Protein AF-A0A3C0QQY0-F1 (afdb_monomer_lite)

Secondary structure (DSSP, 8-state):
----HHHHHHHHHSPSSHHHHHHHHHHHHHHHHTT-HHHHHHHHHHHHHHHHHSS-HHHHHHHHHHHHHHHHH-GGGHHHHHHHHHHHHHHHHHHHTT-TTS-HHHHHHHHHHHHHHHHHTT--SHHHHHHHHHHHTTT-HHHHHHHHHHHHHSPP-TTSPPHHHHHHHHHHHHHHTT-HHHHHHHHHHHHTTSS--SSTTHHHHHHHHHHHHHTT-HHHHHHHHHHHHHHHTT-GGGHHHHHHHHHHHHHH-HHHHHHHHHHHHHHHHH---HHHHHHHHHHHHHHHHHHHHHHHHTTT-S-PPPGGGGGSSS--BTTB--HHHHHHHHHHHHHHHHHHHHHHHT--HHHHHHHSPPP---HHHHHHHHH-TT----------SB-PPPPEEEEEEE-TT----HHHHHHHHHH---TTEEEEEEEEETTEEEEEEEETTEEEEEEEEE---SS------EEPTT--HHHHHHHHHSPEEEEEEE---SSHHHHHHHHHHHHHHH-TTEEEEEETTT-EEEEHHHHHHHHH-GGG--GGGS-EEEEEEETTTTEEEEEEESGGGGTB-EEEEEEE-TTTHHHHHHHHHHHHHHHHHHT--PPTTS--EEEEETTEEEEEEEESS-S-GGG-SS--TTTEEEEEEE-TT--EE---GGGGS-GGGEEPPP-HHHHHHHHHHHHHTHHHHHHHHHHS-EEEEEEEEEEEPPHHHHHHHT-SEEEEEEEEEEEETTEEEEEESS--SS-TT--TT-EEEE-TTTEEEEEEEETTSSS-EEGGGGGGT---

Structure (mmCIF, N/CA/C/O backbone):
data_AF-A0A3C0QQY0-F1
#
_entry.id   AF-A0A3C0QQY0-F1
#
loop_
_atom_site.group_PDB
_atom_site.id
_atom_site.type_symbol
_atom_site.label_atom_id
_atom_site.label_alt_id
_atom_site.label_comp_id
_atom_site.label_asym_id
_atom_site.label_entity_id
_atom_site.label_seq_id
_atom_site.pdbx_PDB_ins_code
_atom_site.Cartn_x
_atom_site.Cartn_y
_atom_site.Cartn_z
_atom_site.occupancy
_atom_site.B_iso_or_equiv
_atom_site.auth_seq_id
_atom_site.auth_comp_id
_atom_site.auth_asym_id
_atom_site.auth_atom_id
_atom_site.pdbx_PDB_model_num
ATOM 1 N N . MET A 1 1 ? 8.116 -35.686 -32.983 1.00 67.06 1 MET A N 1
ATOM 2 C CA . MET A 1 1 ? 7.253 -34.490 -32.966 1.00 67.06 1 MET A CA 1
ATOM 3 C C . MET A 1 1 ? 7.465 -33.873 -31.601 1.00 67.06 1 MET A C 1
ATOM 5 O O . MET A 1 1 ? 7.428 -34.624 -30.636 1.00 67.06 1 MET A O 1
ATOM 9 N N . PHE A 1 2 ? 7.850 -32.602 -31.538 1.00 87.50 2 PHE A N 1
ATOM 10 C CA . PHE A 1 2 ? 8.032 -31.914 -30.262 1.00 87.50 2 PHE A CA 1
ATOM 11 C C . PHE A 1 2 ? 6.662 -31.788 -29.588 1.00 87.50 2 PHE A C 1
ATOM 13 O O . PHE A 1 2 ? 5.740 -31.264 -30.210 1.00 87.50 2 PHE A O 1
ATOM 20 N N . ASP A 1 3 ? 6.520 -32.333 -28.382 1.00 89.25 3 ASP A N 1
ATOM 21 C CA . ASP A 1 3 ? 5.299 -32.205 -27.589 1.00 89.25 3 ASP A CA 1
ATOM 22 C C . ASP A 1 3 ? 5.473 -31.027 -26.632 1.00 89.25 3 ASP A C 1
ATOM 24 O O . ASP A 1 3 ? 6.232 -31.114 -25.666 1.00 89.25 3 ASP A O 1
ATOM 28 N N . ALA A 1 4 ? 4.834 -29.907 -26.960 1.00 88.81 4 ALA A N 1
ATOM 29 C CA . ALA A 1 4 ? 4.921 -28.678 -26.184 1.00 88.81 4 ALA A CA 1
ATOM 30 C C . ALA A 1 4 ? 4.038 -28.707 -24.930 1.00 88.81 4 ALA A C 1
ATOM 32 O O . ALA A 1 4 ? 4.366 -28.042 -23.947 1.00 88.81 4 ALA A O 1
ATOM 33 N N . ASN A 1 5 ? 2.951 -29.490 -24.937 1.00 88.25 5 ASN A N 1
ATOM 34 C CA . ASN A 1 5 ? 1.952 -29.477 -23.865 1.00 88.25 5 ASN A CA 1
ATOM 35 C C . ASN A 1 5 ? 2.554 -29.922 -22.530 1.00 88.25 5 ASN A C 1
ATOM 37 O O . ASN A 1 5 ? 2.304 -29.280 -21.515 1.00 88.25 5 ASN A O 1
ATOM 41 N N . GLN A 1 6 ? 3.453 -30.913 -22.551 1.00 88.19 6 GLN A N 1
ATOM 42 C CA . GLN A 1 6 ? 4.161 -31.369 -21.347 1.00 88.19 6 GLN A CA 1
ATOM 43 C C . GLN A 1 6 ? 4.986 -30.260 -20.658 1.00 88.19 6 GLN A C 1
ATOM 45 O O . GLN A 1 6 ? 5.216 -30.322 -19.453 1.00 88.19 6 GLN A O 1
ATOM 50 N N . TYR A 1 7 ? 5.460 -29.257 -21.411 1.00 91.94 7 TYR A N 1
ATOM 51 C CA . TYR A 1 7 ? 6.194 -28.119 -20.849 1.00 91.94 7 TYR A CA 1
ATOM 52 C C . TYR A 1 7 ? 5.236 -27.017 -20.406 1.00 91.94 7 TYR A C 1
ATOM 54 O O . TYR A 1 7 ? 5.437 -26.435 -19.346 1.00 91.94 7 TYR A O 1
ATOM 62 N N . LEU A 1 8 ? 4.195 -26.743 -21.196 1.00 87.56 8 LEU A N 1
ATOM 63 C CA . LEU A 1 8 ? 3.217 -25.695 -20.906 1.00 87.56 8 LEU A CA 1
ATOM 64 C C . LEU A 1 8 ? 2.439 -25.964 -19.617 1.00 87.56 8 LEU A C 1
ATOM 66 O O . LEU A 1 8 ? 2.307 -25.052 -18.807 1.00 87.56 8 LEU A O 1
ATOM 70 N N . GLU A 1 9 ? 1.954 -27.191 -19.417 1.00 86.50 9 GLU A N 1
ATOM 71 C CA . GLU A 1 9 ? 1.248 -27.581 -18.188 1.00 86.50 9 GLU A CA 1
ATOM 72 C C . GLU A 1 9 ? 2.160 -27.403 -16.974 1.00 86.50 9 GLU A C 1
ATOM 74 O O . GLU A 1 9 ? 1.823 -26.676 -16.043 1.00 86.50 9 GLU A O 1
ATOM 79 N N . LYS A 1 10 ? 3.385 -27.939 -17.057 1.00 87.56 10 LYS A N 1
ATOM 80 C CA . LYS A 1 10 ? 4.380 -27.812 -15.991 1.00 87.56 10 LYS A CA 1
ATOM 81 C C . LYS A 1 10 ? 4.705 -26.353 -15.660 1.00 87.56 10 LYS A C 1
ATOM 83 O O . LYS A 1 10 ? 4.792 -26.009 -14.492 1.00 87.56 10 LYS A O 1
ATOM 88 N N . ILE A 1 11 ? 4.916 -25.498 -16.662 1.00 90.56 11 ILE A N 1
ATOM 89 C CA . ILE A 1 11 ? 5.275 -24.086 -16.449 1.00 90.56 11 ILE A CA 1
ATOM 90 C C . ILE A 1 11 ? 4.112 -23.309 -15.815 1.00 90.56 11 ILE A C 1
ATOM 92 O O . ILE A 1 11 ? 4.354 -22.482 -14.938 1.00 90.56 11 ILE A O 1
ATOM 96 N N . ARG A 1 12 ? 2.866 -23.582 -16.229 1.00 86.38 12 ARG A N 1
ATOM 97 C CA . ARG A 1 12 ? 1.665 -22.907 -15.703 1.00 86.38 12 ARG A CA 1
ATOM 98 C C . ARG A 1 12 ? 1.412 -23.201 -14.225 1.00 86.38 12 ARG A C 1
ATOM 100 O O . ARG A 1 12 ? 0.902 -22.330 -13.533 1.00 86.38 12 ARG A O 1
ATOM 107 N N . GLU A 1 13 ? 1.773 -24.391 -13.755 1.00 88.88 13 GLU A N 1
ATOM 108 C CA . GLU A 1 13 ? 1.597 -24.802 -12.354 1.00 88.88 13 GLU A CA 1
ATOM 109 C C . GLU A 1 13 ? 2.680 -24.259 -11.404 1.00 88.88 13 GLU A C 1
ATOM 111 O O . GLU A 1 13 ? 2.516 -24.314 -10.189 1.00 88.88 13 GLU A O 1
ATOM 116 N N . MET A 1 14 ? 3.803 -23.753 -11.926 1.00 89.19 14 MET A N 1
ATOM 117 C CA . MET A 1 14 ? 4.906 -23.242 -11.102 1.00 89.19 14 MET A CA 1
ATOM 118 C C . MET A 1 14 ? 4.647 -21.809 -10.651 1.00 89.19 14 MET A C 1
ATOM 120 O O . MET A 1 14 ? 4.072 -21.038 -11.403 1.00 89.19 14 MET A O 1
ATOM 124 N N . GLU A 1 15 ? 5.147 -21.404 -9.487 1.00 89.31 15 GLU A N 1
ATOM 125 C CA . GLU A 1 15 ? 5.186 -19.987 -9.104 1.00 89.31 15 GLU A CA 1
ATOM 126 C C . GLU A 1 15 ? 6.118 -19.178 -10.024 1.00 89.31 15 GLU A C 1
ATOM 128 O O . GLU A 1 15 ? 7.044 -19.724 -10.635 1.00 89.31 15 GLU A O 1
ATOM 133 N N . HIS A 1 16 ? 5.860 -17.874 -10.134 1.00 88.12 16 HIS A N 1
ATOM 134 C CA . HIS A 1 16 ? 6.707 -16.946 -10.882 1.00 88.12 16 HIS A CA 1
ATOM 135 C C . HIS A 1 16 ? 8.124 -16.842 -10.281 1.00 88.12 16 HIS A C 1
ATOM 137 O O . HIS A 1 16 ? 8.317 -17.000 -9.076 1.00 88.12 16 HIS A O 1
ATOM 143 N N . GLY A 1 17 ? 9.119 -16.564 -11.126 1.00 86.81 17 GLY A N 1
ATOM 144 C CA . GLY A 1 17 ? 10.513 -16.321 -10.742 1.00 86.81 17 GLY A CA 1
ATOM 145 C C . GLY A 1 17 ? 11.513 -17.382 -11.215 1.00 86.81 17 GLY A C 1
ATOM 146 O O . GLY A 1 17 ? 11.327 -18.052 -12.238 1.00 86.81 17 GLY A O 1
ATOM 147 N N . THR A 1 18 ? 12.623 -17.533 -10.478 1.00 88.25 18 THR A N 1
ATOM 148 C CA . THR A 1 18 ? 13.804 -18.297 -10.933 1.00 88.25 18 THR A CA 1
ATOM 149 C C . THR A 1 18 ? 13.486 -19.743 -11.318 1.00 88.25 18 THR A C 1
ATOM 151 O O . THR A 1 18 ? 13.968 -20.222 -12.344 1.00 88.25 18 THR A O 1
ATOM 154 N N . GLY A 1 19 ? 12.652 -20.440 -10.539 1.00 92.19 19 GLY A N 1
ATOM 155 C CA . GLY A 1 19 ? 12.297 -21.833 -10.827 1.00 92.19 19 GLY A CA 1
ATOM 156 C C . GLY A 1 19 ? 11.571 -21.989 -12.166 1.00 92.19 19 GLY A C 1
ATOM 157 O O . GLY A 1 19 ? 11.862 -22.910 -12.934 1.00 92.19 19 GLY A O 1
ATOM 158 N N . ARG A 1 20 ? 10.665 -21.059 -12.486 1.00 94.00 20 ARG A N 1
ATOM 159 C CA . ARG A 1 20 ? 9.953 -21.047 -13.767 1.00 94.00 20 ARG A CA 1
ATOM 160 C C . ARG A 1 20 ? 10.884 -20.692 -14.928 1.00 94.00 20 ARG A C 1
ATOM 162 O O . ARG A 1 20 ? 10.773 -21.301 -15.993 1.00 94.00 20 ARG A O 1
ATOM 169 N N . LEU A 1 21 ? 11.853 -19.794 -14.726 1.00 94.44 21 LEU A N 1
ATOM 170 C CA . LEU A 1 21 ? 12.894 -19.518 -15.726 1.00 94.44 21 LEU A CA 1
ATOM 171 C C . LEU A 1 21 ? 13.745 -20.744 -16.060 1.00 94.44 21 LEU A C 1
ATOM 173 O O . LEU A 1 21 ? 14.056 -20.958 -17.232 1.00 94.44 21 LEU A O 1
ATOM 177 N N . ASP A 1 22 ? 14.102 -21.560 -15.068 1.00 94.88 22 ASP A N 1
ATOM 178 C CA . ASP A 1 22 ? 14.854 -22.796 -15.302 1.00 94.88 22 ASP A CA 1
ATOM 179 C C . ASP A 1 22 ? 14.028 -23.796 -16.131 1.00 94.88 22 ASP A C 1
ATOM 181 O O . ASP A 1 22 ? 14.536 -24.390 -17.088 1.00 94.88 22 ASP A O 1
ATOM 185 N N . ALA A 1 23 ? 12.727 -23.916 -15.845 1.00 95.44 23 ALA A N 1
ATOM 186 C CA . ALA A 1 23 ? 11.812 -24.737 -16.641 1.00 95.44 23 ALA A CA 1
ATOM 187 C C . ALA A 1 23 ? 11.656 -24.219 -18.084 1.00 95.44 23 ALA A C 1
ATOM 189 O O . ALA A 1 23 ? 11.652 -25.012 -19.031 1.00 95.44 23 ALA A O 1
ATOM 190 N N . LEU A 1 24 ? 11.583 -22.897 -18.271 1.00 96.75 24 LEU A N 1
ATOM 191 C CA . LEU A 1 24 ? 11.571 -22.261 -19.592 1.00 96.75 24 LEU A CA 1
ATOM 192 C C . LEU A 1 24 ? 12.889 -22.496 -20.343 1.00 96.75 24 LEU A C 1
ATOM 194 O O . LEU A 1 24 ? 12.866 -22.785 -21.538 1.00 96.75 24 LEU A O 1
ATOM 198 N N . ALA A 1 25 ? 14.036 -22.443 -19.662 1.00 96.44 25 ALA A N 1
ATOM 199 C CA . ALA A 1 25 ? 15.337 -22.742 -20.260 1.00 96.44 25 ALA A CA 1
ATOM 200 C C . ALA A 1 25 ? 15.440 -24.203 -20.734 1.00 96.44 25 ALA A C 1
ATOM 202 O O . ALA A 1 25 ? 15.973 -24.466 -21.818 1.00 96.44 25 ALA A O 1
ATOM 203 N N . ASP A 1 26 ? 14.891 -25.150 -19.968 1.00 95.38 26 ASP A N 1
ATOM 204 C CA . ASP A 1 26 ? 14.778 -26.548 -20.390 1.00 95.38 26 ASP A CA 1
ATOM 205 C C . ASP A 1 26 ? 13.863 -26.698 -21.616 1.00 95.38 26 ASP A C 1
ATOM 207 O O . ASP A 1 26 ? 14.245 -27.360 -22.583 1.00 95.38 26 ASP A O 1
ATOM 211 N N . ALA A 1 27 ? 12.696 -26.045 -21.626 1.00 96.69 27 ALA A N 1
ATOM 212 C CA . ALA A 1 27 ? 11.780 -26.066 -22.770 1.00 96.69 27 ALA A CA 1
ATOM 213 C C . ALA A 1 27 ? 12.430 -25.487 -24.042 1.00 96.69 27 ALA A C 1
ATOM 215 O O . ALA A 1 27 ? 12.312 -26.069 -25.122 1.00 96.69 27 ALA A O 1
ATOM 216 N N . ILE A 1 28 ? 13.187 -24.392 -23.905 1.00 97.31 28 ILE A N 1
ATOM 217 C CA . ILE A 1 28 ? 13.983 -23.794 -24.987 1.00 97.31 28 ILE A CA 1
ATOM 218 C C . ILE A 1 28 ? 14.989 -24.806 -25.545 1.00 97.31 28 ILE A C 1
ATOM 220 O O . ILE A 1 28 ? 15.051 -24.991 -26.762 1.00 97.31 28 ILE A O 1
ATOM 224 N N . ARG A 1 29 ? 15.752 -25.488 -24.679 1.00 96.75 29 ARG A N 1
ATOM 225 C CA . ARG A 1 29 ? 16.755 -26.481 -25.101 1.00 96.75 29 ARG A CA 1
ATOM 226 C C . ARG A 1 29 ? 16.121 -27.609 -25.909 1.00 96.75 29 ARG A C 1
ATOM 228 O O . ARG A 1 29 ? 16.656 -28.005 -26.944 1.00 96.75 29 ARG A O 1
ATOM 235 N N . GLU A 1 30 ? 14.986 -28.127 -25.455 1.00 96.94 30 GLU A N 1
ATOM 236 C CA . GLU A 1 30 ? 14.318 -29.236 -26.138 1.00 96.94 30 GLU A CA 1
ATOM 237 C C . GLU A 1 30 ? 13.648 -28.793 -27.449 1.00 96.94 30 GLU A C 1
ATOM 239 O O . GLU A 1 30 ? 13.706 -29.519 -28.446 1.00 96.94 30 GLU A O 1
ATOM 244 N N . ALA A 1 31 ? 13.109 -27.570 -27.504 1.00 96.81 31 ALA A N 1
ATOM 245 C CA . ALA A 1 31 ? 12.617 -26.976 -28.747 1.00 96.81 31 ALA A CA 1
ATOM 246 C C . ALA A 1 31 ? 13.752 -26.751 -29.766 1.00 96.81 31 ALA A C 1
ATOM 248 O O . ALA A 1 31 ? 13.570 -27.013 -30.960 1.00 96.81 31 ALA A O 1
ATOM 249 N N . ASP A 1 32 ? 14.934 -26.320 -29.310 1.00 96.56 32 ASP A N 1
ATOM 250 C CA . ASP A 1 32 ? 16.132 -26.166 -30.143 1.00 96.56 32 ASP A CA 1
ATOM 251 C C . ASP A 1 32 ? 16.610 -27.523 -30.690 1.00 96.56 32 ASP A C 1
ATOM 253 O O . ASP A 1 32 ? 16.803 -27.662 -31.901 1.00 96.56 32 ASP A O 1
ATOM 257 N N . ASN A 1 33 ? 16.715 -28.547 -29.833 1.00 96.50 33 ASN A N 1
ATOM 258 C CA . ASN A 1 33 ? 17.093 -29.913 -30.224 1.00 96.50 33 ASN A CA 1
ATOM 259 C C . ASN A 1 33 ? 16.147 -30.494 -31.284 1.00 96.50 33 ASN A C 1
ATOM 261 O O . ASN A 1 33 ? 16.580 -31.178 -32.214 1.00 96.50 33 ASN A O 1
ATOM 265 N N . ALA A 1 34 ? 14.851 -30.216 -31.149 1.00 95.81 34 ALA A N 1
ATOM 266 C CA . ALA A 1 34 ? 13.830 -30.669 -32.082 1.00 95.81 34 ALA A CA 1
ATOM 267 C C . ALA A 1 34 ? 13.709 -29.791 -33.340 1.00 95.81 34 ALA A C 1
ATOM 269 O O . ALA A 1 34 ? 12.937 -30.141 -34.234 1.00 95.81 34 ALA A O 1
ATOM 270 N N . SER A 1 35 ? 14.433 -28.663 -33.414 1.00 94.56 35 SER A N 1
ATOM 271 C CA . SER A 1 35 ? 14.259 -27.629 -34.450 1.00 94.56 35 SER A CA 1
ATOM 272 C C . SER A 1 35 ? 12.792 -27.193 -34.599 1.00 94.56 35 SER A C 1
ATOM 274 O O . SER A 1 35 ? 12.287 -26.969 -35.697 1.00 94.56 35 SER A O 1
ATOM 276 N N . ALA A 1 36 ? 12.078 -27.099 -33.478 1.00 95.56 36 ALA A N 1
ATOM 277 C CA . ALA A 1 36 ? 10.667 -26.736 -33.434 1.00 95.56 36 ALA A CA 1
ATOM 278 C C . ALA A 1 36 ? 10.517 -25.204 -33.440 1.00 95.56 36 ALA A C 1
ATOM 280 O O . ALA A 1 36 ? 10.270 -24.596 -32.406 1.00 95.56 36 ALA A O 1
ATOM 281 N N . HIS A 1 37 ? 10.729 -24.570 -34.597 1.00 94.56 37 HIS A N 1
ATOM 282 C CA . HIS A 1 37 ? 10.958 -23.120 -34.728 1.00 94.56 37 HIS A CA 1
ATOM 283 C C . HIS A 1 37 ? 9.902 -22.208 -34.079 1.00 94.56 37 HIS A C 1
ATOM 285 O O . HIS A 1 37 ? 10.287 -21.294 -33.356 1.00 94.56 37 HIS A O 1
ATOM 291 N N . SER A 1 38 ? 8.606 -22.495 -34.235 1.00 95.44 38 SER A N 1
ATOM 292 C CA . SER A 1 38 ? 7.534 -21.745 -33.549 1.00 95.44 38 SER A CA 1
ATOM 293 C C . SER A 1 38 ? 7.681 -21.823 -32.017 1.00 95.44 38 SER A C 1
ATOM 295 O O . SER A 1 38 ? 7.727 -20.803 -31.335 1.00 95.44 38 SER A O 1
ATOM 297 N N . TRP A 1 39 ? 7.941 -23.014 -31.469 1.00 96.50 39 TRP A N 1
ATOM 298 C CA . TRP A 1 39 ? 8.181 -23.202 -30.033 1.00 96.50 39 TRP A CA 1
ATOM 299 C C . TRP A 1 39 ? 9.499 -22.591 -29.540 1.00 96.50 39 TRP A C 1
ATOM 301 O O . TRP A 1 39 ? 9.574 -22.123 -28.404 1.00 96.50 39 TRP A O 1
ATOM 311 N N . ARG A 1 40 ? 10.536 -22.541 -30.389 1.00 96.31 40 ARG A N 1
ATOM 312 C CA . ARG A 1 40 ? 11.808 -21.863 -30.077 1.00 96.31 40 ARG A CA 1
ATOM 313 C C . ARG A 1 40 ? 11.620 -20.357 -29.873 1.00 96.31 40 ARG A C 1
ATOM 315 O O . ARG A 1 40 ? 12.338 -19.791 -29.048 1.00 96.31 40 ARG A O 1
ATOM 322 N N . ILE A 1 41 ? 10.697 -19.740 -30.618 1.00 97.19 41 ILE A N 1
ATOM 323 C CA . ILE A 1 41 ? 10.300 -18.331 -30.473 1.00 97.19 41 ILE A CA 1
ATOM 324 C C . ILE A 1 41 ? 9.434 -18.176 -29.222 1.00 97.19 41 ILE A C 1
ATOM 326 O O . ILE A 1 41 ? 9.812 -17.440 -28.311 1.00 97.19 41 ILE A O 1
ATOM 330 N N . TYR A 1 42 ? 8.347 -18.948 -29.130 1.00 96.50 42 TYR A N 1
ATOM 331 C CA . TYR A 1 42 ? 7.387 -18.878 -28.028 1.00 96.50 42 TYR A CA 1
ATOM 332 C C . TYR A 1 42 ? 8.054 -18.987 -26.648 1.00 96.50 42 TYR A C 1
ATOM 334 O O . TYR A 1 42 ? 7.894 -18.103 -25.808 1.00 96.50 42 TYR A O 1
ATOM 342 N N . PHE A 1 43 ? 8.864 -20.024 -26.399 1.00 97.19 43 PHE A N 1
ATOM 343 C CA . PHE A 1 43 ? 9.477 -20.193 -25.076 1.00 97.19 43 PHE A CA 1
ATOM 344 C C . PHE A 1 43 ? 10.522 -19.124 -24.754 1.00 97.19 43 PHE A C 1
ATOM 346 O O . PHE A 1 43 ? 10.699 -18.784 -23.586 1.00 97.19 43 PHE A O 1
ATOM 353 N N . ARG A 1 44 ? 11.204 -18.561 -25.760 1.00 97.75 44 ARG A N 1
ATOM 354 C CA . ARG A 1 44 ? 12.136 -17.445 -25.541 1.00 97.75 44 ARG A CA 1
ATOM 355 C C . ARG A 1 44 ? 11.408 -16.146 -25.223 1.00 97.75 44 ARG A C 1
ATOM 357 O O . ARG A 1 44 ? 11.880 -15.416 -24.359 1.00 97.75 44 ARG A O 1
ATOM 364 N N . TYR A 1 45 ? 10.274 -15.878 -25.868 1.00 97.44 45 TYR A N 1
ATOM 365 C CA . TYR A 1 45 ? 9.408 -14.759 -25.498 1.00 97.44 45 TYR A CA 1
ATOM 366 C C . TYR A 1 45 ? 8.920 -14.897 -24.048 1.00 97.44 45 TYR A C 1
ATOM 368 O O . TYR A 1 45 ? 9.121 -13.986 -23.249 1.00 97.44 45 TYR A O 1
ATOM 376 N N . GLN A 1 46 ? 8.402 -16.073 -23.676 1.00 96.56 46 GLN A N 1
ATOM 377 C CA . GLN A 1 46 ? 7.958 -16.365 -22.307 1.00 96.56 46 GLN A CA 1
ATOM 378 C C . GLN A 1 46 ? 9.100 -16.230 -21.284 1.00 96.56 46 GLN A C 1
ATOM 380 O O . GLN A 1 46 ? 8.916 -15.642 -20.226 1.00 96.56 46 GLN A O 1
ATOM 385 N N . PHE A 1 47 ? 10.310 -16.699 -21.615 1.00 97.56 47 PHE A N 1
ATOM 386 C CA . PHE A 1 47 ? 11.502 -16.502 -20.779 1.00 97.56 47 PHE A CA 1
ATOM 387 C C . PHE A 1 47 ? 11.827 -15.021 -20.576 1.00 97.56 47 PHE A C 1
ATOM 389 O O . PHE A 1 47 ? 12.167 -14.610 -19.471 1.00 97.56 47 PHE A O 1
ATOM 396 N N . ILE A 1 48 ? 11.747 -14.220 -21.638 1.00 97.56 48 ILE A N 1
ATOM 397 C CA . ILE A 1 48 ? 12.009 -12.781 -21.572 1.00 97.56 48 ILE A CA 1
ATOM 398 C C . ILE A 1 48 ? 10.965 -12.084 -20.706 1.00 97.56 48 ILE A C 1
ATOM 400 O O . ILE A 1 48 ? 11.349 -11.298 -19.848 1.00 97.56 48 ILE A O 1
ATOM 404 N N . GLN A 1 49 ? 9.683 -12.401 -20.885 1.00 95.12 49 GLN A N 1
ATOM 405 C CA . GLN A 1 49 ? 8.602 -11.859 -20.065 1.00 95.12 49 GLN A CA 1
ATOM 406 C C . GLN A 1 49 ? 8.810 -12.196 -18.584 1.00 95.12 49 GLN A C 1
ATOM 408 O O . GLN A 1 49 ? 8.878 -11.299 -17.749 1.00 95.12 49 GLN A O 1
ATOM 413 N N . GLU A 1 50 ? 8.994 -13.478 -18.271 1.00 94.69 50 GLU A N 1
ATOM 414 C CA . GLU A 1 50 ? 9.203 -13.949 -16.901 1.00 94.69 50 GLU A CA 1
ATOM 415 C C . GLU A 1 50 ? 10.434 -13.289 -16.261 1.00 94.69 50 GLU A C 1
ATOM 417 O O . GLU A 1 50 ? 10.401 -12.862 -15.112 1.00 94.69 50 GLU A O 1
ATOM 422 N N . SER A 1 51 ? 11.512 -13.132 -17.031 1.00 94.31 51 SER A N 1
ATOM 423 C CA . SER A 1 51 ? 12.745 -12.496 -16.571 1.00 94.31 51 SER A CA 1
ATOM 424 C C . SER A 1 51 ? 12.612 -10.990 -16.357 1.00 94.31 51 SER A C 1
ATOM 426 O O . SER A 1 51 ? 13.333 -10.460 -15.520 1.00 94.31 51 SER A O 1
ATOM 428 N N . VAL A 1 52 ? 11.756 -10.297 -17.112 1.00 90.75 52 VAL A N 1
ATOM 429 C CA . VAL A 1 52 ? 11.537 -8.849 -16.968 1.00 90.75 52 VAL A CA 1
ATOM 430 C C . VAL A 1 52 ? 10.687 -8.539 -15.739 1.00 90.75 52 VAL A C 1
ATOM 432 O O . VAL A 1 52 ? 11.004 -7.593 -15.028 1.00 90.75 52 VAL A O 1
ATOM 435 N N . PHE A 1 53 ? 9.633 -9.319 -15.489 1.00 86.19 53 PHE A N 1
ATOM 436 C CA . PHE A 1 53 ? 8.643 -8.990 -14.457 1.00 86.19 53 PHE A CA 1
ATOM 437 C C . PHE A 1 53 ? 8.849 -9.715 -13.126 1.00 86.19 53 PHE A C 1
ATOM 439 O O . PHE A 1 53 ? 8.331 -9.259 -12.111 1.00 86.19 53 PHE A O 1
ATOM 446 N N . HIS A 1 54 ? 9.577 -10.836 -13.111 1.00 86.50 54 HIS A N 1
ATOM 447 C CA . HIS A 1 54 ? 9.623 -11.719 -11.940 1.00 86.50 54 HIS A CA 1
ATOM 448 C C . HIS A 1 54 ? 11.033 -12.215 -11.579 1.00 86.50 54 HIS A C 1
ATOM 450 O O . HIS A 1 54 ? 11.184 -13.035 -10.674 1.00 86.50 54 HIS A O 1
ATOM 456 N N . ASP A 1 55 ? 12.082 -11.751 -12.266 1.00 88.62 55 ASP A N 1
ATOM 457 C CA . ASP A 1 55 ? 13.471 -12.136 -11.984 1.00 88.62 55 ASP A CA 1
ATOM 458 C C . ASP A 1 55 ? 14.463 -11.041 -12.451 1.00 88.62 55 ASP A C 1
ATOM 460 O O . ASP A 1 55 ? 14.134 -9.866 -12.574 1.00 88.62 55 ASP A O 1
ATOM 464 N N . ASP A 1 56 ? 15.717 -11.418 -12.693 1.00 89.19 56 ASP A N 1
ATOM 465 C CA . ASP A 1 56 ? 16.788 -10.570 -13.194 1.00 89.19 56 ASP A CA 1
ATOM 466 C C . ASP A 1 56 ? 16.605 -10.255 -14.683 1.00 89.19 56 ASP A C 1
ATOM 468 O O . ASP A 1 56 ? 16.926 -11.080 -15.549 1.00 89.19 56 ASP A O 1
ATOM 472 N N . CYS A 1 57 ? 16.162 -9.034 -14.989 1.00 90.88 57 CYS A N 1
ATOM 473 C CA . CYS A 1 57 ? 15.937 -8.570 -16.358 1.00 90.88 57 CYS A CA 1
ATOM 474 C C . CYS A 1 57 ? 17.206 -8.568 -17.236 1.00 90.88 57 CYS A C 1
ATOM 476 O O . CYS A 1 57 ? 17.106 -8.556 -18.467 1.00 90.88 57 CYS A O 1
ATOM 478 N N . PHE A 1 58 ? 18.413 -8.687 -16.663 1.00 93.19 58 PHE A N 1
ATOM 479 C CA . PHE A 1 58 ? 19.632 -8.876 -17.454 1.00 93.19 58 PHE A CA 1
ATOM 480 C C . PHE A 1 58 ? 19.623 -10.204 -18.225 1.00 93.19 58 PHE A C 1
ATOM 482 O O . PHE A 1 58 ? 20.144 -10.282 -19.343 1.00 93.19 58 PHE A O 1
ATOM 489 N N . LYS A 1 59 ? 18.989 -11.253 -17.677 1.00 94.25 59 LYS A N 1
ATOM 490 C CA . LYS A 1 59 ? 18.831 -12.543 -18.372 1.00 94.25 59 LYS A CA 1
ATOM 491 C C . LYS A 1 59 ? 17.982 -12.385 -19.636 1.00 94.25 59 LYS A C 1
ATOM 493 O O . LYS A 1 59 ? 18.319 -12.988 -20.657 1.00 94.25 59 LYS A O 1
ATOM 498 N N . ALA A 1 60 ? 16.941 -11.551 -19.598 1.00 95.06 60 ALA A N 1
ATOM 499 C CA . ALA A 1 60 ? 16.145 -11.205 -20.771 1.00 95.06 60 ALA A CA 1
ATOM 500 C C . ALA A 1 60 ? 17.002 -10.525 -21.848 1.00 95.06 60 ALA A C 1
ATOM 502 O O . ALA A 1 60 ? 16.959 -10.934 -23.007 1.00 95.06 60 ALA A O 1
ATOM 503 N N . ILE A 1 61 ? 17.847 -9.561 -21.466 1.00 94.56 61 ILE A N 1
ATOM 504 C CA . ILE A 1 61 ? 18.748 -8.861 -22.399 1.00 94.56 61 ILE A CA 1
ATOM 505 C C . ILE A 1 61 ? 19.741 -9.826 -23.052 1.00 94.56 61 ILE A C 1
ATOM 507 O O . ILE A 1 61 ? 19.977 -9.737 -24.256 1.00 94.56 61 ILE A O 1
ATOM 511 N N . ILE A 1 62 ? 20.296 -10.774 -22.292 1.00 94.19 62 ILE A N 1
ATOM 512 C CA . ILE A 1 62 ? 21.191 -11.808 -22.836 1.00 94.19 62 ILE A CA 1
ATOM 513 C C . ILE A 1 62 ? 20.442 -12.739 -23.796 1.00 94.19 62 ILE A C 1
ATOM 515 O O . ILE A 1 62 ? 20.999 -13.143 -24.817 1.00 94.19 62 ILE A O 1
ATOM 519 N N . ARG A 1 63 ? 19.193 -13.104 -23.476 1.00 95.19 63 ARG A N 1
ATOM 520 C CA . ARG A 1 63 ? 18.404 -14.056 -24.272 1.00 95.19 63 ARG A CA 1
ATOM 521 C C . ARG A 1 63 ? 17.821 -13.431 -25.539 1.00 95.19 63 ARG A C 1
ATOM 523 O O . ARG A 1 63 ? 17.630 -14.130 -26.534 1.00 95.19 63 ARG A O 1
ATOM 530 N N . PHE A 1 64 ? 17.551 -12.131 -25.518 1.00 96.94 64 PHE A N 1
ATOM 531 C CA . PHE A 1 64 ? 16.849 -11.431 -26.586 1.00 96.94 64 PHE A CA 1
ATOM 532 C C . PHE A 1 64 ? 17.501 -11.532 -27.978 1.00 96.94 64 PHE A C 1
ATOM 534 O O . PHE A 1 64 ? 16.774 -11.810 -28.933 1.00 96.94 64 PHE A O 1
ATOM 541 N N . PRO A 1 65 ? 18.833 -11.404 -28.145 1.00 96.00 65 PRO A N 1
ATOM 542 C CA . PRO A 1 65 ? 19.475 -11.591 -29.446 1.00 96.00 65 PRO A CA 1
ATOM 543 C C . PRO A 1 65 ? 19.203 -12.955 -30.093 1.00 96.00 65 PRO A C 1
ATOM 545 O O . PRO A 1 65 ? 19.101 -13.032 -31.314 1.00 96.00 65 PRO A O 1
ATOM 548 N N . GLU A 1 66 ? 19.050 -14.025 -29.302 1.00 95.88 66 GLU A N 1
ATOM 549 C CA . GLU A 1 66 ? 18.724 -15.355 -29.834 1.00 95.88 66 GLU A CA 1
ATOM 550 C C . GLU A 1 66 ? 17.297 -15.411 -30.378 1.00 95.88 66 GLU A C 1
ATOM 552 O O . GLU A 1 66 ? 17.067 -15.949 -31.459 1.00 95.88 66 GLU A O 1
ATOM 557 N N . LEU A 1 67 ? 16.342 -14.845 -29.632 1.00 96.62 67 LEU A N 1
ATOM 558 C CA . LEU A 1 67 ? 14.958 -14.714 -30.080 1.00 96.62 67 LEU A CA 1
ATOM 559 C C . LEU A 1 67 ? 14.906 -13.918 -31.390 1.00 96.62 67 LEU A C 1
ATOM 561 O O . LEU A 1 67 ? 14.287 -14.355 -32.359 1.00 96.62 67 LEU A O 1
ATOM 565 N N . LEU A 1 68 ? 15.624 -12.793 -31.428 1.00 95.75 68 LEU A N 1
ATOM 566 C CA . LEU A 1 68 ? 15.702 -11.916 -32.588 1.00 95.75 68 LEU A CA 1
ATOM 567 C C . LEU A 1 68 ? 16.255 -12.628 -33.823 1.00 95.75 68 LEU A C 1
ATOM 569 O O . LEU A 1 68 ? 15.686 -12.520 -34.906 1.00 95.75 68 LEU A O 1
ATOM 573 N N . GLN A 1 69 ? 17.341 -13.381 -33.647 1.00 96.25 69 GLN A N 1
ATOM 574 C CA . GLN A 1 69 ? 17.964 -14.138 -34.723 1.00 96.25 69 GLN A CA 1
ATOM 575 C C . GLN A 1 69 ? 17.014 -15.202 -35.284 1.00 96.25 69 GLN A C 1
ATOM 577 O O . GLN A 1 69 ? 16.859 -15.290 -36.498 1.00 96.25 69 GLN A O 1
ATOM 582 N N . ILE A 1 70 ? 16.366 -15.990 -34.421 1.00 96.06 70 ILE A N 1
ATOM 583 C CA . ILE A 1 70 ? 15.445 -17.050 -34.861 1.00 96.06 70 ILE A CA 1
ATOM 584 C C . ILE A 1 70 ? 14.249 -16.437 -35.591 1.00 96.06 70 ILE A C 1
ATOM 586 O O . ILE A 1 70 ? 13.863 -16.922 -36.650 1.00 96.06 70 ILE A O 1
ATOM 590 N N . TYR A 1 71 ? 13.693 -15.347 -35.069 1.00 96.12 71 TYR A N 1
ATOM 591 C CA . TYR A 1 71 ? 12.614 -14.629 -35.736 1.00 96.12 71 TYR A CA 1
ATOM 592 C C . TYR A 1 71 ? 13.023 -14.122 -37.132 1.00 96.12 71 TYR A C 1
ATOM 594 O O . TYR A 1 71 ? 12.270 -14.265 -38.096 1.00 96.12 71 TYR A O 1
ATOM 602 N N . ASP A 1 72 ? 14.233 -13.573 -37.278 1.00 95.88 72 ASP A N 1
ATOM 603 C CA . ASP A 1 72 ? 14.735 -13.067 -38.562 1.00 95.88 72 ASP A CA 1
ATOM 604 C C . ASP A 1 72 ? 15.068 -14.190 -39.567 1.00 95.88 72 ASP A C 1
ATOM 606 O O . ASP A 1 72 ? 14.876 -14.010 -40.772 1.00 95.88 72 ASP A O 1
ATOM 610 N N . GLU A 1 73 ? 15.543 -15.346 -39.089 1.00 97.06 73 GLU A N 1
ATOM 611 C CA . GLU A 1 73 ? 15.872 -16.531 -39.901 1.00 97.06 73 GLU A CA 1
ATOM 612 C C . GLU A 1 73 ? 14.633 -17.274 -40.431 1.00 97.06 73 GLU A C 1
ATOM 614 O O . GLU A 1 73 ? 14.752 -18.013 -41.412 1.00 97.06 73 GLU A O 1
ATOM 619 N N . HIS A 1 74 ? 13.458 -17.045 -39.833 1.00 96.06 74 HIS A N 1
ATOM 620 C CA . HIS A 1 74 ? 12.197 -17.723 -40.157 1.00 96.06 74 HIS A CA 1
ATOM 621 C C . HIS A 1 74 ? 11.088 -16.747 -40.595 1.00 96.06 74 HIS A C 1
ATOM 623 O O . HIS A 1 74 ? 10.132 -16.526 -39.847 1.00 96.06 74 HIS A O 1
ATOM 629 N N . PRO A 1 75 ? 11.168 -16.158 -41.810 1.00 94.88 75 PRO A N 1
ATOM 630 C CA . PRO A 1 75 ? 10.158 -15.232 -42.329 1.00 94.88 75 PRO A CA 1
ATOM 631 C C . PRO A 1 75 ? 8.727 -15.776 -42.309 1.00 94.88 75 PRO A C 1
ATOM 633 O O . PRO A 1 75 ? 7.786 -15.004 -42.174 1.00 94.88 75 PRO A O 1
ATOM 636 N N . GLU A 1 76 ? 8.557 -17.093 -42.431 1.00 95.75 76 GLU A N 1
ATOM 637 C CA . GLU A 1 76 ? 7.261 -17.771 -42.398 1.00 95.75 76 GLU A CA 1
ATOM 638 C C . GLU A 1 76 ? 6.543 -17.701 -41.042 1.00 95.75 76 GLU A C 1
ATOM 640 O O . GLU A 1 76 ? 5.338 -17.928 -41.001 1.00 95.75 76 GLU A O 1
ATOM 645 N N . LEU A 1 77 ? 7.263 -17.389 -39.959 1.00 95.25 77 LEU A N 1
ATOM 646 C CA . LEU A 1 77 ? 6.723 -17.245 -38.601 1.00 95.25 77 LEU A CA 1
ATOM 647 C C . LEU A 1 77 ? 6.566 -15.777 -38.179 1.00 95.25 77 LEU A C 1
ATOM 649 O O . LEU A 1 77 ? 6.083 -15.502 -37.084 1.00 95.25 77 LEU A O 1
ATOM 653 N N . GLN A 1 78 ? 6.996 -14.823 -39.011 1.00 93.56 78 GLN A N 1
ATOM 654 C CA . GLN A 1 78 ? 7.051 -13.419 -38.599 1.00 93.56 78 GLN A CA 1
ATOM 655 C C . GLN A 1 78 ? 5.665 -12.823 -38.379 1.00 93.56 78 GLN A C 1
ATOM 657 O O . GLN A 1 78 ? 5.458 -12.165 -37.370 1.00 93.56 78 GLN A O 1
ATOM 662 N N . ASP A 1 79 ? 4.711 -13.121 -39.260 1.00 92.44 79 ASP A N 1
ATOM 663 C CA . ASP A 1 79 ? 3.336 -12.631 -39.121 1.00 92.44 79 ASP A CA 1
ATOM 664 C C . ASP A 1 79 ? 2.651 -13.182 -37.853 1.00 92.44 79 ASP A C 1
ATOM 666 O O . ASP A 1 79 ? 1.823 -12.501 -37.256 1.00 92.44 79 ASP A O 1
ATOM 670 N N . GLU A 1 80 ? 3.000 -14.403 -37.427 1.00 95.00 80 GLU A N 1
ATOM 671 C CA . GLU A 1 80 ? 2.439 -15.049 -36.229 1.00 95.00 80 GLU A CA 1
ATOM 672 C C . GLU A 1 80 ? 2.981 -14.432 -34.931 1.00 95.00 80 GLU A C 1
ATOM 674 O O . GLU A 1 80 ? 2.227 -14.241 -33.983 1.00 95.00 80 GLU A O 1
ATOM 679 N N . TYR A 1 81 ? 4.274 -14.096 -34.898 1.00 95.00 81 TYR A N 1
ATOM 680 C CA . TYR A 1 81 ? 4.972 -13.630 -33.693 1.00 95.00 81 TYR A CA 1
ATOM 681 C C . TYR A 1 81 ? 5.358 -12.144 -33.731 1.00 95.00 81 TYR A C 1
ATOM 683 O O . TYR A 1 81 ? 6.172 -11.699 -32.919 1.00 95.00 81 TYR A O 1
ATOM 691 N N . GLU A 1 82 ? 4.814 -11.360 -34.668 1.00 94.25 82 GLU A N 1
ATOM 692 C CA . GLU A 1 82 ? 5.140 -9.935 -34.812 1.00 94.25 82 GLU A CA 1
ATOM 693 C C . GLU A 1 82 ? 4.888 -9.176 -33.504 1.00 94.25 82 GLU A C 1
ATOM 695 O O . GLU A 1 82 ? 5.730 -8.395 -33.056 1.00 94.25 82 GLU A O 1
ATOM 700 N N . GLU A 1 83 ? 3.745 -9.437 -32.871 1.00 92.38 83 GLU A N 1
ATOM 701 C CA . GLU A 1 83 ? 3.340 -8.770 -31.639 1.00 92.38 83 GLU A CA 1
ATOM 702 C C . GLU A 1 83 ? 4.258 -9.121 -30.465 1.00 92.38 83 GLU A C 1
ATOM 704 O O . GLU A 1 83 ? 4.832 -8.216 -29.851 1.00 92.38 83 GLU A O 1
ATOM 709 N N . ASP A 1 84 ? 4.484 -10.414 -30.225 1.00 93.38 84 ASP A N 1
ATOM 710 C CA . ASP A 1 84 ? 5.397 -10.921 -29.196 1.00 93.38 84 ASP A CA 1
ATOM 711 C C . ASP A 1 84 ? 6.797 -10.309 -29.339 1.00 93.38 84 ASP A C 1
ATOM 713 O O . ASP A 1 84 ? 7.392 -9.817 -28.374 1.00 93.38 84 ASP A O 1
ATOM 717 N N . MET A 1 85 ? 7.317 -10.264 -30.568 1.00 94.69 85 MET A N 1
ATOM 718 C CA . MET A 1 85 ? 8.620 -9.670 -30.850 1.00 94.69 85 MET A CA 1
ATOM 719 C C . MET A 1 85 ? 8.667 -8.178 -30.559 1.00 94.69 85 MET A C 1
ATOM 721 O O . MET A 1 85 ? 9.630 -7.706 -29.949 1.00 94.69 85 MET A O 1
ATOM 725 N N . MET A 1 86 ? 7.664 -7.423 -31.009 1.00 94.38 86 MET A N 1
ATOM 726 C CA . MET A 1 86 ? 7.621 -5.975 -30.818 1.00 94.38 86 MET A CA 1
ATOM 727 C C . MET A 1 86 ? 7.452 -5.611 -29.340 1.00 94.38 86 MET A C 1
ATOM 729 O O . MET A 1 86 ? 8.113 -4.684 -28.867 1.00 94.38 86 MET A O 1
ATOM 733 N N . ILE A 1 87 ? 6.643 -6.367 -28.593 1.00 93.00 87 ILE A N 1
ATOM 734 C CA . ILE A 1 87 ? 6.475 -6.208 -27.144 1.00 93.00 87 ILE A CA 1
ATOM 735 C C . ILE A 1 87 ? 7.782 -6.526 -26.407 1.00 93.00 87 ILE A C 1
ATOM 737 O O . ILE A 1 87 ? 8.255 -5.693 -25.630 1.00 93.00 87 ILE A O 1
ATOM 741 N N . ALA A 1 88 ? 8.423 -7.662 -26.700 1.00 95.31 88 ALA A N 1
ATOM 742 C CA . ALA A 1 88 ? 9.706 -8.013 -26.090 1.00 95.31 88 ALA A CA 1
ATOM 743 C C . ALA A 1 88 ? 10.781 -6.952 -26.373 1.00 95.31 88 ALA A C 1
ATOM 745 O O . ALA A 1 88 ? 11.498 -6.539 -25.462 1.00 95.31 88 ALA A O 1
ATOM 746 N N . PHE A 1 89 ? 10.862 -6.441 -27.608 1.00 95.75 89 PHE A N 1
ATOM 747 C CA . PHE A 1 89 ? 11.826 -5.396 -27.974 1.00 95.75 89 PHE A CA 1
ATOM 748 C C . PHE A 1 89 ? 11.636 -4.124 -27.127 1.00 95.75 89 PHE A C 1
ATOM 750 O O . PHE A 1 89 ? 12.622 -3.519 -26.700 1.00 95.75 89 PHE A O 1
ATOM 757 N N . LYS A 1 90 ? 10.386 -3.728 -26.836 1.00 94.12 90 LYS A N 1
ATOM 758 C CA . LYS A 1 90 ? 10.088 -2.570 -25.972 1.00 94.12 90 LYS A CA 1
ATOM 759 C C . LYS A 1 90 ? 10.648 -2.751 -24.563 1.00 94.12 90 LYS A C 1
ATOM 761 O O . LYS A 1 90 ? 11.291 -1.830 -24.060 1.00 94.12 90 LYS A O 1
ATOM 766 N N . TRP A 1 91 ? 10.444 -3.924 -23.960 1.00 93.81 91 TRP A N 1
ATOM 767 C CA . TRP A 1 91 ? 10.988 -4.231 -22.635 1.00 93.81 91 TRP A CA 1
ATOM 768 C C . TRP A 1 91 ? 12.515 -4.192 -22.641 1.00 93.81 91 TRP A C 1
ATOM 770 O O . TRP A 1 91 ? 13.117 -3.600 -21.748 1.00 93.81 91 TRP A O 1
ATOM 780 N N . ILE A 1 92 ? 13.155 -4.748 -23.672 1.00 95.62 92 ILE A N 1
ATOM 781 C CA . ILE A 1 92 ? 14.618 -4.748 -23.777 1.00 95.62 92 ILE A CA 1
ATOM 782 C C . ILE A 1 92 ? 15.183 -3.341 -23.946 1.00 95.62 92 ILE A C 1
ATOM 784 O O . ILE A 1 92 ? 16.184 -3.025 -23.310 1.00 95.62 92 ILE A O 1
ATOM 788 N N . LEU A 1 93 ? 14.550 -2.477 -24.745 1.00 93.94 93 LEU A N 1
ATOM 789 C CA . LEU A 1 93 ? 14.980 -1.081 -24.862 1.00 93.94 93 LEU A CA 1
ATOM 790 C C . LEU A 1 93 ? 14.988 -0.382 -23.507 1.00 93.94 93 LEU A C 1
ATOM 792 O O . LEU A 1 93 ? 15.985 0.244 -23.155 1.00 93.94 93 LEU A O 1
ATOM 796 N N . GLU A 1 94 ? 13.895 -0.512 -22.762 1.00 88.25 94 GLU A N 1
ATOM 797 C CA . GLU A 1 94 ? 13.723 0.131 -21.464 1.00 88.25 94 GLU A CA 1
ATOM 798 C C . GLU A 1 94 ? 14.708 -0.393 -20.420 1.00 88.25 94 GLU A C 1
ATOM 800 O O . GLU A 1 94 ? 15.409 0.390 -19.790 1.00 88.25 94 GLU A O 1
ATOM 805 N N . ASN A 1 95 ? 14.855 -1.712 -20.320 1.00 91.44 95 ASN A N 1
ATOM 806 C CA . ASN A 1 95 ? 15.783 -2.320 -19.371 1.00 91.44 95 ASN A CA 1
ATOM 807 C C . ASN A 1 95 ? 17.252 -2.100 -19.767 1.00 91.44 95 ASN A C 1
ATOM 809 O O . ASN A 1 95 ? 18.124 -2.066 -18.905 1.00 91.44 95 ASN A O 1
ATOM 813 N N . SER A 1 96 ? 17.571 -1.925 -21.057 1.00 94.12 96 SER A N 1
ATOM 814 C CA . SER A 1 96 ? 18.967 -1.832 -21.515 1.00 94.12 96 SER A CA 1
ATOM 815 C C . SER A 1 96 ? 19.742 -0.665 -20.908 1.00 94.12 96 SER A C 1
ATOM 817 O O . SER A 1 96 ? 20.957 -0.766 -20.719 1.00 94.12 96 SER A O 1
ATOM 819 N N . PHE A 1 97 ? 19.074 0.448 -20.595 1.00 93.50 97 PHE A N 1
ATOM 820 C CA . PHE A 1 97 ? 19.767 1.622 -20.081 1.00 93.50 97 PHE A CA 1
ATOM 821 C C . PHE A 1 97 ? 19.912 1.668 -18.558 1.00 93.50 97 PHE A C 1
ATOM 823 O O . PHE A 1 97 ? 20.636 2.554 -18.089 1.00 93.50 97 PHE A O 1
ATOM 830 N N . ASP A 1 98 ? 19.341 0.700 -17.836 1.00 93.06 98 ASP A N 1
ATOM 831 C CA . ASP A 1 98 ? 19.519 0.511 -16.390 1.00 93.06 98 ASP A CA 1
ATOM 832 C C . ASP A 1 98 ? 20.858 -0.159 -16.038 1.00 93.06 98 ASP A C 1
ATOM 834 O O . ASP A 1 98 ? 21.336 -0.066 -14.908 1.00 93.06 98 ASP A O 1
ATOM 838 N N . PHE A 1 99 ? 21.503 -0.807 -17.014 1.00 94.56 99 PHE A N 1
ATOM 839 C CA . PHE A 1 99 ? 22.760 -1.527 -16.825 1.00 94.56 99 PHE A CA 1
ATOM 840 C C . PHE A 1 99 ? 23.950 -0.730 -17.357 1.00 94.56 99 PHE A C 1
ATOM 842 O O . PHE A 1 99 ? 24.059 -0.455 -18.555 1.00 94.56 99 PHE A O 1
ATOM 849 N N . TYR A 1 100 ? 24.917 -0.429 -16.484 1.00 94.25 100 TYR A N 1
ATOM 850 C CA . TYR A 1 100 ? 26.193 0.161 -16.905 1.00 94.25 100 TYR A CA 1
ATOM 851 C C . TYR A 1 100 ? 27.054 -0.813 -17.732 1.00 94.25 100 TYR A C 1
ATOM 853 O O . TYR A 1 100 ? 27.973 -0.387 -18.431 1.00 94.25 100 TYR A O 1
ATOM 861 N N . GLN A 1 101 ? 26.769 -2.119 -17.655 1.00 94.12 101 GLN A N 1
ATOM 862 C CA . GLN A 1 101 ? 27.448 -3.181 -18.401 1.00 94.12 101 GLN A CA 1
ATOM 863 C C . GLN A 1 101 ? 27.161 -3.112 -19.905 1.00 94.12 101 GLN A C 1
ATOM 865 O O . GLN A 1 101 ? 27.968 -3.593 -20.697 1.00 94.12 101 GLN A O 1
ATOM 870 N N . ILE A 1 102 ? 26.029 -2.522 -20.296 1.00 95.38 102 ILE A N 1
ATOM 871 C CA . ILE A 1 102 ? 25.636 -2.365 -21.695 1.00 95.38 102 ILE A CA 1
ATOM 872 C C . ILE A 1 102 ? 26.174 -1.025 -22.170 1.00 95.38 102 ILE A C 1
ATOM 874 O O . ILE A 1 102 ? 25.829 0.027 -21.629 1.00 95.38 102 ILE A O 1
ATOM 878 N N . SER A 1 103 ? 27.045 -1.042 -23.174 1.00 95.69 103 SER A N 1
ATOM 879 C CA . SER A 1 103 ? 27.668 0.190 -23.647 1.00 95.69 103 SER A CA 1
ATOM 880 C C . SER A 1 103 ? 26.647 1.121 -24.309 1.00 95.69 103 SER A C 1
ATOM 882 O O . SER A 1 103 ? 25.683 0.680 -24.936 1.00 95.69 103 SER A O 1
ATOM 884 N N . LYS A 1 104 ? 26.906 2.434 -24.264 1.00 95.31 104 LYS A N 1
ATOM 885 C CA . LYS A 1 104 ? 26.126 3.443 -25.005 1.00 95.31 104 LYS A CA 1
ATOM 886 C C . LYS A 1 104 ? 25.967 3.073 -26.485 1.00 95.31 104 LYS A C 1
ATOM 888 O O . LYS A 1 104 ? 24.880 3.174 -27.036 1.00 95.31 104 LYS A O 1
ATOM 893 N N . ALA A 1 105 ? 27.025 2.558 -27.114 1.00 96.25 105 ALA A N 1
ATOM 894 C CA . ALA A 1 105 ? 26.987 2.123 -28.509 1.00 96.25 105 ALA A CA 1
ATOM 895 C C . ALA A 1 105 ? 26.056 0.920 -28.758 1.00 96.25 105 ALA A C 1
ATOM 897 O O . ALA A 1 105 ? 25.495 0.808 -29.845 1.00 96.25 105 ALA A O 1
ATOM 898 N N . GLU A 1 106 ? 25.902 0.006 -27.799 1.00 96.00 106 GLU A N 1
ATOM 899 C CA . GLU A 1 106 ? 24.954 -1.114 -27.901 1.00 96.00 106 GLU A CA 1
ATOM 900 C C . GLU A 1 106 ? 23.507 -0.653 -27.726 1.00 96.00 106 GLU A C 1
ATOM 902 O O . GLU A 1 106 ? 22.641 -1.090 -28.479 1.00 96.00 106 GLU A O 1
ATOM 907 N N . ILE A 1 107 ? 23.256 0.291 -26.819 1.00 96.06 107 ILE A N 1
ATOM 908 C CA . ILE A 1 107 ? 21.928 0.894 -26.628 1.00 96.06 107 ILE A CA 1
ATOM 909 C C . ILE A 1 107 ? 21.481 1.624 -27.894 1.00 96.06 107 ILE A C 1
ATOM 911 O O . ILE A 1 107 ? 20.379 1.400 -28.391 1.00 96.06 107 ILE A O 1
ATOM 915 N N . GLU A 1 108 ? 22.366 2.428 -28.487 1.00 95.75 108 GLU A N 1
ATOM 916 C CA . GLU A 1 108 ? 22.092 3.100 -29.761 1.00 95.75 108 GLU A CA 1
ATOM 917 C C . GLU A 1 108 ? 21.817 2.101 -30.897 1.00 95.75 108 GLU A C 1
ATOM 919 O O . GLU A 1 108 ? 20.933 2.325 -31.725 1.00 95.75 108 GLU A O 1
ATOM 924 N N . LYS A 1 109 ? 22.513 0.953 -30.921 1.00 96.00 109 LYS A N 1
ATOM 925 C CA . LYS A 1 109 ? 22.211 -0.121 -31.881 1.00 96.00 109 LYS A CA 1
ATOM 926 C C . LYS A 1 109 ? 20.815 -0.698 -31.668 1.00 96.00 109 LYS A C 1
ATOM 928 O O . LYS A 1 109 ? 20.122 -0.900 -32.661 1.00 96.00 109 LYS A O 1
ATOM 933 N N . TYR A 1 110 ? 20.394 -0.944 -30.425 1.00 96.56 110 TYR A N 1
ATOM 934 C CA . TYR A 1 110 ? 19.034 -1.412 -30.151 1.00 96.56 110 TYR A CA 1
ATOM 935 C C . TYR A 1 110 ? 17.983 -0.397 -30.608 1.00 96.56 110 TYR A C 1
ATOM 937 O O . TYR A 1 110 ? 17.005 -0.795 -31.236 1.00 96.56 110 TYR A O 1
ATOM 945 N N . PHE A 1 111 ? 18.198 0.904 -30.387 1.00 97.62 111 PHE A N 1
ATOM 946 C CA . PHE A 1 111 ? 17.288 1.940 -30.883 1.00 97.62 111 PHE A CA 1
ATOM 947 C C . PHE A 1 111 ? 17.185 1.944 -32.411 1.00 97.62 111 PHE A C 1
ATOM 949 O O . PHE A 1 111 ? 16.078 1.912 -32.954 1.00 97.62 111 PHE A O 1
ATOM 956 N N . GLU A 1 112 ? 18.312 1.947 -33.123 1.00 97.56 112 GLU A N 1
ATOM 957 C CA . GLU A 1 112 ? 18.297 1.916 -34.591 1.00 97.56 112 GLU A CA 1
ATOM 958 C C . GLU A 1 112 ? 17.656 0.641 -35.139 1.00 97.56 112 GLU A C 1
ATOM 960 O O . GLU A 1 112 ? 16.980 0.661 -36.169 1.00 97.56 112 GLU A O 1
ATOM 965 N N . GLU A 1 113 ? 17.833 -0.471 -34.441 1.00 96.88 113 GLU A N 1
ATOM 966 C CA . GLU A 1 113 ? 17.257 -1.745 -34.828 1.00 96.88 113 GLU A CA 1
ATOM 967 C C . GLU A 1 113 ? 15.743 -1.813 -34.560 1.00 96.88 113 GLU A C 1
ATOM 969 O O . GLU A 1 113 ? 14.988 -2.292 -35.410 1.00 96.88 113 GLU A O 1
ATOM 974 N N . PHE A 1 114 ? 15.271 -1.237 -33.453 1.00 97.25 114 PHE A N 1
ATOM 975 C CA . PHE A 1 114 ? 13.843 -1.071 -33.183 1.00 97.25 114 PHE A CA 1
ATOM 976 C C . PHE A 1 114 ? 13.171 -0.173 -34.223 1.00 97.25 114 PHE A C 1
ATOM 978 O O . PHE A 1 114 ? 12.124 -0.517 -34.764 1.00 97.25 114 PHE A O 1
ATOM 985 N N . LYS A 1 115 ? 13.815 0.942 -34.588 1.00 97.31 115 LYS A N 1
ATOM 986 C CA . LYS A 1 115 ? 13.320 1.866 -35.617 1.00 97.31 115 LYS A CA 1
ATOM 987 C C . LYS A 1 115 ? 13.094 1.174 -36.961 1.00 97.31 115 LYS A C 1
ATOM 989 O O . LYS A 1 115 ? 12.058 1.389 -37.589 1.00 97.31 115 LYS A O 1
ATOM 994 N N . LYS A 1 116 ? 14.034 0.326 -37.395 1.00 96.19 116 LYS A N 1
ATOM 995 C CA . LYS A 1 116 ? 13.874 -0.477 -38.620 1.00 96.19 116 LYS A CA 1
ATOM 996 C C . LYS A 1 116 ? 12.697 -1.442 -38.514 1.00 96.19 116 LYS A C 1
ATOM 998 O O . LYS A 1 116 ? 11.976 -1.618 -39.493 1.00 96.19 116 LYS A O 1
ATOM 1003 N N . ARG A 1 117 ? 12.485 -2.057 -37.346 1.00 94.50 117 ARG A N 1
ATOM 1004 C CA . ARG A 1 117 ? 11.352 -2.968 -37.127 1.00 94.50 117 ARG A CA 1
ATOM 1005 C C . ARG A 1 117 ? 10.016 -2.248 -37.140 1.00 94.50 117 ARG A C 1
ATOM 1007 O O . ARG A 1 117 ? 9.122 -2.721 -37.829 1.00 94.50 117 ARG A O 1
ATOM 1014 N N . CYS A 1 118 ? 9.904 -1.080 -36.508 1.00 94.56 118 CYS A N 1
ATOM 1015 C CA . CYS A 1 118 ? 8.698 -0.258 -36.613 1.00 94.56 118 CYS A CA 1
ATOM 1016 C C . CYS A 1 118 ? 8.343 0.027 -38.081 1.00 94.56 118 CYS A C 1
ATOM 1018 O O . CYS A 1 118 ? 7.206 -0.164 -38.496 1.00 94.56 118 CYS A O 1
ATOM 1020 N N . GLN A 1 119 ? 9.340 0.396 -38.893 1.00 94.06 119 GLN A N 1
ATOM 1021 C CA . GLN A 1 119 ? 9.152 0.633 -40.328 1.00 94.06 119 GLN A CA 1
ATOM 1022 C C . GLN A 1 119 ? 8.751 -0.633 -41.097 1.00 94.06 119 GLN A C 1
ATOM 1024 O O . GLN A 1 119 ? 7.969 -0.550 -42.038 1.00 94.06 119 GLN A O 1
ATOM 1029 N N . LYS A 1 120 ? 9.289 -1.798 -40.717 1.00 91.81 120 LYS A N 1
ATOM 1030 C CA . LYS A 1 120 ? 8.972 -3.086 -41.348 1.00 91.81 120 LYS A CA 1
ATOM 1031 C C . LYS A 1 120 ? 7.549 -3.560 -41.026 1.00 91.81 120 LYS A C 1
ATOM 1033 O O . LYS A 1 120 ? 6.895 -4.078 -41.921 1.00 91.81 120 LYS A O 1
ATOM 1038 N N . CYS A 1 121 ? 7.086 -3.355 -39.792 1.00 90.75 121 CYS A N 1
ATOM 1039 C CA . CYS A 1 121 ? 5.753 -3.761 -39.320 1.00 90.75 121 CYS A CA 1
ATOM 1040 C C . CYS A 1 121 ? 4.654 -2.724 -39.649 1.00 90.75 121 CYS A C 1
ATOM 1042 O O . CYS A 1 121 ? 3.516 -2.862 -39.201 1.00 90.75 121 CYS A O 1
ATOM 1044 N N . ASP A 1 122 ? 5.007 -1.664 -40.391 1.00 91.25 122 ASP A N 1
ATOM 1045 C CA . ASP A 1 122 ? 4.143 -0.525 -40.731 1.00 91.25 122 ASP A CA 1
ATOM 1046 C C . ASP A 1 122 ? 3.472 0.117 -39.501 1.00 91.25 122 ASP A C 1
ATOM 1048 O O . ASP A 1 122 ? 2.275 0.408 -39.477 1.00 91.25 122 ASP A O 1
ATOM 1052 N N . VAL A 1 123 ? 4.261 0.316 -38.441 1.00 93.12 123 VAL A N 1
ATOM 1053 C CA . VAL A 1 123 ? 3.828 0.980 -37.204 1.00 93.12 123 VAL A CA 1
ATOM 1054 C C . VAL A 1 123 ? 4.594 2.275 -36.974 1.00 93.12 123 VAL A C 1
ATOM 1056 O O . VAL A 1 123 ? 5.668 2.517 -37.536 1.00 93.12 123 VAL A O 1
ATOM 1059 N N . SER A 1 124 ? 4.016 3.161 -36.171 1.00 94.81 124 SER A N 1
ATOM 1060 C CA . SER A 1 124 ? 4.558 4.494 -35.973 1.00 94.81 124 SER A CA 1
ATOM 1061 C C . SER A 1 124 ? 5.857 4.463 -35.159 1.00 94.81 124 SER A C 1
ATOM 1063 O O . SER A 1 124 ? 6.154 3.526 -34.420 1.00 94.81 124 SER A O 1
ATOM 1065 N N . LEU A 1 125 ? 6.639 5.543 -35.245 1.00 96.69 125 LEU A N 1
ATOM 1066 C CA . LEU A 1 125 ? 7.831 5.727 -34.409 1.00 96.69 125 LEU A CA 1
ATOM 1067 C C . LEU A 1 125 ? 7.512 6.333 -33.034 1.00 96.69 125 LEU A C 1
ATOM 1069 O O . LEU A 1 125 ? 8.433 6.741 -32.328 1.00 96.69 125 LEU A O 1
ATOM 1073 N N . ARG A 1 126 ? 6.237 6.402 -32.624 1.00 96.12 126 ARG A N 1
ATOM 1074 C CA . ARG A 1 126 ? 5.844 7.022 -31.350 1.00 96.12 126 ARG A CA 1
ATOM 1075 C C . ARG A 1 126 ? 6.562 6.365 -30.169 1.00 96.12 126 ARG A C 1
ATOM 1077 O O . ARG A 1 126 ? 7.255 7.048 -29.421 1.00 96.12 126 ARG A O 1
ATOM 1084 N N . VAL A 1 127 ? 6.493 5.037 -30.064 1.00 94.88 127 VAL A N 1
ATOM 1085 C CA . VAL A 1 127 ? 7.152 4.277 -28.985 1.00 94.88 127 VAL A CA 1
ATOM 1086 C C . VAL A 1 127 ? 8.674 4.441 -29.018 1.00 94.88 127 VAL A C 1
ATOM 1088 O O . VAL A 1 127 ? 9.294 4.594 -27.968 1.00 94.88 127 VAL A O 1
ATOM 1091 N N . TYR A 1 128 ? 9.279 4.477 -30.211 1.00 96.56 128 TYR A N 1
ATOM 1092 C CA . TYR A 1 128 ? 10.714 4.742 -30.368 1.00 96.56 128 TYR A CA 1
ATOM 1093 C C . TYR A 1 128 ? 11.095 6.087 -29.739 1.00 96.56 128 TYR A C 1
ATOM 1095 O O . TYR A 1 128 ? 11.994 6.136 -28.901 1.00 96.56 128 TYR A O 1
ATOM 1103 N N . HIS A 1 129 ? 10.383 7.159 -30.099 1.00 97.88 129 HIS A N 1
ATOM 1104 C CA . HIS A 1 129 ? 10.662 8.503 -29.595 1.00 97.88 129 HIS A CA 1
ATOM 1105 C C . HIS A 1 129 ? 10.426 8.611 -28.083 1.00 97.88 129 HIS A C 1
ATOM 1107 O O . HIS A 1 129 ? 11.239 9.208 -27.385 1.00 97.88 129 HIS A O 1
ATOM 1113 N N . MET A 1 130 ? 9.386 7.961 -27.555 1.00 96.81 130 MET A N 1
ATOM 1114 C CA . MET A 1 130 ? 9.126 7.893 -26.113 1.00 96.81 130 MET A CA 1
ATOM 1115 C C . MET A 1 130 ? 10.284 7.244 -25.342 1.00 96.81 130 MET A C 1
ATOM 1117 O O . MET A 1 130 ? 10.832 7.836 -24.409 1.00 96.81 130 MET A O 1
ATOM 1121 N N . LYS A 1 131 ? 10.708 6.038 -25.749 1.00 96.12 131 LYS A N 1
ATOM 1122 C CA . LYS A 1 131 ? 11.804 5.318 -25.079 1.00 96.12 131 LYS A CA 1
ATOM 1123 C C . LYS A 1 131 ? 13.147 6.040 -25.275 1.00 96.12 131 LYS A C 1
ATOM 1125 O O . LYS A 1 131 ? 13.952 6.076 -24.344 1.00 96.12 131 LYS A O 1
ATOM 1130 N N . ARG A 1 132 ? 13.366 6.696 -26.427 1.00 97.12 132 ARG A N 1
ATOM 1131 C CA . ARG A 1 132 ? 14.520 7.588 -26.649 1.00 97.12 132 ARG A CA 1
ATOM 1132 C C . ARG A 1 132 ? 14.534 8.759 -25.681 1.00 97.12 132 ARG A C 1
ATOM 1134 O O . ARG A 1 132 ? 15.579 9.020 -25.093 1.00 97.12 132 ARG A O 1
ATOM 1141 N N . THR A 1 133 ? 13.409 9.444 -25.488 1.00 97.88 133 THR A N 1
ATOM 1142 C CA . THR A 1 133 ? 13.305 10.519 -24.495 1.00 97.88 133 THR A CA 1
ATOM 1143 C C . THR A 1 133 ? 13.629 10.001 -23.098 1.00 97.88 133 THR A C 1
ATOM 1145 O O . THR A 1 133 ? 14.475 10.599 -22.441 1.00 97.88 133 THR A O 1
ATOM 1148 N N . LYS A 1 134 ? 13.051 8.868 -22.666 1.00 95.44 134 LYS A N 1
ATOM 1149 C CA . LYS A 1 134 ? 13.323 8.284 -21.336 1.00 95.44 134 LYS A CA 1
ATOM 1150 C C . LYS A 1 134 ? 14.817 8.024 -21.107 1.00 95.44 134 LYS A C 1
ATOM 1152 O O . LYS A 1 134 ? 15.340 8.396 -20.060 1.00 95.44 134 LYS A O 1
ATOM 1157 N N . TYR A 1 135 ? 15.511 7.461 -22.099 1.00 95.94 135 TYR A N 1
ATOM 1158 C CA . TYR A 1 135 ? 16.967 7.296 -22.056 1.00 95.94 135 TYR A CA 1
ATOM 1159 C C . TYR A 1 135 ? 17.691 8.649 -21.969 1.00 95.94 135 TYR A C 1
ATOM 1161 O O . TYR A 1 135 ? 18.522 8.866 -21.087 1.00 95.94 135 TYR A O 1
ATOM 1169 N N . LEU A 1 136 ? 17.352 9.581 -22.863 1.00 96.88 136 LEU A N 1
ATOM 1170 C CA . LEU A 1 136 ? 18.053 10.854 -23.012 1.00 96.88 136 LEU A CA 1
ATOM 1171 C C . LEU A 1 136 ? 17.851 11.815 -21.836 1.00 96.88 136 LEU A C 1
ATOM 1173 O O . LEU A 1 136 ? 18.728 12.641 -21.603 1.00 96.88 136 LEU A O 1
ATOM 1177 N N . LEU A 1 137 ? 16.776 11.700 -21.050 1.00 95.38 137 LEU A N 1
ATOM 1178 C CA . LEU A 1 137 ? 16.580 12.516 -19.840 1.00 95.38 137 LEU A CA 1
ATOM 1179 C C . LEU A 1 137 ? 17.750 12.403 -18.847 1.00 95.38 137 LEU A C 1
ATOM 1181 O O . LEU A 1 137 ? 18.037 13.362 -18.136 1.00 95.38 137 LEU A O 1
ATOM 1185 N N . LYS A 1 138 ? 18.449 11.260 -18.837 1.00 91.25 138 LYS A N 1
ATOM 1186 C CA . LYS A 1 138 ? 19.610 10.987 -17.971 1.00 91.25 138 LYS A CA 1
ATOM 1187 C C . LYS A 1 138 ? 20.959 11.148 -18.698 1.00 91.25 138 LYS A C 1
ATOM 1189 O O . LYS A 1 138 ? 21.999 10.806 -18.143 1.00 91.25 138 LYS A O 1
ATOM 1194 N N . VAL A 1 139 ? 20.950 11.595 -19.960 1.00 94.44 139 VAL A N 1
ATOM 1195 C CA . VAL A 1 139 ? 22.137 11.631 -20.842 1.00 94.44 139 VAL A CA 1
ATOM 1196 C C . VAL A 1 139 ? 22.321 12.993 -21.500 1.00 94.44 139 VAL A C 1
ATOM 1198 O O . VAL A 1 139 ? 23.389 13.587 -21.404 1.00 94.44 139 VAL A O 1
ATOM 1201 N N . ASN A 1 140 ? 21.289 13.486 -22.181 1.00 95.12 140 ASN A N 1
ATOM 1202 C CA . ASN A 1 140 ? 21.293 14.746 -22.907 1.00 95.12 140 ASN A CA 1
ATOM 1203 C C . ASN A 1 140 ? 19.876 15.343 -22.950 1.00 95.12 140 ASN A C 1
ATOM 1205 O O . ASN A 1 140 ? 19.051 14.988 -23.795 1.00 95.12 140 ASN A O 1
ATOM 1209 N N . MET A 1 141 ? 19.617 16.294 -22.049 1.00 94.62 141 MET A N 1
ATOM 1210 C CA . MET A 1 141 ? 18.313 16.949 -21.900 1.00 94.62 141 MET A CA 1
ATOM 1211 C C . MET A 1 141 ? 17.849 17.677 -23.176 1.00 94.62 141 MET A C 1
ATOM 1213 O O . MET A 1 141 ? 16.660 17.680 -23.496 1.00 94.62 141 MET A O 1
ATOM 1217 N N . GLU A 1 142 ? 18.765 18.274 -23.947 1.00 95.88 142 GLU A N 1
ATOM 1218 C CA . GLU A 1 142 ? 18.402 18.993 -25.176 1.00 95.88 142 GLU A CA 1
ATOM 1219 C C . GLU A 1 142 ? 17.872 18.031 -26.250 1.00 95.88 142 GLU A C 1
ATOM 1221 O O . GLU A 1 142 ? 16.889 18.321 -26.938 1.00 95.88 142 GLU A O 1
ATOM 1226 N N . GLU A 1 143 ? 18.510 16.871 -26.398 1.00 96.88 143 GLU A N 1
ATOM 1227 C CA . GLU A 1 143 ? 18.045 15.820 -27.306 1.00 96.88 143 GLU A CA 1
ATOM 1228 C C . GLU A 1 143 ? 16.759 15.166 -26.796 1.00 96.88 143 GLU A C 1
ATOM 1230 O O . GLU A 1 143 ? 15.840 14.956 -27.590 1.00 96.88 143 GLU A O 1
ATOM 1235 N N . ALA A 1 144 ? 16.634 14.944 -25.482 1.00 97.56 144 ALA A N 1
ATOM 1236 C CA . ALA A 1 144 ? 15.416 14.412 -24.871 1.00 97.56 144 ALA A CA 1
ATOM 1237 C C . ALA A 1 144 ? 14.178 15.245 -25.244 1.00 97.56 144 ALA A C 1
ATOM 1239 O O . ALA A 1 144 ? 13.163 14.688 -25.668 1.00 97.56 144 ALA A O 1
ATOM 1240 N N . GLN A 1 145 ? 14.284 16.579 -25.185 1.00 97.44 145 GLN A N 1
ATOM 1241 C CA . GLN A 1 145 ? 13.206 17.497 -25.574 1.00 97.44 145 GLN A CA 1
ATOM 1242 C C . GLN A 1 145 ? 12.865 17.443 -27.072 1.00 97.44 145 GLN A C 1
ATOM 1244 O O . GLN A 1 145 ? 11.715 17.681 -27.454 1.00 97.44 145 GLN A O 1
ATOM 1249 N N . LYS A 1 146 ? 13.842 17.171 -27.949 1.00 98.06 146 LYS A N 1
ATOM 1250 C CA . LYS A 1 146 ? 13.600 17.024 -29.398 1.00 98.06 146 LYS A CA 1
ATOM 1251 C C . LYS A 1 146 ? 12.815 15.747 -29.681 1.00 98.06 146 LYS A C 1
ATOM 1253 O O . LYS A 1 146 ? 11.806 15.809 -30.382 1.00 98.06 146 LYS A O 1
ATOM 1258 N N . GLU A 1 147 ? 13.243 14.634 -29.095 1.00 98.25 147 GLU A N 1
ATOM 1259 C CA . GLU A 1 147 ? 12.562 13.340 -29.195 1.00 98.25 147 GLU A CA 1
ATOM 1260 C C . GLU A 1 147 ? 11.149 13.411 -28.591 1.00 98.25 147 GLU A C 1
ATOM 1262 O O . GLU A 1 147 ? 10.190 12.953 -29.210 1.00 98.25 147 GLU A O 1
ATOM 1267 N N . TYR A 1 148 ? 10.980 14.127 -27.474 1.00 98.00 148 TYR A N 1
ATOM 1268 C CA . TYR A 1 148 ? 9.681 14.308 -26.818 1.00 98.00 148 TYR A CA 1
ATOM 1269 C C . TYR A 1 148 ? 8.676 15.051 -27.710 1.00 98.00 148 TYR A C 1
ATOM 1271 O O . TYR A 1 148 ? 7.514 14.665 -27.847 1.00 98.00 148 TYR A O 1
ATOM 1279 N N . LYS A 1 149 ? 9.137 16.093 -28.414 1.00 97.62 149 LYS A N 1
ATOM 1280 C CA . LYS A 1 149 ? 8.317 16.810 -29.404 1.00 97.62 149 LYS A CA 1
ATOM 1281 C C . LYS A 1 149 ? 7.923 15.927 -30.589 1.00 97.62 149 LYS A C 1
ATOM 1283 O O . LYS A 1 149 ? 6.876 16.168 -31.186 1.00 97.62 149 LYS A O 1
ATOM 1288 N N . LEU A 1 150 ? 8.757 14.958 -30.973 1.00 97.88 150 LEU A N 1
ATOM 1289 C CA . LEU A 1 150 ? 8.438 14.008 -32.044 1.00 97.88 150 LEU A CA 1
ATOM 1290 C C . LEU A 1 150 ? 7.412 12.977 -31.578 1.00 97.88 150 LEU A C 1
ATOM 1292 O O . LEU A 1 150 ? 6.435 12.766 -32.293 1.00 97.88 150 LEU A O 1
ATOM 1296 N N . PHE A 1 151 ? 7.582 12.422 -30.375 1.00 96.81 151 PHE A N 1
ATOM 1297 C CA . PHE A 1 151 ? 6.611 11.535 -29.729 1.00 96.81 151 PHE A CA 1
ATOM 1298 C C . PHE A 1 151 ? 5.192 12.120 -29.793 1.00 96.81 151 PHE A C 1
ATOM 1300 O O . PHE A 1 151 ? 4.303 11.501 -30.375 1.00 96.81 151 PHE A O 1
ATOM 1307 N N . HIS A 1 152 ? 5.006 13.362 -29.336 1.00 93.62 152 HIS A N 1
ATOM 1308 C CA . HIS A 1 152 ? 3.699 14.038 -29.315 1.00 93.62 152 HIS A CA 1
ATOM 1309 C C . HIS A 1 152 ? 3.092 14.353 -30.686 1.00 93.62 152 HIS A C 1
ATOM 1311 O O . HIS A 1 152 ? 1.879 14.507 -30.806 1.00 93.62 152 HIS A O 1
ATOM 1317 N N . ARG A 1 153 ? 3.905 14.447 -31.743 1.00 96.19 153 ARG A N 1
ATOM 1318 C CA . ARG A 1 153 ? 3.417 14.719 -33.109 1.00 96.19 153 ARG A CA 1
ATOM 1319 C C . ARG A 1 153 ? 2.922 13.474 -33.833 1.00 96.19 153 ARG A C 1
ATOM 1321 O O . ARG A 1 153 ? 2.254 13.604 -34.857 1.00 96.19 153 ARG A O 1
ATOM 1328 N N . ILE A 1 154 ? 3.298 12.294 -33.354 1.00 95.62 154 ILE A N 1
ATOM 1329 C CA . ILE A 1 154 ? 2.999 11.024 -34.006 1.00 95.62 154 ILE A CA 1
ATOM 1330 C C . ILE A 1 154 ? 1.765 10.414 -33.328 1.00 95.62 154 ILE A C 1
ATOM 1332 O O . ILE A 1 154 ? 1.729 10.353 -32.096 1.00 95.62 154 ILE A O 1
ATOM 1336 N N . PRO A 1 155 ? 0.745 9.983 -34.095 1.00 90.88 155 PRO A N 1
ATOM 1337 C CA . PRO A 1 155 ? -0.460 9.382 -33.532 1.00 90.88 155 PRO A CA 1
ATOM 1338 C C . PRO A 1 155 ? -0.161 8.041 -32.851 1.00 90.88 155 PRO A C 1
ATOM 1340 O O . PRO A 1 155 ? 0.838 7.388 -33.148 1.00 90.88 155 PRO A O 1
ATOM 1343 N N . ARG A 1 156 ? -1.052 7.631 -31.944 1.00 93.06 156 ARG A N 1
ATOM 1344 C CA . ARG A 1 156 ? -0.995 6.315 -31.295 1.00 93.06 156 ARG A CA 1
ATOM 1345 C C . ARG A 1 156 ? -1.271 5.189 -32.295 1.00 93.06 156 ARG A C 1
ATOM 1347 O O . ARG A 1 156 ? -2.044 5.369 -33.235 1.00 93.06 156 ARG A O 1
ATOM 1354 N N . ASP A 1 157 ? -0.685 4.025 -32.043 1.00 92.50 157 ASP A N 1
ATOM 1355 C CA . ASP A 1 157 ? -0.911 2.784 -32.788 1.00 92.50 157 ASP A CA 1
ATOM 1356 C C . ASP A 1 157 ? -1.070 1.580 -31.838 1.00 92.50 157 ASP A C 1
ATOM 1358 O O . ASP A 1 157 ? -1.151 1.748 -30.619 1.00 92.50 157 ASP A O 1
ATOM 1362 N N . ARG A 1 158 ? -1.140 0.366 -32.402 1.00 89.12 158 ARG A N 1
ATOM 1363 C CA . ARG A 1 158 ? -1.358 -0.886 -31.658 1.00 89.12 158 ARG A CA 1
ATOM 1364 C C . ARG A 1 158 ? -0.233 -1.264 -30.681 1.00 89.12 158 ARG A C 1
ATOM 1366 O O . ARG A 1 158 ? -0.481 -2.067 -29.795 1.00 89.12 158 ARG A O 1
ATOM 1373 N N . PHE A 1 159 ? 0.969 -0.695 -30.810 1.00 89.44 159 PHE A N 1
ATOM 1374 C CA . PHE A 1 159 ? 2.114 -0.988 -29.937 1.00 89.44 159 PHE A CA 1
ATOM 1375 C C . PHE A 1 159 ? 2.396 0.102 -28.902 1.00 89.44 159 PHE A C 1
ATOM 1377 O O . PHE A 1 159 ? 3.332 -0.046 -28.108 1.00 89.44 159 PHE A O 1
ATOM 1384 N N . CYS A 1 160 ? 1.613 1.181 -28.879 1.00 90.38 160 CYS A N 1
ATOM 1385 C CA . CYS A 1 160 ? 1.690 2.189 -27.828 1.00 90.38 160 CYS A CA 1
ATOM 1386 C C . CYS A 1 160 ? 1.495 1.586 -26.437 1.00 90.38 160 CYS A C 1
ATOM 1388 O O . CYS A 1 160 ? 0.717 0.653 -26.248 1.00 90.38 160 CYS A O 1
ATOM 1390 N N . ASP A 1 161 ? 2.167 2.171 -25.446 1.00 88.50 161 ASP A N 1
ATOM 1391 C CA . ASP A 1 161 ? 1.884 1.851 -24.049 1.00 88.50 161 ASP A CA 1
ATOM 1392 C C . ASP A 1 161 ? 0.445 2.290 -23.708 1.00 88.50 161 ASP A C 1
ATOM 1394 O O . ASP A 1 161 ? -0.183 3.106 -24.412 1.00 88.50 161 ASP A O 1
ATOM 1398 N N . CYS A 1 162 ? -0.120 1.715 -22.643 1.00 91.44 162 CYS A N 1
ATOM 1399 C CA . CYS A 1 162 ? -1.468 2.082 -22.219 1.00 91.44 162 CYS A CA 1
ATOM 1400 C C . CYS A 1 162 ? -1.544 3.589 -21.908 1.00 91.44 162 CYS A C 1
ATOM 1402 O O . CYS A 1 162 ? -0.530 4.234 -21.631 1.00 91.44 162 CYS A O 1
ATOM 1404 N N . LEU A 1 163 ? -2.747 4.169 -21.969 1.00 91.44 163 LEU A N 1
ATOM 1405 C CA . LEU A 1 163 ? -2.919 5.615 -21.777 1.00 91.44 163 LEU A CA 1
ATOM 1406 C C . LEU A 1 163 ? -2.376 6.091 -20.422 1.00 91.44 163 LEU A C 1
ATOM 1408 O O . LEU A 1 163 ? -1.728 7.128 -20.376 1.00 91.44 163 LEU A O 1
ATOM 1412 N N . ALA A 1 164 ? -2.569 5.311 -19.354 1.00 92.31 164 ALA A N 1
ATOM 1413 C CA . ALA A 1 164 ? -2.046 5.639 -18.029 1.00 92.31 164 ALA A CA 1
ATOM 1414 C C . ALA A 1 164 ? -0.504 5.711 -18.013 1.00 92.31 164 ALA A C 1
ATOM 1416 O O . ALA A 1 164 ? 0.061 6.639 -17.441 1.00 92.31 164 ALA A O 1
ATOM 1417 N N . CYS A 1 165 ? 0.181 4.789 -18.701 1.00 92.56 165 CYS A N 1
ATOM 1418 C CA . CYS A 1 165 ? 1.643 4.788 -18.807 1.00 92.56 165 CYS A CA 1
ATOM 1419 C C . CYS A 1 165 ? 2.175 5.972 -19.631 1.00 92.56 165 CYS A C 1
ATOM 1421 O O . CYS A 1 165 ? 3.152 6.593 -19.218 1.00 92.56 165 CYS A O 1
ATOM 1423 N N . GLU A 1 166 ? 1.548 6.310 -20.769 1.00 94.50 166 GLU A N 1
ATOM 1424 C CA . GLU A 1 166 ? 1.959 7.492 -21.554 1.00 94.50 166 GLU A CA 1
ATOM 1425 C C . GLU A 1 166 ? 1.708 8.799 -20.778 1.00 94.50 166 GLU A C 1
ATOM 1427 O O . GLU A 1 166 ? 2.563 9.678 -20.801 1.00 94.50 166 GLU A O 1
ATOM 1432 N N . MET A 1 167 ? 0.606 8.903 -20.023 1.00 95.19 167 MET A N 1
ATOM 1433 C CA . MET A 1 167 ? 0.337 10.058 -19.152 1.00 95.19 167 MET A CA 1
ATOM 1434 C C . MET A 1 167 ? 1.359 10.185 -18.019 1.00 95.19 167 MET A C 1
ATOM 1436 O O . MET A 1 167 ? 1.881 11.271 -17.783 1.00 95.19 167 MET A O 1
ATOM 1440 N N . ASN A 1 168 ? 1.695 9.080 -17.346 1.00 96.56 168 ASN A N 1
ATOM 1441 C CA . ASN A 1 168 ? 2.758 9.072 -16.341 1.00 96.56 168 ASN A CA 1
ATOM 1442 C C . ASN A 1 168 ? 4.108 9.496 -16.940 1.00 96.56 168 ASN A C 1
ATOM 1444 O O . ASN A 1 168 ? 4.859 10.235 -16.310 1.00 96.56 168 ASN A O 1
ATOM 1448 N N . PHE A 1 169 ? 4.412 9.053 -18.162 1.00 96.69 169 PHE A N 1
ATOM 1449 C CA . PHE A 1 169 ? 5.621 9.460 -18.870 1.00 96.69 169 PHE A CA 1
ATOM 1450 C C . PHE A 1 169 ? 5.629 10.961 -19.199 1.00 96.69 169 PHE A C 1
ATOM 1452 O O . PHE A 1 169 ? 6.641 11.619 -18.957 1.00 96.69 169 PHE A O 1
ATOM 1459 N N . ASP A 1 170 ? 4.525 11.513 -19.704 1.00 97.44 170 ASP A N 1
ATOM 1460 C CA . ASP A 1 170 ? 4.405 12.948 -19.990 1.00 97.44 170 ASP A CA 1
ATOM 1461 C C . ASP A 1 170 ? 4.571 13.790 -18.717 1.00 97.44 170 ASP A C 1
ATOM 1463 O O . ASP A 1 170 ? 5.353 14.742 -18.702 1.00 97.44 170 ASP A O 1
ATOM 1467 N N . MET A 1 171 ? 3.912 13.381 -17.627 1.00 97.94 171 MET A N 1
ATOM 1468 C CA . MET A 1 171 ? 4.071 13.977 -16.298 1.00 97.94 171 MET A CA 1
ATOM 1469 C C . MET A 1 171 ? 5.538 13.933 -15.853 1.00 97.94 171 MET A C 1
ATOM 1471 O O . MET A 1 171 ? 6.105 14.961 -15.481 1.00 97.94 171 MET A O 1
ATOM 1475 N N . TYR A 1 172 ? 6.188 12.770 -15.958 1.00 97.38 172 TYR A N 1
ATOM 1476 C CA . TYR A 1 172 ? 7.589 12.597 -15.576 1.00 97.38 172 TYR A CA 1
ATOM 1477 C C . TYR A 1 172 ? 8.526 13.516 -16.371 1.00 97.38 172 TYR A C 1
ATOM 1479 O O . TYR A 1 172 ? 9.448 14.102 -15.801 1.00 97.38 172 TYR A O 1
ATOM 1487 N N . VAL A 1 173 ? 8.291 13.684 -17.678 1.00 97.69 173 VAL A N 1
ATOM 1488 C CA . VAL A 1 173 ? 9.050 14.636 -18.503 1.00 97.69 173 VAL A CA 1
ATOM 1489 C C . VAL A 1 173 ? 8.836 16.069 -18.009 1.00 97.69 173 VAL A C 1
ATOM 1491 O O . VAL A 1 173 ? 9.823 16.789 -17.872 1.00 97.69 173 VAL A O 1
ATOM 1494 N N . SER A 1 174 ? 7.599 16.477 -17.703 1.00 97.75 174 SER A N 1
ATOM 1495 C CA . SER A 1 174 ? 7.307 17.809 -17.148 1.00 97.75 174 SER A CA 1
ATOM 1496 C C . SER A 1 174 ? 8.017 18.047 -15.810 1.00 97.75 174 SER A C 1
ATOM 1498 O O . SER A 1 174 ? 8.656 19.086 -15.657 1.00 97.75 174 SER A O 1
ATOM 1500 N N . LEU A 1 175 ? 8.046 17.060 -14.904 1.00 97.62 175 LEU A N 1
ATOM 1501 C CA . LEU A 1 175 ? 8.827 17.149 -13.660 1.00 97.62 175 LEU A CA 1
ATOM 1502 C C . LEU A 1 175 ? 10.331 17.302 -13.925 1.00 97.62 175 LEU A C 1
ATOM 1504 O O . LEU A 1 175 ? 10.999 18.108 -13.282 1.00 97.62 175 LEU A O 1
ATOM 1508 N N . LYS A 1 176 ? 10.897 16.569 -14.895 1.00 95.62 176 LYS A N 1
ATOM 1509 C CA . LYS A 1 176 ? 12.322 16.711 -15.262 1.00 95.62 176 LYS A CA 1
ATOM 1510 C C . LYS A 1 176 ? 12.646 18.029 -15.974 1.00 95.62 176 LYS A C 1
ATOM 1512 O O . LYS A 1 176 ? 13.822 18.386 -16.057 1.00 95.62 176 LYS A O 1
ATOM 1517 N N . LEU A 1 177 ? 11.637 18.736 -16.477 1.00 94.44 177 LEU A N 1
ATOM 1518 C CA . LEU A 1 177 ? 11.746 20.088 -17.027 1.00 94.44 177 LEU A CA 1
ATOM 1519 C C . LEU A 1 177 ? 11.418 21.184 -16.004 1.00 94.44 177 LEU A C 1
ATOM 1521 O O . LEU A 1 177 ? 11.457 22.355 -16.378 1.00 94.44 177 LEU A O 1
ATOM 1525 N N . ASP A 1 178 ? 11.147 20.812 -14.750 1.00 95.88 178 ASP A N 1
ATOM 1526 C CA . ASP A 1 178 ? 10.782 21.729 -13.667 1.00 95.88 178 ASP A CA 1
ATOM 1527 C C . ASP A 1 178 ? 9.457 22.484 -13.916 1.00 95.88 178 ASP A C 1
ATOM 1529 O O . ASP A 1 178 ? 9.270 23.622 -13.489 1.00 95.88 178 ASP A O 1
ATOM 1533 N N . ASP A 1 179 ? 8.526 21.857 -14.648 1.00 96.38 179 ASP A N 1
ATOM 1534 C CA . ASP A 1 179 ? 7.170 22.366 -14.899 1.00 96.38 179 ASP A CA 1
ATOM 1535 C C . ASP A 1 179 ? 6.146 21.596 -14.051 1.00 96.38 179 ASP A C 1
ATOM 1537 O O . ASP A 1 179 ? 5.393 20.748 -14.541 1.00 96.38 179 ASP A O 1
ATOM 1541 N N . GLU A 1 180 ? 6.148 21.881 -12.745 1.00 96.06 180 GLU A N 1
ATOM 1542 C CA . GLU A 1 180 ? 5.245 21.276 -11.754 1.00 96.06 180 GLU A CA 1
ATOM 1543 C C . GLU A 1 180 ? 3.776 21.388 -12.161 1.00 96.06 180 GLU A C 1
ATOM 1545 O O . GLU A 1 180 ? 3.022 20.417 -12.109 1.00 96.06 180 GLU A O 1
ATOM 1550 N N . LYS A 1 181 ? 3.365 22.580 -12.603 1.00 96.00 181 LYS A N 1
ATOM 1551 C CA . LYS A 1 181 ? 1.971 22.856 -12.943 1.00 96.00 181 LYS A CA 1
ATOM 1552 C C . LYS A 1 181 ? 1.502 21.939 -14.068 1.00 96.00 181 LYS A C 1
ATOM 1554 O O . LYS A 1 181 ? 0.440 21.329 -13.956 1.00 96.00 181 LYS A O 1
ATOM 1559 N N . GLN A 1 182 ? 2.288 21.836 -15.139 1.00 96.06 182 GLN A N 1
ATOM 1560 C CA . GLN A 1 182 ? 1.956 20.940 -16.238 1.00 96.06 182 GLN A CA 1
ATOM 1561 C C . GLN A 1 182 ? 1.957 19.474 -15.785 1.00 96.06 182 GLN A C 1
ATOM 1563 O O . GLN A 1 182 ? 1.076 18.715 -16.190 1.00 96.06 182 GLN A O 1
ATOM 1568 N N . ALA A 1 183 ? 2.910 19.077 -14.938 1.00 97.31 183 ALA A N 1
ATOM 1569 C CA . ALA A 1 183 ? 2.975 17.718 -14.413 1.00 97.31 183 ALA A CA 1
ATOM 1570 C C . ALA A 1 183 ? 1.698 17.340 -13.640 1.00 97.31 183 ALA A C 1
ATOM 1572 O O . ALA A 1 183 ? 1.109 16.296 -13.923 1.00 97.31 183 ALA A O 1
ATOM 1573 N N . LEU A 1 184 ? 1.223 18.207 -12.739 1.00 94.75 184 LEU A N 1
ATOM 1574 C CA . LEU A 1 184 ? -0.012 17.986 -11.979 1.00 94.75 184 LEU A CA 1
ATOM 1575 C C . LEU A 1 184 ? -1.261 17.995 -12.872 1.00 94.75 184 LEU A C 1
ATOM 1577 O O . LEU A 1 184 ? -2.133 17.143 -12.707 1.00 94.75 184 LEU A O 1
ATOM 1581 N N . GLU A 1 185 ? -1.338 18.894 -13.861 1.00 95.31 185 GLU A N 1
ATOM 1582 C CA . GLU A 1 185 ? -2.439 18.909 -14.840 1.00 95.31 185 GLU A CA 1
ATOM 1583 C C . GLU A 1 185 ? -2.521 17.590 -15.630 1.00 95.31 185 GLU A C 1
ATOM 1585 O O . GLU A 1 185 ? -3.616 17.074 -15.859 1.00 95.31 185 GLU A O 1
ATOM 1590 N N . ILE A 1 186 ? -1.377 17.012 -16.018 1.00 95.69 186 ILE A N 1
ATOM 1591 C CA . ILE A 1 186 ? -1.316 15.709 -16.700 1.00 95.69 186 ILE A CA 1
ATOM 1592 C C . ILE A 1 186 ? -1.668 14.564 -15.739 1.00 95.69 186 ILE A C 1
ATOM 1594 O O . ILE A 1 186 ? -2.349 13.616 -16.137 1.00 95.69 186 ILE A O 1
ATOM 1598 N N . ALA A 1 187 ? -1.209 14.636 -14.487 1.00 94.19 187 ALA A N 1
ATOM 1599 C CA . ALA A 1 187 ? -1.404 13.591 -13.486 1.00 94.19 187 ALA A CA 1
ATOM 1600 C C . ALA A 1 187 ? -2.845 13.500 -12.969 1.00 94.19 187 ALA A C 1
ATOM 1602 O O . ALA A 1 187 ? -3.244 12.436 -12.511 1.00 94.19 187 ALA A O 1
ATOM 1603 N N . GLN A 1 188 ? -3.635 14.574 -13.051 1.00 91.06 188 GLN A N 1
ATOM 1604 C CA . GLN A 1 188 ? -4.973 14.676 -12.451 1.00 91.06 188 GLN A CA 1
ATOM 1605 C C . GLN A 1 188 ? -5.877 13.438 -12.648 1.00 91.06 188 GLN A C 1
ATOM 1607 O O . GLN A 1 188 ? -6.360 12.910 -11.648 1.00 91.06 188 GLN A O 1
ATOM 1612 N N . PRO A 1 189 ? -6.058 12.880 -13.864 1.00 85.62 189 PRO A N 1
ATOM 1613 C CA . PRO A 1 189 ? -6.889 11.681 -14.037 1.00 85.62 189 PRO A CA 1
ATOM 1614 C C . PRO A 1 189 ? -6.302 10.412 -13.395 1.00 85.62 189 PRO A C 1
ATOM 1616 O O . PRO A 1 189 ? -7.035 9.473 -13.096 1.00 85.62 189 PRO A O 1
ATOM 1619 N N . ILE A 1 190 ? -4.981 10.349 -13.200 1.00 88.69 190 ILE A N 1
ATOM 1620 C CA . ILE A 1 190 ? -4.324 9.272 -12.445 1.00 88.69 190 ILE A CA 1
ATOM 1621 C C . ILE A 1 190 ? -4.570 9.471 -10.946 1.00 88.69 190 ILE A C 1
ATOM 1623 O O . ILE A 1 190 ? -4.955 8.523 -10.266 1.00 88.69 190 ILE A O 1
ATOM 1627 N N . LEU A 1 191 ? -4.387 10.699 -10.447 1.00 85.31 191 LEU A N 1
ATOM 1628 C CA . LEU A 1 191 ? -4.562 11.040 -9.031 1.00 85.31 191 LEU A CA 1
ATOM 1629 C C . LEU A 1 191 ? -6.004 10.797 -8.560 1.00 85.31 191 LEU A C 1
ATOM 1631 O O . LEU A 1 191 ? -6.204 10.246 -7.485 1.00 85.31 191 LEU A O 1
ATOM 1635 N N . LYS A 1 192 ? -6.992 11.081 -9.417 1.00 75.62 192 LYS A N 1
ATOM 1636 C CA . LYS A 1 192 ? -8.421 10.808 -9.178 1.00 75.62 192 LYS A CA 1
ATOM 1637 C C . LYS A 1 192 ? -8.833 9.343 -9.342 1.00 75.62 192 LYS A C 1
ATOM 1639 O O . LYS A 1 192 ? -10.005 9.007 -9.208 1.00 75.62 192 LYS A O 1
ATOM 1644 N N . GLY A 1 193 ? -7.906 8.459 -9.711 1.00 76.88 193 GLY A N 1
ATOM 1645 C CA . GLY A 1 193 ? -8.194 7.042 -9.947 1.00 76.88 193 GLY A CA 1
ATOM 1646 C C . GLY A 1 193 ? -8.969 6.737 -11.238 1.00 76.88 193 GLY A C 1
ATOM 1647 O O . GLY A 1 193 ? -9.257 5.570 -11.511 1.00 76.88 193 GLY A O 1
ATOM 1648 N N . GLU A 1 194 ? -9.257 7.736 -12.080 1.00 79.69 194 GLU A N 1
ATOM 1649 C CA . GLU A 1 194 ? -9.930 7.570 -13.381 1.00 79.69 194 GLU A CA 1
ATOM 1650 C C . GLU A 1 194 ? -9.063 6.791 -14.389 1.00 79.69 194 GLU A C 1
ATOM 1652 O O . GLU A 1 194 ? -9.562 6.198 -15.354 1.00 79.69 194 GLU A O 1
ATOM 1657 N N . ARG A 1 195 ? -7.737 6.803 -14.190 1.00 82.56 195 ARG A N 1
ATOM 1658 C CA . ARG A 1 195 ? -6.742 6.118 -15.023 1.00 82.56 195 ARG A CA 1
ATOM 1659 C C . ARG A 1 195 ? -5.779 5.309 -14.161 1.00 82.56 195 ARG A C 1
ATOM 1661 O O . ARG A 1 195 ? -5.016 5.862 -13.382 1.00 82.56 195 ARG A O 1
ATOM 1668 N N . ARG A 1 196 ? -5.759 3.992 -14.378 1.00 86.25 196 ARG A N 1
ATOM 1669 C CA . ARG A 1 196 ? -4.859 3.054 -13.694 1.00 86.25 196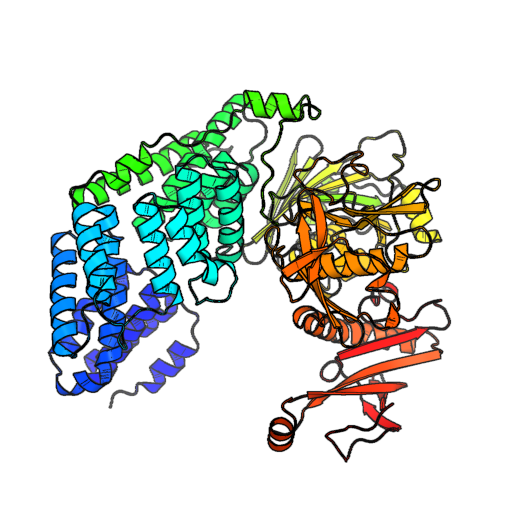 ARG A CA 1
ATOM 1670 C C . ARG A 1 196 ? -4.421 1.914 -14.608 1.00 86.25 196 ARG A C 1
ATOM 1672 O O . ARG A 1 196 ? -5.088 1.618 -15.601 1.00 86.25 196 ARG A O 1
ATOM 1679 N N . CYS A 1 197 ? -3.316 1.268 -14.261 1.00 86.50 197 CYS A N 1
ATOM 1680 C CA . CYS A 1 197 ? -2.887 -0.012 -14.826 1.00 86.50 197 CYS A CA 1
ATOM 1681 C C . CYS A 1 197 ? -2.138 -0.814 -13.747 1.00 86.50 197 CYS A C 1
ATOM 1683 O O . CYS A 1 197 ? -2.227 -0.480 -12.571 1.00 86.50 197 CYS A O 1
ATOM 1685 N N . ALA A 1 198 ? -1.406 -1.864 -14.127 1.00 81.69 198 ALA A N 1
ATOM 1686 C CA . ALA A 1 198 ? -0.605 -2.631 -13.173 1.00 81.69 198 ALA A CA 1
ATOM 1687 C C . ALA A 1 198 ? 0.475 -1.780 -12.473 1.00 81.69 198 ALA A C 1
ATOM 1689 O O . ALA A 1 198 ? 0.772 -2.042 -11.316 1.00 81.69 198 ALA A O 1
ATOM 1690 N N . GLU A 1 199 ? 1.015 -0.754 -13.149 1.00 80.75 199 GLU A N 1
ATOM 1691 C CA . GLU A 1 199 ? 2.127 0.089 -12.667 1.00 80.75 199 GLU A CA 1
ATOM 1692 C C . GLU A 1 199 ? 1.712 1.509 -12.208 1.00 80.75 199 GLU A C 1
ATOM 1694 O O . GLU A 1 199 ? 2.449 2.234 -11.537 1.00 80.75 199 GLU A O 1
ATOM 1699 N N . ILE A 1 200 ? 0.521 1.957 -12.603 1.00 89.31 200 ILE A N 1
ATOM 1700 C CA . ILE A 1 200 ? 0.010 3.312 -12.353 1.00 89.31 200 ILE A CA 1
ATOM 1701 C C . ILE A 1 200 ? -1.212 3.176 -11.437 1.00 89.31 200 ILE A C 1
ATOM 1703 O O . ILE A 1 200 ? -2.142 2.462 -11.824 1.00 89.31 200 ILE A O 1
ATOM 1707 N N . PRO A 1 201 ? -1.238 3.814 -10.247 1.00 89.56 201 PRO A N 1
ATOM 1708 C CA . PRO A 1 201 ? -0.640 5.128 -9.957 1.00 89.56 201 PRO A CA 1
ATOM 1709 C C . PRO A 1 201 ? 0.701 5.147 -9.204 1.00 89.56 201 PRO A C 1
ATOM 1711 O O . PRO A 1 201 ? 1.280 6.217 -9.039 1.00 89.56 201 PRO A O 1
ATOM 1714 N N . HIS A 1 202 ? 1.234 4.014 -8.747 1.00 86.50 202 HIS A N 1
ATOM 1715 C CA . HIS A 1 202 ? 2.372 4.047 -7.819 1.00 86.50 202 HIS A CA 1
ATOM 1716 C C . HIS A 1 202 ? 3.652 4.654 -8.407 1.00 86.50 202 HIS A C 1
ATOM 1718 O O . HIS A 1 202 ? 4.342 5.395 -7.710 1.00 86.50 202 HIS A O 1
ATOM 1724 N N . CYS A 1 203 ? 3.945 4.446 -9.698 1.00 90.38 203 CYS A N 1
ATOM 1725 C CA . CYS A 1 203 ? 5.080 5.129 -10.330 1.00 90.38 203 CYS A CA 1
ATOM 1726 C C . CYS A 1 203 ? 4.880 6.654 -10.372 1.00 90.38 203 CYS A C 1
ATOM 1728 O O . CYS A 1 203 ? 5.839 7.405 -10.205 1.00 90.38 203 CYS A O 1
ATOM 1730 N N . THR A 1 204 ? 3.638 7.113 -10.556 1.00 95.56 204 THR A N 1
ATOM 1731 C CA . THR A 1 204 ? 3.277 8.538 -10.549 1.00 95.56 204 THR A CA 1
ATOM 1732 C C . THR A 1 204 ? 3.549 9.151 -9.180 1.00 95.56 204 THR A C 1
ATOM 1734 O O . THR A 1 204 ? 4.221 10.179 -9.102 1.00 95.56 204 THR A O 1
ATOM 1737 N N . TYR A 1 205 ? 3.117 8.483 -8.108 1.00 95.06 205 TYR A N 1
ATOM 1738 C CA . TYR A 1 205 ? 3.388 8.915 -6.736 1.00 95.06 205 TYR A CA 1
ATOM 1739 C C . TYR A 1 205 ? 4.888 8.949 -6.427 1.00 95.06 205 TYR A C 1
ATOM 1741 O O . TYR A 1 205 ? 5.384 9.956 -5.928 1.00 95.06 205 TYR A O 1
ATOM 1749 N N . GLY A 1 206 ? 5.643 7.913 -6.808 1.00 94.69 206 GLY A N 1
ATOM 1750 C CA . GLY A 1 206 ? 7.096 7.885 -6.611 1.00 94.69 206 GLY A CA 1
ATOM 1751 C C . GLY A 1 206 ? 7.831 9.026 -7.331 1.00 94.69 206 GLY A C 1
ATOM 1752 O O . GLY A 1 206 ? 8.741 9.632 -6.768 1.00 94.69 206 GLY A O 1
ATOM 1753 N N . HIS A 1 207 ? 7.419 9.374 -8.555 1.00 96.31 207 HIS A N 1
ATOM 1754 C CA . HIS A 1 207 ? 7.998 10.501 -9.295 1.00 96.31 207 HIS A CA 1
ATOM 1755 C C . HIS A 1 207 ? 7.688 11.863 -8.661 1.00 96.31 207 HIS A C 1
ATOM 1757 O O . HIS A 1 207 ? 8.577 12.714 -8.609 1.00 96.31 207 HIS A O 1
ATOM 1763 N N . LEU A 1 208 ? 6.460 12.065 -8.173 1.00 97.25 208 LEU A N 1
ATOM 1764 C CA . LEU A 1 208 ? 6.073 13.290 -7.466 1.00 97.25 208 LEU A CA 1
ATOM 1765 C C . LEU A 1 208 ? 6.809 13.403 -6.125 1.00 97.25 208 LEU A C 1
ATOM 1767 O O . LEU A 1 208 ? 7.368 14.457 -5.832 1.00 97.25 208 LEU A O 1
ATOM 1771 N N . CYS A 1 209 ? 6.918 12.303 -5.375 1.00 96.25 209 CYS A N 1
ATOM 1772 C CA . CYS A 1 209 ? 7.717 12.228 -4.152 1.00 96.25 209 CYS A CA 1
ATOM 1773 C C . CYS A 1 209 ? 9.179 12.643 -4.402 1.00 96.25 209 CYS A C 1
ATOM 1775 O O . CYS A 1 209 ? 9.679 13.542 -3.730 1.00 96.25 209 CYS A O 1
ATOM 1777 N N . ASP A 1 210 ? 9.857 12.042 -5.392 1.00 94.75 210 ASP A N 1
ATOM 1778 C CA . ASP A 1 210 ? 11.248 12.385 -5.755 1.00 94.75 210 ASP A CA 1
ATOM 1779 C C . ASP A 1 210 ? 11.378 13.866 -6.153 1.00 94.75 210 ASP A C 1
ATOM 1781 O O . ASP A 1 210 ? 12.326 14.537 -5.747 1.00 94.75 210 ASP A O 1
ATOM 1785 N N . TYR A 1 211 ? 10.410 14.405 -6.904 1.00 96.12 211 TYR A N 1
ATOM 1786 C CA . TYR A 1 211 ? 10.411 15.808 -7.323 1.00 96.12 211 TYR A CA 1
ATOM 1787 C C . TYR A 1 211 ? 10.262 16.783 -6.153 1.00 96.12 211 TYR A C 1
ATOM 1789 O O . TYR A 1 211 ? 11.045 17.730 -6.049 1.00 96.12 211 TYR A O 1
ATOM 1797 N N . TYR A 1 212 ? 9.286 16.576 -5.270 1.00 95.44 212 TYR A N 1
ATOM 1798 C CA . TYR A 1 212 ? 9.063 17.475 -4.137 1.00 95.44 212 TYR A CA 1
ATOM 1799 C C . TYR A 1 212 ? 10.178 17.379 -3.103 1.00 95.44 212 TYR A C 1
ATOM 1801 O O . TYR A 1 212 ? 10.610 18.405 -2.576 1.00 95.44 212 TYR A O 1
ATOM 1809 N N . LEU A 1 213 ? 10.727 16.180 -2.902 1.00 92.81 213 LEU A N 1
ATOM 1810 C CA . LEU A 1 213 ? 11.902 15.980 -2.064 1.00 92.81 213 LEU A CA 1
ATOM 1811 C C . LEU A 1 213 ? 13.130 16.693 -2.640 1.00 92.81 213 LEU A C 1
ATOM 1813 O O . LEU A 1 213 ? 13.884 17.331 -1.909 1.00 92.81 213 LEU A O 1
ATOM 1817 N N . TYR A 1 214 ? 13.303 16.655 -3.965 1.00 91.62 214 TYR A N 1
ATOM 1818 C CA . TYR A 1 214 ? 14.332 17.430 -4.654 1.00 91.62 214 TYR A CA 1
ATOM 1819 C C . TYR A 1 214 ? 14.129 18.946 -4.471 1.00 91.62 214 TYR A C 1
ATOM 1821 O O . TYR A 1 214 ? 15.101 19.693 -4.510 1.00 91.62 214 TYR A O 1
ATOM 1829 N N . HIS A 1 215 ? 12.912 19.429 -4.249 1.00 92.31 215 HIS A N 1
ATOM 1830 C CA . HIS A 1 215 ? 12.621 20.853 -4.053 1.00 92.31 215 HIS A CA 1
ATOM 1831 C C . HIS A 1 215 ? 12.504 21.275 -2.584 1.00 92.31 215 HIS A C 1
ATOM 1833 O O . HIS A 1 215 ? 12.016 22.370 -2.308 1.00 92.31 215 HIS A O 1
ATOM 1839 N N . ASP A 1 216 ? 12.966 20.435 -1.653 1.00 91.00 216 ASP A N 1
ATOM 1840 C CA . ASP A 1 216 ? 12.889 20.659 -0.206 1.00 91.00 216 ASP A CA 1
ATOM 1841 C C . ASP A 1 216 ? 11.439 20.913 0.285 1.00 91.00 216 ASP A C 1
ATOM 1843 O O . ASP A 1 216 ? 11.221 21.546 1.319 1.00 91.00 216 ASP A O 1
ATOM 1847 N N . ASN A 1 217 ? 10.429 20.422 -0.448 1.00 90.38 217 ASN A N 1
ATOM 1848 C CA . ASN A 1 217 ? 9.016 20.517 -0.079 1.00 90.38 217 ASN A CA 1
ATOM 1849 C C . ASN A 1 217 ? 8.561 19.210 0.585 1.00 90.38 217 ASN A C 1
ATOM 1851 O O . ASN A 1 217 ? 7.955 18.348 -0.052 1.00 90.38 217 ASN A O 1
ATOM 1855 N N . LEU A 1 218 ? 8.911 19.055 1.865 1.00 85.06 218 LEU A N 1
ATOM 1856 C CA . LEU A 1 218 ? 8.698 17.812 2.613 1.00 85.06 218 LEU A CA 1
ATOM 1857 C C . LEU A 1 218 ? 7.219 17.458 2.814 1.00 85.06 218 LEU A C 1
ATOM 1859 O O . LEU A 1 218 ? 6.912 16.273 2.893 1.00 85.06 218 LEU A O 1
ATOM 1863 N N . ASP A 1 219 ? 6.315 18.440 2.839 1.00 79.81 219 ASP A N 1
ATOM 1864 C CA . ASP A 1 219 ? 4.874 18.200 3.008 1.00 79.81 219 ASP A CA 1
ATOM 1865 C C . ASP A 1 219 ? 4.313 17.392 1.822 1.00 79.81 219 ASP A C 1
ATOM 1867 O O . ASP A 1 219 ? 3.802 16.285 1.989 1.00 79.81 219 ASP A O 1
ATOM 1871 N N . GLU A 1 220 ? 4.498 17.908 0.603 1.00 87.81 220 GLU A N 1
ATOM 1872 C CA . GLU A 1 220 ? 4.068 17.241 -0.635 1.00 87.81 220 GLU A CA 1
ATOM 1873 C C . GLU A 1 220 ? 4.847 15.941 -0.869 1.00 87.81 220 GLU A C 1
ATOM 1875 O O . GLU A 1 220 ? 4.287 14.930 -1.295 1.00 87.81 220 GLU A O 1
ATOM 1880 N N . ALA A 1 221 ? 6.150 15.935 -0.558 1.00 91.44 221 ALA A N 1
ATOM 1881 C CA . ALA A 1 221 ? 6.961 14.729 -0.667 1.00 91.44 221 ALA A CA 1
ATOM 1882 C C . ALA A 1 221 ? 6.430 13.618 0.250 1.00 91.44 221 ALA A C 1
ATOM 1884 O O . ALA A 1 221 ? 6.320 12.477 -0.191 1.00 91.44 221 ALA A O 1
ATOM 1885 N N . SER A 1 222 ? 6.041 13.954 1.484 1.00 84.19 222 SER A N 1
ATOM 1886 C CA . SER A 1 222 ? 5.450 13.008 2.437 1.00 84.19 222 SER A CA 1
ATOM 1887 C C . SER A 1 222 ? 4.102 12.492 1.957 1.00 84.19 222 SER A C 1
ATOM 1889 O O . SER A 1 222 ? 3.847 11.292 2.031 1.00 84.19 222 SER A O 1
ATOM 1891 N N . TYR A 1 223 ? 3.256 13.366 1.407 1.00 84.25 223 TYR A N 1
ATOM 1892 C CA . TYR A 1 223 ? 1.962 12.966 0.860 1.00 84.25 223 TYR A CA 1
ATOM 1893 C C . TYR A 1 223 ? 2.103 11.927 -0.260 1.00 84.25 223 TYR A C 1
ATOM 1895 O O . TYR A 1 223 ? 1.590 10.807 -0.150 1.00 84.25 223 TYR A O 1
ATOM 1903 N N . TYR A 1 224 ? 2.854 12.256 -1.315 1.00 91.56 224 TYR A N 1
ATOM 1904 C CA . TYR A 1 224 ? 3.053 11.332 -2.431 1.00 91.56 224 TYR A CA 1
ATOM 1905 C C . TYR A 1 224 ? 3.909 10.122 -2.041 1.00 91.56 224 TYR A C 1
ATOM 1907 O O . TYR A 1 224 ? 3.711 9.039 -2.587 1.00 91.56 224 TYR A O 1
ATOM 1915 N N . GLY A 1 225 ? 4.820 10.265 -1.076 1.00 90.81 225 GLY A N 1
ATOM 1916 C CA . GLY A 1 225 ? 5.582 9.157 -0.506 1.00 90.81 225 GLY A CA 1
ATOM 1917 C C . GLY A 1 225 ? 4.686 8.134 0.186 1.00 90.81 225 GLY A C 1
ATOM 1918 O O . GLY A 1 225 ? 4.726 6.956 -0.159 1.00 90.81 225 GLY A O 1
ATOM 1919 N N . ASN A 1 226 ? 3.789 8.583 1.065 1.00 83.69 226 ASN A N 1
ATOM 1920 C CA . ASN A 1 226 ? 2.836 7.711 1.756 1.00 83.69 226 ASN A CA 1
ATOM 1921 C C . ASN A 1 226 ? 1.872 7.024 0.778 1.00 83.69 226 ASN A C 1
ATOM 1923 O O . ASN A 1 226 ? 1.538 5.852 0.951 1.00 83.69 226 ASN A O 1
ATOM 1927 N N . LEU A 1 227 ? 1.432 7.726 -0.273 1.00 85.12 227 LEU A N 1
ATOM 1928 C CA . LEU A 1 227 ? 0.654 7.109 -1.349 1.00 85.12 227 LEU A CA 1
ATOM 1929 C C . LEU A 1 227 ? 1.473 6.064 -2.109 1.00 85.12 227 LEU A C 1
ATOM 1931 O O . LEU A 1 227 ? 0.963 4.982 -2.377 1.00 85.12 227 LEU A O 1
ATOM 1935 N N . CYS A 1 228 ? 2.733 6.353 -2.440 1.00 90.94 228 CYS A N 1
ATOM 1936 C CA . CYS A 1 228 ? 3.624 5.409 -3.110 1.00 90.94 228 CYS A CA 1
ATOM 1937 C C . CYS A 1 228 ? 3.829 4.142 -2.267 1.00 90.94 228 CYS A C 1
ATOM 1939 O O . CYS A 1 228 ? 3.612 3.038 -2.770 1.00 90.94 228 CYS A O 1
ATOM 1941 N N . GLU A 1 229 ? 4.170 4.298 -0.986 1.00 87.62 229 GLU A N 1
ATOM 1942 C CA . GLU A 1 229 ? 4.451 3.193 -0.067 1.00 87.62 229 GLU A CA 1
ATOM 1943 C C . GLU A 1 229 ? 3.286 2.205 0.025 1.00 87.62 229 GLU A C 1
ATOM 1945 O O . GLU A 1 229 ? 3.497 1.001 -0.115 1.00 87.62 229 GLU A O 1
ATOM 1950 N N . ARG A 1 230 ? 2.042 2.696 0.134 1.00 81.94 230 ARG A N 1
ATOM 1951 C CA . ARG A 1 230 ? 0.830 1.850 0.186 1.00 81.94 230 ARG A CA 1
ATOM 1952 C C . ARG A 1 230 ? 0.733 0.854 -0.978 1.00 81.94 230 ARG A C 1
ATOM 1954 O O . ARG A 1 230 ? 0.133 -0.208 -0.820 1.00 81.94 230 ARG A O 1
ATOM 1961 N N . TYR A 1 231 ? 1.298 1.177 -2.143 1.00 81.19 231 TYR A N 1
ATOM 1962 C CA . TYR A 1 231 ? 1.290 0.297 -3.315 1.00 81.19 231 TYR A CA 1
ATOM 1963 C C . TYR A 1 231 ? 2.560 -0.542 -3.473 1.00 81.19 231 TYR A C 1
ATOM 1965 O O . TYR A 1 231 ? 2.483 -1.614 -4.089 1.00 81.19 231 TYR A O 1
ATOM 1973 N N . THR A 1 232 ? 3.698 -0.056 -2.976 1.00 84.56 232 THR A N 1
ATOM 1974 C CA . THR A 1 232 ? 5.014 -0.696 -3.130 1.00 84.56 232 THR A CA 1
ATOM 1975 C C . THR A 1 232 ? 5.416 -1.562 -1.935 1.00 84.56 232 THR A C 1
ATOM 1977 O O . THR A 1 232 ? 6.384 -2.311 -2.038 1.00 84.56 232 THR A O 1
ATOM 1980 N N . ASP A 1 233 ? 4.698 -1.473 -0.815 1.00 81.00 233 ASP A N 1
ATOM 1981 C CA . ASP A 1 233 ? 4.960 -2.251 0.398 1.00 81.00 233 ASP A CA 1
ATOM 1982 C C . ASP A 1 233 ? 5.015 -3.765 0.111 1.00 81.00 233 ASP A C 1
ATOM 1984 O O . ASP A 1 233 ? 4.110 -4.340 -0.504 1.00 81.00 233 ASP A O 1
ATOM 1988 N N . GLY A 1 234 ? 6.109 -4.399 0.545 1.00 77.81 234 GLY A N 1
ATOM 1989 C CA . GLY A 1 234 ? 6.378 -5.829 0.377 1.00 77.81 234 GLY A CA 1
ATOM 1990 C C . GLY A 1 234 ? 6.669 -6.301 -1.055 1.00 77.81 234 GLY A C 1
ATOM 1991 O O . GLY A 1 234 ? 6.593 -7.503 -1.305 1.00 77.81 234 GLY A O 1
ATOM 1992 N N . LYS A 1 235 ? 6.969 -5.396 -1.999 1.00 83.94 235 LYS A N 1
ATOM 1993 C CA . LYS A 1 235 ? 7.140 -5.718 -3.428 1.00 83.94 235 LYS A CA 1
ATOM 1994 C C . LYS A 1 235 ? 8.548 -5.381 -3.948 1.00 83.94 235 LYS A C 1
ATOM 1996 O O . LYS A 1 235 ? 8.821 -4.219 -4.272 1.00 83.94 235 LYS A O 1
ATOM 2001 N N . PRO A 1 236 ? 9.451 -6.376 -4.060 1.00 86.00 236 PRO A N 1
ATOM 2002 C CA . PRO A 1 236 ? 10.847 -6.170 -4.463 1.00 86.00 236 PRO A CA 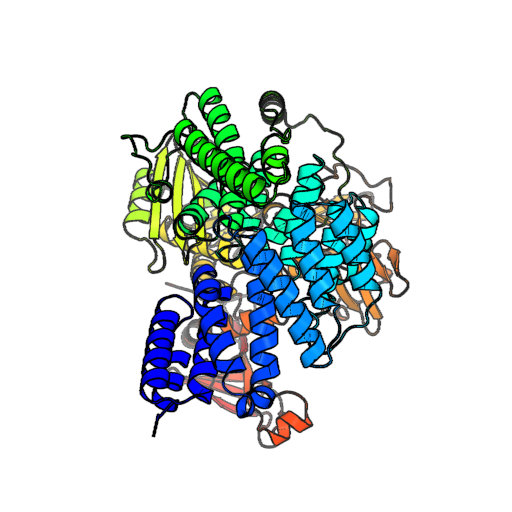1
ATOM 2003 C C . PRO A 1 236 ? 11.033 -5.539 -5.852 1.00 86.00 236 PRO A C 1
ATOM 2005 O O . PRO A 1 236 ? 12.060 -4.910 -6.117 1.00 86.00 236 PRO A O 1
ATOM 2008 N N . GLU A 1 237 ? 10.057 -5.674 -6.750 1.00 84.00 237 GLU A N 1
ATOM 2009 C CA . GLU A 1 237 ? 10.062 -5.050 -8.076 1.00 84.00 237 GLU A CA 1
ATOM 2010 C C . GLU A 1 237 ? 10.051 -3.509 -8.025 1.00 84.00 237 GLU A C 1
ATOM 2012 O O . GLU A 1 237 ? 10.467 -2.864 -8.988 1.00 84.00 237 GLU A O 1
ATOM 2017 N N . PHE A 1 238 ? 9.674 -2.911 -6.887 1.00 88.94 238 PHE A N 1
ATOM 2018 C CA . PHE A 1 238 ? 9.658 -1.459 -6.661 1.00 88.94 238 PHE A CA 1
ATOM 2019 C C . PHE A 1 238 ? 10.815 -0.953 -5.793 1.00 88.94 238 PHE A C 1
ATOM 2021 O O . PHE A 1 238 ? 10.744 0.136 -5.224 1.00 88.94 238 PHE A O 1
ATOM 2028 N N . LEU A 1 239 ? 11.917 -1.707 -5.716 1.00 92.44 239 LEU A N 1
ATOM 2029 C CA . LEU A 1 239 ? 13.079 -1.352 -4.893 1.00 92.44 239 LEU A CA 1
ATOM 2030 C C . LEU A 1 239 ? 13.634 0.061 -5.174 1.00 92.44 239 LEU A C 1
ATOM 2032 O O . LEU A 1 239 ? 14.170 0.706 -4.273 1.00 92.44 239 LEU A O 1
ATOM 2036 N N . GLY A 1 240 ? 13.520 0.550 -6.414 1.00 92.31 240 GLY A N 1
ATOM 2037 C CA . GLY A 1 240 ? 13.915 1.917 -6.768 1.00 92.31 240 GLY A CA 1
ATOM 2038 C C . GLY A 1 240 ? 13.084 2.970 -6.028 1.00 92.31 240 GLY A C 1
ATOM 2039 O O . GLY A 1 240 ? 13.636 3.852 -5.368 1.00 92.31 240 GLY A O 1
ATOM 2040 N N . GLN A 1 241 ? 11.757 2.811 -6.037 1.00 93.94 241 GLN A N 1
ATOM 2041 C CA . GLN A 1 241 ? 10.815 3.643 -5.285 1.00 93.94 241 GLN A CA 1
ATOM 2042 C C . GLN A 1 241 ? 11.023 3.503 -3.775 1.00 93.94 241 GLN A C 1
ATOM 2044 O O . GLN A 1 241 ? 11.009 4.511 -3.073 1.00 93.94 241 GLN A O 1
ATOM 2049 N N . THR A 1 242 ? 11.310 2.296 -3.273 1.00 95.25 242 THR A N 1
ATOM 2050 C CA . THR A 1 242 ? 11.725 2.100 -1.873 1.00 95.25 242 THR A CA 1
ATOM 2051 C C . THR A 1 242 ? 12.944 2.959 -1.529 1.00 95.25 242 THR A C 1
ATOM 2053 O O . THR A 1 242 ? 12.995 3.548 -0.455 1.00 95.25 242 THR A O 1
ATOM 2056 N N . GLY A 1 243 ? 13.906 3.099 -2.444 1.00 95.62 243 GLY A N 1
ATOM 2057 C CA . GLY A 1 243 ? 15.037 4.014 -2.286 1.00 95.62 243 GLY A CA 1
ATOM 2058 C C . GLY A 1 243 ? 14.625 5.477 -2.117 1.00 95.62 243 GLY A C 1
ATOM 2059 O O . GLY A 1 243 ? 15.124 6.150 -1.216 1.00 95.62 243 GLY A O 1
ATOM 2060 N N . THR A 1 244 ? 13.682 5.958 -2.930 1.00 94.44 244 THR A N 1
ATOM 2061 C CA . THR A 1 244 ? 13.096 7.302 -2.779 1.00 94.44 244 THR A CA 1
ATOM 2062 C C . THR A 1 244 ? 12.390 7.466 -1.430 1.00 94.44 244 THR A C 1
ATOM 2064 O O . THR A 1 244 ? 12.552 8.501 -0.788 1.00 94.44 244 THR A O 1
ATOM 2067 N N . LEU A 1 245 ? 11.663 6.447 -0.961 1.00 95.50 245 LEU A N 1
ATOM 2068 C CA . LEU A 1 245 ? 10.992 6.466 0.344 1.00 95.50 245 LEU A CA 1
ATOM 2069 C C . LEU A 1 245 ? 11.987 6.480 1.510 1.00 95.50 245 LEU A C 1
ATOM 2071 O O . LEU A 1 245 ? 11.832 7.268 2.434 1.00 95.50 245 LEU A O 1
ATOM 2075 N N . LEU A 1 246 ? 13.060 5.686 1.450 1.00 95.69 246 LEU A N 1
ATOM 2076 C CA . LEU A 1 246 ? 14.141 5.740 2.443 1.00 95.69 246 LEU A CA 1
ATOM 2077 C C . LEU A 1 246 ? 14.783 7.127 2.507 1.00 95.69 246 LEU A C 1
ATOM 2079 O O . LEU A 1 246 ? 15.133 7.609 3.584 1.00 95.69 246 LEU A O 1
ATOM 2083 N N . GLU A 1 247 ? 14.938 7.770 1.351 1.00 94.19 247 GLU A N 1
ATOM 2084 C CA . GLU A 1 247 ? 15.438 9.134 1.271 1.00 94.19 247 GLU A CA 1
ATOM 2085 C C . GLU A 1 247 ? 14.450 10.125 1.916 1.00 94.19 247 GLU A C 1
ATOM 2087 O O . GLU A 1 247 ? 14.858 10.888 2.791 1.00 94.19 247 GLU A O 1
ATOM 2092 N N . LEU A 1 248 ? 13.154 10.053 1.593 1.00 93.69 248 LEU A N 1
ATOM 2093 C CA . LEU A 1 248 ? 12.097 10.854 2.225 1.00 93.69 248 LEU A CA 1
ATOM 2094 C C . LEU A 1 248 ? 12.069 10.682 3.750 1.00 93.69 248 LEU A C 1
ATOM 2096 O O . LEU A 1 248 ? 12.128 11.667 4.487 1.00 93.69 248 LEU A O 1
ATOM 2100 N N . TYR A 1 249 ? 12.000 9.441 4.229 1.00 90.69 249 TYR A N 1
ATOM 2101 C CA . TYR A 1 249 ? 11.880 9.131 5.652 1.00 90.69 249 TYR A CA 1
ATOM 2102 C C . TYR A 1 249 ? 13.143 9.492 6.431 1.00 90.69 249 TYR A C 1
ATOM 2104 O O . TYR A 1 249 ? 13.054 9.907 7.581 1.00 90.69 249 TYR A O 1
ATOM 2112 N N . SER A 1 250 ? 14.316 9.509 5.789 1.00 90.81 250 SER A N 1
ATOM 2113 C CA . SER A 1 250 ? 15.516 10.076 6.418 1.00 90.81 250 SER A CA 1
ATOM 2114 C C . SER A 1 250 ? 15.395 11.569 6.763 1.00 90.81 250 SER A C 1
ATOM 2116 O O . SER A 1 250 ? 16.131 12.046 7.625 1.00 90.81 250 SER A O 1
ATOM 2118 N N . ALA A 1 251 ? 14.479 12.300 6.116 1.00 88.25 251 ALA A N 1
ATOM 2119 C CA . ALA A 1 251 ? 14.220 13.718 6.362 1.00 88.25 251 ALA A CA 1
ATOM 2120 C C . ALA A 1 251 ? 12.927 13.996 7.151 1.00 88.25 251 ALA A C 1
ATOM 2122 O O . ALA A 1 251 ? 12.725 15.134 7.567 1.00 88.25 251 ALA A O 1
ATOM 2123 N N . THR A 1 252 ? 12.054 13.001 7.333 1.00 80.94 252 THR A N 1
ATOM 2124 C CA . THR A 1 252 ? 10.681 13.209 7.837 1.00 80.94 252 THR A CA 1
ATOM 2125 C C . THR A 1 252 ? 10.299 12.265 8.975 1.00 80.94 252 THR A C 1
ATOM 2127 O O . THR A 1 252 ? 9.700 12.714 9.945 1.00 80.94 252 THR A O 1
ATOM 2130 N N . ASP A 1 253 ? 10.684 10.989 8.899 1.00 77.56 253 ASP A N 1
ATOM 2131 C CA . ASP A 1 253 ? 10.374 9.968 9.903 1.00 77.56 253 ASP A CA 1
ATOM 2132 C C . ASP A 1 253 ? 11.467 8.888 9.934 1.00 77.56 253 ASP A C 1
ATOM 2134 O O . ASP A 1 253 ? 11.436 7.879 9.226 1.00 77.56 253 ASP A O 1
ATOM 2138 N N . ILE A 1 254 ? 12.483 9.115 10.765 1.00 82.12 254 ILE A N 1
ATOM 2139 C CA . ILE A 1 254 ? 13.673 8.258 10.824 1.00 82.12 254 ILE A CA 1
ATOM 2140 C C . ILE A 1 254 ? 13.316 6.843 11.302 1.00 82.12 254 ILE A C 1
ATOM 2142 O O . ILE A 1 254 ? 13.903 5.865 10.830 1.00 82.12 254 ILE A O 1
ATOM 2146 N N . SER A 1 255 ? 12.362 6.728 12.231 1.00 73.19 255 SER A N 1
ATOM 2147 C CA . SER A 1 255 ? 11.934 5.451 12.808 1.00 73.19 255 SER A CA 1
ATOM 2148 C C . SER A 1 255 ? 11.289 4.576 11.743 1.00 73.19 255 SER A C 1
ATOM 2150 O O . SER A 1 255 ? 11.685 3.416 11.570 1.00 73.19 255 SER A O 1
ATOM 2152 N N . HIS A 1 256 ? 10.364 5.156 10.977 1.00 78.44 256 HIS A N 1
ATOM 2153 C CA . HIS A 1 256 ? 9.721 4.475 9.860 1.00 78.44 256 HIS A CA 1
ATOM 2154 C C . HIS A 1 256 ? 10.722 4.151 8.745 1.00 78.44 256 HIS A C 1
ATOM 2156 O O . HIS A 1 256 ? 10.785 3.016 8.274 1.00 78.44 256 HIS A O 1
ATOM 2162 N N . GLY A 1 257 ? 11.629 5.078 8.418 1.00 86.81 257 GLY A N 1
ATOM 2163 C CA . GLY A 1 257 ? 12.721 4.830 7.471 1.00 86.81 257 GLY A CA 1
ATOM 2164 C C . GLY A 1 257 ? 13.624 3.657 7.878 1.00 86.81 257 GLY A C 1
ATOM 2165 O O . GLY A 1 257 ? 13.985 2.820 7.046 1.00 86.81 257 GLY A O 1
ATOM 2166 N N . TRP A 1 258 ? 13.964 3.539 9.165 1.00 85.25 258 TRP A N 1
ATOM 2167 C CA . TRP A 1 258 ? 14.724 2.402 9.694 1.00 85.25 258 TRP A CA 1
ATOM 2168 C C . TRP A 1 258 ? 13.937 1.093 9.621 1.00 85.25 258 TRP A C 1
ATOM 2170 O O . TRP A 1 258 ? 14.506 0.047 9.291 1.00 85.25 258 TRP A O 1
ATOM 2180 N N . LYS A 1 259 ? 12.630 1.133 9.892 1.00 80.81 259 LYS A N 1
ATOM 2181 C CA . LYS A 1 259 ? 11.743 -0.022 9.738 1.00 80.81 259 LYS A CA 1
ATOM 2182 C C . LYS A 1 259 ? 11.708 -0.513 8.293 1.00 80.81 259 LYS A C 1
ATOM 2184 O O . LYS A 1 259 ? 12.014 -1.688 8.066 1.00 80.81 259 LYS A O 1
ATOM 2189 N N . LEU A 1 260 ? 11.445 0.388 7.349 1.00 86.44 260 LEU A N 1
ATOM 2190 C CA . LEU A 1 260 ? 11.431 0.096 5.918 1.00 86.44 260 LEU A CA 1
ATOM 2191 C C . LEU A 1 260 ? 12.770 -0.508 5.482 1.00 86.44 260 LEU A C 1
ATOM 2193 O O . LEU A 1 260 ? 12.809 -1.588 4.899 1.00 86.44 260 LEU A O 1
ATOM 2197 N N . PHE A 1 261 ? 13.889 0.103 5.885 1.00 91.06 261 PHE A N 1
ATOM 2198 C CA . PHE A 1 261 ? 15.223 -0.417 5.585 1.00 91.06 261 PHE A CA 1
ATOM 2199 C C . PHE A 1 261 ? 15.427 -1.858 6.079 1.00 91.06 261 PHE A C 1
ATOM 2201 O O . PHE A 1 261 ? 15.958 -2.692 5.340 1.00 91.06 261 PHE A O 1
ATOM 2208 N N . LYS A 1 262 ? 15.009 -2.174 7.316 1.00 86.06 262 LYS A N 1
ATOM 2209 C CA . LYS A 1 262 ? 15.105 -3.539 7.870 1.00 86.06 262 LYS A CA 1
ATOM 2210 C C . LYS A 1 262 ? 14.313 -4.545 7.029 1.00 86.06 262 LYS A C 1
ATOM 2212 O O . LYS A 1 262 ? 14.770 -5.677 6.888 1.00 86.06 262 LYS A O 1
ATOM 2217 N N . GLN A 1 263 ? 13.152 -4.153 6.511 1.00 83.88 263 GLN A N 1
ATOM 2218 C CA . GLN A 1 263 ? 12.289 -5.023 5.710 1.00 83.88 263 GLN A CA 1
ATOM 2219 C C . GLN A 1 263 ? 12.878 -5.272 4.316 1.00 83.88 263 GLN A C 1
ATOM 2221 O O . GLN A 1 263 ? 12.867 -6.403 3.842 1.00 83.88 263 GLN A O 1
ATOM 2226 N N . THR A 1 264 ? 13.480 -4.253 3.698 1.00 90.81 264 THR A N 1
ATOM 2227 C CA . THR A 1 264 ? 13.830 -4.284 2.267 1.00 90.81 264 THR A CA 1
ATOM 2228 C C . THR A 1 264 ? 15.319 -4.498 1.978 1.00 90.81 264 THR A C 1
ATOM 2230 O O . THR A 1 264 ? 15.725 -4.661 0.826 1.00 90.81 264 THR A O 1
ATOM 2233 N N . VAL A 1 265 ? 16.188 -4.533 2.998 1.00 90.56 265 VAL A N 1
ATOM 2234 C CA . VAL A 1 265 ? 17.639 -4.725 2.788 1.00 90.56 265 VAL A CA 1
ATOM 2235 C C . VAL A 1 265 ? 17.976 -6.084 2.158 1.00 90.56 265 VAL A C 1
ATOM 2237 O O . VAL A 1 265 ? 18.951 -6.193 1.412 1.00 90.56 265 VAL A O 1
ATOM 2240 N N . ALA A 1 266 ? 17.167 -7.118 2.407 1.00 87.94 266 ALA A N 1
ATOM 2241 C CA . ALA A 1 266 ? 17.328 -8.423 1.766 1.00 87.94 266 ALA A CA 1
ATOM 2242 C C . ALA A 1 266 ? 17.041 -8.354 0.255 1.00 87.94 266 ALA A C 1
ATOM 2244 O O . ALA A 1 266 ? 17.805 -8.919 -0.534 1.00 87.94 266 ALA A O 1
ATOM 2245 N N . ASP A 1 267 ? 16.022 -7.591 -0.145 1.00 90.19 267 ASP A N 1
ATOM 2246 C CA . ASP A 1 267 ? 15.681 -7.340 -1.550 1.00 90.19 267 ASP A CA 1
ATOM 2247 C C . ASP A 1 267 ? 16.783 -6.551 -2.254 1.00 90.19 267 ASP A C 1
ATOM 2249 O O . ASP A 1 267 ? 17.169 -6.850 -3.383 1.00 90.19 267 ASP A O 1
ATOM 2253 N N . PHE A 1 268 ? 17.397 -5.597 -1.552 1.00 93.81 268 PHE A N 1
ATOM 2254 C CA . PHE A 1 268 ? 18.592 -4.930 -2.055 1.00 93.81 268 PHE A CA 1
ATOM 2255 C C . PHE A 1 268 ? 19.754 -5.898 -2.295 1.00 93.81 268 PHE A C 1
ATOM 2257 O O . PHE A 1 268 ? 20.479 -5.756 -3.282 1.00 93.81 268 PHE A O 1
ATOM 2264 N N . VAL A 1 269 ? 19.975 -6.880 -1.419 1.00 91.31 269 VAL A N 1
ATOM 2265 C CA . VAL A 1 269 ? 21.050 -7.867 -1.610 1.00 91.31 269 VAL A CA 1
ATOM 2266 C C . VAL A 1 269 ? 20.753 -8.809 -2.779 1.00 91.31 269 VAL A C 1
ATOM 2268 O O . VAL A 1 269 ? 21.678 -9.146 -3.522 1.00 91.31 269 VAL A O 1
ATOM 2271 N N . SER A 1 270 ? 19.495 -9.207 -2.975 1.00 87.88 270 SER A N 1
ATOM 2272 C CA . SER A 1 270 ? 19.087 -10.105 -4.063 1.00 87.88 270 SER A CA 1
ATOM 2273 C C . SER A 1 270 ? 18.998 -9.404 -5.426 1.00 87.88 270 SER A C 1
ATOM 2275 O O . SER A 1 270 ? 19.249 -10.035 -6.459 1.00 87.88 270 SER A O 1
ATOM 2277 N N . CYS A 1 271 ? 18.705 -8.100 -5.441 1.00 90.75 271 CYS A N 1
ATOM 2278 C CA . CYS A 1 271 ? 18.537 -7.311 -6.655 1.00 90.75 271 CYS A CA 1
ATOM 2279 C C . CYS A 1 271 ? 19.832 -7.206 -7.469 1.00 90.75 271 CYS A C 1
ATOM 2281 O O . CYS A 1 271 ? 20.915 -6.923 -6.946 1.00 90.75 271 CYS A O 1
ATOM 2283 N N . LYS A 1 272 ? 19.709 -7.390 -8.787 1.00 89.12 272 LYS A N 1
ATOM 2284 C CA . LYS A 1 272 ? 20.824 -7.348 -9.747 1.00 89.12 272 LYS A CA 1
ATOM 2285 C C . LYS A 1 272 ? 20.755 -6.180 -10.729 1.00 89.12 272 LYS A C 1
ATOM 2287 O O . LYS A 1 272 ? 21.761 -5.910 -11.383 1.00 89.12 272 LYS A O 1
ATOM 2292 N N . ASN A 1 273 ? 19.627 -5.470 -10.801 1.00 92.44 273 ASN A N 1
ATOM 2293 C CA . ASN A 1 273 ? 19.468 -4.283 -11.641 1.00 92.44 273 ASN A CA 1
ATOM 2294 C C . ASN A 1 273 ? 20.279 -3.108 -11.044 1.00 92.44 273 ASN A C 1
ATOM 2296 O O . ASN A 1 273 ? 19.988 -2.675 -9.925 1.00 92.44 273 ASN A O 1
ATOM 2300 N N . PRO A 1 274 ? 21.298 -2.572 -11.746 1.00 93.50 274 PRO A N 1
ATOM 2301 C CA . PRO A 1 274 ? 22.126 -1.498 -11.210 1.00 93.50 274 PRO A CA 1
ATOM 2302 C C . PRO A 1 274 ? 21.378 -0.194 -10.936 1.00 93.50 274 PRO A C 1
ATOM 2304 O O . PRO A 1 274 ? 21.693 0.454 -9.948 1.00 93.50 274 PRO A O 1
ATOM 2307 N N . SER A 1 275 ? 20.397 0.192 -11.757 1.00 92.12 275 SER A N 1
ATOM 2308 C CA . SER A 1 275 ? 19.633 1.427 -11.526 1.00 92.12 275 SER A CA 1
ATOM 2309 C C . SER A 1 275 ? 18.810 1.339 -10.240 1.00 92.12 275 SER A C 1
ATOM 2311 O O . SER A 1 275 ? 18.886 2.239 -9.409 1.00 92.12 275 SER A O 1
ATOM 2313 N N . MET A 1 276 ? 18.099 0.226 -10.023 1.00 93.44 276 MET A N 1
ATOM 2314 C CA . MET A 1 276 ? 17.311 0.017 -8.797 1.00 93.44 276 MET A CA 1
ATOM 2315 C C . MET A 1 276 ? 18.204 -0.052 -7.554 1.00 93.44 276 MET A C 1
ATOM 2317 O O . MET A 1 276 ? 17.898 0.540 -6.520 1.00 93.44 276 MET A O 1
ATOM 2321 N N . ARG A 1 277 ? 19.352 -0.741 -7.654 1.00 95.12 277 ARG A N 1
ATOM 2322 C CA . ARG A 1 277 ? 20.343 -0.788 -6.568 1.00 95.12 277 ARG A CA 1
ATOM 2323 C C . ARG A 1 277 ? 20.906 0.593 -6.244 1.00 95.12 277 ARG A C 1
ATOM 2325 O O . ARG A 1 277 ? 21.132 0.869 -5.069 1.00 95.12 277 ARG A O 1
ATOM 2332 N N . LEU A 1 278 ? 21.153 1.427 -7.254 1.00 96.19 278 LEU A N 1
ATOM 2333 C CA . LEU A 1 278 ? 21.656 2.785 -7.069 1.00 96.19 278 LEU A CA 1
ATOM 2334 C C . LEU A 1 278 ? 20.639 3.641 -6.310 1.00 96.19 278 LEU A C 1
ATOM 2336 O O . LEU A 1 278 ? 21.005 4.291 -5.333 1.00 96.19 278 LEU A O 1
ATOM 2340 N N . GLU A 1 279 ? 19.377 3.622 -6.740 1.00 95.25 279 GLU A N 1
ATOM 2341 C CA . GLU A 1 279 ? 18.286 4.374 -6.108 1.00 95.25 279 GLU A CA 1
ATOM 2342 C C . GLU A 1 279 ? 18.093 3.948 -4.644 1.00 95.25 279 GLU A C 1
ATOM 2344 O O . GLU A 1 279 ? 18.087 4.797 -3.750 1.00 95.25 279 GLU A O 1
ATOM 2349 N N . TYR A 1 280 ? 18.078 2.639 -4.369 1.00 97.50 280 TYR A N 1
ATOM 2350 C CA . TYR A 1 280 ? 18.015 2.117 -3.001 1.00 97.50 280 TYR A CA 1
ATOM 2351 C C . TYR A 1 280 ? 19.225 2.512 -2.152 1.00 97.50 280 TYR A C 1
ATOM 2353 O O . TYR A 1 280 ? 19.079 3.001 -1.031 1.00 97.50 280 TYR A O 1
ATOM 2361 N N . ALA A 1 281 ? 20.440 2.304 -2.673 1.00 97.81 281 ALA A N 1
ATOM 2362 C CA . ALA A 1 281 ? 21.666 2.606 -1.943 1.00 97.81 281 ALA A CA 1
ATOM 2363 C C . ALA A 1 281 ? 21.775 4.099 -1.613 1.00 97.81 281 ALA A C 1
ATOM 2365 O O . ALA A 1 281 ? 22.265 4.440 -0.537 1.00 97.81 281 ALA A O 1
ATOM 2366 N N . ARG A 1 282 ? 21.270 4.976 -2.491 1.00 96.31 282 ARG A N 1
ATOM 2367 C CA . ARG A 1 282 ? 21.196 6.419 -2.245 1.00 96.31 282 ARG A CA 1
ATOM 2368 C C . ARG A 1 282 ? 20.324 6.721 -1.029 1.00 96.31 282 ARG A C 1
ATOM 2370 O O . ARG A 1 282 ? 20.807 7.375 -0.107 1.00 96.31 282 ARG A O 1
ATOM 2377 N N . GLY A 1 283 ? 19.091 6.215 -0.995 1.00 95.75 283 GLY A N 1
ATOM 2378 C CA . GLY A 1 283 ? 18.186 6.410 0.142 1.00 95.75 283 GLY A CA 1
ATOM 2379 C C . GLY A 1 283 ? 18.726 5.815 1.439 1.00 95.75 283 GLY A C 1
ATOM 2380 O O . GLY A 1 283 ? 18.784 6.498 2.461 1.00 95.75 283 GLY A O 1
ATOM 2381 N N . ALA A 1 284 ? 19.246 4.585 1.384 1.00 96.81 284 ALA A N 1
ATOM 2382 C CA . ALA A 1 284 ? 19.889 3.946 2.528 1.00 96.81 284 ALA A CA 1
ATOM 2383 C C . ALA A 1 284 ? 21.088 4.760 3.043 1.00 96.81 284 ALA A C 1
ATOM 2385 O O . ALA A 1 284 ? 21.224 4.953 4.247 1.00 96.81 284 ALA A O 1
ATOM 2386 N N . TYR A 1 285 ? 21.931 5.304 2.159 1.00 96.50 285 TYR A N 1
ATOM 2387 C CA . TYR A 1 285 ? 23.030 6.192 2.546 1.00 96.50 285 TYR A CA 1
ATOM 2388 C C . TYR A 1 285 ? 22.533 7.440 3.292 1.00 96.50 285 TYR A C 1
ATOM 2390 O O . TYR A 1 285 ? 23.118 7.809 4.315 1.00 96.50 285 TYR A O 1
ATOM 2398 N N . ARG A 1 286 ? 21.462 8.084 2.806 1.00 94.50 286 ARG A N 1
ATOM 2399 C CA . ARG A 1 286 ? 20.868 9.269 3.450 1.00 94.50 286 ARG A CA 1
ATOM 2400 C C . ARG A 1 286 ? 20.342 8.931 4.841 1.00 94.50 286 ARG A C 1
ATOM 2402 O O . ARG A 1 286 ? 20.710 9.614 5.793 1.00 94.50 286 ARG A O 1
ATOM 2409 N N . LEU A 1 287 ? 19.616 7.822 4.974 1.00 93.50 287 LEU A N 1
ATOM 2410 C CA . LEU A 1 287 ? 19.153 7.315 6.264 1.00 93.50 287 LEU A CA 1
ATOM 2411 C C . LEU A 1 287 ? 20.320 7.027 7.215 1.00 93.50 287 LEU A C 1
ATOM 2413 O O . LEU A 1 287 ? 20.351 7.559 8.321 1.00 93.50 287 LEU A O 1
ATOM 2417 N N . MET A 1 288 ? 21.331 6.264 6.784 1.00 93.12 288 MET A N 1
ATOM 2418 C CA . MET A 1 288 ? 22.479 5.938 7.641 1.00 93.12 288 MET A CA 1
ATOM 2419 C C . MET A 1 288 ? 23.254 7.187 8.073 1.00 93.12 288 MET A C 1
ATOM 2421 O O . MET A 1 288 ? 23.723 7.253 9.205 1.00 93.12 288 MET A O 1
ATOM 2425 N N . LYS A 1 289 ? 23.355 8.210 7.214 1.00 91.56 289 LYS A N 1
ATOM 2426 C CA . LYS A 1 289 ? 23.971 9.496 7.579 1.00 91.56 289 LYS A CA 1
ATOM 2427 C C . LYS A 1 289 ? 23.256 10.158 8.762 1.00 91.56 289 LYS A C 1
ATOM 2429 O O . LYS A 1 289 ? 23.920 10.758 9.603 1.00 91.56 289 LYS A O 1
ATOM 2434 N N . VAL A 1 290 ? 21.930 10.064 8.817 1.00 89.38 290 VAL A N 1
ATOM 2435 C CA . VAL A 1 290 ? 21.110 10.603 9.909 1.00 89.38 290 VAL A CA 1
ATOM 2436 C C . VAL A 1 290 ? 21.225 9.720 11.157 1.00 89.38 290 VAL A C 1
ATOM 2438 O O . VAL A 1 290 ? 21.427 10.246 12.248 1.00 89.38 290 VAL A O 1
ATOM 2441 N N . MET A 1 291 ? 21.226 8.394 10.995 1.00 86.75 291 MET A N 1
ATOM 2442 C CA . MET A 1 291 ? 21.416 7.439 12.098 1.00 86.75 291 MET A CA 1
ATOM 2443 C C . MET A 1 291 ? 22.773 7.599 12.800 1.00 86.75 291 MET A C 1
ATOM 2445 O O . MET A 1 291 ? 22.829 7.536 14.022 1.00 86.75 291 MET A O 1
ATOM 2449 N N . VAL A 1 292 ? 23.856 7.867 12.058 1.00 87.44 292 VAL A N 1
ATOM 2450 C CA . VAL A 1 292 ? 25.178 8.166 12.647 1.00 87.44 292 VAL A CA 1
ATOM 2451 C C . VAL A 1 292 ? 25.116 9.406 13.538 1.00 87.44 292 VAL A C 1
ATOM 2453 O O . VAL A 1 292 ? 25.617 9.378 14.657 1.00 87.44 292 VAL A O 1
ATOM 2456 N N . LYS A 1 293 ? 24.466 10.484 13.077 1.00 85.31 293 LYS A N 1
ATOM 2457 C CA . LYS A 1 293 ? 24.296 11.699 13.890 1.00 85.31 293 LYS A CA 1
ATOM 2458 C C . LYS A 1 293 ? 23.471 11.422 15.150 1.00 85.31 293 LYS A C 1
ATOM 2460 O O . LYS A 1 293 ? 23.816 11.913 16.218 1.00 85.31 293 LYS A O 1
ATOM 2465 N N . LEU A 1 294 ? 22.403 10.631 15.035 1.00 79.88 294 LEU A N 1
ATOM 2466 C CA . LEU A 1 294 ? 21.600 10.221 16.187 1.00 79.88 294 LEU A CA 1
ATOM 2467 C C . LEU A 1 294 ? 22.421 9.421 17.199 1.00 79.88 294 LEU A C 1
ATOM 2469 O O . LEU A 1 294 ? 22.382 9.740 18.380 1.00 79.88 294 LEU A O 1
ATOM 2473 N N . GLU A 1 295 ? 23.197 8.436 16.745 1.00 79.06 295 GLU A N 1
ATOM 2474 C CA . GLU A 1 295 ? 24.076 7.629 17.600 1.00 79.06 295 GLU A CA 1
ATOM 2475 C C . GLU A 1 295 ? 25.103 8.500 18.349 1.00 79.06 295 GLU A C 1
ATOM 2477 O O . GLU A 1 295 ? 25.370 8.273 19.532 1.00 79.06 295 GLU A O 1
ATOM 2482 N N . GLU A 1 296 ? 25.641 9.534 17.691 1.00 81.56 296 GLU A N 1
ATOM 2483 C CA . GLU A 1 296 ? 26.526 10.527 18.314 1.00 81.56 296 GLU A CA 1
ATOM 2484 C C . GLU A 1 296 ? 25.812 11.349 19.401 1.00 81.56 296 GLU A C 1
ATOM 2486 O O . GLU A 1 296 ? 26.395 11.596 20.459 1.00 81.56 296 GLU A O 1
ATOM 2491 N N . ILE A 1 297 ? 24.559 11.755 19.167 1.00 77.69 297 ILE A N 1
ATOM 2492 C CA . ILE A 1 297 ? 23.757 12.553 20.111 1.00 77.69 297 ILE A CA 1
ATOM 2493 C C . ILE A 1 297 ? 23.307 11.709 21.312 1.00 77.69 297 ILE A C 1
ATOM 2495 O O . ILE A 1 297 ? 23.371 12.177 22.451 1.00 77.69 297 ILE A O 1
ATOM 2499 N N . THR A 1 298 ? 22.891 10.460 21.092 1.00 69.56 298 THR A N 1
ATOM 2500 C CA . THR A 1 298 ? 22.373 9.574 22.149 1.00 69.56 298 THR A CA 1
ATOM 2501 C C . THR A 1 298 ? 23.467 8.823 22.913 1.00 69.56 298 THR A C 1
ATOM 2503 O O . THR A 1 298 ? 23.157 7.997 23.766 1.00 69.56 298 THR A O 1
ATOM 2506 N N . ASN A 1 299 ? 24.754 9.085 22.642 1.00 67.50 299 ASN A N 1
ATOM 2507 C CA . ASN A 1 299 ? 25.895 8.313 23.165 1.00 67.50 299 ASN A CA 1
ATOM 2508 C C . ASN A 1 299 ? 25.796 6.792 22.904 1.00 67.50 299 ASN A C 1
ATOM 2510 O O . ASN A 1 299 ? 26.402 5.995 23.626 1.00 67.50 299 ASN A O 1
ATOM 2514 N N . GLY A 1 300 ? 25.069 6.386 21.861 1.00 60.50 300 GLY A N 1
ATOM 2515 C CA . GLY A 1 300 ? 24.865 4.985 21.493 1.00 60.50 300 GLY A CA 1
ATOM 2516 C C . GLY A 1 300 ? 23.761 4.247 22.258 1.00 60.50 300 GLY A C 1
ATOM 2517 O O . GLY A 1 300 ? 23.628 3.039 22.057 1.00 60.50 300 GLY A O 1
ATOM 2518 N N . ASP A 1 301 ? 22.968 4.927 23.092 1.00 48.44 301 ASP A N 1
ATOM 2519 C CA . ASP A 1 301 ? 21.753 4.347 23.678 1.00 48.44 301 ASP A CA 1
ATOM 2520 C C . ASP A 1 301 ? 20.611 4.363 22.635 1.00 48.44 301 ASP A C 1
ATOM 2522 O O . ASP A 1 301 ? 20.402 5.367 21.945 1.00 48.44 301 ASP A O 1
ATOM 2526 N N . GLY A 1 302 ? 19.880 3.246 22.491 1.00 48.25 302 GLY A N 1
ATOM 2527 C CA . GLY A 1 302 ? 18.579 3.208 21.796 1.00 48.25 302 GLY A CA 1
ATOM 2528 C C . GLY A 1 302 ? 18.471 2.477 20.447 1.00 48.25 302 GLY A C 1
ATOM 2529 O O . GLY A 1 302 ? 17.365 2.384 19.921 1.00 48.25 302 GLY A O 1
ATOM 2530 N N . TYR A 1 303 ? 19.544 1.910 19.879 1.00 51.91 303 TYR A N 1
ATOM 2531 C CA . TYR A 1 303 ? 19.448 1.152 18.617 1.00 51.91 303 TYR A CA 1
ATOM 2532 C C . TYR A 1 303 ? 20.134 -0.215 18.694 1.00 51.91 303 TYR A C 1
ATOM 2534 O O . TYR A 1 303 ? 21.319 -0.370 18.395 1.00 51.91 303 TYR A O 1
ATOM 2542 N N . THR A 1 304 ? 19.362 -1.246 19.040 1.00 51.47 304 THR A N 1
ATOM 2543 C CA . THR A 1 304 ? 19.787 -2.642 18.892 1.00 51.47 304 THR A CA 1
ATOM 2544 C C . THR A 1 304 ? 19.669 -3.078 17.435 1.00 51.47 304 THR A C 1
ATOM 2546 O O . THR A 1 304 ? 18.631 -2.957 16.779 1.00 51.47 304 THR A O 1
ATOM 2549 N N . GLN A 1 305 ? 20.771 -3.578 16.885 1.00 57.50 305 GLN A N 1
ATOM 2550 C CA . GLN A 1 305 ? 20.835 -3.876 15.464 1.00 57.50 305 GLN A CA 1
ATOM 2551 C C . GLN A 1 305 ? 20.224 -5.232 15.115 1.00 57.50 305 GLN A C 1
ATOM 2553 O O . GLN A 1 305 ? 20.583 -6.276 15.660 1.00 57.50 305 GLN A O 1
ATOM 2558 N N . SER A 1 306 ? 19.286 -5.187 14.170 1.00 54.50 306 SER A N 1
ATOM 2559 C CA . SER A 1 306 ? 18.472 -6.316 13.725 1.00 54.50 306 SER A CA 1
ATOM 2560 C C . SER A 1 306 ? 19.273 -7.389 12.979 1.00 54.50 306 SER A C 1
ATOM 2562 O O . SER A 1 306 ? 20.233 -7.102 12.260 1.00 54.50 306 SER A O 1
ATOM 2564 N N . LYS A 1 307 ? 18.789 -8.640 13.045 1.00 55.06 307 LYS A N 1
ATOM 2565 C CA . LYS A 1 307 ? 19.290 -9.753 12.222 1.00 55.06 307 LYS A CA 1
ATOM 2566 C C . LYS A 1 307 ? 19.190 -9.487 10.718 1.00 55.06 307 LYS A C 1
ATOM 2568 O O . LYS A 1 307 ? 19.980 -10.054 9.970 1.00 55.06 307 LYS A O 1
ATOM 2573 N N . ALA A 1 308 ? 18.255 -8.641 10.281 1.00 56.41 308 ALA A N 1
ATOM 2574 C CA . ALA A 1 308 ? 18.076 -8.301 8.870 1.00 56.41 308 ALA A CA 1
ATOM 2575 C C . ALA A 1 308 ? 19.341 -7.682 8.257 1.00 56.41 308 ALA A C 1
ATOM 2577 O O . ALA A 1 308 ? 19.682 -7.978 7.120 1.00 56.41 308 ALA A O 1
ATOM 2578 N N . VAL A 1 309 ? 20.108 -6.912 9.034 1.00 66.94 309 VAL A N 1
ATOM 2579 C CA . VAL A 1 309 ? 21.346 -6.267 8.567 1.00 66.94 309 VAL A CA 1
ATOM 2580 C C . VAL A 1 309 ? 22.481 -7.286 8.371 1.00 66.94 309 VAL A C 1
ATOM 2582 O O . VAL A 1 309 ? 23.419 -7.036 7.618 1.00 66.94 309 VAL A O 1
ATOM 2585 N N . MET A 1 310 ? 22.379 -8.485 8.963 1.00 65.56 310 MET A N 1
ATOM 2586 C CA . MET A 1 310 ? 23.382 -9.549 8.801 1.00 65.56 310 MET A CA 1
ATOM 2587 C C . MET A 1 310 ? 23.421 -10.162 7.394 1.00 65.56 310 MET A C 1
ATOM 2589 O O . MET A 1 310 ? 24.342 -10.922 7.098 1.00 65.56 310 MET A O 1
ATOM 2593 N N . VAL A 1 311 ? 22.448 -9.861 6.523 1.00 77.88 311 VAL A N 1
ATOM 2594 C CA . VAL A 1 311 ? 22.495 -10.270 5.106 1.00 77.88 311 VAL A CA 1
ATOM 2595 C C . VAL A 1 311 ? 23.534 -9.478 4.310 1.00 77.88 311 VAL A C 1
ATOM 2597 O O . VAL A 1 311 ? 23.939 -9.901 3.227 1.00 77.88 311 VAL A O 1
ATOM 2600 N N . LEU A 1 312 ? 23.977 -8.332 4.838 1.00 84.75 312 LEU A N 1
ATOM 2601 C CA . LEU A 1 312 ? 25.001 -7.513 4.209 1.00 84.75 312 LEU A CA 1
ATOM 2602 C C . LEU A 1 312 ? 26.383 -8.168 4.346 1.00 84.75 312 LEU A C 1
ATOM 2604 O O . LEU A 1 312 ? 26.689 -8.780 5.370 1.00 84.75 312 LEU A O 1
ATOM 2608 N N . PRO A 1 313 ? 27.275 -7.990 3.357 1.00 85.12 313 PRO A N 1
ATOM 2609 C CA . PRO A 1 313 ? 28.643 -8.502 3.400 1.00 85.12 313 PRO A CA 1
ATOM 2610 C C . PRO A 1 313 ? 29.552 -7.655 4.316 1.00 85.12 313 PRO A C 1
ATOM 2612 O O . PRO A 1 313 ? 30.705 -7.385 3.978 1.00 85.12 313 PRO A O 1
ATOM 2615 N N . ILE A 1 314 ? 29.037 -7.220 5.468 1.00 82.25 314 ILE A N 1
ATOM 2616 C CA . ILE A 1 314 ? 29.742 -6.427 6.476 1.00 82.25 314 ILE A CA 1
ATOM 2617 C C . ILE A 1 314 ? 29.896 -7.292 7.720 1.00 82.25 314 ILE A C 1
ATOM 2619 O O . ILE A 1 314 ? 28.972 -7.993 8.130 1.00 82.25 314 ILE A O 1
ATOM 2623 N N . LYS A 1 315 ? 31.094 -7.297 8.306 1.00 76.88 315 LYS A N 1
ATOM 2624 C CA . LYS A 1 315 ? 31.383 -8.163 9.446 1.00 76.88 315 LYS A CA 1
ATOM 2625 C C . LYS A 1 315 ? 30.778 -7.552 10.719 1.00 76.88 315 LYS A C 1
ATOM 2627 O O . LYS A 1 315 ? 31.270 -6.513 11.144 1.00 76.88 315 LYS A O 1
ATOM 2632 N N . PRO A 1 316 ? 29.803 -8.204 11.375 1.00 70.81 316 PRO A N 1
ATOM 2633 C CA . PRO A 1 316 ? 29.241 -7.678 12.610 1.00 70.81 316 PRO A CA 1
ATOM 2634 C C . PRO A 1 316 ? 30.249 -7.765 13.764 1.00 70.81 316 PRO A C 1
ATOM 2636 O O . PRO A 1 316 ? 31.104 -8.659 13.814 1.00 70.81 316 PRO A O 1
ATOM 2639 N N . THR A 1 317 ? 30.117 -6.845 14.714 1.00 67.38 317 THR A N 1
ATOM 2640 C CA . THR A 1 317 ? 30.716 -6.923 16.053 1.00 67.38 317 THR A CA 1
ATOM 2641 C C . THR A 1 317 ? 29.745 -7.590 17.034 1.00 67.38 317 THR A C 1
ATOM 2643 O O . THR A 1 317 ? 28.605 -7.885 16.677 1.00 67.38 317 THR A O 1
ATOM 2646 N N . ASP A 1 318 ? 30.152 -7.768 18.296 1.00 62.22 3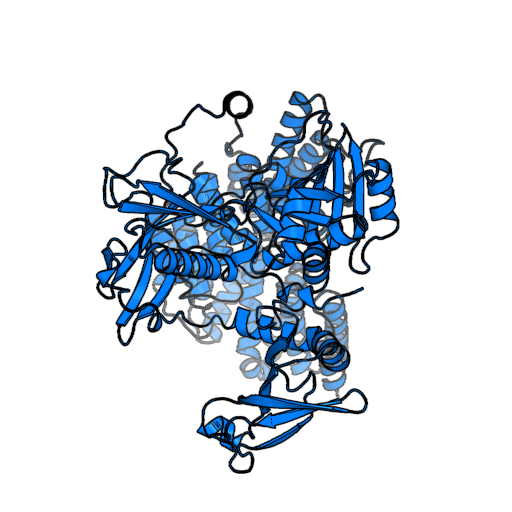18 ASP A N 1
ATOM 2647 C CA . ASP A 1 318 ? 29.266 -8.259 19.368 1.00 62.22 318 ASP A CA 1
ATOM 2648 C C . ASP A 1 318 ? 28.042 -7.347 19.609 1.00 62.22 318 ASP A C 1
ATOM 2650 O O . ASP A 1 318 ? 27.075 -7.771 20.235 1.00 62.22 318 ASP A O 1
ATOM 2654 N N . LYS A 1 319 ? 28.073 -6.105 19.098 1.00 58.97 319 LYS A N 1
ATOM 2655 C CA . LYS A 1 319 ? 26.984 -5.118 19.162 1.00 58.97 319 LYS A CA 1
ATOM 2656 C C . LYS A 1 319 ? 26.253 -4.907 17.822 1.00 58.97 319 LYS A C 1
ATOM 2658 O O . LYS A 1 319 ? 25.403 -4.030 17.733 1.00 58.97 319 LYS A O 1
ATOM 2663 N N . GLY A 1 320 ? 26.585 -5.674 16.777 1.00 69.56 320 GLY A N 1
ATOM 2664 C CA . GLY A 1 320 ? 26.105 -5.448 15.405 1.00 69.56 320 GLY A CA 1
ATOM 2665 C C . GLY A 1 320 ? 27.114 -4.720 14.501 1.00 69.56 320 GLY A C 1
ATOM 2666 O O . GLY A 1 320 ? 28.308 -4.663 14.800 1.00 69.56 320 GLY A O 1
ATOM 2667 N N . ILE A 1 321 ? 26.646 -4.224 13.358 1.00 74.94 321 ILE A N 1
ATOM 2668 C CA . ILE A 1 321 ? 27.357 -3.441 12.332 1.00 74.94 321 ILE A CA 1
ATOM 2669 C C . ILE A 1 321 ? 27.159 -1.929 12.556 1.00 74.94 321 ILE A C 1
ATOM 2671 O O . ILE A 1 321 ? 26.103 -1.394 12.247 1.00 74.94 321 ILE A O 1
ATOM 2675 N N . ALA A 1 322 ? 28.177 -1.197 13.007 1.00 80.75 322 ALA A N 1
ATOM 2676 C CA . ALA A 1 322 ? 28.061 0.245 13.281 1.00 80.75 322 ALA A CA 1
ATOM 2677 C C . ALA A 1 322 ? 27.406 1.052 12.133 1.00 80.75 322 ALA A C 1
ATOM 2679 O O . ALA A 1 322 ? 27.674 0.795 10.955 1.00 80.75 322 ALA A O 1
ATOM 2680 N N . PHE A 1 323 ? 26.590 2.065 12.459 1.00 86.06 323 PHE A N 1
ATOM 2681 C CA . PHE A 1 323 ? 25.907 2.878 11.438 1.00 86.06 323 PHE A CA 1
ATOM 2682 C C . PHE A 1 323 ? 26.884 3.589 10.500 1.00 86.06 323 PHE A C 1
ATOM 2684 O O . PHE A 1 323 ? 26.582 3.757 9.321 1.00 86.06 323 PHE A O 1
ATOM 2691 N N . SER A 1 324 ? 28.078 3.934 10.984 1.00 88.56 324 SER A N 1
ATOM 2692 C CA . SER A 1 324 ? 29.162 4.481 10.160 1.00 88.56 324 SER A CA 1
ATOM 2693 C C . SER A 1 324 ? 29.663 3.488 9.104 1.00 88.56 324 SER A C 1
ATOM 2695 O O . SER A 1 324 ? 29.901 3.877 7.963 1.00 88.56 324 SER A O 1
ATOM 2697 N N . GLU A 1 325 ? 29.740 2.192 9.424 1.00 89.81 325 GLU A N 1
ATOM 2698 C CA . GLU A 1 325 ? 30.089 1.158 8.441 1.00 89.81 325 GLU A CA 1
ATOM 2699 C C . GLU A 1 325 ? 28.975 0.968 7.400 1.00 89.81 325 GLU A C 1
ATOM 2701 O O . GLU A 1 325 ? 29.264 0.808 6.211 1.00 89.81 325 GLU A O 1
ATOM 2706 N N . LEU A 1 326 ? 27.703 1.029 7.817 1.00 91.25 326 LEU A N 1
ATOM 2707 C CA . LEU A 1 326 ? 26.561 1.000 6.893 1.00 91.25 326 LEU A CA 1
ATOM 2708 C C . LEU A 1 326 ? 26.553 2.231 5.982 1.00 91.25 326 LEU A C 1
ATOM 2710 O O . LEU A 1 326 ? 26.368 2.103 4.770 1.00 91.25 326 LEU A O 1
ATOM 2714 N N . GLN A 1 327 ? 26.794 3.413 6.547 1.00 93.69 327 GLN A N 1
ATOM 2715 C CA . GLN A 1 327 ? 26.899 4.665 5.809 1.00 93.69 327 GLN A CA 1
ATOM 2716 C C . GLN A 1 327 ? 27.978 4.575 4.726 1.00 93.69 327 GLN A C 1
ATOM 2718 O O . GLN A 1 327 ? 27.688 4.859 3.562 1.00 93.69 327 GLN A O 1
ATOM 2723 N N . ASP A 1 328 ? 29.190 4.144 5.084 1.00 94.94 328 ASP A N 1
ATOM 2724 C CA . ASP A 1 328 ? 30.298 3.981 4.140 1.00 94.94 328 ASP A CA 1
ATOM 2725 C C . ASP A 1 328 ? 29.968 2.949 3.057 1.00 94.94 328 ASP A C 1
ATOM 2727 O O . ASP A 1 328 ? 30.242 3.169 1.873 1.00 94.94 328 ASP A O 1
ATOM 2731 N N . TYR A 1 329 ? 29.351 1.828 3.433 1.00 95.44 329 TYR A N 1
ATOM 2732 C CA . TYR A 1 329 ? 28.952 0.783 2.495 1.00 95.44 329 TYR A CA 1
ATOM 2733 C C . TYR A 1 329 ? 27.975 1.304 1.431 1.00 95.44 329 TYR A C 1
ATOM 2735 O O . TYR A 1 329 ? 28.244 1.182 0.231 1.00 95.44 329 TYR A O 1
ATOM 2743 N N . PHE A 1 330 ? 26.875 1.935 1.848 1.00 96.94 330 PHE A N 1
ATOM 2744 C CA . PHE A 1 330 ? 25.877 2.462 0.915 1.00 96.94 330 PHE A CA 1
ATOM 2745 C C . PHE A 1 330 ? 26.388 3.674 0.129 1.00 96.94 330 PHE A C 1
ATOM 2747 O O . PHE A 1 330 ? 26.098 3.785 -1.066 1.00 96.94 330 PHE A O 1
ATOM 2754 N N . TYR A 1 331 ? 27.217 4.534 0.734 1.00 97.38 331 TYR A N 1
ATOM 2755 C CA . TYR A 1 331 ? 27.874 5.632 0.022 1.00 97.38 331 TYR A CA 1
ATOM 2756 C C . TYR A 1 331 ? 28.763 5.118 -1.114 1.00 97.38 331 TYR A C 1
ATOM 2758 O O . TYR A 1 331 ? 28.666 5.601 -2.244 1.00 97.38 331 TYR A O 1
ATOM 2766 N N . ASN A 1 332 ? 29.602 4.115 -0.839 1.00 97.25 332 ASN A N 1
ATOM 2767 C CA . ASN A 1 332 ? 30.527 3.566 -1.828 1.00 97.25 332 ASN A CA 1
ATOM 2768 C C . ASN A 1 332 ? 29.788 2.932 -3.011 1.00 97.25 332 ASN A C 1
ATOM 2770 O O . ASN A 1 332 ? 30.158 3.194 -4.154 1.00 97.25 332 ASN A O 1
ATOM 2774 N N . ILE A 1 333 ? 28.710 2.179 -2.759 1.00 96.19 333 ILE A N 1
ATOM 2775 C CA . ILE A 1 333 ? 27.869 1.613 -3.828 1.00 96.19 333 ILE A CA 1
ATOM 2776 C C . ILE A 1 333 ? 27.232 2.725 -4.663 1.00 96.19 333 ILE A C 1
ATOM 2778 O O . ILE A 1 333 ? 27.316 2.695 -5.892 1.00 96.19 333 ILE A O 1
ATOM 2782 N N . THR A 1 334 ? 26.633 3.720 -4.002 1.00 97.25 334 THR A N 1
ATOM 2783 C CA . THR A 1 334 ? 25.966 4.844 -4.676 1.00 97.25 334 THR A CA 1
ATOM 2784 C C . THR A 1 334 ? 26.944 5.605 -5.564 1.00 97.25 334 THR A C 1
ATOM 2786 O O . THR A 1 334 ? 26.645 5.903 -6.721 1.00 97.25 334 THR A O 1
ATOM 2789 N N . LYS A 1 335 ? 28.150 5.868 -5.054 1.00 97.94 335 LYS A N 1
ATOM 2790 C CA . LYS A 1 335 ? 29.213 6.557 -5.784 1.00 97.94 335 LYS A CA 1
ATOM 2791 C C . LYS A 1 335 ? 29.726 5.734 -6.964 1.00 97.94 335 LYS A C 1
ATOM 2793 O O . LYS A 1 335 ? 29.767 6.247 -8.078 1.00 97.94 335 LYS A O 1
ATOM 2798 N N . GLU A 1 336 ? 30.094 4.473 -6.743 1.00 97.38 336 GLU A N 1
ATOM 2799 C CA . GLU A 1 336 ? 30.647 3.605 -7.791 1.00 97.38 336 GLU A CA 1
ATOM 2800 C C . GLU A 1 336 ? 29.658 3.432 -8.952 1.00 97.38 336 GLU A C 1
ATOM 2802 O O . GLU A 1 336 ? 30.026 3.592 -10.117 1.00 97.38 336 GLU A O 1
ATOM 2807 N N . GLN A 1 337 ? 28.387 3.156 -8.652 1.00 96.56 337 GLN A N 1
ATOM 2808 C CA . GLN A 1 337 ? 27.371 2.971 -9.689 1.00 96.56 337 GLN A CA 1
ATOM 2809 C C . GLN A 1 337 ? 27.042 4.274 -10.425 1.00 96.56 337 GLN A C 1
ATOM 2811 O O . GLN A 1 337 ? 26.904 4.249 -11.651 1.00 96.56 337 GLN A O 1
ATOM 2816 N N . SER A 1 338 ? 26.994 5.406 -9.713 1.00 97.19 338 SER A N 1
ATOM 2817 C CA . SER A 1 338 ? 26.853 6.731 -10.333 1.00 97.19 338 SER A CA 1
ATOM 2818 C C . SER A 1 338 ? 27.988 7.003 -11.323 1.00 97.19 338 SER A C 1
ATOM 2820 O O . SER A 1 338 ? 27.727 7.315 -12.484 1.00 97.19 338 SER A O 1
ATOM 2822 N N . GLU A 1 339 ? 29.244 6.796 -10.910 1.00 97.69 339 GLU A N 1
ATOM 2823 C CA . GLU A 1 339 ? 30.426 6.988 -11.762 1.00 97.69 339 GLU A CA 1
ATOM 2824 C C . GLU A 1 339 ? 30.410 6.072 -12.998 1.00 97.69 339 GLU A C 1
ATOM 2826 O O . GLU A 1 339 ? 30.761 6.508 -14.098 1.00 97.69 339 GLU A O 1
ATOM 2831 N N . LEU A 1 340 ? 29.991 4.810 -12.851 1.00 97.69 340 LEU A N 1
ATOM 2832 C CA . LEU A 1 340 ? 29.895 3.858 -13.964 1.00 97.69 340 LEU A CA 1
ATOM 2833 C C . LEU A 1 340 ? 28.829 4.266 -14.990 1.00 97.69 340 LEU A C 1
ATOM 2835 O O . LEU A 1 340 ? 29.097 4.229 -16.197 1.00 97.69 340 LEU A O 1
ATOM 2839 N N . LEU A 1 341 ? 27.641 4.669 -14.533 1.00 95.62 341 LEU A N 1
ATOM 2840 C CA . LEU A 1 341 ? 26.547 5.097 -15.407 1.00 95.62 341 LEU A CA 1
ATOM 2841 C C . LEU A 1 341 ? 26.867 6.416 -16.115 1.00 95.62 341 LEU A C 1
ATOM 2843 O O . LEU A 1 341 ? 26.671 6.509 -17.330 1.00 95.62 341 LEU A O 1
ATOM 2847 N N . ASP A 1 342 ? 27.415 7.393 -15.391 1.00 96.75 342 ASP A N 1
ATOM 2848 C CA . ASP A 1 342 ? 27.840 8.678 -15.951 1.00 96.75 342 ASP A CA 1
ATOM 2849 C C . ASP A 1 342 ? 28.970 8.507 -16.965 1.00 96.75 342 ASP A C 1
ATOM 2851 O O . ASP A 1 342 ? 28.911 9.054 -18.068 1.00 96.75 342 ASP A O 1
ATOM 2855 N N . LYS A 1 343 ? 29.960 7.657 -16.665 1.00 97.31 343 LYS A N 1
ATOM 2856 C CA . LYS A 1 343 ? 31.031 7.323 -17.611 1.00 97.31 343 LYS A CA 1
ATOM 2857 C C . LYS A 1 343 ? 30.496 6.655 -18.875 1.00 97.31 343 LYS A C 1
ATOM 2859 O O . LYS A 1 343 ? 30.960 6.983 -19.965 1.00 97.31 343 LYS A O 1
ATOM 2864 N N . ARG A 1 344 ? 29.557 5.710 -18.750 1.00 96.31 344 ARG A N 1
ATOM 2865 C CA . ARG A 1 344 ? 28.917 5.067 -19.911 1.00 96.31 344 ARG A CA 1
ATOM 2866 C C . ARG A 1 344 ? 28.179 6.103 -20.763 1.00 96.31 344 ARG A C 1
ATOM 2868 O O . ARG A 1 344 ? 28.253 6.044 -21.988 1.00 96.31 344 ARG A O 1
ATOM 2875 N N . ASN A 1 345 ? 27.457 7.014 -20.117 1.00 95.00 345 ASN A N 1
ATOM 2876 C CA . ASN A 1 345 ? 26.589 7.984 -20.780 1.00 95.00 345 ASN A CA 1
ATOM 2877 C C . ASN A 1 345 ? 27.324 9.214 -21.317 1.00 95.00 345 ASN A C 1
ATOM 2879 O O . ASN A 1 345 ? 26.811 9.857 -22.235 1.00 95.00 345 ASN A O 1
ATOM 2883 N N . GLU A 1 346 ? 28.526 9.486 -20.808 1.00 95.62 346 GLU A N 1
ATOM 2884 C CA . GLU A 1 346 ? 29.251 10.747 -20.994 1.00 95.62 346 GLU A CA 1
ATOM 2885 C C . GLU A 1 346 ? 28.481 11.929 -20.367 1.00 95.62 346 GLU A C 1
ATOM 2887 O O . GLU A 1 346 ? 28.383 13.004 -20.956 1.00 95.62 346 GLU A O 1
ATOM 2892 N N . SER A 1 347 ? 27.922 11.709 -19.171 1.00 94.62 347 SER A N 1
ATOM 2893 C CA . SER A 1 347 ? 27.122 12.665 -18.387 1.00 94.62 347 SER A CA 1
ATOM 2894 C C . SER A 1 347 ? 27.706 12.895 -16.986 1.00 94.62 347 SER A C 1
ATOM 2896 O O . SER A 1 347 ? 28.706 12.285 -16.618 1.00 94.62 347 SER A O 1
ATOM 2898 N N . THR A 1 348 ? 27.075 13.775 -16.203 1.00 95.81 348 THR A N 1
ATOM 2899 C CA . THR A 1 348 ? 27.303 13.954 -14.751 1.00 95.81 348 THR A CA 1
ATOM 2900 C C . THR A 1 348 ? 26.027 13.749 -13.929 1.00 95.81 348 THR A C 1
ATOM 2902 O O . THR A 1 348 ? 26.013 14.006 -12.732 1.00 95.81 348 THR A O 1
ATOM 2905 N N . TYR A 1 349 ? 24.947 13.303 -14.576 1.00 94.44 349 TYR A N 1
ATOM 2906 C CA . TYR A 1 349 ? 23.591 13.253 -14.037 1.00 94.44 349 TYR A CA 1
ATOM 2907 C C . TYR A 1 349 ? 23.507 12.553 -12.676 1.00 94.44 349 TYR A C 1
ATOM 2909 O O . TYR A 1 349 ? 22.924 13.095 -11.737 1.00 94.44 349 TYR A O 1
ATOM 2917 N N . TYR A 1 350 ? 24.092 11.361 -12.551 1.00 95.44 350 TYR A N 1
ATOM 2918 C CA . TYR A 1 350 ? 23.963 10.565 -11.329 1.00 95.44 350 TYR A CA 1
ATOM 2919 C C . TYR A 1 350 ? 24.837 11.122 -10.201 1.00 95.44 350 TYR A C 1
ATOM 2921 O O . TYR A 1 350 ? 24.391 11.215 -9.055 1.00 95.44 350 TYR A O 1
ATOM 2929 N N . MET A 1 351 ? 26.053 11.569 -10.524 1.00 96.44 351 MET A N 1
ATOM 2930 C CA . MET A 1 351 ? 26.936 12.225 -9.558 1.00 96.44 351 MET A CA 1
ATOM 2931 C C . MET A 1 351 ? 26.394 13.577 -9.084 1.00 96.44 351 MET A C 1
ATOM 2933 O O . MET A 1 351 ? 26.569 13.920 -7.914 1.00 96.44 351 MET A O 1
ATOM 2937 N N . ASP A 1 352 ? 25.719 14.336 -9.946 1.00 95.38 352 ASP A N 1
ATOM 2938 C CA . ASP A 1 352 ? 25.082 15.603 -9.574 1.00 95.38 352 ASP A CA 1
ATOM 2939 C C . ASP A 1 352 ? 23.938 15.367 -8.573 1.00 95.38 352 ASP A C 1
ATOM 2941 O O . ASP A 1 352 ? 23.832 16.091 -7.582 1.00 95.38 352 ASP A O 1
ATOM 2945 N N . ILE A 1 353 ? 23.147 14.303 -8.760 1.00 91.75 353 ILE A N 1
ATOM 2946 C CA . ILE A 1 353 ? 22.107 13.886 -7.803 1.00 91.75 353 ILE A CA 1
ATOM 2947 C C . ILE A 1 353 ? 22.719 13.458 -6.462 1.00 91.75 353 ILE A C 1
ATOM 2949 O O . ILE A 1 353 ? 22.245 13.883 -5.410 1.00 91.75 353 ILE A O 1
ATOM 2953 N N . LEU A 1 354 ? 23.792 12.659 -6.467 1.00 93.19 354 LEU A N 1
ATOM 2954 C CA . LEU A 1 354 ? 24.475 12.255 -5.230 1.00 93.19 354 LEU A CA 1
ATOM 2955 C C . LEU A 1 354 ? 25.011 13.470 -4.450 1.00 93.19 354 LEU A C 1
ATOM 2957 O O . LEU A 1 354 ? 24.851 13.557 -3.229 1.00 93.19 354 LEU A O 1
ATOM 2961 N N . ASN A 1 355 ? 25.627 14.420 -5.157 1.00 92.50 355 ASN A N 1
ATOM 2962 C CA . ASN A 1 355 ? 26.252 15.606 -4.564 1.00 92.50 355 ASN A CA 1
ATOM 2963 C C . ASN A 1 355 ? 25.261 16.715 -4.198 1.00 92.50 355 ASN A C 1
ATOM 2965 O O . ASN A 1 355 ? 25.654 17.693 -3.553 1.00 92.50 355 ASN A O 1
ATOM 2969 N N . LYS A 1 356 ? 23.993 16.589 -4.597 1.00 88.62 356 LYS A N 1
ATOM 2970 C CA . LYS A 1 356 ? 22.955 17.539 -4.224 1.00 88.62 356 LYS A CA 1
ATOM 2971 C C . LYS A 1 356 ? 22.854 17.655 -2.702 1.00 88.62 356 LYS A C 1
ATOM 2973 O O . LYS A 1 356 ? 22.904 16.661 -1.970 1.00 88.62 356 LYS A O 1
ATOM 2978 N N . LYS A 1 357 ? 22.691 18.897 -2.234 1.00 86.44 357 LYS A N 1
ATOM 2979 C CA . LYS A 1 357 ? 22.329 19.166 -0.845 1.00 86.44 357 LYS A CA 1
ATOM 2980 C C . LYS A 1 357 ? 20.934 18.597 -0.605 1.00 86.44 357 LYS A C 1
ATOM 2982 O O . LYS A 1 357 ? 19.998 18.967 -1.301 1.00 86.44 357 LYS A O 1
ATOM 2987 N N . PHE A 1 358 ? 20.854 17.691 0.352 1.00 83.12 358 PHE A N 1
ATOM 2988 C CA . PHE A 1 358 ? 19.631 17.008 0.734 1.00 83.12 358 PHE A CA 1
ATOM 2989 C C . PHE A 1 358 ? 18.995 17.719 1.943 1.00 83.12 358 PHE A C 1
ATOM 2991 O O . PHE A 1 358 ? 19.768 18.263 2.745 1.00 83.12 358 PHE A O 1
ATOM 2998 N N . PRO A 1 359 ? 17.654 17.737 2.092 1.00 83.44 359 PRO A N 1
ATOM 2999 C CA . PRO A 1 359 ? 17.007 18.136 3.340 1.00 83.44 359 PRO A CA 1
ATOM 3000 C C . PRO A 1 359 ? 17.599 17.365 4.522 1.00 83.44 359 PRO A C 1
ATOM 3002 O O . PRO A 1 359 ? 17.743 16.148 4.469 1.00 83.44 359 PRO A O 1
ATOM 3005 N N . GLU A 1 360 ? 17.993 18.058 5.585 1.00 74.94 360 GLU A N 1
ATOM 3006 C CA . GLU A 1 360 ? 18.500 17.414 6.798 1.00 74.94 360 GLU A CA 1
ATOM 3007 C C . GLU A 1 360 ? 17.600 17.795 7.968 1.00 74.94 360 GLU A C 1
ATOM 3009 O O . GLU A 1 360 ? 17.186 18.949 8.066 1.00 74.94 360 GLU A O 1
ATOM 3014 N N . ILE A 1 361 ? 17.335 16.830 8.849 1.00 73.75 361 ILE A N 1
ATOM 3015 C CA . ILE A 1 361 ? 16.626 17.070 10.106 1.00 73.75 361 ILE A CA 1
ATOM 3016 C C . ILE A 1 361 ? 17.481 17.986 10.981 1.00 73.75 361 ILE A C 1
ATOM 3018 O O . ILE A 1 361 ? 18.672 17.724 11.200 1.00 73.75 361 ILE A O 1
ATOM 3022 N N . ASP A 1 362 ? 16.867 19.059 11.472 1.00 73.25 362 ASP A N 1
ATOM 3023 C CA . ASP A 1 362 ? 17.453 19.916 12.492 1.00 73.25 362 ASP A CA 1
ATOM 3024 C C . ASP A 1 362 ? 17.179 19.294 13.867 1.00 73.25 362 ASP A C 1
ATOM 3026 O O . ASP A 1 362 ? 16.085 19.389 14.418 1.00 73.25 362 ASP A O 1
ATOM 3030 N N . PHE A 1 363 ? 18.176 18.587 14.399 1.00 70.19 363 PHE A N 1
ATOM 3031 C CA . PHE A 1 363 ? 18.061 17.910 15.691 1.00 70.19 363 PHE A CA 1
ATOM 3032 C C . PHE A 1 363 ? 17.964 18.878 16.873 1.00 70.19 363 PHE A C 1
ATOM 3034 O O . PHE A 1 363 ? 17.371 18.516 17.885 1.00 70.19 363 PHE A O 1
ATOM 3041 N N . GLU A 1 364 ? 18.533 20.085 16.767 1.00 69.06 364 GLU A N 1
ATOM 3042 C CA . GLU A 1 364 ? 18.415 21.092 17.827 1.00 69.06 364 GLU A CA 1
ATOM 3043 C C . GLU A 1 364 ? 16.982 21.630 17.872 1.00 69.06 364 GLU A C 1
ATOM 3045 O O . GLU A 1 364 ? 16.407 21.779 18.950 1.00 69.06 364 GLU A O 1
ATOM 3050 N N . GLU A 1 365 ? 16.389 21.860 16.700 1.00 64.75 365 GLU A N 1
ATOM 3051 C CA . GLU A 1 365 ? 14.991 22.262 16.563 1.00 64.75 365 GLU A CA 1
ATOM 3052 C C . GLU A 1 365 ? 14.027 21.154 17.015 1.00 64.75 365 GLU A C 1
ATOM 3054 O O . GLU A 1 365 ? 13.158 21.413 17.844 1.00 64.75 365 GLU A O 1
ATOM 3059 N N . ALA A 1 366 ? 14.227 19.910 16.567 1.00 61.88 366 ALA A N 1
ATOM 3060 C CA . ALA A 1 366 ? 13.389 18.772 16.955 1.00 61.88 366 ALA A CA 1
ATOM 3061 C C . ALA A 1 366 ? 13.451 18.477 18.466 1.00 61.88 366 ALA A C 1
ATOM 3063 O O . ALA A 1 366 ? 12.441 18.144 19.087 1.00 61.88 366 ALA A O 1
ATOM 3064 N N . GLN A 1 367 ? 14.629 18.623 19.087 1.00 60.78 367 GLN A N 1
ATOM 3065 C CA . GLN A 1 367 ? 14.770 18.486 20.537 1.00 60.78 367 GLN A CA 1
ATOM 3066 C C . GLN A 1 367 ? 14.074 19.634 21.283 1.00 60.78 367 GLN A C 1
ATOM 3068 O O . GLN A 1 367 ? 13.402 19.393 22.285 1.00 60.78 367 GLN A O 1
ATOM 3073 N N . ALA A 1 368 ? 14.196 20.871 20.793 1.00 58.59 368 ALA A N 1
ATOM 3074 C CA . ALA A 1 368 ? 13.518 22.022 21.383 1.00 58.59 368 ALA A CA 1
ATOM 3075 C C . ALA A 1 368 ? 11.983 21.911 21.299 1.00 58.59 368 ALA A C 1
ATOM 3077 O O . ALA A 1 368 ? 11.300 22.296 22.248 1.00 58.59 368 ALA A O 1
ATOM 3078 N N . GLU A 1 369 ? 11.449 21.353 20.208 1.00 55.28 369 GLU A N 1
ATOM 3079 C CA . GLU A 1 369 ? 10.018 21.053 20.046 1.00 55.28 369 GLU A CA 1
ATOM 3080 C C . GLU A 1 369 ? 9.549 19.958 21.015 1.00 55.28 369 GLU A C 1
ATOM 3082 O O . GLU A 1 369 ? 8.517 20.112 21.666 1.00 55.28 369 GLU A O 1
ATOM 3087 N N . ALA A 1 370 ? 10.329 18.884 21.185 1.00 53.25 370 ALA A N 1
ATOM 3088 C CA . ALA A 1 370 ? 10.008 17.811 22.130 1.00 53.25 370 ALA A CA 1
ATOM 3089 C C . ALA A 1 370 ? 10.022 18.276 23.601 1.00 53.25 370 ALA A C 1
ATOM 3091 O O . ALA A 1 370 ? 9.249 17.780 24.421 1.00 53.25 370 ALA A O 1
ATOM 3092 N N . GLU A 1 371 ? 10.895 19.227 23.947 1.00 49.28 371 GLU A N 1
ATOM 3093 C CA . GLU A 1 371 ? 10.993 19.801 25.295 1.00 49.28 371 GLU A CA 1
ATOM 3094 C C . GLU A 1 371 ? 9.925 20.874 25.575 1.00 49.28 371 GLU A C 1
ATOM 3096 O O . GLU A 1 371 ? 9.686 21.206 26.740 1.00 49.28 371 GLU A O 1
ATOM 3101 N N . ASN A 1 372 ? 9.279 21.422 24.538 1.00 47.56 372 ASN A N 1
ATOM 3102 C CA . ASN A 1 372 ? 8.301 22.500 24.672 1.00 47.56 372 ASN A CA 1
ATOM 3103 C C . ASN A 1 372 ? 7.201 22.423 23.584 1.00 47.56 372 ASN A C 1
ATOM 3105 O O . ASN A 1 372 ? 7.174 23.255 22.676 1.00 47.56 372 ASN A O 1
ATOM 3109 N N . PRO A 1 373 ? 6.273 21.452 23.678 1.00 48.28 373 PRO A N 1
ATOM 3110 C CA . PRO A 1 373 ? 5.282 21.163 22.633 1.00 48.28 373 PRO A CA 1
ATOM 3111 C C . PRO A 1 373 ? 4.269 22.295 22.370 1.00 48.28 373 PRO A C 1
ATOM 3113 O O . PRO A 1 373 ? 3.587 22.274 21.353 1.00 48.28 373 PRO A O 1
ATOM 3116 N N . ASP A 1 374 ? 4.195 23.309 23.241 1.00 44.81 374 ASP A N 1
ATOM 3117 C CA . ASP A 1 374 ? 3.276 24.451 23.116 1.00 44.81 374 ASP A CA 1
ATOM 3118 C C . ASP A 1 374 ? 3.764 25.549 22.142 1.00 44.81 374 ASP A C 1
ATOM 3120 O O . ASP A 1 374 ? 3.098 26.576 21.970 1.00 44.81 374 ASP A O 1
ATOM 3124 N N . THR A 1 375 ? 4.939 25.408 21.514 1.00 43.88 375 THR A N 1
ATOM 3125 C CA . THR A 1 375 ? 5.378 26.365 20.486 1.00 43.88 375 THR A CA 1
ATOM 3126 C C . THR A 1 375 ? 4.674 26.098 19.158 1.00 43.88 375 THR A C 1
ATOM 3128 O O . THR A 1 375 ? 5.207 25.409 18.293 1.00 43.88 375 THR A O 1
ATOM 3131 N N . GLU A 1 376 ? 3.492 26.693 18.975 1.00 40.25 376 GLU A N 1
ATOM 3132 C CA . GLU A 1 376 ? 2.784 26.731 17.691 1.00 40.25 376 GLU A CA 1
ATOM 3133 C C . GLU A 1 376 ? 3.677 27.358 16.602 1.00 40.25 376 GLU A C 1
ATOM 3135 O O . GLU A 1 376 ? 3.816 28.583 16.487 1.00 40.25 376 GLU A O 1
ATOM 3140 N N . LYS A 1 377 ? 4.274 26.520 15.749 1.00 39.03 377 LYS A N 1
ATOM 3141 C CA . LYS A 1 377 ? 4.649 26.966 14.407 1.00 39.03 377 LYS A CA 1
ATOM 3142 C C . LYS A 1 377 ? 3.351 27.202 13.634 1.00 39.03 377 LYS A C 1
ATOM 3144 O O . LYS A 1 377 ? 2.453 26.365 13.701 1.00 39.03 377 LYS A O 1
ATOM 3149 N N . PRO A 1 378 ? 3.227 28.291 12.856 1.00 38.69 378 PRO A N 1
ATOM 3150 C CA . PRO A 1 378 ? 2.139 28.404 11.899 1.00 38.69 378 PRO A CA 1
ATOM 3151 C C . PRO A 1 378 ? 2.353 27.319 10.844 1.00 38.69 378 PRO A C 1
ATOM 3153 O O . PRO A 1 378 ? 3.109 27.526 9.892 1.00 38.69 378 PRO A O 1
ATOM 3156 N N . ALA A 1 379 ? 1.766 26.138 11.043 1.00 43.69 379 ALA A N 1
ATOM 3157 C CA . ALA A 1 379 ? 1.933 25.085 10.066 1.00 43.69 379 ALA A CA 1
ATOM 3158 C C . ALA A 1 379 ? 1.234 25.488 8.768 1.00 43.69 379 ALA A C 1
ATOM 3160 O O . ALA A 1 379 ? 0.242 26.227 8.718 1.00 43.69 379 ALA A O 1
ATOM 3161 N N . LYS A 1 380 ? 1.861 25.071 7.678 1.00 46.69 380 LYS A N 1
ATOM 3162 C CA . LYS A 1 380 ? 1.365 25.293 6.333 1.00 46.69 380 LYS A CA 1
ATOM 3163 C C . LYS A 1 380 ? 0.060 24.502 6.236 1.00 46.69 380 LYS A C 1
ATOM 3165 O O . LYS A 1 380 ? 0.076 23.290 6.409 1.00 46.69 380 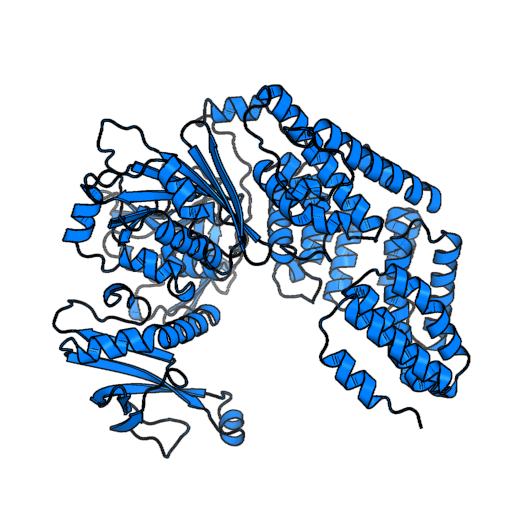LYS A O 1
ATOM 3170 N N . LYS A 1 381 ? -1.070 25.175 5.998 1.00 57.41 381 LYS A N 1
ATOM 3171 C CA . LYS A 1 381 ? -2.372 24.510 5.834 1.00 57.41 381 LYS A CA 1
ATOM 3172 C C . LYS A 1 381 ? -2.314 23.583 4.615 1.00 57.41 381 LYS A C 1
ATOM 3174 O O . LYS A 1 381 ? -2.470 24.052 3.489 1.00 57.41 381 LYS A O 1
ATOM 3179 N N . THR A 1 382 ? -2.027 22.300 4.827 1.00 65.69 382 THR A N 1
ATOM 3180 C CA . THR A 1 382 ? -1.933 21.308 3.745 1.00 65.69 382 THR A CA 1
ATOM 3181 C C . THR A 1 382 ? -3.332 20.987 3.230 1.00 65.69 382 THR A C 1
ATOM 3183 O O . THR A 1 382 ? -4.270 20.922 4.024 1.00 65.69 382 THR A O 1
ATOM 3186 N N . THR A 1 383 ? -3.492 20.743 1.935 1.00 78.12 383 THR A N 1
ATOM 3187 C CA . THR A 1 383 ? -4.787 20.364 1.346 1.00 78.12 383 THR A CA 1
ATOM 3188 C C . THR A 1 383 ? -4.998 18.855 1.285 1.00 78.12 383 THR A C 1
ATOM 3190 O O . THR A 1 383 ? -5.999 18.412 0.741 1.00 78.12 383 THR A O 1
ATOM 3193 N N . HIS A 1 384 ? -4.076 18.062 1.823 1.00 81.81 384 HIS A N 1
ATOM 3194 C CA . HIS A 1 384 ? -4.121 16.612 1.710 1.00 81.81 384 HIS A CA 1
ATOM 3195 C C . HIS A 1 384 ? -4.911 15.964 2.830 1.00 81.81 384 HIS A C 1
ATOM 3197 O O . HIS A 1 384 ? -4.731 16.329 3.991 1.00 81.81 384 HIS A O 1
ATOM 3203 N N . GLY A 1 385 ? -5.744 14.977 2.497 1.00 79.81 385 GLY A N 1
ATOM 3204 C CA . GLY A 1 385 ? -6.489 14.226 3.508 1.00 79.81 385 GLY A CA 1
ATOM 3205 C C . GLY A 1 385 ? -5.569 13.326 4.337 1.00 79.81 385 GLY A C 1
ATOM 3206 O O . GLY A 1 385 ? -5.765 13.145 5.538 1.00 79.81 385 GLY A O 1
ATOM 3207 N N . LEU A 1 386 ? -4.552 12.751 3.691 1.00 82.88 386 LEU A N 1
ATOM 3208 C CA . LEU A 1 386 ? -3.563 11.897 4.340 1.00 82.88 386 LEU A CA 1
ATOM 3209 C C . LEU A 1 386 ? -2.480 12.729 5.027 1.00 82.88 386 LEU A C 1
ATOM 3211 O O . LEU A 1 386 ? -2.001 13.722 4.480 1.00 82.88 386 LEU A O 1
ATOM 3215 N N . ILE A 1 387 ? -2.058 12.271 6.202 1.00 76.50 387 ILE A N 1
ATOM 3216 C CA . ILE A 1 387 ? -1.044 12.916 7.044 1.00 76.50 387 ILE A CA 1
ATOM 3217 C C . ILE A 1 387 ? -0.036 11.889 7.571 1.00 76.50 387 ILE A C 1
ATOM 3219 O O . ILE A 1 387 ? -0.209 10.679 7.403 1.00 76.50 387 ILE A O 1
ATOM 3223 N N . ALA A 1 388 ? 1.034 12.372 8.204 1.00 69.44 388 ALA A N 1
ATOM 3224 C CA . ALA A 1 388 ? 1.961 11.515 8.936 1.00 69.44 388 ALA A CA 1
ATOM 3225 C C . ALA A 1 388 ? 1.236 10.776 10.075 1.00 69.44 388 ALA A C 1
ATOM 3227 O O . ALA A 1 388 ? 0.360 11.337 10.736 1.00 69.44 388 ALA A O 1
ATOM 3228 N N . LYS A 1 389 ? 1.598 9.508 10.290 1.00 78.19 389 LYS A N 1
ATOM 3229 C CA . LYS A 1 389 ? 0.968 8.668 11.311 1.00 78.19 389 LYS A CA 1
ATOM 3230 C C . LYS A 1 389 ? 1.423 9.076 12.704 1.00 78.19 389 LYS A C 1
ATOM 3232 O O . LYS A 1 389 ? 2.610 9.252 12.955 1.00 78.19 389 LYS A O 1
ATOM 3237 N N . SER A 1 390 ? 0.469 9.156 13.621 1.00 81.44 390 SER A N 1
ATOM 3238 C CA . SER A 1 390 ? 0.759 9.218 15.054 1.00 81.44 390 SER A CA 1
ATOM 3239 C C . SER A 1 390 ? 0.823 7.806 15.654 1.00 81.44 390 SER A C 1
ATOM 3241 O O . SER A 1 390 ? 0.117 6.908 15.192 1.00 81.44 390 SER A O 1
ATOM 3243 N N . PRO A 1 391 ? 1.625 7.567 16.702 1.00 83.06 391 PRO A N 1
ATOM 3244 C CA . PRO A 1 391 ? 1.615 6.284 17.398 1.00 83.06 391 PRO A CA 1
ATOM 3245 C C . PRO A 1 391 ? 0.267 6.033 18.084 1.00 83.06 391 PRO A C 1
ATOM 3247 O O . PRO A 1 391 ? -0.306 6.935 18.690 1.00 83.06 391 PRO A O 1
ATOM 3250 N N . SER A 1 392 ? -0.202 4.790 18.038 1.00 90.75 392 SER A N 1
ATOM 3251 C CA . SER A 1 392 ? -1.328 4.303 18.833 1.00 90.75 392 SER A CA 1
ATOM 3252 C C . SER A 1 392 ? -0.857 3.853 20.219 1.00 90.75 392 SER A C 1
ATOM 3254 O O . SER A 1 392 ? 0.307 3.473 20.415 1.00 90.75 392 SER A O 1
ATOM 3256 N N . MET A 1 393 ? -1.761 3.923 21.198 1.00 92.69 393 MET A N 1
ATOM 3257 C CA . MET A 1 393 ? -1.499 3.559 22.586 1.00 92.69 393 MET A CA 1
ATOM 3258 C C . MET A 1 393 ? -2.671 2.781 23.178 1.00 92.69 393 MET A C 1
ATOM 3260 O O . MET A 1 393 ? -3.787 3.288 23.236 1.00 92.69 393 MET A O 1
ATOM 3264 N N . ILE A 1 394 ? -2.405 1.580 23.694 1.00 93.75 394 ILE A N 1
ATOM 3265 C CA . ILE A 1 394 ? -3.414 0.754 24.363 1.00 93.75 394 ILE A CA 1
ATOM 3266 C C . ILE A 1 394 ? -2.965 0.418 25.782 1.00 93.75 394 ILE A C 1
ATOM 3268 O O . ILE A 1 394 ? -1.870 -0.102 26.006 1.00 93.75 394 ILE A O 1
ATOM 3272 N N . ALA A 1 395 ? -3.838 0.691 26.745 1.00 92.19 395 ALA A N 1
ATOM 3273 C CA . ALA A 1 395 ? -3.709 0.267 28.126 1.00 92.19 395 ALA A CA 1
ATOM 3274 C C . ALA A 1 395 ? -4.294 -1.137 28.321 1.00 92.19 395 ALA A C 1
ATOM 3276 O O . ALA A 1 395 ? -5.424 -1.416 27.922 1.00 92.19 395 ALA A O 1
ATOM 3277 N N . VAL A 1 396 ? -3.549 -2.013 28.996 1.00 91.00 396 VAL A N 1
ATOM 3278 C CA . VAL A 1 396 ? -4.028 -3.358 29.343 1.00 91.00 396 VAL A CA 1
ATOM 3279 C C . VAL A 1 396 ? -4.565 -3.365 30.771 1.00 91.00 396 VAL A C 1
ATOM 3281 O O . VAL A 1 396 ? -3.860 -2.989 31.716 1.00 91.00 396 VAL A O 1
ATOM 3284 N N . VAL A 1 397 ? -5.810 -3.820 30.929 1.00 89.50 397 VAL A N 1
ATOM 3285 C CA . VAL A 1 397 ? -6.502 -3.913 32.218 1.00 89.50 397 VAL A CA 1
ATOM 3286 C C . VAL A 1 397 ? -6.415 -5.346 32.730 1.00 89.50 397 VAL A C 1
ATOM 3288 O O . VAL A 1 397 ? -6.890 -6.282 32.085 1.00 89.50 397 VAL A O 1
ATOM 3291 N N . LEU A 1 398 ? -5.803 -5.533 33.899 1.00 88.12 398 LEU A N 1
ATOM 3292 C CA . LEU A 1 398 ? -5.523 -6.856 34.462 1.00 88.12 398 LEU A CA 1
ATOM 3293 C C . LEU A 1 398 ? -6.394 -7.158 35.681 1.00 88.12 398 LEU A C 1
ATOM 3295 O O . LEU A 1 398 ? -6.786 -6.255 36.422 1.00 88.12 398 LEU A O 1
ATOM 3299 N N . LYS A 1 399 ? -6.632 -8.452 35.925 1.00 85.12 399 LYS A N 1
ATOM 3300 C CA . LYS A 1 399 ? -7.250 -8.935 37.169 1.00 85.12 399 LYS A CA 1
ATOM 3301 C C . LYS A 1 399 ? -6.425 -8.477 38.380 1.00 85.12 399 LYS A C 1
ATOM 3303 O O . LYS A 1 399 ? -5.192 -8.441 38.340 1.00 85.12 399 LYS A O 1
ATOM 3308 N N . GLU A 1 400 ? -7.105 -8.126 39.470 1.00 78.31 400 GLU A N 1
ATOM 3309 C CA . GLU A 1 400 ? -6.453 -7.619 40.681 1.00 78.31 400 GLU A CA 1
ATOM 3310 C C . GLU A 1 400 ? -5.400 -8.615 41.203 1.00 78.31 400 GLU A C 1
ATOM 3312 O O . GLU A 1 400 ? -5.626 -9.824 41.244 1.00 78.31 400 GLU A O 1
ATOM 3317 N N . HIS A 1 401 ? -4.224 -8.106 41.583 1.00 78.69 401 HIS A N 1
ATOM 3318 C CA . HIS A 1 401 ? -3.060 -8.896 42.016 1.00 78.69 401 HIS A CA 1
ATOM 3319 C C . HIS A 1 401 ? -2.459 -9.860 40.968 1.00 78.69 401 HIS A C 1
ATOM 3321 O O . HIS A 1 401 ? -1.543 -10.615 41.301 1.00 78.69 401 HIS A O 1
ATOM 3327 N N . CYS A 1 402 ? -2.896 -9.815 39.706 1.00 80.00 402 CYS A N 1
ATOM 3328 C CA . CYS A 1 402 ? -2.327 -10.583 38.597 1.00 80.00 402 CYS A CA 1
ATOM 3329 C C . CYS A 1 402 ? -1.492 -9.675 37.682 1.00 80.00 402 CYS A C 1
ATOM 3331 O O . CYS A 1 402 ? -1.875 -9.395 36.552 1.00 80.00 402 CYS A O 1
ATOM 3333 N N . THR A 1 403 ? -0.353 -9.180 38.174 1.00 84.94 403 THR A N 1
ATOM 3334 C CA . THR A 1 403 ? 0.574 -8.363 37.371 1.00 84.94 403 THR A CA 1
ATOM 3335 C C . THR A 1 403 ? 1.843 -9.166 37.071 1.00 84.94 403 THR A C 1
ATOM 3337 O O . THR A 1 403 ? 2.652 -9.350 37.984 1.00 84.94 403 THR A O 1
ATOM 3340 N N . PRO A 1 404 ? 2.030 -9.672 35.836 1.00 89.31 404 PRO A N 1
ATOM 3341 C CA . PRO A 1 404 ? 3.282 -10.317 35.441 1.00 89.31 404 PRO A CA 1
ATOM 3342 C C . PRO A 1 404 ? 4.423 -9.295 35.454 1.00 89.31 404 PRO A C 1
ATOM 3344 O O . PRO A 1 404 ? 4.161 -8.097 35.370 1.00 89.31 404 PRO A O 1
ATOM 3347 N N . SER A 1 405 ? 5.678 -9.736 35.551 1.00 89.69 405 SER A N 1
ATOM 3348 C CA . SER A 1 405 ? 6.838 -8.869 35.282 1.00 89.6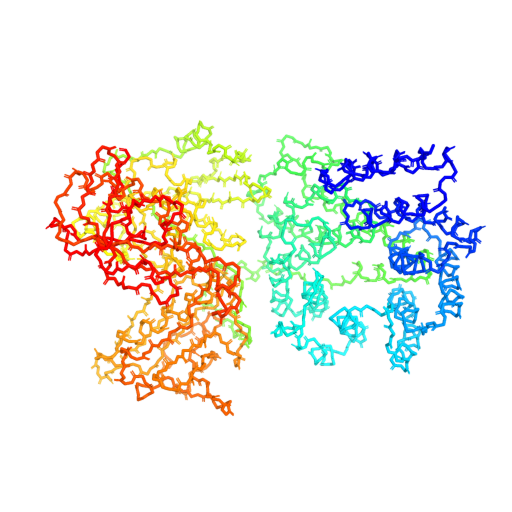9 405 SER A CA 1
ATOM 3349 C C . SER A 1 405 ? 7.104 -8.743 33.773 1.00 89.69 405 SER A C 1
ATOM 3351 O O . SER A 1 405 ? 6.632 -9.575 32.998 1.00 89.69 405 SER A O 1
ATOM 3353 N N . LEU A 1 406 ? 7.894 -7.749 33.340 1.00 89.38 406 LEU A N 1
ATOM 3354 C CA . LEU A 1 406 ? 8.324 -7.642 31.934 1.00 89.38 406 LEU A CA 1
ATOM 3355 C C . LEU A 1 406 ? 9.078 -8.901 31.476 1.00 89.38 406 LEU A C 1
ATOM 3357 O O . LEU A 1 406 ? 8.802 -9.417 30.395 1.00 89.38 406 LEU A O 1
ATOM 3361 N N . PHE A 1 407 ? 9.918 -9.471 32.342 1.00 88.69 407 PHE A N 1
ATOM 3362 C CA . PHE A 1 407 ? 10.567 -10.763 32.115 1.00 88.69 407 PHE A CA 1
ATOM 3363 C C . PHE A 1 407 ? 9.568 -11.911 31.881 1.00 88.69 407 PHE A C 1
ATOM 3365 O O . PHE A 1 407 ? 9.779 -12.758 31.009 1.00 88.69 407 PHE A O 1
ATOM 3372 N N . ASP A 1 408 ? 8.463 -11.956 32.634 1.00 91.81 408 ASP A N 1
ATOM 3373 C CA . ASP A 1 408 ? 7.421 -12.968 32.422 1.00 91.81 408 ASP A CA 1
ATOM 3374 C C . ASP A 1 408 ? 6.739 -12.784 31.061 1.00 91.81 408 ASP A C 1
ATOM 3376 O O . ASP A 1 408 ? 6.485 -13.774 30.373 1.00 91.81 408 ASP A O 1
ATOM 3380 N N . LEU A 1 409 ? 6.480 -11.539 30.646 1.00 92.88 409 LEU A N 1
ATOM 3381 C CA . LEU A 1 409 ? 5.919 -11.228 29.326 1.00 92.88 409 LEU A CA 1
ATOM 3382 C C . LEU A 1 409 ? 6.880 -11.609 28.191 1.00 92.88 409 LEU A C 1
ATOM 3384 O O . LEU A 1 409 ? 6.464 -12.259 27.231 1.00 92.88 409 LEU A O 1
ATOM 3388 N N . GLU A 1 410 ? 8.171 -11.284 28.326 1.00 91.81 410 GLU A N 1
ATOM 3389 C CA . GLU A 1 410 ? 9.217 -11.682 27.375 1.00 91.81 410 GLU A CA 1
ATOM 3390 C C . GLU A 1 410 ? 9.260 -13.209 27.222 1.00 91.81 410 GLU A C 1
ATOM 3392 O O . GLU A 1 410 ? 9.316 -13.747 26.112 1.00 91.81 410 GLU A O 1
ATOM 3397 N N . LYS A 1 411 ? 9.190 -13.933 28.341 1.00 93.50 411 LYS A N 1
ATOM 3398 C CA . LYS A 1 411 ? 9.158 -15.394 28.331 1.00 93.50 411 LYS A CA 1
ATOM 3399 C C . LYS A 1 411 ? 7.893 -15.927 27.652 1.00 93.50 411 LYS A C 1
ATOM 3401 O O . LYS A 1 411 ? 8.000 -16.819 26.810 1.00 93.50 411 LYS A O 1
ATOM 3406 N N . ARG A 1 412 ? 6.716 -15.376 27.972 1.00 94.38 412 ARG A N 1
ATOM 3407 C CA . ARG A 1 412 ? 5.431 -15.801 27.388 1.00 94.38 412 ARG A CA 1
ATOM 3408 C C . ARG A 1 412 ? 5.429 -15.673 25.872 1.00 94.38 412 ARG A C 1
ATOM 3410 O O . ARG A 1 412 ? 5.073 -16.646 25.210 1.00 94.38 412 ARG A O 1
ATOM 3417 N N . ILE A 1 413 ? 5.867 -14.535 25.325 1.00 93.25 413 ILE A N 1
ATOM 3418 C CA . ILE A 1 413 ? 5.874 -14.343 23.868 1.00 93.25 413 ILE A CA 1
ATOM 3419 C C . ILE A 1 413 ? 6.878 -15.262 23.169 1.00 93.25 413 ILE A C 1
ATOM 3421 O O . ILE A 1 413 ? 6.618 -15.716 22.063 1.00 93.25 413 ILE A O 1
ATOM 3425 N N . ARG A 1 414 ? 8.002 -15.602 23.815 1.00 92.00 414 ARG A N 1
ATOM 3426 C CA . ARG A 1 414 ? 8.969 -16.577 23.279 1.00 92.00 414 ARG A CA 1
ATOM 3427 C C . ARG A 1 414 ? 8.435 -18.006 23.269 1.00 92.00 414 ARG A C 1
ATOM 3429 O O . ARG A 1 414 ? 8.760 -18.759 22.356 1.00 92.00 414 ARG A O 1
ATOM 3436 N N . GLU A 1 415 ? 7.682 -18.391 24.295 1.00 94.38 415 GLU A N 1
ATOM 3437 C CA . GLU A 1 415 ? 7.141 -19.748 24.443 1.00 94.38 415 GLU A CA 1
ATOM 3438 C C . GLU A 1 415 ? 5.866 -19.970 23.621 1.00 94.38 415 GLU A C 1
ATOM 3440 O O . GLU A 1 415 ? 5.589 -21.104 23.241 1.00 94.38 415 GLU A O 1
ATOM 3445 N N . ASN A 1 416 ? 5.124 -18.900 23.320 1.00 93.38 416 ASN A N 1
ATOM 3446 C CA . ASN A 1 416 ? 3.811 -18.951 22.676 1.00 93.38 416 ASN A CA 1
ATOM 3447 C C . ASN A 1 416 ? 3.743 -18.029 21.448 1.00 93.38 416 ASN A C 1
ATOM 3449 O O . ASN A 1 416 ? 2.755 -17.325 21.247 1.00 93.38 416 ASN A O 1
ATOM 3453 N N . VAL A 1 417 ? 4.805 -17.999 20.635 1.00 90.81 417 VAL A N 1
ATOM 3454 C CA . VAL A 1 417 ? 4.769 -17.308 19.335 1.00 90.81 417 VAL A CA 1
ATOM 3455 C C . VAL A 1 417 ? 3.607 -17.899 18.520 1.00 90.81 417 VAL A C 1
ATOM 3457 O O . VAL A 1 417 ? 3.571 -19.124 18.379 1.00 90.81 417 VAL A O 1
ATOM 3460 N N . PRO A 1 418 ? 2.660 -17.092 18.003 1.00 88.56 418 PRO A N 1
ATOM 3461 C CA . PRO A 1 418 ? 1.551 -17.646 17.232 1.00 88.56 418 PRO A CA 1
ATOM 3462 C C . PRO A 1 418 ? 2.062 -18.349 15.961 1.00 88.56 418 PRO A C 1
ATOM 3464 O O . PRO A 1 418 ? 3.087 -17.945 15.417 1.00 88.56 418 PRO A O 1
ATOM 3467 N N . GLU A 1 419 ? 1.372 -19.402 15.503 1.00 83.25 419 GLU A N 1
ATOM 3468 C CA . GLU A 1 419 ? 1.910 -20.379 14.529 1.00 83.25 419 GLU A CA 1
ATOM 3469 C C . GLU A 1 419 ? 2.450 -19.759 13.228 1.00 83.25 419 GLU A C 1
ATOM 3471 O O . GLU A 1 419 ? 3.482 -20.202 12.723 1.00 83.25 419 GLU A O 1
ATOM 3476 N N . ASP A 1 420 ? 1.813 -18.696 12.735 1.00 86.56 420 ASP A N 1
ATOM 3477 C CA . ASP A 1 420 ? 2.188 -18.022 11.484 1.00 86.56 420 ASP A CA 1
ATOM 3478 C C . ASP A 1 420 ? 3.259 -16.928 11.658 1.00 86.56 420 ASP A C 1
ATOM 3480 O O . ASP A 1 420 ? 3.645 -16.260 10.697 1.00 86.56 420 ASP A O 1
ATOM 3484 N N . TYR A 1 421 ? 3.762 -16.727 12.879 1.00 90.00 421 TYR A N 1
ATOM 3485 C CA . TYR A 1 421 ? 4.690 -15.649 13.207 1.00 90.00 421 TYR A CA 1
ATOM 3486 C C . TYR A 1 421 ? 6.096 -16.163 13.456 1.00 90.00 421 TYR A C 1
ATOM 3488 O O . TYR A 1 421 ? 6.345 -17.259 13.963 1.00 90.00 421 TYR A O 1
ATOM 3496 N N . LYS A 1 422 ? 7.053 -15.276 13.209 1.00 86.06 422 LYS A N 1
ATOM 3497 C CA . LYS A 1 422 ? 8.446 -15.476 13.576 1.00 86.06 422 LYS A CA 1
ATOM 3498 C C . LYS A 1 422 ? 8.911 -14.365 14.502 1.00 86.06 422 LYS A C 1
ATOM 3500 O O . LYS A 1 422 ? 8.936 -13.194 14.139 1.00 86.06 422 LYS A O 1
ATOM 3505 N N . LEU A 1 423 ? 9.326 -14.742 15.711 1.00 85.00 423 LEU A N 1
ATOM 3506 C CA . LEU A 1 423 ? 9.889 -13.797 16.671 1.00 85.00 423 LEU A CA 1
ATOM 3507 C C . LEU A 1 423 ? 11.255 -13.291 16.202 1.00 85.00 423 LEU A C 1
ATOM 3509 O O . LEU A 1 423 ? 12.223 -14.055 16.106 1.00 85.00 423 LEU A O 1
ATOM 3513 N N . MET A 1 424 ? 11.334 -11.986 15.957 1.00 82.12 424 MET A N 1
ATOM 3514 C CA . MET A 1 424 ? 12.562 -11.306 15.557 1.00 82.12 424 MET A CA 1
ATOM 3515 C C . MET A 1 424 ? 13.327 -10.830 16.787 1.00 82.12 424 MET A C 1
ATOM 3517 O O . MET A 1 424 ? 14.498 -11.190 16.956 1.00 82.12 424 MET A O 1
ATOM 3521 N N . THR A 1 425 ? 12.630 -10.111 17.670 1.00 77.75 425 THR A N 1
ATOM 3522 C CA . THR A 1 425 ? 13.165 -9.566 18.921 1.00 77.75 425 THR A CA 1
ATOM 3523 C C . THR A 1 425 ? 12.089 -9.594 20.006 1.00 77.75 425 THR A C 1
ATOM 3525 O O . THR A 1 425 ? 10.932 -9.279 19.755 1.00 77.75 425 THR A O 1
ATOM 3528 N N . ALA A 1 426 ? 12.489 -9.958 21.219 1.00 84.88 426 ALA A N 1
ATOM 3529 C CA . ALA A 1 426 ? 11.785 -9.654 22.460 1.00 84.88 426 ALA A CA 1
ATOM 3530 C C . ALA A 1 426 ? 12.885 -9.272 23.446 1.00 84.88 426 ALA A C 1
ATOM 3532 O O . ALA A 1 426 ? 13.777 -10.094 23.666 1.00 84.88 426 ALA A O 1
ATOM 3533 N N . LEU A 1 427 ? 12.920 -8.034 23.920 1.00 80.12 427 LEU A N 1
ATOM 3534 C CA . LEU A 1 427 ? 14.009 -7.558 24.769 1.00 80.12 427 LEU A CA 1
ATOM 3535 C C . LEU A 1 427 ? 13.506 -6.494 25.736 1.00 80.12 427 LEU A C 1
ATOM 3537 O O . LEU A 1 427 ? 12.864 -5.535 25.314 1.00 80.12 427 LEU A O 1
ATOM 3541 N N . GLU A 1 428 ? 13.805 -6.677 27.015 1.00 80.69 428 GLU A N 1
ATOM 3542 C CA . GLU A 1 428 ? 13.584 -5.672 28.049 1.00 80.69 428 GLU A CA 1
ATOM 3543 C C . GLU A 1 428 ? 14.794 -4.727 28.141 1.00 80.69 428 GLU A C 1
ATOM 3545 O O . GLU A 1 428 ? 15.909 -5.168 28.426 1.00 80.69 428 GLU A O 1
ATOM 3550 N N . GLU A 1 429 ? 14.564 -3.432 27.921 1.00 75.00 429 GLU A N 1
ATOM 3551 C CA . GLU A 1 429 ? 15.522 -2.335 28.116 1.00 75.00 429 GLU A CA 1
ATOM 3552 C C . GLU A 1 429 ? 14.793 -1.156 28.785 1.00 75.00 429 GLU A C 1
ATOM 3554 O O . GLU A 1 429 ? 13.675 -0.821 28.400 1.00 75.00 429 GLU A O 1
ATOM 3559 N N . ASP A 1 430 ? 15.395 -0.547 29.812 1.00 75.81 430 ASP A N 1
ATOM 3560 C CA . ASP A 1 430 ? 14.870 0.641 30.512 1.00 75.81 430 ASP A CA 1
ATOM 3561 C C . ASP A 1 430 ? 13.369 0.574 30.877 1.00 75.81 430 ASP A C 1
ATOM 3563 O O . ASP A 1 430 ? 12.574 1.453 30.536 1.00 75.81 430 ASP A O 1
ATOM 3567 N N . GLU A 1 431 ? 12.966 -0.501 31.570 1.00 78.44 431 GLU A N 1
ATOM 3568 C CA . GLU A 1 431 ? 11.574 -0.751 32.006 1.00 78.44 431 GLU A CA 1
ATOM 3569 C C . GLU A 1 431 ? 10.554 -0.815 30.847 1.00 78.44 431 GLU A C 1
ATOM 3571 O O . GLU A 1 431 ? 9.342 -0.644 31.036 1.00 78.44 431 GLU A O 1
ATOM 3576 N N . THR A 1 432 ? 11.043 -1.090 29.637 1.00 81.44 432 THR A N 1
ATOM 3577 C CA . THR A 1 432 ? 10.249 -1.239 28.419 1.00 81.44 432 THR A CA 1
ATOM 3578 C C . THR A 1 432 ? 10.593 -2.561 27.741 1.00 81.44 432 THR A C 1
ATOM 3580 O O . THR A 1 432 ? 11.753 -2.883 27.504 1.00 81.44 432 THR A O 1
ATOM 3583 N N . LEU A 1 433 ? 9.574 -3.349 27.409 1.00 85.44 433 LEU A N 1
ATOM 3584 C CA . LEU A 1 433 ? 9.720 -4.561 26.614 1.00 85.44 433 LEU A CA 1
ATOM 3585 C C . LEU A 1 433 ? 9.447 -4.242 25.141 1.00 85.44 433 LEU A C 1
ATOM 3587 O O . LEU A 1 433 ? 8.326 -3.904 24.761 1.00 85.44 433 LEU A O 1
ATOM 3591 N N . PHE A 1 434 ? 10.470 -4.390 24.308 1.00 83.75 434 PHE A N 1
ATOM 3592 C CA . PHE A 1 434 ? 10.391 -4.239 22.860 1.00 83.75 434 PHE A CA 1
ATOM 3593 C C . PHE A 1 434 ? 10.089 -5.589 22.220 1.00 83.75 434 PHE A C 1
ATOM 3595 O O . PHE A 1 434 ? 10.857 -6.540 22.387 1.00 83.75 434 PHE A O 1
ATOM 3602 N N . ILE A 1 435 ? 8.991 -5.678 21.469 1.00 86.88 435 ILE A N 1
ATOM 3603 C CA . ILE A 1 435 ? 8.584 -6.892 20.755 1.00 86.88 435 ILE A CA 1
ATOM 3604 C C . ILE A 1 435 ? 8.532 -6.586 19.260 1.00 86.88 435 ILE A C 1
ATOM 3606 O O . ILE A 1 435 ? 7.928 -5.605 18.837 1.00 86.88 435 ILE A O 1
ATOM 3610 N N . SER A 1 436 ? 9.167 -7.443 18.463 1.00 85.94 436 SER A N 1
ATOM 3611 C CA . SER A 1 436 ? 9.145 -7.400 17.001 1.00 85.94 436 SER A CA 1
ATOM 3612 C C . SER A 1 436 ? 8.901 -8.811 16.470 1.00 85.94 436 SER A C 1
ATOM 3614 O O . SER A 1 436 ? 9.679 -9.739 16.736 1.00 85.94 436 SER A O 1
ATOM 3616 N N . LEU A 1 437 ? 7.798 -8.974 15.745 1.00 86.31 437 LEU A N 1
ATOM 3617 C CA . LEU A 1 437 ? 7.364 -10.219 15.117 1.00 86.31 437 LEU A CA 1
ATOM 3618 C C . LEU A 1 437 ? 7.276 -10.020 13.600 1.00 86.31 437 LEU A C 1
ATOM 3620 O O . LEU A 1 437 ? 6.860 -8.966 13.134 1.00 86.31 437 LEU A O 1
ATOM 3624 N N . GLU A 1 438 ? 7.652 -11.037 12.833 1.00 83.88 438 GLU A N 1
ATOM 3625 C CA . GLU A 1 438 ? 7.453 -11.093 11.385 1.00 83.88 438 GLU A CA 1
ATOM 3626 C C . GLU A 1 438 ? 6.228 -11.964 11.069 1.00 83.88 438 GLU A C 1
ATOM 3628 O O . GLU A 1 438 ? 6.149 -13.093 11.555 1.00 83.88 438 GLU A O 1
ATOM 3633 N N . HIS A 1 439 ? 5.309 -11.457 10.247 1.00 83.75 439 HIS A N 1
ATOM 3634 C CA . HIS A 1 439 ? 4.159 -12.185 9.707 1.00 83.75 439 HIS A CA 1
ATOM 3635 C C . HIS A 1 439 ? 4.040 -11.893 8.207 1.00 83.75 439 HIS A C 1
ATOM 3637 O O . HIS A 1 439 ? 3.908 -10.735 7.811 1.00 83.75 439 HIS A O 1
ATOM 3643 N N . HIS A 1 440 ? 4.150 -12.930 7.368 1.00 79.75 440 HIS A N 1
ATOM 3644 C CA . HIS A 1 440 ? 4.150 -12.822 5.898 1.00 79.75 440 HIS A CA 1
ATOM 3645 C C . HIS A 1 440 ? 5.060 -11.703 5.347 1.00 79.75 440 HIS A C 1
ATOM 3647 O O . HIS A 1 440 ? 4.655 -10.916 4.493 1.00 79.75 440 HIS A O 1
ATOM 3653 N N . GLY A 1 441 ? 6.292 -11.603 5.861 1.00 69.06 441 GLY A N 1
ATOM 3654 C CA . GLY A 1 441 ? 7.267 -10.590 5.439 1.00 69.06 441 GLY A CA 1
ATOM 3655 C C . GLY A 1 441 ? 7.061 -9.187 6.026 1.00 69.06 441 GLY A C 1
ATOM 3656 O O . GLY A 1 441 ? 7.922 -8.330 5.838 1.00 69.06 441 GLY A O 1
ATOM 3657 N N . LYS A 1 442 ? 5.982 -8.941 6.781 1.00 73.56 442 LYS A N 1
ATOM 3658 C CA . LYS A 1 442 ? 5.729 -7.659 7.459 1.00 73.56 442 LYS A CA 1
ATOM 3659 C C . LYS A 1 442 ? 6.129 -7.708 8.926 1.00 73.56 442 LYS A C 1
ATOM 3661 O O . LYS A 1 442 ? 6.030 -8.751 9.568 1.00 73.56 442 LYS A O 1
ATOM 3666 N N . LEU A 1 443 ? 6.562 -6.567 9.466 1.00 78.00 443 LEU A N 1
ATOM 3667 C CA . LEU A 1 443 ? 6.941 -6.439 10.876 1.00 78.00 443 LEU A CA 1
ATOM 3668 C C . LEU A 1 443 ? 5.796 -5.847 11.701 1.00 78.00 443 LEU A C 1
ATOM 3670 O O . LEU A 1 443 ? 5.329 -4.741 11.420 1.00 78.00 443 LEU A O 1
ATOM 3674 N N . VAL A 1 444 ? 5.424 -6.558 12.762 1.00 86.00 444 VAL A N 1
ATOM 3675 C CA . VAL A 1 444 ? 4.544 -6.085 13.832 1.00 86.00 444 VAL A CA 1
ATOM 3676 C C . VAL A 1 444 ? 5.429 -5.732 15.021 1.00 86.00 444 VAL A C 1
ATOM 3678 O O . VAL A 1 444 ? 6.027 -6.613 15.644 1.00 86.00 444 VAL A O 1
ATOM 3681 N N . GLU A 1 445 ? 5.562 -4.436 15.293 1.00 84.38 445 GLU A N 1
ATOM 3682 C CA . GLU A 1 445 ? 6.438 -3.910 16.341 1.00 84.38 445 GLU A CA 1
ATOM 3683 C C . GLU A 1 445 ? 5.603 -3.180 17.394 1.00 84.38 445 GLU A C 1
ATOM 3685 O O . GLU A 1 445 ? 4.755 -2.354 17.057 1.00 84.38 445 GLU A O 1
ATOM 3690 N N . LEU A 1 446 ? 5.843 -3.485 18.670 1.00 89.56 446 LEU A N 1
ATOM 3691 C CA . LEU A 1 446 ? 5.218 -2.789 19.791 1.00 89.56 446 LEU A CA 1
ATOM 3692 C C . LEU A 1 446 ? 6.200 -2.622 20.950 1.00 89.56 446 LEU A C 1
ATOM 3694 O O . LEU A 1 446 ? 7.073 -3.462 21.190 1.00 89.56 446 LEU A O 1
ATOM 3698 N N . GLN A 1 447 ? 6.033 -1.523 21.673 1.00 86.75 447 GLN A N 1
ATOM 3699 C CA . GLN A 1 447 ? 6.792 -1.168 22.864 1.00 86.75 447 GLN A CA 1
ATOM 3700 C C . GLN A 1 447 ? 5.853 -1.253 24.061 1.00 86.75 447 GLN A C 1
ATOM 3702 O O . GLN A 1 447 ? 4.867 -0.525 24.130 1.00 86.75 447 GLN A O 1
ATOM 3707 N N . MET A 1 448 ? 6.136 -2.150 24.998 1.00 88.88 448 MET A N 1
ATOM 3708 C CA . MET A 1 448 ? 5.318 -2.350 26.187 1.00 88.88 448 MET A CA 1
ATOM 3709 C C . MET A 1 448 ? 6.006 -1.727 27.392 1.00 88.88 448 MET A C 1
ATOM 3711 O O . MET A 1 448 ? 7.039 -2.221 27.842 1.00 88.88 448 MET A O 1
ATOM 3715 N N . LYS A 1 449 ? 5.424 -0.665 27.941 1.00 86.56 449 LYS A N 1
ATOM 3716 C CA . LYS A 1 449 ? 5.953 0.004 29.128 1.00 86.56 449 LYS A CA 1
ATOM 3717 C C . LYS A 1 449 ? 5.157 -0.390 30.362 1.00 86.56 449 LYS A C 1
ATOM 3719 O O . LYS A 1 449 ? 3.926 -0.305 30.367 1.00 86.56 449 LYS A O 1
ATOM 3724 N N . MET A 1 450 ? 5.860 -0.797 31.416 1.00 82.38 450 MET A N 1
ATOM 3725 C CA . MET A 1 450 ? 5.242 -0.999 32.724 1.00 82.38 450 MET A CA 1
ATOM 3726 C C . MET A 1 450 ? 5.000 0.365 33.382 1.00 82.38 450 MET A C 1
ATOM 3728 O O . MET A 1 450 ? 5.912 1.180 33.512 1.00 82.38 450 MET A O 1
ATOM 3732 N N . LEU A 1 451 ? 3.767 0.625 33.808 1.00 75.75 451 LEU A N 1
ATOM 3733 C CA . LEU A 1 451 ? 3.429 1.819 34.572 1.00 75.75 451 LEU A CA 1
ATOM 3734 C C . LEU A 1 451 ? 3.749 1.587 36.052 1.00 75.75 451 LEU A C 1
ATOM 3736 O O . LEU A 1 451 ? 3.052 0.849 36.755 1.00 75.75 451 LEU A O 1
ATOM 3740 N N . VAL A 1 452 ? 4.795 2.250 36.540 1.00 61.50 452 VAL A N 1
ATOM 3741 C CA . VAL A 1 452 ? 5.102 2.332 37.972 1.00 61.50 452 VAL A CA 1
ATOM 3742 C C . VAL A 1 452 ? 4.311 3.503 38.558 1.00 61.50 452 VAL A C 1
ATOM 3744 O O . VAL A 1 452 ? 4.827 4.611 38.674 1.00 61.50 452 VAL A O 1
ATOM 3747 N N . THR A 1 453 ? 3.031 3.300 38.879 1.00 53.09 453 THR A N 1
ATOM 3748 C CA . THR A 1 453 ? 2.231 4.328 39.570 1.00 53.09 453 THR A CA 1
ATOM 3749 C C . THR A 1 453 ? 1.717 3.829 40.919 1.00 53.09 453 THR A C 1
ATOM 3751 O O . THR A 1 453 ? 1.176 2.726 41.032 1.00 53.09 453 THR A O 1
ATOM 3754 N N . ASP A 1 454 ? 1.877 4.674 41.943 1.00 48.78 454 ASP A N 1
ATOM 3755 C CA . ASP A 1 454 ? 1.265 4.522 43.274 1.00 48.78 454 ASP A CA 1
ATOM 3756 C C . ASP A 1 454 ? -0.200 5.024 43.300 1.00 48.78 454 ASP A C 1
ATOM 3758 O O . ASP A 1 454 ? -0.895 4.878 44.305 1.00 48.78 454 ASP A O 1
ATOM 3762 N N . GLU A 1 455 ? -0.687 5.602 42.196 1.00 48.12 455 GLU A N 1
ATOM 3763 C CA . GLU A 1 455 ? -2.017 6.206 42.068 1.00 48.12 455 GLU A CA 1
ATOM 3764 C C . GLU A 1 455 ? -2.820 5.547 40.934 1.00 48.12 455 GLU A C 1
ATOM 3766 O O . GLU A 1 455 ? -2.297 5.303 39.841 1.00 48.12 455 GLU A O 1
ATOM 3771 N N . ASN A 1 456 ? -4.105 5.274 41.193 1.00 52.47 456 ASN A N 1
ATOM 3772 C CA . ASN A 1 456 ? -5.073 4.873 40.171 1.00 52.47 456 ASN A CA 1
ATOM 3773 C C . ASN A 1 456 ? -5.309 6.066 39.236 1.00 52.47 456 ASN A C 1
ATOM 3775 O O . ASN A 1 456 ? -6.099 6.959 39.553 1.00 52.47 456 ASN A O 1
ATOM 3779 N N . TYR A 1 457 ? -4.612 6.095 38.100 1.00 55.81 457 TYR A N 1
ATOM 3780 C CA . TYR A 1 457 ? -4.891 7.057 37.041 1.00 55.81 457 TYR A CA 1
ATOM 3781 C C . TYR A 1 457 ? -6.318 6.811 36.542 1.00 55.81 457 TYR A C 1
ATOM 3783 O O . TYR A 1 457 ? -6.637 5.711 36.089 1.00 55.81 457 TYR A O 1
ATOM 3791 N N . LYS A 1 458 ? -7.200 7.806 36.670 1.00 63.03 458 LYS A N 1
ATOM 3792 C CA . LYS A 1 458 ? -8.544 7.718 36.097 1.00 63.03 458 LYS A CA 1
ATOM 3793 C C . LYS A 1 458 ? -8.424 7.944 34.600 1.00 63.03 458 LYS A C 1
ATOM 3795 O O . LYS A 1 458 ? -8.265 9.078 34.166 1.00 63.03 458 LYS A O 1
ATOM 3800 N N . ILE A 1 459 ? -8.457 6.857 33.843 1.00 72.06 459 ILE A N 1
ATOM 3801 C CA . ILE A 1 459 ? -8.499 6.912 32.387 1.00 72.06 459 ILE A CA 1
ATOM 3802 C C . ILE A 1 459 ? -9.936 7.231 31.987 1.00 72.06 459 ILE A C 1
ATOM 3804 O O . ILE A 1 459 ? -10.871 6.553 32.418 1.00 72.06 459 ILE A O 1
ATOM 3808 N N . GLU A 1 460 ? -10.111 8.286 31.197 1.00 75.94 460 GLU A N 1
ATOM 3809 C CA . GLU A 1 460 ? -11.377 8.533 30.522 1.00 75.94 460 GLU A CA 1
ATOM 3810 C C . GLU A 1 460 ? -11.519 7.511 29.398 1.00 75.94 460 GLU A C 1
ATOM 3812 O O . GLU A 1 460 ? -10.696 7.448 28.488 1.00 75.94 460 GLU A O 1
ATOM 3817 N N . ALA A 1 461 ? -12.540 6.670 29.507 1.00 85.75 461 ALA A N 1
ATOM 3818 C CA . ALA A 1 461 ? -12.857 5.654 28.523 1.00 85.75 461 ALA A CA 1
ATOM 3819 C C . ALA A 1 461 ? -14.370 5.572 28.349 1.00 85.75 461 ALA A C 1
ATOM 3821 O O . ALA A 1 461 ? -15.142 5.991 29.219 1.00 85.75 461 ALA A O 1
ATOM 3822 N N . ARG A 1 462 ? -14.790 5.001 27.230 1.00 85.50 462 ARG A N 1
ATOM 3823 C CA . ARG A 1 462 ? -16.180 4.757 26.871 1.00 85.50 462 ARG A CA 1
ATOM 3824 C C . ARG A 1 462 ? -16.338 3.278 26.550 1.00 85.50 462 ARG A C 1
ATOM 3826 O O . ARG A 1 462 ? -15.468 2.709 25.891 1.00 85.50 462 ARG A O 1
ATOM 3833 N N . PRO A 1 463 ? -17.412 2.638 27.026 1.00 85.31 463 PRO A N 1
ATOM 3834 C CA . PRO A 1 463 ? -17.669 1.260 26.660 1.00 85.31 463 PRO A CA 1
ATOM 3835 C C . PRO A 1 463 ? -17.938 1.201 25.159 1.00 85.31 463 PRO A C 1
ATOM 3837 O O . PRO A 1 463 ? -18.677 2.038 24.635 1.00 85.31 463 PRO A O 1
ATOM 3840 N N . VAL A 1 464 ? -17.384 0.200 24.482 1.00 82.75 464 VAL A N 1
ATOM 3841 C CA . VAL A 1 464 ? -17.897 -0.145 23.155 1.00 82.75 464 VAL A CA 1
ATOM 3842 C C . VAL A 1 464 ? -19.341 -0.613 23.246 1.00 82.75 464 VAL A C 1
ATOM 3844 O O . VAL A 1 464 ? -19.845 -0.946 24.328 1.00 82.75 464 VAL A O 1
ATOM 3847 N N . ALA A 1 465 ? -20.016 -0.619 22.099 1.00 71.69 465 ALA A N 1
ATOM 3848 C CA . ALA A 1 465 ? -21.404 -1.028 22.016 1.00 71.69 465 ALA A CA 1
ATOM 3849 C C . ALA A 1 465 ? -21.620 -2.373 22.734 1.00 71.69 465 ALA A C 1
ATOM 3851 O O . ALA A 1 465 ? -20.918 -3.356 22.488 1.00 71.69 465 ALA A O 1
ATOM 3852 N N . PHE A 1 466 ? -22.612 -2.386 23.628 1.00 73.06 466 PHE A N 1
ATOM 3853 C CA . PHE A 1 466 ? -23.075 -3.572 24.354 1.00 73.06 466 PHE A CA 1
ATOM 3854 C C . PHE A 1 466 ? -22.086 -4.181 25.364 1.00 73.06 466 PHE A C 1
ATOM 3856 O O . PHE A 1 466 ? -22.302 -5.299 25.832 1.00 73.06 466 PHE A O 1
ATOM 3863 N N . LEU A 1 467 ? -21.053 -3.442 25.786 1.00 80.25 467 LEU A N 1
ATOM 3864 C CA . LEU A 1 467 ? -20.282 -3.817 26.972 1.00 80.25 467 LEU A CA 1
ATOM 3865 C C . LEU A 1 467 ? -21.137 -3.661 28.242 1.00 80.25 467 LEU A C 1
ATOM 3867 O O . LEU A 1 467 ? -21.623 -2.575 28.562 1.00 80.25 467 LEU A O 1
ATOM 3871 N N . GLU A 1 468 ? -21.282 -4.752 28.998 1.00 80.88 468 GLU A N 1
ATOM 3872 C CA . GLU A 1 468 ? -22.015 -4.757 30.263 1.00 80.88 468 GLU A CA 1
ATOM 3873 C C . GLU A 1 468 ? -21.468 -3.714 31.243 1.00 80.88 468 GLU A C 1
ATOM 3875 O O . GLU A 1 468 ? -20.271 -3.675 31.547 1.00 80.88 468 GLU A O 1
ATOM 3880 N N . ARG A 1 469 ? -22.372 -2.912 31.812 1.00 83.62 469 ARG A N 1
ATOM 3881 C CA . ARG A 1 469 ? -22.024 -1.827 32.735 1.00 83.62 469 ARG A CA 1
ATOM 3882 C C . ARG A 1 469 ? -21.186 -2.294 33.926 1.00 83.62 469 ARG A C 1
ATOM 3884 O O . ARG A 1 469 ? -20.231 -1.618 34.285 1.00 83.62 469 ARG A O 1
ATOM 3891 N N . GLU A 1 470 ? -21.516 -3.440 34.523 1.00 85.19 470 GLU A N 1
ATOM 3892 C CA . GLU A 1 470 ? -20.755 -3.986 35.657 1.00 85.19 470 GLU A CA 1
ATOM 3893 C C . GLU A 1 470 ? -19.317 -4.346 35.250 1.00 85.19 470 GLU A C 1
ATOM 3895 O O . GLU A 1 470 ? -18.372 -4.095 35.997 1.00 85.19 470 GLU A O 1
ATOM 3900 N N . THR A 1 471 ? -19.136 -4.911 34.055 1.00 84.88 471 THR A N 1
ATOM 3901 C CA . THR A 1 471 ? -17.815 -5.248 33.508 1.00 84.88 471 THR A CA 1
ATOM 3902 C C . THR A 1 471 ? -17.013 -3.986 33.200 1.00 84.88 471 THR A C 1
ATOM 3904 O O . THR A 1 471 ? -15.847 -3.897 33.581 1.00 84.88 471 THR A O 1
ATOM 3907 N N . PHE A 1 472 ? -17.646 -2.978 32.598 1.00 89.06 472 PHE A N 1
ATOM 3908 C CA . PHE A 1 472 ? -17.020 -1.683 32.341 1.00 89.06 472 PHE A CA 1
ATOM 3909 C C . PHE A 1 472 ? -16.597 -0.965 33.634 1.00 89.06 472 PHE A C 1
ATOM 3911 O O . PHE A 1 472 ? -15.457 -0.515 33.747 1.00 89.06 472 PHE A O 1
ATOM 3918 N N . GLU A 1 473 ? -17.468 -0.914 34.647 1.00 87.38 473 GLU A N 1
ATOM 3919 C CA . GLU A 1 473 ? -17.149 -0.335 35.961 1.00 87.38 473 GLU A CA 1
ATOM 3920 C C . GLU A 1 473 ? -15.960 -1.070 36.613 1.00 87.38 473 GLU A C 1
ATOM 3922 O O . GLU A 1 473 ? -15.017 -0.423 37.071 1.00 87.38 473 GLU A O 1
ATOM 3927 N N . LYS A 1 474 ? -15.922 -2.411 36.551 1.00 84.50 474 LYS A N 1
ATOM 3928 C CA . LYS A 1 474 ? -14.770 -3.205 37.023 1.00 84.50 474 LYS A CA 1
ATOM 3929 C C . LYS A 1 474 ? -13.481 -2.902 36.264 1.00 84.50 474 LYS A C 1
ATOM 3931 O O . LYS A 1 474 ? -12.414 -2.898 36.877 1.00 84.50 474 LYS A O 1
ATOM 3936 N N . MET A 1 475 ? -13.549 -2.667 34.952 1.00 87.75 475 MET A N 1
ATOM 3937 C CA . MET A 1 475 ? -12.371 -2.291 34.165 1.00 87.75 475 MET A CA 1
ATOM 3938 C C . MET A 1 475 ? -11.800 -0.946 34.622 1.00 87.75 475 MET A C 1
ATOM 3940 O O . MET A 1 475 ? -10.588 -0.836 34.784 1.00 87.75 475 MET A O 1
ATOM 3944 N N . LEU A 1 476 ? -12.658 0.043 34.894 1.00 83.50 476 LEU A N 1
ATOM 3945 C CA . LEU A 1 476 ? -12.240 1.365 35.378 1.00 83.50 476 LEU A CA 1
ATOM 3946 C C . LEU A 1 476 ? -11.706 1.350 36.820 1.00 83.50 476 LEU A C 1
ATOM 3948 O O . LEU A 1 476 ? -10.896 2.201 37.189 1.00 83.50 476 LEU A O 1
ATOM 3952 N N . GLU A 1 477 ? -12.164 0.410 37.648 1.00 80.75 477 GLU A N 1
ATOM 3953 C CA . GLU A 1 477 ? -11.660 0.212 39.015 1.00 80.75 477 GLU A CA 1
ATOM 3954 C C . GLU A 1 477 ? -10.348 -0.589 39.062 1.00 80.75 477 GLU A C 1
ATOM 3956 O O . GLU A 1 477 ? -9.587 -0.481 40.030 1.00 80.75 477 GLU A O 1
ATOM 3961 N N . SER A 1 478 ? -10.075 -1.385 38.026 1.00 77.88 478 SER A N 1
ATOM 3962 C CA . SER A 1 478 ? -8.891 -2.239 37.940 1.00 77.88 478 SER A CA 1
ATOM 3963 C C . SER A 1 478 ? -7.629 -1.427 37.620 1.00 77.88 478 SER A C 1
ATOM 3965 O O . SER A 1 478 ? -7.678 -0.446 36.877 1.00 77.88 478 SER A O 1
ATOM 3967 N N . PRO A 1 479 ? -6.456 -1.814 38.151 1.00 69.38 479 PRO A N 1
ATOM 3968 C CA . PRO A 1 479 ? -5.236 -1.062 37.916 1.00 69.38 479 PRO A CA 1
ATOM 3969 C C . PRO A 1 479 ? -4.738 -1.252 36.479 1.00 69.38 479 PRO A C 1
ATOM 3971 O O . PRO A 1 479 ? -4.480 -2.376 36.042 1.00 69.38 479 PRO A O 1
ATOM 3974 N N . VAL A 1 480 ? -4.488 -0.146 35.779 1.00 75.12 480 VAL A N 1
ATOM 3975 C CA . VAL A 1 480 ? -3.717 -0.170 34.532 1.00 75.12 480 VAL A CA 1
ATOM 3976 C C . VAL A 1 480 ? -2.238 -0.273 34.866 1.00 75.12 480 VAL A C 1
ATOM 3978 O O . VAL A 1 480 ? -1.678 0.569 35.567 1.00 75.12 480 VAL A O 1
ATOM 3981 N N . LYS A 1 481 ? -1.611 -1.351 34.396 1.00 78.31 481 LYS A N 1
ATOM 3982 C CA . LYS A 1 481 ? -0.203 -1.665 34.689 1.00 78.31 481 LYS A CA 1
ATOM 3983 C C . LYS A 1 481 ? 0.702 -1.589 33.474 1.00 78.31 481 LYS A C 1
ATOM 3985 O O . LYS A 1 481 ? 1.910 -1.472 33.643 1.00 78.31 481 LYS A O 1
ATOM 3990 N N . TYR A 1 482 ? 0.129 -1.633 32.280 1.00 87.75 482 TYR A N 1
ATOM 3991 C CA . TYR A 1 482 ? 0.873 -1.679 31.035 1.00 87.75 482 TYR A CA 1
ATOM 3992 C C . TYR A 1 482 ? 0.254 -0.756 30.003 1.00 87.75 482 TYR A C 1
ATOM 3994 O O . TYR A 1 482 ? -0.968 -0.735 29.854 1.00 87.75 482 TYR A O 1
ATOM 4002 N N . VAL A 1 483 ? 1.115 -0.038 29.285 1.00 90.56 483 VAL A N 1
ATOM 4003 C CA . VAL A 1 483 ? 0.751 0.705 28.078 1.00 90.56 483 VAL A CA 1
ATOM 4004 C C . VAL A 1 483 ? 1.612 0.194 26.938 1.00 90.56 483 VAL A C 1
ATOM 4006 O O . VAL A 1 483 ? 2.843 0.226 27.006 1.00 90.56 483 VAL A O 1
ATOM 4009 N N . ALA A 1 484 ? 0.948 -0.284 25.897 1.00 92.31 484 ALA A N 1
ATOM 4010 C CA . ALA A 1 484 ? 1.561 -0.643 24.637 1.00 92.31 484 ALA A CA 1
ATOM 4011 C C . ALA A 1 484 ? 1.534 0.569 23.708 1.00 92.31 484 ALA A C 1
ATOM 4013 O O . ALA A 1 484 ? 0.462 1.108 23.450 1.00 92.31 484 ALA A O 1
ATOM 4014 N N . ARG A 1 485 ? 2.691 0.964 23.180 1.00 91.50 485 ARG A N 1
ATOM 4015 C CA . ARG A 1 485 ? 2.832 1.943 22.099 1.00 91.50 485 ARG A CA 1
ATOM 4016 C C . ARG A 1 485 ? 3.222 1.216 20.814 1.00 91.50 485 ARG A C 1
ATOM 4018 O O . ARG A 1 485 ? 4.160 0.418 20.827 1.00 91.50 485 ARG A O 1
ATOM 4025 N N . PHE A 1 486 ? 2.535 1.494 19.714 1.00 89.00 486 PHE A N 1
ATOM 4026 C CA . PHE A 1 486 ? 2.831 0.920 18.397 1.00 89.00 486 PHE A CA 1
ATOM 4027 C C . PHE A 1 486 ? 2.384 1.864 17.279 1.00 89.00 486 PHE A C 1
ATOM 4029 O O . PHE A 1 486 ? 1.562 2.746 17.497 1.00 89.00 486 PHE A O 1
ATOM 4036 N N . GLU A 1 487 ? 2.910 1.680 16.075 1.00 85.69 487 GLU A N 1
ATOM 4037 C CA . GLU A 1 487 ? 2.489 2.422 14.882 1.00 85.69 487 GLU A CA 1
ATOM 4038 C C . GLU A 1 487 ? 1.832 1.453 13.904 1.00 85.69 487 GLU A C 1
ATOM 4040 O O . GLU A 1 487 ? 2.358 0.369 13.637 1.00 85.69 487 GLU A O 1
ATOM 4045 N N . ILE A 1 488 ? 0.653 1.828 13.406 1.00 84.38 488 ILE A N 1
ATOM 4046 C CA . ILE A 1 488 ? -0.145 0.982 12.520 1.00 84.38 488 ILE A CA 1
ATOM 4047 C C . ILE A 1 488 ? 0.482 1.007 11.134 1.00 84.38 488 ILE A C 1
ATOM 4049 O O . ILE A 1 488 ? 0.565 2.059 10.503 1.00 84.38 488 ILE A O 1
ATOM 4053 N N . ASP A 1 489 ? 0.890 -0.152 10.633 1.00 74.50 489 ASP A N 1
ATOM 4054 C CA . ASP A 1 489 ? 1.545 -0.282 9.334 1.00 74.50 489 ASP A CA 1
ATOM 4055 C C . ASP A 1 489 ? 0.720 -1.128 8.357 1.00 74.50 489 ASP A C 1
ATOM 4057 O O . ASP A 1 489 ? 0.098 -2.120 8.736 1.00 74.50 489 ASP A O 1
ATOM 4061 N N . GLY A 1 490 ? 0.705 -0.733 7.085 1.00 78.25 490 GLY A N 1
ATOM 4062 C CA . GLY A 1 490 ? -0.122 -1.365 6.059 1.00 78.25 490 GLY A CA 1
ATOM 4063 C C . GLY A 1 490 ? -1.632 -1.133 6.232 1.00 78.25 490 GLY A C 1
ATOM 4064 O O . GLY A 1 490 ? -2.093 0.007 6.311 1.00 78.25 490 GLY A O 1
ATOM 4065 N N . GLU A 1 491 ? -2.415 -2.218 6.189 1.00 83.69 491 GLU A N 1
ATOM 4066 C CA . GLU A 1 491 ? -3.882 -2.177 6.278 1.00 83.69 491 GLU A CA 1
ATOM 4067 C C . GLU A 1 491 ? -4.321 -2.114 7.755 1.00 83.69 491 GLU A C 1
ATOM 4069 O O . GLU A 1 491 ? -3.940 -3.005 8.522 1.00 83.69 491 GLU A O 1
ATOM 4074 N N . PRO A 1 492 ? -5.081 -1.078 8.172 1.00 88.94 492 PRO A N 1
ATOM 4075 C CA . PRO A 1 492 ? -5.360 -0.821 9.584 1.00 88.94 492 PRO A CA 1
ATOM 4076 C C . PRO A 1 492 ? -6.007 -1.967 10.361 1.00 88.94 492 PRO A C 1
ATOM 4078 O O . PRO A 1 492 ? -5.531 -2.319 11.440 1.00 88.94 492 PRO A O 1
ATOM 4081 N N . ILE A 1 493 ? -7.066 -2.564 9.810 1.00 89.50 493 ILE A N 1
ATOM 4082 C CA . ILE A 1 493 ? -7.840 -3.620 10.473 1.00 89.50 493 ILE A CA 1
ATOM 4083 C C . ILE A 1 493 ? -6.971 -4.861 10.645 1.00 89.50 493 ILE A C 1
ATOM 4085 O O . ILE A 1 493 ? -6.908 -5.442 11.731 1.00 89.50 493 ILE A O 1
ATOM 4089 N N . PHE A 1 494 ? -6.242 -5.232 9.592 1.00 88.75 494 PHE A N 1
ATOM 4090 C CA . PHE A 1 494 ? -5.327 -6.359 9.653 1.00 88.75 494 PHE A CA 1
ATOM 4091 C C . PHE A 1 494 ? -4.247 -6.154 10.716 1.00 88.75 494 PHE A C 1
ATOM 4093 O O . PHE A 1 494 ? -4.004 -7.066 11.503 1.00 88.75 494 PHE A O 1
ATOM 4100 N N . PHE A 1 495 ? -3.624 -4.972 10.777 1.00 90.00 495 PHE A N 1
ATOM 4101 C CA . PHE A 1 495 ? -2.588 -4.685 11.771 1.00 90.00 495 PHE A CA 1
ATOM 4102 C C . PHE A 1 495 ? -3.148 -4.701 13.199 1.00 90.00 495 PHE A C 1
ATOM 4104 O O . PHE A 1 495 ? -2.557 -5.332 14.077 1.00 90.00 495 PHE A O 1
ATOM 4111 N N . TYR A 1 496 ? -4.304 -4.071 13.433 1.00 92.50 496 TYR A N 1
ATOM 4112 C CA . TYR A 1 496 ? -4.949 -4.052 14.749 1.00 92.50 496 TYR A CA 1
ATOM 4113 C C . TYR A 1 496 ? -5.309 -5.471 15.223 1.00 92.50 496 TYR A C 1
ATOM 4115 O O . TYR A 1 496 ? -5.035 -5.823 16.370 1.00 92.50 496 TYR A O 1
ATOM 4123 N N . HIS A 1 497 ? -5.779 -6.339 14.318 1.00 93.94 497 HIS A N 1
ATOM 4124 C CA . HIS A 1 497 ? -5.968 -7.773 14.576 1.00 93.94 497 HIS A CA 1
ATOM 4125 C C . HIS A 1 497 ? -4.681 -8.459 15.071 1.00 93.94 497 HIS A C 1
ATOM 4127 O O . HIS A 1 497 ? -4.726 -9.224 16.038 1.00 93.94 497 HIS A O 1
ATOM 4133 N N . GLN A 1 498 ? -3.515 -8.152 14.483 1.00 94.00 498 GLN A N 1
ATOM 4134 C CA . GLN A 1 498 ? -2.236 -8.704 14.962 1.00 94.00 498 GLN A CA 1
ATOM 4135 C C . GLN A 1 498 ? -1.953 -8.294 16.412 1.00 94.00 498 GLN A C 1
ATOM 4137 O O . GLN A 1 498 ? -1.513 -9.119 17.212 1.00 94.00 498 GLN A O 1
ATOM 4142 N N . ILE A 1 499 ? -2.223 -7.032 16.761 1.00 94.69 499 ILE A N 1
ATOM 4143 C CA . ILE A 1 499 ? -2.029 -6.523 18.124 1.00 94.69 499 ILE A CA 1
ATOM 4144 C C . ILE A 1 499 ? -2.961 -7.245 19.105 1.00 94.69 499 ILE A C 1
ATOM 4146 O O . ILE A 1 499 ? -2.492 -7.706 20.148 1.00 94.69 499 ILE A O 1
ATOM 4150 N N . MET A 1 500 ? -4.236 -7.442 18.752 1.00 95.75 500 MET A N 1
ATOM 4151 C CA . MET A 1 500 ? -5.197 -8.187 19.583 1.00 95.75 500 MET A CA 1
ATOM 4152 C C . MET A 1 500 ? -4.764 -9.644 19.809 1.00 95.75 500 MET A C 1
ATOM 4154 O O . MET A 1 500 ? -4.822 -10.158 20.934 1.00 95.75 500 MET A O 1
ATOM 4158 N N . LYS A 1 501 ? -4.245 -10.301 18.763 1.00 94.19 501 LYS A N 1
ATOM 4159 C CA . LYS A 1 501 ? -3.696 -11.663 18.847 1.00 94.19 501 LYS A CA 1
ATOM 4160 C C . LYS A 1 501 ? -2.491 -11.730 19.788 1.00 94.19 501 LYS A C 1
ATOM 4162 O O . LYS A 1 501 ? -2.417 -12.614 20.641 1.00 94.19 501 LYS A O 1
ATOM 4167 N N . ILE A 1 502 ? -1.577 -10.762 19.695 1.00 94.25 502 ILE A N 1
ATOM 4168 C CA . ILE A 1 502 ? -0.404 -10.672 20.579 1.00 94.25 502 ILE A CA 1
ATOM 4169 C C . ILE A 1 502 ? -0.823 -10.416 22.033 1.00 94.25 502 ILE A C 1
ATOM 4171 O O . ILE A 1 502 ? -0.277 -11.040 22.944 1.00 94.25 502 ILE A O 1
ATOM 4175 N N . PHE A 1 503 ? -1.803 -9.545 22.279 1.00 94.94 503 PHE A N 1
ATOM 4176 C CA . PHE A 1 503 ? -2.294 -9.284 23.637 1.00 94.94 503 PHE A CA 1
ATOM 4177 C C . PHE A 1 503 ? -2.950 -10.508 24.266 1.00 94.94 503 PHE A C 1
ATOM 4179 O O . PHE A 1 503 ? -2.684 -10.791 25.434 1.00 94.94 503 PHE A O 1
ATOM 4186 N N . SER A 1 504 ? -3.708 -11.280 23.487 1.00 93.06 504 SER A N 1
ATOM 4187 C CA . SER A 1 504 ? -4.310 -12.539 23.946 1.00 93.06 504 SER A CA 1
ATOM 4188 C C . SER A 1 504 ? -3.258 -13.557 24.410 1.00 93.06 504 SER A C 1
ATOM 4190 O O . SER A 1 504 ? -3.482 -14.289 25.374 1.00 93.06 504 SER A O 1
ATOM 4192 N N . VAL A 1 505 ? -2.077 -13.562 23.779 1.00 92.75 505 VAL A N 1
ATOM 4193 C CA . VAL A 1 505 ? -0.926 -14.387 24.185 1.00 92.75 505 VAL A CA 1
ATOM 4194 C C . VAL A 1 505 ? -0.218 -13.824 25.420 1.00 92.75 505 VAL A C 1
ATOM 4196 O O . VAL A 1 505 ? 0.148 -14.568 26.333 1.00 92.75 505 VAL A O 1
ATOM 4199 N N . LEU A 1 506 ? 0.020 -12.512 25.447 1.00 93.62 506 LEU A N 1
ATOM 4200 C CA . LEU A 1 506 ? 0.779 -11.863 26.516 1.00 93.62 506 LEU A CA 1
ATOM 4201 C C . LEU A 1 506 ? 0.017 -11.833 27.843 1.00 93.62 506 LEU A C 1
ATOM 4203 O O . LEU A 1 506 ? 0.643 -11.999 28.894 1.00 93.62 506 LEU A O 1
ATOM 4207 N N . PHE A 1 507 ? -1.304 -11.647 27.798 1.00 93.19 507 PHE A N 1
ATOM 4208 C CA . PHE A 1 507 ? -2.138 -11.350 28.964 1.00 93.19 507 PHE A CA 1
ATOM 4209 C C . PHE A 1 507 ? -3.364 -12.272 29.080 1.00 93.19 507 PHE A C 1
ATOM 4211 O O . PHE A 1 507 ? -4.501 -11.800 29.034 1.00 93.19 507 PHE A O 1
ATOM 4218 N N . PRO A 1 508 ? -3.186 -13.585 29.311 1.00 91.69 508 PRO A N 1
ATOM 4219 C CA . PRO A 1 508 ? -4.301 -14.486 29.614 1.00 91.69 508 PRO A CA 1
ATOM 4220 C C . PRO A 1 508 ? -5.129 -14.074 30.850 1.00 91.69 508 PRO A C 1
ATOM 4222 O O . PRO A 1 508 ? -6.253 -14.531 31.033 1.00 91.69 508 PRO A O 1
ATOM 4225 N N . GLU A 1 509 ? -4.579 -13.232 31.724 1.00 90.94 509 GLU A N 1
ATOM 4226 C CA . GLU A 1 509 ? -5.213 -12.687 32.924 1.00 90.94 509 GLU A CA 1
ATOM 4227 C C . GLU A 1 509 ? -5.911 -11.328 32.718 1.00 90.94 509 GLU A C 1
ATOM 4229 O O . GLU A 1 509 ? -6.334 -10.717 33.705 1.00 90.94 509 GLU A O 1
ATOM 4234 N N . MET A 1 510 ? -6.026 -10.839 31.478 1.00 91.75 510 MET A N 1
ATOM 4235 C CA . MET A 1 510 ? -6.701 -9.569 31.196 1.00 91.75 510 MET A CA 1
ATOM 4236 C C . MET A 1 510 ? -8.185 -9.607 31.579 1.00 91.75 510 MET A C 1
ATOM 4238 O O . MET A 1 510 ? -8.821 -10.658 31.587 1.00 91.75 510 MET A O 1
ATOM 4242 N N . VAL A 1 511 ? -8.724 -8.442 31.929 1.00 90.88 511 VAL A N 1
ATOM 4243 C CA . VAL A 1 511 ? -10.173 -8.177 31.999 1.00 90.88 511 VAL A CA 1
ATOM 4244 C C . VAL A 1 511 ? -10.640 -7.524 30.697 1.00 90.88 511 VAL A C 1
ATOM 4246 O O . VAL A 1 511 ? -11.785 -7.694 30.287 1.00 90.88 511 VAL A O 1
ATOM 4249 N N . GLY A 1 512 ? -9.735 -6.805 30.035 1.00 92.12 512 GLY A N 1
ATOM 4250 C CA . GLY A 1 512 ? -9.962 -6.112 28.781 1.00 92.12 512 GLY A CA 1
ATOM 4251 C C . GLY A 1 512 ? -8.821 -5.145 28.481 1.00 92.12 512 GLY A C 1
ATOM 4252 O O . GLY A 1 512 ? -7.771 -5.169 29.134 1.00 92.12 512 GLY A O 1
ATOM 4253 N N . ILE A 1 513 ? -9.048 -4.271 27.514 1.00 93.88 513 ILE A N 1
ATOM 4254 C CA . ILE A 1 513 ? -8.131 -3.198 27.133 1.00 93.88 513 ILE A CA 1
ATOM 4255 C C . ILE A 1 513 ? -8.871 -1.867 27.076 1.00 93.88 513 ILE A C 1
ATOM 4257 O O . ILE A 1 513 ? -10.090 -1.825 26.907 1.00 93.88 513 ILE A O 1
ATOM 4261 N N . ILE A 1 514 ? -8.119 -0.782 27.207 1.00 93.25 514 ILE A N 1
ATOM 4262 C CA . ILE A 1 514 ? -8.594 0.569 26.932 1.00 93.25 514 ILE A CA 1
ATOM 4263 C C . ILE A 1 514 ? -7.677 1.153 25.866 1.00 93.25 514 ILE A C 1
ATOM 4265 O O . ILE A 1 514 ? -6.486 1.352 26.111 1.00 93.25 514 ILE A O 1
ATOM 4269 N N . ASP A 1 515 ? -8.223 1.411 24.686 1.00 93.44 515 ASP A N 1
ATOM 4270 C CA . ASP A 1 515 ? -7.532 2.175 23.659 1.00 93.44 515 ASP A CA 1
ATOM 4271 C C . ASP A 1 515 ? -7.499 3.642 24.099 1.00 93.44 515 ASP A C 1
ATOM 4273 O O . ASP A 1 515 ? -8.533 4.290 24.256 1.00 93.44 515 ASP A O 1
ATOM 4277 N N . LEU A 1 516 ? -6.301 4.149 24.387 1.00 89.88 516 LEU A N 1
ATOM 4278 C CA . LEU A 1 516 ? -6.119 5.487 24.948 1.00 89.88 516 LEU A CA 1
ATOM 4279 C C . LEU A 1 516 ? -6.304 6.585 23.898 1.00 89.88 516 LEU A C 1
ATOM 4281 O O . LEU A 1 516 ? -6.425 7.751 24.269 1.00 89.88 516 LEU A O 1
ATOM 4285 N N . VAL A 1 517 ? -6.298 6.224 22.612 1.00 89.69 517 VAL A N 1
ATOM 4286 C CA . VAL A 1 517 ? -6.464 7.163 21.504 1.00 89.69 517 VAL A CA 1
ATOM 4287 C C . VAL A 1 517 ? -7.939 7.290 21.150 1.00 89.69 517 VAL A C 1
ATOM 4289 O O . VAL A 1 517 ? -8.476 8.394 21.179 1.00 89.69 517 VAL A O 1
ATOM 4292 N N . THR A 1 518 ? -8.612 6.168 20.882 1.00 91.38 518 THR A N 1
ATOM 4293 C CA . THR A 1 518 ? -10.050 6.170 20.546 1.00 91.38 518 THR A CA 1
ATOM 4294 C C . THR A 1 518 ? -10.939 6.341 21.778 1.00 91.38 518 THR A C 1
ATOM 4296 O O . THR A 1 518 ? -12.120 6.660 21.660 1.00 91.38 518 THR A O 1
ATOM 4299 N N . GLN A 1 519 ? -10.369 6.152 22.974 1.00 89.44 519 GLN A N 1
ATOM 4300 C CA . GLN A 1 519 ? -11.059 6.095 24.265 1.00 89.44 519 GLN A CA 1
ATOM 4301 C C . GLN A 1 519 ? -12.021 4.906 24.397 1.00 89.44 519 GLN A C 1
ATOM 4303 O O . GLN A 1 519 ? -12.839 4.887 25.317 1.00 89.44 519 GLN A O 1
ATOM 4308 N N . HIS A 1 520 ? -11.945 3.899 23.527 1.00 92.50 520 HIS A N 1
ATOM 4309 C CA . HIS A 1 520 ? -12.786 2.707 23.620 1.00 92.50 520 HIS A CA 1
ATOM 4310 C C . HIS A 1 520 ? -12.259 1.704 24.652 1.00 92.50 520 HIS A C 1
ATOM 4312 O O . HIS A 1 520 ? -11.072 1.382 24.704 1.00 92.50 520 HIS A O 1
ATOM 4318 N N . ALA A 1 521 ? -13.167 1.176 25.470 1.00 93.19 521 ALA A N 1
ATOM 4319 C CA . ALA A 1 521 ? -12.913 0.072 26.381 1.00 93.19 521 ALA A CA 1
ATOM 4320 C C . ALA A 1 521 ? -13.503 -1.220 25.812 1.00 93.19 521 ALA A C 1
ATOM 4322 O O . ALA A 1 521 ? -14.720 -1.326 25.642 1.00 93.19 521 ALA A O 1
ATOM 4323 N N . TYR A 1 522 ? -12.638 -2.207 25.582 1.00 93.19 522 TYR A N 1
ATOM 4324 C CA . TYR A 1 522 ? -13.004 -3.509 25.034 1.00 93.19 522 TYR A CA 1
ATOM 4325 C C . TYR A 1 522 ? -12.835 -4.611 26.086 1.00 93.19 522 TYR A C 1
ATOM 4327 O O . TYR A 1 522 ? -11.779 -4.686 26.725 1.00 93.19 522 TYR A O 1
ATOM 4335 N N . PRO A 1 523 ? -13.828 -5.497 26.272 1.00 92.38 523 PRO A N 1
ATOM 4336 C CA . PRO A 1 523 ? -13.718 -6.613 27.207 1.00 92.38 523 PRO A CA 1
ATOM 4337 C C . PRO A 1 523 ? -12.795 -7.728 26.687 1.00 92.38 523 PRO A C 1
ATOM 4339 O O . PRO A 1 523 ? -12.548 -7.851 25.488 1.00 92.38 523 PRO A O 1
ATOM 4342 N N . GLU A 1 524 ? -12.322 -8.588 27.595 1.00 92.56 524 GLU A N 1
ATOM 4343 C CA . GLU A 1 524 ? -11.444 -9.736 27.302 1.00 92.56 524 GLU A CA 1
ATOM 4344 C C . GLU A 1 524 ? -11.942 -10.600 26.127 1.00 92.56 524 GLU A C 1
ATOM 4346 O O . GLU A 1 524 ? -11.160 -10.965 25.250 1.00 92.56 524 GLU A O 1
ATOM 4351 N N . ASN A 1 525 ? -13.236 -10.926 26.089 1.00 91.69 525 ASN A N 1
ATOM 4352 C CA . ASN A 1 525 ? -13.822 -11.753 25.033 1.00 91.69 525 ASN A CA 1
ATOM 4353 C C . ASN A 1 525 ? -13.797 -11.064 23.663 1.00 91.69 525 ASN A C 1
ATOM 4355 O O . ASN A 1 525 ? -13.558 -11.747 22.671 1.00 91.69 525 ASN A O 1
ATOM 4359 N N . TRP A 1 526 ? -13.970 -9.739 23.597 1.00 93.31 526 TRP A N 1
ATOM 4360 C CA . TRP A 1 526 ? -13.810 -8.996 22.343 1.00 93.31 526 TRP A CA 1
ATOM 4361 C C . TRP A 1 526 ? -12.359 -9.036 21.860 1.00 93.31 526 TRP A C 1
ATOM 4363 O O . TRP A 1 526 ? -12.117 -9.345 20.700 1.00 93.31 526 TRP A O 1
ATOM 4373 N N . VAL A 1 527 ? -11.383 -8.818 22.750 1.00 94.31 527 VAL A N 1
ATOM 4374 C CA . VAL A 1 527 ? -9.951 -8.841 22.385 1.00 94.31 527 VAL A CA 1
ATOM 4375 C C . VAL A 1 527 ? -9.551 -10.199 21.806 1.00 94.31 527 VAL A C 1
ATOM 4377 O O . VAL A 1 527 ? -8.866 -10.265 20.787 1.00 94.31 527 VAL A O 1
ATOM 4380 N N . ARG A 1 528 ? -10.020 -11.293 22.416 1.00 93.38 528 ARG A N 1
ATOM 4381 C CA . ARG A 1 528 ? -9.776 -12.658 21.924 1.00 93.38 528 ARG A CA 1
ATOM 4382 C C . ARG A 1 528 ? -10.473 -12.915 20.589 1.00 93.38 528 ARG A C 1
ATOM 4384 O O . ARG A 1 528 ? -9.849 -13.437 19.671 1.00 93.38 528 ARG A O 1
ATOM 4391 N N . PHE A 1 529 ? -11.733 -12.497 20.465 1.00 93.69 529 PHE A N 1
ATOM 4392 C CA . PHE A 1 529 ? -12.524 -12.601 19.236 1.00 93.69 529 PHE A CA 1
ATOM 4393 C C . PHE A 1 529 ? -11.850 -11.875 18.064 1.00 93.69 529 PHE A C 1
ATOM 4395 O O . PHE A 1 529 ? -11.608 -12.468 17.015 1.00 93.69 529 PHE A O 1
ATOM 4402 N N . ALA A 1 530 ? -11.472 -10.615 18.277 1.00 93.56 530 ALA A N 1
ATOM 4403 C CA . ALA A 1 530 ? -10.771 -9.780 17.310 1.00 93.56 530 ALA A CA 1
ATOM 4404 C C . ALA A 1 530 ? -9.356 -10.293 17.003 1.00 93.56 530 ALA A C 1
ATOM 4406 O O . ALA A 1 530 ? -8.866 -10.099 15.895 1.00 93.56 530 ALA A O 1
ATOM 4407 N N . GLY A 1 531 ? -8.694 -10.963 17.952 1.00 93.19 531 GLY A N 1
ATOM 4408 C CA . GLY A 1 531 ? -7.399 -11.623 17.755 1.00 93.19 531 GLY A CA 1
ATOM 4409 C C . GLY A 1 531 ? -7.466 -12.922 16.944 1.00 93.19 531 GLY A C 1
ATOM 4410 O O . GLY A 1 531 ? -6.448 -13.340 16.394 1.00 93.19 531 GLY A O 1
ATOM 4411 N N . GLU A 1 532 ? -8.645 -13.534 16.829 1.00 91.88 532 GLU A N 1
ATOM 4412 C CA . GLU A 1 532 ? -8.880 -14.737 16.023 1.00 91.88 532 GLU A CA 1
ATOM 4413 C C . GLU A 1 532 ? -9.444 -14.386 14.636 1.00 91.88 532 GLU A C 1
ATOM 4415 O O . GLU A 1 532 ? -8.991 -14.922 13.623 1.00 91.88 532 GLU A O 1
ATOM 4420 N N . TYR A 1 533 ? -10.383 -13.437 14.568 1.00 92.38 533 TYR A N 1
ATOM 4421 C CA . TYR A 1 533 ? -11.076 -13.057 13.337 1.00 92.38 533 TYR A CA 1
ATOM 4422 C C . TYR A 1 533 ? -10.854 -11.574 13.001 1.00 92.38 533 TYR A C 1
ATOM 4424 O O . TYR A 1 533 ? -11.488 -10.716 13.611 1.00 92.38 533 TYR A O 1
ATOM 4432 N N . PRO A 1 534 ? -10.011 -11.223 12.008 1.00 90.75 534 PRO A N 1
ATOM 4433 C CA . PRO A 1 534 ? -9.827 -9.824 11.610 1.00 90.75 534 PRO A CA 1
ATOM 4434 C C . PRO A 1 534 ? -11.113 -9.183 11.072 1.00 90.75 534 PRO A C 1
ATOM 4436 O O . PRO A 1 534 ? -11.276 -7.970 11.158 1.00 90.75 534 PRO A O 1
ATOM 4439 N N . GLU A 1 535 ? -12.041 -9.976 10.529 1.00 90.25 535 GLU A N 1
ATOM 4440 C CA . GLU A 1 535 ? -13.333 -9.500 10.024 1.00 90.25 535 GLU A CA 1
ATOM 4441 C C . GLU A 1 535 ? -14.273 -9.014 11.135 1.00 90.25 535 GLU A C 1
ATOM 4443 O O . GLU A 1 535 ? -15.267 -8.355 10.840 1.00 90.25 535 GLU A O 1
ATOM 4448 N N . ALA A 1 536 ? -13.957 -9.331 12.394 1.00 88.75 536 ALA A N 1
ATOM 4449 C CA . ALA A 1 536 ? -14.681 -8.862 13.566 1.00 88.75 536 ALA A CA 1
ATOM 4450 C C . ALA A 1 536 ? -14.468 -7.382 13.882 1.00 88.75 536 ALA A C 1
ATOM 4452 O O . ALA A 1 536 ? -15.310 -6.785 14.544 1.00 88.75 536 ALA A O 1
ATOM 4453 N N . ILE A 1 537 ? -13.327 -6.829 13.466 1.00 91.12 537 ILE A N 1
ATOM 4454 C CA . ILE A 1 537 ? -12.954 -5.450 13.759 1.00 91.12 537 ILE A CA 1
ATOM 4455 C C . ILE A 1 537 ? -13.655 -4.561 12.736 1.00 91.12 537 ILE A C 1
ATOM 4457 O O . ILE A 1 537 ? -13.364 -4.615 11.533 1.00 91.12 537 ILE A O 1
ATOM 4461 N N . ALA A 1 538 ? -14.589 -3.755 13.220 1.00 87.69 538 ALA A N 1
ATOM 4462 C CA . ALA A 1 538 ? -15.257 -2.741 12.432 1.00 87.69 538 ALA A CA 1
ATOM 4463 C C . ALA A 1 538 ? -14.322 -1.539 12.206 1.00 87.69 538 ALA A C 1
ATOM 4465 O O . ALA A 1 538 ? -13.451 -1.257 13.029 1.00 87.69 538 ALA A O 1
ATOM 4466 N N . PRO A 1 539 ? -14.497 -0.777 11.114 1.00 89.94 539 PRO A N 1
ATOM 4467 C CA . PRO A 1 539 ? -13.777 0.483 10.923 1.00 89.94 539 PRO A CA 1
ATOM 4468 C C . PRO A 1 539 ? -13.930 1.449 12.108 1.00 89.94 539 PRO A C 1
ATOM 4470 O O . PRO A 1 539 ? -12.943 2.047 12.534 1.00 89.94 539 PRO A O 1
ATOM 4473 N N . SER A 1 540 ? -15.134 1.521 12.682 1.00 89.44 540 SER A N 1
ATOM 4474 C CA . SER A 1 540 ? -15.481 2.306 13.873 1.00 89.44 540 SER A CA 1
ATOM 4475 C C . SER A 1 540 ? -14.794 1.833 15.161 1.00 89.44 540 SER A C 1
ATOM 4477 O O . SER A 1 540 ? -14.828 2.533 16.164 1.00 89.44 540 SER A O 1
ATOM 4479 N N . ASP A 1 541 ? -14.140 0.666 15.173 1.00 91.19 541 ASP A N 1
ATOM 4480 C CA . ASP A 1 541 ? -13.317 0.253 16.317 1.00 91.19 541 ASP A CA 1
ATOM 4481 C C . ASP A 1 541 ? -11.955 0.979 16.335 1.00 91.19 541 ASP A C 1
ATOM 4483 O O . ASP A 1 541 ? -11.292 1.041 17.376 1.00 91.19 541 ASP A O 1
ATOM 4487 N N . LEU A 1 542 ? -11.531 1.535 15.189 1.00 92.88 542 LEU A N 1
ATOM 4488 C CA . LEU A 1 542 ? -10.221 2.167 14.984 1.00 92.88 542 LEU A CA 1
ATOM 4489 C C . LEU A 1 542 ? -10.219 3.690 15.176 1.00 92.88 542 LEU A C 1
ATOM 4491 O O . LEU A 1 542 ? -9.150 4.301 15.151 1.00 92.88 542 LEU A O 1
ATOM 4495 N N . PHE A 1 543 ? -11.385 4.302 15.370 1.00 93.75 543 PHE A N 1
ATOM 4496 C CA . PHE A 1 543 ? -11.529 5.704 15.755 1.00 93.75 543 PHE A CA 1
ATOM 4497 C C . PHE A 1 543 ? -12.680 5.854 16.758 1.00 93.75 543 PHE A C 1
ATOM 4499 O O . PHE A 1 543 ? -13.597 5.046 16.781 1.00 93.75 543 PHE A O 1
ATOM 4506 N N . GLY A 1 544 ? -12.632 6.875 17.607 1.00 90.81 544 GLY A N 1
ATOM 4507 C CA . GLY A 1 544 ? -13.737 7.255 18.489 1.00 90.81 544 GLY A CA 1
ATOM 4508 C C . GLY A 1 544 ? -14.411 8.539 18.019 1.00 90.81 544 GLY A C 1
ATOM 4509 O O . GLY A 1 544 ? -13.833 9.293 17.241 1.00 90.81 544 GLY A O 1
ATOM 4510 N N . LEU A 1 545 ? -15.606 8.833 18.532 1.00 90.75 545 LEU A N 1
ATOM 4511 C CA . LEU A 1 545 ? -16.257 10.136 18.355 1.00 90.75 545 LEU A CA 1
ATOM 4512 C C . LEU A 1 545 ? -16.251 10.920 19.664 1.00 90.75 545 LEU A C 1
ATOM 4514 O O . LEU A 1 545 ? -16.837 10.502 20.665 1.00 90.75 545 LEU A O 1
ATOM 4518 N N . TYR A 1 546 ? -15.637 12.097 19.670 1.00 87.12 546 TYR A N 1
ATOM 4519 C CA . TYR A 1 546 ? -15.705 13.038 20.780 1.00 87.12 546 TYR A CA 1
ATOM 4520 C C . TYR A 1 546 ? -16.732 14.124 20.488 1.00 87.12 546 TYR A C 1
ATOM 4522 O O . TYR A 1 546 ? -16.652 14.798 19.469 1.00 87.12 546 TYR A O 1
ATOM 4530 N N . LEU A 1 547 ? -17.696 14.292 21.394 1.00 86.44 547 LEU A N 1
ATOM 4531 C CA . LEU A 1 547 ? -18.744 15.299 21.299 1.00 86.44 547 LEU A CA 1
ATOM 4532 C C . LEU A 1 547 ? -18.555 16.323 22.416 1.00 86.44 547 LEU A C 1
ATOM 4534 O O . LEU A 1 547 ? -18.430 15.956 23.586 1.00 86.44 547 LEU A O 1
ATOM 4538 N N . ALA A 1 548 ? -18.600 17.601 22.060 1.00 83.50 548 ALA A N 1
ATOM 4539 C CA . ALA A 1 548 ? -18.636 18.717 22.993 1.00 83.50 548 ALA A CA 1
ATOM 4540 C C . ALA A 1 548 ? -19.800 19.642 22.636 1.00 83.50 548 ALA A C 1
ATOM 4542 O O . ALA A 1 548 ? -20.062 19.896 21.465 1.00 83.50 548 ALA A O 1
ATOM 4543 N N . GLY A 1 549 ? -20.510 20.151 23.640 1.00 77.50 549 GLY A N 1
ATOM 4544 C CA . GLY A 1 549 ? -21.657 21.030 23.424 1.00 77.50 549 GLY A CA 1
ATOM 4545 C C . GLY A 1 549 ? -21.580 22.314 24.236 1.00 77.50 549 GLY A C 1
ATOM 4546 O O . GLY A 1 549 ? -21.077 22.312 25.361 1.00 77.50 549 GLY A O 1
ATOM 4547 N N . ASP A 1 550 ? -22.130 23.391 23.678 1.00 76.81 550 ASP A N 1
ATOM 4548 C CA . ASP A 1 550 ? -22.425 24.628 24.400 1.00 76.81 550 ASP A CA 1
ATOM 4549 C C . ASP A 1 550 ? -23.934 24.693 24.663 1.00 76.81 550 ASP A C 1
ATOM 4551 O O . ASP A 1 550 ? -24.746 24.991 23.785 1.00 76.81 550 ASP A O 1
ATOM 4555 N N . SER A 1 551 ? -24.320 24.414 25.910 1.00 72.56 551 SER A N 1
ATOM 4556 C CA . SER A 1 551 ? -25.725 24.420 26.324 1.00 72.56 551 SER A CA 1
ATOM 4557 C C . SER A 1 551 ? -26.393 25.798 26.255 1.00 72.56 551 SER A C 1
ATOM 4559 O O . SER A 1 551 ? -27.621 25.862 26.240 1.00 72.56 551 SER A O 1
ATOM 4561 N N . GLU A 1 552 ? -25.626 26.897 26.257 1.00 78.50 552 GLU A N 1
ATOM 4562 C CA . GLU A 1 552 ? -26.190 28.247 26.115 1.00 78.50 552 GLU A CA 1
ATOM 4563 C C . GLU A 1 552 ? -26.530 28.565 24.655 1.00 78.50 552 GLU A C 1
ATOM 4565 O O . GLU A 1 552 ? -27.489 29.296 24.396 1.00 78.50 552 GLU A O 1
ATOM 4570 N N . GLN A 1 553 ? -25.771 27.998 23.714 1.00 76.44 553 GLN A N 1
ATOM 4571 C CA . GLN A 1 553 ? -25.954 28.194 22.274 1.00 76.44 553 GLN A CA 1
ATOM 4572 C C . GLN A 1 553 ? -26.774 27.082 21.603 1.00 76.44 553 GLN A C 1
ATOM 4574 O O . GLN A 1 553 ? -27.164 27.250 20.451 1.00 76.44 553 GLN A O 1
ATOM 4579 N N . ASP A 1 554 ? -27.071 25.993 22.324 1.00 84.38 554 ASP A N 1
ATOM 4580 C CA . ASP A 1 554 ? -27.723 24.778 21.804 1.00 84.38 554 ASP A CA 1
ATOM 4581 C C . ASP A 1 554 ? -26.969 24.190 20.603 1.00 84.38 554 ASP A C 1
ATOM 4583 O O . ASP A 1 554 ? -27.564 23.767 19.617 1.00 84.38 554 ASP A O 1
ATOM 4587 N N . THR A 1 555 ? -25.636 24.194 20.677 1.00 81.69 555 THR A N 1
ATOM 4588 C CA . THR A 1 555 ? -24.757 23.684 19.621 1.00 81.69 555 THR A CA 1
ATOM 4589 C C . THR A 1 555 ? -23.957 22.488 20.108 1.00 81.69 555 THR A C 1
ATOM 4591 O O . THR A 1 555 ? -23.541 22.421 21.268 1.00 81.69 555 THR A O 1
ATOM 4594 N N . VAL A 1 556 ? -23.732 21.536 19.206 1.00 83.38 556 VAL A N 1
ATOM 4595 C CA . VAL A 1 556 ? -22.879 20.367 19.425 1.00 83.38 556 VAL A CA 1
ATOM 4596 C C . VAL A 1 556 ? -21.832 20.309 18.317 1.00 83.38 556 VAL A C 1
ATOM 4598 O O . VAL A 1 556 ? -22.159 20.361 17.130 1.00 83.38 556 VAL A O 1
ATOM 4601 N N . TRP A 1 557 ? -20.572 20.210 18.725 1.00 82.81 557 TRP A N 1
ATOM 4602 C CA . TRP A 1 557 ? -19.418 19.930 17.881 1.00 82.81 557 TRP A CA 1
ATOM 4603 C C . TRP A 1 557 ? -18.965 18.494 18.119 1.00 82.81 557 TRP A C 1
ATOM 4605 O O . TRP A 1 557 ? -19.001 17.994 19.248 1.00 82.81 557 TRP A O 1
ATOM 4615 N N . MET A 1 558 ? -18.542 17.837 17.048 1.00 88.25 558 MET A N 1
ATOM 4616 C CA . MET A 1 558 ? -18.042 16.474 17.090 1.00 88.25 558 MET A CA 1
ATOM 4617 C C . MET A 1 558 ? -16.770 16.337 16.271 1.00 88.25 558 MET A C 1
ATOM 4619 O O . MET A 1 558 ? -16.628 16.963 15.221 1.00 88.25 558 MET A O 1
ATOM 4623 N N . THR A 1 559 ? -15.857 15.513 16.767 1.00 90.25 559 THR A N 1
ATOM 4624 C CA . THR A 1 559 ? -14.586 15.210 16.119 1.00 90.25 559 THR A CA 1
ATOM 4625 C C . THR A 1 559 ? -14.274 13.729 16.249 1.00 90.25 559 THR A C 1
ATOM 4627 O O . THR A 1 559 ? -14.625 13.104 17.256 1.00 90.25 559 THR A O 1
ATOM 4630 N N . THR A 1 560 ? -13.630 13.160 15.239 1.00 93.00 560 THR A N 1
ATOM 4631 C CA . THR A 1 560 ? -13.052 11.823 15.352 1.00 93.00 560 THR A CA 1
ATOM 4632 C C . THR A 1 560 ? -11.807 11.852 16.244 1.00 93.00 560 THR A C 1
ATOM 4634 O O . THR A 1 560 ? -11.157 12.884 16.412 1.00 93.00 560 THR A O 1
ATOM 4637 N N . LEU A 1 561 ? -11.484 10.710 16.846 1.00 90.19 561 LEU A N 1
ATOM 4638 C CA . LEU A 1 561 ? -10.272 10.494 17.627 1.00 90.19 561 LEU A CA 1
ATOM 4639 C C . LEU A 1 561 ? -9.584 9.210 17.166 1.00 90.19 561 LEU A C 1
ATOM 4641 O O . LEU A 1 561 ? -10.136 8.124 17.330 1.00 90.19 561 LEU A O 1
ATOM 4645 N N . GLY A 1 562 ? -8.364 9.315 16.648 1.00 90.00 562 GLY A N 1
ATOM 4646 C CA . GLY A 1 562 ? -7.528 8.170 16.284 1.00 90.00 562 GLY A CA 1
ATOM 4647 C C . GLY A 1 562 ? -7.356 7.953 14.788 1.00 90.00 562 GLY A C 1
ATOM 4648 O O . GLY A 1 562 ? -6.511 7.141 14.402 1.00 90.00 562 GLY A O 1
ATOM 4649 N N . MET A 1 563 ? -8.030 8.732 13.934 1.00 91.50 563 MET A N 1
ATOM 4650 C CA . MET A 1 563 ? -7.769 8.699 12.490 1.00 91.50 563 MET A CA 1
ATOM 4651 C C . MET A 1 563 ? -6.315 9.075 12.176 1.00 91.50 563 MET A C 1
ATOM 4653 O O . MET A 1 563 ? -5.700 8.489 11.276 1.00 91.50 563 MET A O 1
ATOM 4657 N N . ASN A 1 564 ? -5.707 9.942 12.991 1.00 87.31 564 ASN A N 1
ATOM 4658 C CA . ASN A 1 564 ? -4.297 10.316 12.856 1.00 87.31 564 ASN A CA 1
ATOM 4659 C C . ASN A 1 564 ? -3.346 9.120 13.025 1.00 87.31 564 ASN A C 1
ATOM 4661 O O . ASN A 1 564 ? -2.292 9.068 12.387 1.00 87.31 564 ASN A O 1
ATOM 4665 N N . CYS A 1 565 ? -3.713 8.112 13.826 1.00 89.19 565 CYS A N 1
ATOM 4666 C CA . CYS A 1 565 ? -2.934 6.873 13.949 1.00 89.19 565 CYS A CA 1
ATOM 4667 C C . CYS A 1 565 ? -2.982 6.011 12.681 1.00 89.19 565 CYS A C 1
ATOM 4669 O O . CYS A 1 565 ? -2.095 5.189 12.444 1.00 89.19 565 CYS A O 1
ATOM 4671 N N . LEU A 1 566 ? -3.992 6.227 11.839 1.00 89.75 566 LEU A N 1
ATOM 4672 C CA . LEU A 1 566 ? -4.167 5.577 10.541 1.00 89.75 566 LEU A CA 1
ATOM 4673 C C . LEU A 1 566 ? -3.500 6.371 9.400 1.00 89.75 566 LEU A C 1
ATOM 4675 O O . LEU A 1 566 ? -3.444 5.905 8.257 1.00 89.75 566 LEU A O 1
ATOM 4679 N N . GLY A 1 567 ? -2.955 7.554 9.706 1.00 84.00 567 GLY A N 1
ATOM 4680 C CA . GLY A 1 567 ? -2.359 8.475 8.735 1.00 84.00 567 GLY A CA 1
ATOM 4681 C C . GLY A 1 567 ? -3.413 9.266 7.965 1.00 84.00 567 GLY A C 1
ATOM 4682 O O . GLY A 1 567 ? -3.206 9.601 6.799 1.00 84.00 567 GLY A O 1
ATOM 4683 N N . MET A 1 568 ? -4.562 9.505 8.592 1.00 88.62 568 MET A N 1
ATOM 4684 C CA . MET A 1 568 ? -5.681 10.279 8.058 1.00 88.62 568 MET A CA 1
ATOM 4685 C C . MET A 1 568 ? -5.959 11.446 8.995 1.00 88.62 568 MET A C 1
ATOM 4687 O O . MET A 1 568 ? -5.741 11.315 10.192 1.00 88.62 568 MET A O 1
ATOM 4691 N N . ARG A 1 569 ? -6.435 12.573 8.468 1.00 88.00 569 ARG A N 1
ATOM 4692 C CA . ARG A 1 569 ? -6.893 13.684 9.310 1.00 88.00 569 ARG A CA 1
ATOM 4693 C C . ARG A 1 569 ? -8.060 13.265 10.190 1.00 88.00 569 ARG A C 1
ATOM 4695 O O . ARG A 1 569 ? -8.914 12.500 9.743 1.00 88.00 569 ARG A O 1
ATOM 4702 N N . GLU A 1 570 ? -8.135 13.853 11.379 1.00 89.88 570 GLU A N 1
ATOM 4703 C CA . GLU A 1 570 ? -9.381 13.835 12.136 1.00 89.88 570 GLU A CA 1
ATOM 4704 C C . GLU A 1 570 ? -10.463 14.604 11.368 1.00 89.88 570 GLU A C 1
ATOM 4706 O O . GLU A 1 570 ? -10.200 15.619 10.717 1.00 89.88 570 GLU A O 1
ATOM 4711 N N . LEU A 1 571 ? -11.693 14.118 11.434 1.00 91.69 571 LEU A N 1
ATOM 4712 C CA . LEU A 1 571 ? -12.845 14.707 10.780 1.00 91.69 571 LEU A CA 1
ATOM 4713 C C . LEU A 1 571 ? -13.723 15.392 11.814 1.00 91.69 571 LEU A C 1
ATOM 4715 O O . LEU A 1 571 ? -14.101 14.803 12.824 1.00 91.69 571 LEU A O 1
ATOM 4719 N N . GLU A 1 572 ? -14.075 16.640 11.533 1.00 88.38 572 GLU A N 1
ATOM 4720 C CA . GLU A 1 572 ? -14.902 17.456 12.409 1.00 88.38 572 GLU A CA 1
ATOM 4721 C C . GLU A 1 572 ? -16.222 17.806 11.755 1.00 88.38 572 GLU A C 1
ATOM 4723 O O . GLU A 1 572 ? -16.272 18.167 10.580 1.00 88.38 572 GLU A O 1
ATOM 4728 N N . MET A 1 573 ? -17.294 17.802 12.535 1.00 86.25 573 MET A N 1
ATOM 4729 C CA . MET A 1 573 ? -18.607 18.213 12.063 1.00 86.25 573 MET A CA 1
ATOM 4730 C C . MET A 1 573 ? -19.216 19.251 13.004 1.00 86.25 573 MET A C 1
ATOM 4732 O O . MET A 1 573 ? -19.201 19.112 14.230 1.00 86.25 573 MET A O 1
ATOM 4736 N N . TYR A 1 574 ? -19.741 20.316 12.400 1.00 78.75 574 TYR A N 1
ATOM 4737 C CA . TYR A 1 574 ? -20.394 21.442 13.067 1.00 78.75 574 TYR A CA 1
ATOM 4738 C C . TYR A 1 574 ? -21.832 21.572 12.561 1.00 78.75 574 TYR A C 1
ATOM 4740 O O . TYR A 1 574 ? -22.166 21.058 11.497 1.00 78.75 574 TYR A O 1
ATOM 4748 N N . GLY A 1 575 ? -22.659 22.325 13.288 1.00 70.88 575 GLY A N 1
ATOM 4749 C CA . GLY A 1 575 ? -24.023 22.655 12.858 1.00 70.88 575 GLY A CA 1
ATOM 4750 C C . GLY A 1 575 ? -25.114 21.768 13.458 1.00 70.88 575 GLY A C 1
ATOM 4751 O O . GLY A 1 575 ? -26.281 21.956 13.126 1.00 70.88 575 GLY A O 1
ATOM 4752 N N . SER A 1 576 ? -24.757 20.856 14.367 1.00 80.19 576 SER A N 1
ATOM 4753 C CA . SER A 1 576 ? -25.725 20.081 15.144 1.00 80.19 576 SER A CA 1
ATOM 4754 C C . SER A 1 576 ? -26.170 20.810 16.418 1.00 80.19 576 SER A C 1
ATOM 4756 O O . SER A 1 576 ? -25.478 21.696 16.922 1.00 80.19 576 SER A O 1
ATOM 4758 N N . ASP A 1 577 ? -27.298 20.372 16.977 1.00 82.44 577 ASP A N 1
ATOM 4759 C CA . ASP A 1 577 ? -27.864 20.810 18.257 1.00 82.44 577 ASP A CA 1
ATOM 4760 C C . ASP A 1 577 ? -28.060 19.631 19.234 1.00 82.44 577 ASP A C 1
ATOM 4762 O O . ASP A 1 577 ? -27.776 18.473 18.907 1.00 82.44 577 ASP A O 1
ATOM 4766 N N . THR A 1 578 ? -28.552 19.905 20.448 1.00 83.81 578 THR A N 1
ATOM 4767 C CA . THR A 1 578 ? -28.750 18.871 21.485 1.00 83.81 578 THR A CA 1
ATOM 4768 C C . THR A 1 578 ? -29.858 17.856 21.181 1.00 83.81 578 THR A C 1
ATOM 4770 O O . THR A 1 578 ? -29.965 16.849 21.886 1.00 83.81 578 THR A O 1
ATOM 4773 N N . LYS A 1 579 ? -30.685 18.080 20.154 1.00 84.19 579 LYS A N 1
ATOM 4774 C CA . LYS A 1 579 ? -31.754 17.158 19.737 1.00 84.19 579 LYS A CA 1
ATOM 4775 C C . LYS A 1 579 ? -31.332 16.257 18.586 1.00 84.19 579 LYS A C 1
ATOM 4777 O O . LYS A 1 579 ? -31.790 15.122 18.535 1.00 84.19 579 LYS A O 1
ATOM 4782 N N . ASN A 1 580 ? -30.484 16.764 17.697 1.00 81.38 580 ASN A N 1
ATOM 4783 C CA . ASN A 1 580 ? -30.150 16.133 16.423 1.00 81.38 580 ASN A CA 1
ATOM 4784 C C . ASN A 1 580 ? -28.725 15.553 16.380 1.00 81.38 580 ASN A C 1
ATOM 4786 O O . ASN A 1 580 ? -28.326 14.975 15.371 1.00 81.38 580 ASN A O 1
ATOM 4790 N N . TYR A 1 581 ? -27.957 15.671 17.472 1.00 86.00 581 TYR A N 1
ATOM 4791 C CA . TYR A 1 581 ? -26.559 15.226 17.514 1.00 86.00 581 TYR A CA 1
ATOM 4792 C C . TYR A 1 581 ? -26.345 13.747 17.216 1.00 86.00 581 TYR A C 1
ATOM 4794 O O . TYR A 1 581 ? -25.272 13.402 16.735 1.00 86.00 581 TYR A O 1
ATOM 4802 N N . THR A 1 582 ? -27.322 12.879 17.483 1.00 87.19 582 THR A N 1
ATOM 4803 C CA . THR A 1 582 ? -27.198 11.448 17.179 1.00 87.19 582 THR A CA 1
ATOM 4804 C C . THR A 1 582 ? -27.116 11.221 15.676 1.00 87.19 582 THR A C 1
ATOM 4806 O O . THR A 1 582 ? -26.188 10.571 15.225 1.00 87.19 582 THR A O 1
ATOM 4809 N N . THR A 1 583 ? -27.981 11.867 14.888 1.00 84.81 583 THR A N 1
ATOM 4810 C CA . THR A 1 583 ? -27.958 11.769 13.420 1.00 84.81 583 THR A CA 1
ATOM 4811 C C . THR A 1 583 ? -26.638 12.269 12.836 1.00 84.81 583 THR A C 1
ATOM 4813 O O . THR A 1 583 ? -26.078 11.650 11.939 1.00 84.81 583 THR A O 1
ATOM 4816 N N . PHE A 1 584 ? -26.114 13.382 13.355 1.00 86.38 584 PHE A N 1
ATOM 4817 C CA . PHE A 1 584 ? -24.825 13.911 12.905 1.00 86.38 584 PHE A CA 1
ATOM 4818 C C . PHE A 1 584 ? -23.656 13.012 13.328 1.00 86.38 584 PHE A C 1
ATOM 4820 O O . PHE A 1 584 ? -22.712 12.850 12.559 1.00 86.38 584 PHE A O 1
ATOM 4827 N N . ALA A 1 585 ? -23.721 12.409 14.519 1.00 88.81 585 ALA A N 1
ATOM 4828 C CA . ALA A 1 585 ? -22.711 11.467 14.987 1.00 88.81 585 ALA A CA 1
ATOM 4829 C C . ALA A 1 585 ? -22.702 10.195 14.131 1.00 88.81 585 ALA A C 1
ATOM 4831 O O . ALA A 1 585 ? -21.631 9.793 13.693 1.00 88.81 585 ALA A O 1
ATOM 4832 N N . ASP A 1 586 ? -23.873 9.632 13.820 1.00 87.94 586 ASP A N 1
ATOM 4833 C CA . ASP A 1 586 ? -24.014 8.474 12.929 1.00 87.94 586 ASP A CA 1
ATOM 4834 C C . ASP A 1 586 ? -23.480 8.797 11.523 1.00 87.94 586 ASP A C 1
ATOM 4836 O O . ASP A 1 586 ? -22.770 8.001 10.910 1.00 87.94 586 ASP A O 1
ATOM 4840 N N . MET A 1 587 ? -23.747 10.011 11.030 1.00 88.25 587 MET A N 1
ATOM 4841 C CA . MET A 1 587 ? -23.213 10.483 9.755 1.00 88.25 587 MET A CA 1
ATOM 4842 C C . MET A 1 587 ? -21.689 10.617 9.772 1.00 88.25 587 MET A C 1
ATOM 4844 O O . MET A 1 587 ? -21.031 10.202 8.818 1.00 88.25 587 MET A O 1
ATOM 4848 N N . LEU A 1 588 ? -21.112 11.198 10.826 1.00 91.50 588 LEU A N 1
ATOM 4849 C CA . LEU A 1 588 ? -19.661 11.317 10.955 1.00 91.50 588 LEU A CA 1
ATOM 4850 C C . LEU A 1 588 ? -18.993 9.941 11.092 1.00 91.50 588 LEU A C 1
ATOM 4852 O O . LEU A 1 588 ? -17.958 9.723 10.462 1.00 91.50 588 LEU A O 1
ATOM 4856 N N . ASP A 1 589 ? -19.593 9.021 11.855 1.00 91.69 589 ASP A N 1
ATOM 4857 C CA . ASP A 1 589 ? -19.128 7.637 11.994 1.00 91.69 589 ASP A CA 1
ATOM 4858 C C . ASP A 1 589 ? -19.067 6.931 10.638 1.00 91.69 589 ASP A C 1
ATOM 4860 O O . ASP A 1 589 ? -18.034 6.377 10.269 1.00 91.69 589 ASP A O 1
ATOM 4864 N N . GLU A 1 590 ? -20.129 7.025 9.840 1.00 90.00 590 GLU A N 1
ATOM 4865 C CA . GLU A 1 590 ? -20.193 6.363 8.538 1.00 90.00 590 GLU A CA 1
ATOM 4866 C C . GLU A 1 590 ? -19.229 6.996 7.518 1.00 90.00 590 GLU A C 1
ATOM 4868 O O . GLU A 1 590 ? -18.542 6.284 6.779 1.00 90.00 590 GLU A O 1
ATOM 4873 N N . ILE A 1 591 ? -19.090 8.329 7.510 1.00 91.50 591 ILE A N 1
ATOM 4874 C CA . ILE A 1 591 ? -18.097 9.023 6.669 1.00 91.50 591 ILE A CA 1
ATOM 4875 C C . ILE A 1 591 ? -16.674 8.569 7.031 1.00 91.50 591 ILE A C 1
ATOM 4877 O O . ILE A 1 591 ? -15.884 8.223 6.142 1.00 91.50 591 ILE A O 1
ATOM 4881 N N . ALA A 1 592 ? -16.337 8.557 8.323 1.00 93.25 592 ALA A N 1
ATOM 4882 C CA . ALA A 1 592 ? -15.028 8.131 8.807 1.00 93.25 592 ALA A CA 1
ATOM 4883 C C . ALA A 1 592 ? -14.782 6.640 8.523 1.00 93.25 592 ALA A C 1
ATOM 4885 O O . ALA A 1 592 ? -13.727 6.284 7.992 1.00 93.25 592 ALA A O 1
ATOM 4886 N N . SER A 1 593 ? -15.776 5.782 8.755 1.00 90.62 593 SER A N 1
ATOM 4887 C CA . SER A 1 593 ? -15.734 4.349 8.452 1.00 90.62 593 SER A CA 1
ATOM 4888 C C . SER A 1 593 ? -15.451 4.079 6.972 1.00 90.62 593 SER A C 1
ATOM 4890 O O . SER A 1 593 ? -14.578 3.267 6.650 1.00 90.62 593 SER A O 1
ATOM 4892 N N . GLN A 1 594 ? -16.084 4.820 6.055 1.00 88.31 594 GLN A N 1
ATOM 4893 C CA . GLN A 1 594 ? -15.785 4.721 4.623 1.00 88.31 594 GLN A CA 1
ATOM 4894 C C . GLN A 1 594 ? -14.344 5.134 4.288 1.00 88.31 594 GLN A C 1
ATOM 4896 O O . GLN A 1 594 ? -13.711 4.497 3.439 1.00 88.31 594 GLN A O 1
ATOM 4901 N N . CYS A 1 595 ? -13.803 6.163 4.948 1.00 89.56 595 CYS A N 1
ATOM 4902 C CA . CYS A 1 595 ? -12.406 6.575 4.770 1.00 89.56 595 CYS A CA 1
ATOM 4903 C C . CYS A 1 595 ? -11.434 5.492 5.268 1.00 89.56 595 CYS A C 1
ATOM 4905 O O . CYS A 1 595 ? -10.483 5.126 4.566 1.00 89.56 595 CYS A O 1
ATOM 4907 N N . VAL A 1 596 ? -11.704 4.920 6.445 1.00 89.50 596 VAL A N 1
ATOM 4908 C CA . VAL A 1 596 ? -10.914 3.831 7.038 1.00 89.50 596 VAL A CA 1
ATOM 4909 C C . VAL A 1 596 ? -10.926 2.589 6.148 1.00 89.50 596 VAL A C 1
ATOM 4911 O O . VAL A 1 596 ? -9.869 2.028 5.854 1.00 89.50 596 VAL A O 1
ATOM 4914 N N . ASP A 1 597 ? -12.085 2.201 5.620 1.00 83.88 597 ASP A N 1
ATOM 4915 C CA . ASP A 1 597 ? -12.216 1.042 4.734 1.00 83.88 597 ASP A CA 1
ATOM 4916 C C . ASP A 1 597 ? -11.457 1.171 3.417 1.00 83.88 597 ASP A C 1
ATOM 4918 O O . ASP A 1 597 ? -10.846 0.203 2.934 1.00 83.88 597 ASP A O 1
ATOM 4922 N N . ARG A 1 598 ? -11.541 2.365 2.818 1.00 80.44 598 ARG A N 1
ATOM 4923 C CA . ARG A 1 598 ? -10.791 2.744 1.614 1.00 80.44 598 ARG A CA 1
ATOM 4924 C C . ARG A 1 598 ? -9.305 2.914 1.925 1.00 80.44 598 ARG A C 1
ATOM 4926 O O . ARG A 1 598 ? -8.501 2.980 0.997 1.00 80.44 598 ARG A O 1
ATOM 4933 N N . ASN A 1 599 ? -8.948 2.952 3.210 1.00 84.38 599 ASN A N 1
ATOM 4934 C CA . ASN A 1 599 ? -7.631 3.287 3.719 1.00 84.38 599 ASN A CA 1
ATOM 4935 C C . ASN A 1 599 ? -7.124 4.604 3.100 1.00 84.38 599 ASN A C 1
ATOM 4937 O O . ASN A 1 599 ? -5.980 4.688 2.649 1.00 84.38 599 ASN A O 1
ATOM 4941 N N . MET A 1 600 ? -8.014 5.595 2.985 1.00 83.12 600 MET A N 1
ATOM 4942 C CA . MET A 1 600 ? -7.766 6.854 2.290 1.00 83.12 600 MET A CA 1
ATOM 4943 C C . MET A 1 600 ? -8.834 7.894 2.632 1.00 83.12 600 MET A C 1
ATOM 4945 O O . MET A 1 600 ? -10.017 7.581 2.701 1.00 83.12 600 MET A O 1
ATOM 4949 N N . ILE A 1 601 ? -8.408 9.148 2.714 1.00 88.06 601 ILE A N 1
ATOM 4950 C CA . ILE A 1 601 ? -9.265 10.332 2.670 1.00 88.06 601 ILE A CA 1
ATOM 4951 C C . ILE A 1 601 ? -8.784 11.189 1.491 1.00 88.06 601 ILE A C 1
ATOM 4953 O O . ILE A 1 601 ? -7.580 11.406 1.337 1.00 88.06 601 ILE A O 1
ATOM 4957 N N . ALA A 1 602 ? -9.713 11.593 0.620 1.00 84.75 602 ALA A N 1
ATOM 4958 C CA . ALA A 1 602 ? -9.398 12.419 -0.547 1.00 84.75 602 ALA A CA 1
ATOM 4959 C C . ALA A 1 602 ? -8.934 13.820 -0.125 1.00 84.75 602 ALA A C 1
ATOM 4961 O O . ALA A 1 602 ? -9.096 14.224 1.029 1.00 84.75 602 ALA A O 1
ATOM 4962 N N . ASP A 1 603 ? -8.346 14.566 -1.054 1.00 83.81 603 ASP A N 1
ATOM 4963 C CA . ASP A 1 603 ? -7.855 15.909 -0.766 1.00 83.81 603 ASP A CA 1
ATOM 4964 C C . ASP A 1 603 ? -9.002 16.907 -0.553 1.00 83.81 603 ASP A C 1
ATOM 4966 O O . ASP A 1 603 ? -10.163 16.676 -0.889 1.00 83.81 603 ASP A O 1
ATOM 4970 N N . MET A 1 604 ? -8.667 18.037 0.059 1.00 84.62 604 MET A N 1
ATOM 4971 C CA . MET A 1 604 ? -9.596 19.096 0.415 1.00 84.62 604 MET A CA 1
ATOM 4972 C C . MET A 1 604 ? -10.380 19.571 -0.814 1.00 84.62 604 MET A C 1
ATOM 4974 O O . MET A 1 604 ? -9.800 20.015 -1.806 1.00 84.62 604 MET A O 1
ATOM 4978 N N . GLY A 1 605 ? -11.707 19.545 -0.716 1.00 79.75 605 GLY A N 1
ATOM 4979 C CA . GLY A 1 605 ? -12.599 19.910 -1.816 1.00 79.75 605 GLY A CA 1
ATOM 4980 C C . GLY A 1 605 ? -12.910 18.768 -2.786 1.00 79.75 605 GLY A C 1
ATOM 4981 O O . GLY A 1 605 ? -13.642 19.007 -3.744 1.00 79.75 605 GLY A O 1
ATOM 4982 N N . GLU A 1 606 ? -12.391 17.558 -2.564 1.00 84.06 606 GLU A N 1
ATOM 4983 C CA . GLU A 1 606 ? -12.775 16.351 -3.295 1.00 84.06 606 GLU A CA 1
ATOM 4984 C C . GLU A 1 606 ? -13.757 15.484 -2.475 1.00 84.06 606 GLU A C 1
ATOM 4986 O O . GLU A 1 606 ? -13.699 15.479 -1.241 1.00 84.06 606 GLU A O 1
ATOM 4991 N N . PRO A 1 607 ? -14.671 14.739 -3.129 1.00 87.44 607 PRO A N 1
ATOM 4992 C CA . PRO A 1 607 ? -15.605 13.858 -2.431 1.00 87.44 607 PRO A CA 1
ATOM 4993 C C . PRO A 1 607 ? -14.896 12.763 -1.618 1.00 87.44 607 PRO A C 1
ATOM 4995 O O . PRO A 1 607 ? -14.102 11.992 -2.158 1.00 87.44 607 PRO A O 1
ATOM 4998 N N . ILE A 1 608 ? -15.228 12.651 -0.331 1.00 89.38 608 ILE A N 1
ATOM 4999 C CA . ILE A 1 608 ? -14.702 11.622 0.583 1.00 89.38 608 ILE A CA 1
ATOM 5000 C C . ILE A 1 608 ? -15.733 10.536 0.907 1.00 89.38 608 ILE A C 1
ATOM 5002 O O . ILE A 1 608 ? -15.368 9.371 1.060 1.00 89.38 608 ILE A O 1
ATOM 5006 N N . ALA A 1 609 ? -17.017 10.887 0.928 1.00 88.81 609 ALA A N 1
ATOM 5007 C CA . ALA A 1 609 ? -18.130 9.980 1.187 1.00 88.81 609 ALA A CA 1
ATOM 5008 C C . ALA A 1 609 ? -19.375 10.439 0.424 1.00 88.81 609 ALA A C 1
ATOM 5010 O O . ALA A 1 609 ? -19.490 11.607 0.056 1.00 88.81 609 ALA A O 1
ATOM 5011 N N . GLU A 1 610 ? -20.304 9.519 0.200 1.00 86.94 610 GLU A N 1
ATOM 5012 C CA . GLU A 1 610 ? -21.579 9.783 -0.464 1.00 86.94 610 GLU A CA 1
ATOM 5013 C C . GLU A 1 610 ? -22.713 9.233 0.402 1.00 86.94 610 GLU A C 1
ATOM 5015 O O . GLU A 1 610 ? -22.532 8.234 1.101 1.00 86.94 610 GLU A O 1
ATOM 5020 N N . CYS A 1 611 ? -23.879 9.868 0.343 1.00 83.75 611 CYS A N 1
ATOM 5021 C CA . CYS A 1 611 ? -25.127 9.336 0.880 1.00 83.75 611 CYS A CA 1
ATOM 5022 C C . CYS A 1 611 ? -26.301 9.738 -0.017 1.00 83.75 611 CYS A C 1
ATOM 5024 O O . CYS A 1 611 ? -26.188 10.630 -0.862 1.00 83.75 611 CYS A O 1
ATOM 5026 N N . ALA A 1 612 ? -27.430 9.069 0.153 1.00 81.44 612 ALA A N 1
ATOM 5027 C CA . ALA A 1 612 ? -28.709 9.478 -0.394 1.00 81.44 612 ALA A CA 1
ATOM 5028 C C . ALA A 1 612 ? -29.670 9.771 0.758 1.00 81.44 612 ALA A C 1
ATOM 5030 O O . ALA A 1 612 ? -29.622 9.098 1.777 1.00 81.44 612 ALA A O 1
ATOM 5031 N N . CYS A 1 613 ? -30.538 10.763 0.600 1.00 80.06 613 CYS A N 1
ATOM 5032 C CA . CYS A 1 613 ? -31.651 11.017 1.511 1.00 80.06 613 CYS A CA 1
ATOM 5033 C C . CYS A 1 613 ? -32.922 11.085 0.660 1.00 80.06 613 CYS A C 1
ATOM 5035 O O . CYS A 1 613 ? -33.134 12.040 -0.095 1.00 80.06 613 CYS A O 1
ATOM 5037 N N . GLY A 1 614 ? -33.726 10.021 0.688 1.00 81.81 614 GLY A N 1
ATOM 5038 C CA . GLY A 1 614 ? -34.845 9.860 -0.244 1.00 81.81 614 GLY A CA 1
ATOM 5039 C C . GLY A 1 614 ? -34.374 9.726 -1.702 1.00 81.81 614 GLY A C 1
ATOM 5040 O O . GLY A 1 614 ? -33.643 8.799 -2.041 1.00 81.81 614 GLY A O 1
ATOM 5041 N N . GLU A 1 615 ? -34.807 10.630 -2.590 1.00 78.56 615 GLU A N 1
ATOM 5042 C CA . GLU A 1 615 ? -34.374 10.651 -4.004 1.00 78.56 615 GLU A CA 1
ATOM 5043 C C . GLU A 1 615 ? -33.113 11.505 -4.245 1.00 78.56 615 GLU A C 1
ATOM 5045 O O . GLU A 1 615 ? -32.535 11.465 -5.335 1.00 78.56 615 GLU A O 1
ATOM 5050 N N . GLU A 1 616 ? -32.689 12.289 -3.253 1.00 78.88 616 GLU A N 1
ATOM 5051 C CA . GLU A 1 616 ? -31.568 13.219 -3.378 1.00 78.88 616 GLU A CA 1
ATOM 5052 C C . GLU A 1 616 ? -30.247 12.540 -3.021 1.00 78.88 616 GLU A C 1
ATOM 5054 O O . GLU A 1 616 ? -30.177 11.726 -2.101 1.00 78.88 616 GLU A O 1
ATOM 5059 N N . LYS A 1 617 ? -29.185 12.886 -3.754 1.00 82.94 617 LYS A N 1
ATOM 5060 C CA . LYS A 1 617 ? -27.828 12.397 -3.511 1.00 82.94 617 LYS A CA 1
ATOM 5061 C C . LYS A 1 617 ? -26.953 13.521 -2.999 1.00 82.94 617 LYS A C 1
ATOM 5063 O O . LYS A 1 617 ? -27.018 14.649 -3.478 1.00 82.94 617 LYS A O 1
ATOM 5068 N N . TYR A 1 618 ? -26.098 13.167 -2.060 1.00 83.25 618 TYR A N 1
ATOM 5069 C CA . TYR A 1 618 ? -25.221 14.078 -1.363 1.00 83.25 618 TYR A CA 1
ATOM 5070 C C . TYR A 1 618 ? -23.808 13.513 -1.355 1.00 83.25 618 TYR A C 1
ATOM 5072 O O . TYR A 1 618 ? -23.601 12.316 -1.159 1.00 83.25 618 TYR A O 1
ATOM 5080 N N . SER A 1 619 ? -22.829 14.387 -1.557 1.00 88.31 619 SER A N 1
ATOM 5081 C CA . SER A 1 619 ? -21.413 14.069 -1.384 1.00 88.31 619 SER A CA 1
ATOM 5082 C C . SER A 1 619 ? -20.855 14.885 -0.227 1.00 88.31 619 SER A C 1
ATOM 5084 O O . SER A 1 619 ? -21.258 16.026 -0.020 1.00 88.31 619 SER A O 1
ATOM 5086 N N . PHE A 1 620 ? -19.910 14.329 0.514 1.00 89.88 620 PHE A N 1
ATOM 5087 C CA . PHE A 1 620 ? -19.191 15.030 1.573 1.00 89.88 620 PHE A CA 1
ATOM 5088 C C . PHE A 1 620 ? -17.763 15.314 1.134 1.00 89.88 620 PHE A C 1
ATOM 5090 O O . PHE A 1 620 ? -17.149 14.511 0.437 1.00 89.88 620 PHE A O 1
ATOM 5097 N N . THR A 1 621 ? -17.230 16.447 1.569 1.00 90.00 621 THR A N 1
ATOM 5098 C CA . THR A 1 621 ? -15.826 16.858 1.439 1.00 90.00 621 THR A CA 1
ATOM 5099 C C . THR A 1 621 ? -15.371 17.446 2.772 1.00 90.00 621 THR A C 1
ATOM 5101 O O . THR A 1 621 ? -16.155 17.533 3.714 1.00 90.00 621 THR A O 1
ATOM 5104 N N . TRP A 1 622 ? -14.121 17.890 2.866 1.00 88.75 622 TRP A N 1
ATOM 5105 C CA . TRP A 1 622 ? -13.607 18.596 4.035 1.00 88.75 622 TRP A CA 1
ATOM 5106 C C . TRP A 1 622 ? -12.850 19.888 3.675 1.00 88.75 622 TRP A C 1
ATOM 5108 O O . TRP A 1 622 ? -12.532 20.130 2.506 1.00 88.75 622 TRP A O 1
ATOM 5118 N N . SER A 1 623 ? -12.595 20.728 4.687 1.00 81.75 623 SER A N 1
ATOM 5119 C CA . SER A 1 623 ? -11.887 22.019 4.611 1.00 81.75 623 SER A CA 1
ATOM 5120 C C . SER A 1 623 ? -11.055 22.310 5.872 1.00 81.75 623 SER A C 1
ATOM 5122 O O . SER A 1 623 ? -11.449 21.946 6.974 1.00 81.75 623 SER A O 1
ATOM 5124 N N . ASN A 1 624 ? -9.947 23.052 5.734 1.00 72.69 624 ASN A N 1
ATOM 5125 C CA . ASN A 1 624 ? -9.104 23.541 6.850 1.00 72.69 624 ASN A CA 1
ATOM 5126 C C . ASN A 1 624 ? -9.678 24.760 7.605 1.00 72.69 624 ASN A C 1
ATOM 5128 O O . ASN A 1 624 ? -8.995 25.388 8.423 1.00 72.69 624 ASN A O 1
ATOM 5132 N N . THR A 1 625 ? -10.874 25.210 7.243 1.00 64.00 625 THR A N 1
ATOM 5133 C CA . THR A 1 625 ? -11.560 26.334 7.887 1.00 64.00 625 THR A CA 1
ATOM 5134 C C . THR A 1 625 ? -13.044 26.034 7.960 1.00 64.00 625 THR A C 1
ATOM 5136 O O . THR A 1 625 ? -13.642 25.688 6.934 1.00 64.00 625 THR A O 1
ATOM 5139 N N . SER A 1 626 ? -13.639 26.234 9.138 1.00 54.94 626 SER A N 1
ATOM 5140 C CA . SER A 1 626 ? -15.090 26.320 9.280 1.00 54.94 626 SER A CA 1
ATOM 5141 C C . SER A 1 626 ? -15.622 27.492 8.449 1.00 54.94 626 SER A C 1
ATOM 5143 O O . SER A 1 626 ? -14.971 28.528 8.314 1.00 54.94 626 SER A O 1
ATOM 5145 N N . VAL A 1 627 ? -16.823 27.345 7.884 1.00 47.69 627 VAL A N 1
ATOM 5146 C CA . VAL A 1 627 ? -17.491 28.425 7.126 1.00 47.69 627 VAL A CA 1
ATOM 5147 C C . VAL A 1 627 ? -17.912 29.584 8.056 1.00 47.69 627 VAL A C 1
ATOM 5149 O O . VAL A 1 627 ? -18.107 30.706 7.596 1.00 47.69 627 VAL A O 1
ATOM 5152 N N . ASN A 1 628 ? -17.976 29.336 9.371 1.00 45.00 628 ASN A N 1
ATOM 5153 C CA . ASN A 1 628 ? -18.228 30.332 10.413 1.00 45.00 628 ASN A CA 1
ATOM 5154 C C . ASN A 1 628 ? -16.941 30.627 11.204 1.00 45.00 628 ASN A C 1
ATOM 5156 O O . ASN A 1 628 ? -16.439 29.755 11.910 1.00 45.00 628 ASN A O 1
ATOM 5160 N N . GLU A 1 629 ? -16.426 31.858 11.113 1.00 40.50 629 GLU A N 1
ATOM 5161 C CA . GLU A 1 629 ? -15.209 32.310 11.819 1.00 40.50 629 GLU A CA 1
ATOM 5162 C C . GLU A 1 629 ? -15.369 32.368 13.357 1.00 40.50 629 GLU A C 1
ATOM 5164 O O . GLU A 1 629 ? -14.371 32.406 14.069 1.00 40.50 629 GLU A O 1
ATOM 5169 N N . ASP A 1 630 ? -16.601 32.343 13.885 1.00 40.28 630 ASP A N 1
ATOM 5170 C CA . ASP A 1 630 ? -16.890 32.528 15.320 1.00 40.28 630 ASP A CA 1
ATOM 5171 C C . ASP A 1 630 ? -16.859 31.232 16.164 1.00 40.28 630 ASP A C 1
ATOM 5173 O O . ASP A 1 630 ? -16.912 31.307 17.392 1.00 40.28 630 ASP A O 1
ATOM 5177 N N . SER A 1 631 ? -16.750 30.043 15.555 1.00 43.66 631 SER A N 1
ATOM 5178 C CA . SER A 1 631 ? -16.749 28.755 16.280 1.00 43.66 631 SER A CA 1
ATOM 5179 C C . SER A 1 631 ? -15.353 28.204 16.599 1.00 43.66 631 SER A C 1
ATOM 5181 O O . SER A 1 631 ? -15.243 27.117 17.161 1.00 43.66 631 SER A O 1
ATOM 5183 N N . SER A 1 632 ? -14.277 28.923 16.259 1.00 42.75 632 SER A N 1
ATOM 5184 C CA . SER A 1 632 ? -12.902 28.449 16.455 1.00 42.75 632 SER A CA 1
ATOM 5185 C C . SER A 1 632 ? -12.441 28.634 17.908 1.00 42.75 632 SER A C 1
ATOM 5187 O O . SER A 1 632 ? -11.738 29.593 18.240 1.00 42.75 632 SER A O 1
ATOM 5189 N N . GLN A 1 633 ? -12.820 27.722 18.797 1.00 39.97 633 GLN A N 1
ATOM 5190 C CA . GLN A 1 633 ? -12.093 27.533 20.052 1.00 39.97 633 GLN A CA 1
ATOM 5191 C C . GLN A 1 633 ? -11.427 26.156 20.030 1.00 39.97 633 GLN A C 1
ATOM 5193 O O . GLN A 1 633 ? -12.108 25.142 20.023 1.00 39.97 633 GLN A O 1
ATOM 5198 N N . ASN A 1 634 ? -10.089 26.170 20.053 1.00 40.47 634 ASN A N 1
ATOM 5199 C CA . ASN A 1 634 ? -9.172 25.026 20.152 1.00 40.47 634 ASN A CA 1
ATOM 5200 C C . ASN A 1 634 ? -9.039 24.143 18.905 1.00 40.47 634 ASN A C 1
ATOM 5202 O O . ASN A 1 634 ? -9.418 22.978 18.920 1.00 40.47 634 ASN A O 1
ATOM 5206 N N . LEU A 1 635 ? -8.407 24.670 17.858 1.00 45.31 635 LEU A N 1
ATOM 5207 C CA . LEU A 1 635 ? -7.951 23.856 16.737 1.00 45.31 635 LEU A CA 1
ATOM 5208 C C . LEU A 1 635 ? -6.430 23.902 16.647 1.00 45.31 635 LEU A C 1
ATOM 5210 O O . LEU A 1 635 ? -5.867 24.934 16.269 1.00 45.31 635 LEU A O 1
ATOM 5214 N N . ASP A 1 636 ? -5.786 22.758 16.867 1.00 47.44 636 ASP A N 1
ATOM 5215 C CA . ASP A 1 636 ? -4.539 22.476 16.163 1.00 47.44 636 ASP A CA 1
ATOM 5216 C C . ASP A 1 636 ? -4.907 22.208 14.690 1.00 47.44 636 ASP A C 1
ATOM 5218 O O . ASP A 1 636 ? -5.088 21.076 14.243 1.00 47.44 636 ASP A O 1
ATOM 5222 N N . ASN A 1 637 ? -5.145 23.306 13.956 1.00 52.25 637 ASN A N 1
ATOM 5223 C CA . ASN A 1 637 ? -5.766 23.392 12.620 1.00 52.25 637 ASN A CA 1
ATOM 5224 C C . ASN A 1 637 ? -5.051 22.592 11.510 1.00 52.25 637 ASN A C 1
ATOM 5226 O O . ASN A 1 637 ? -5.414 22.696 10.339 1.00 52.25 637 ASN A O 1
ATOM 5230 N N . ASN A 1 638 ? -3.993 21.856 11.841 1.00 55.00 638 ASN A N 1
ATOM 5231 C CA . ASN A 1 638 ? -3.141 21.165 10.883 1.00 55.00 638 ASN A CA 1
ATOM 5232 C C . ASN A 1 638 ? -3.366 19.659 10.844 1.00 55.00 638 ASN A C 1
ATOM 5234 O O . ASN A 1 638 ? -2.844 19.023 9.927 1.00 55.00 638 ASN A O 1
ATOM 5238 N N . LEU A 1 639 ? -4.177 19.104 11.750 1.00 67.00 639 LEU A N 1
ATOM 5239 C CA . LEU A 1 639 ? -4.447 17.665 11.837 1.00 67.00 639 LEU A CA 1
ATOM 5240 C C . LEU A 1 639 ? -5.926 17.290 11.679 1.00 67.00 639 LEU A C 1
ATOM 5242 O O . LEU A 1 639 ? -6.215 16.111 11.508 1.00 67.00 639 LEU A O 1
ATOM 5246 N N . SER A 1 640 ? -6.842 18.262 11.669 1.00 78.88 640 SER A N 1
ATOM 5247 C CA . SER A 1 640 ? -8.271 18.022 11.451 1.00 78.88 640 SER A CA 1
ATOM 5248 C C . SER A 1 640 ? -8.805 18.674 10.172 1.00 78.88 640 SER A C 1
ATOM 5250 O O . SER A 1 640 ? -8.161 19.544 9.579 1.00 78.88 640 SER A O 1
ATOM 5252 N N . GLY A 1 641 ? -9.961 18.202 9.705 1.00 85.31 641 GLY A N 1
ATOM 5253 C CA . GLY A 1 641 ? -10.681 18.706 8.542 1.00 85.31 641 GLY A CA 1
ATOM 5254 C C . GLY A 1 641 ? -12.175 18.831 8.828 1.00 85.31 641 GLY A C 1
ATOM 5255 O O . GLY A 1 641 ? -12.820 17.877 9.253 1.00 85.31 641 GLY A O 1
ATOM 5256 N N . VAL A 1 642 ? -12.742 20.008 8.563 1.00 87.12 642 VAL A N 1
ATOM 5257 C CA . VAL A 1 642 ? -14.166 20.287 8.773 1.00 87.12 642 VAL A CA 1
ATOM 5258 C C . VAL A 1 642 ? -14.988 19.722 7.625 1.00 87.12 642 VAL A C 1
ATOM 5260 O O . VAL A 1 642 ? -14.806 20.153 6.486 1.00 87.12 642 VAL A O 1
ATOM 5263 N N . ILE A 1 643 ? -15.903 18.804 7.927 1.00 90.06 643 ILE A N 1
ATOM 5264 C CA . ILE A 1 643 ? -16.831 18.185 6.984 1.00 90.06 643 ILE A CA 1
ATOM 5265 C C . ILE A 1 643 ? -17.810 19.216 6.432 1.00 90.06 643 ILE A C 1
ATOM 5267 O O . ILE A 1 643 ? -18.426 19.989 7.169 1.00 90.06 643 ILE A O 1
ATOM 5271 N N . LEU A 1 644 ? -17.964 19.191 5.113 1.00 86.50 644 LEU A N 1
ATOM 5272 C CA . LEU A 1 644 ? -18.865 20.035 4.344 1.00 86.50 644 LEU A CA 1
ATOM 5273 C C . LEU A 1 644 ? -19.647 19.189 3.341 1.00 86.50 644 LEU A C 1
ATOM 5275 O O . LEU A 1 644 ? -19.163 18.172 2.840 1.00 86.50 644 LEU A O 1
ATOM 5279 N N . LEU A 1 645 ? -20.852 19.645 3.026 1.00 85.75 645 LEU A N 1
ATOM 5280 C CA . LEU A 1 645 ? -21.703 19.079 1.993 1.00 85.75 645 LEU A CA 1
ATOM 5281 C C . LEU A 1 645 ? -21.284 19.627 0.626 1.00 85.75 645 LEU A C 1
ATOM 5283 O O . LEU A 1 645 ? -21.124 20.836 0.462 1.00 85.75 645 LEU A O 1
ATOM 5287 N N . MET A 1 646 ? -21.143 18.749 -0.358 1.00 83.06 646 MET A N 1
ATOM 5288 C CA . MET A 1 646 ? -20.922 19.081 -1.759 1.00 83.06 646 MET A CA 1
ATOM 5289 C C . MET A 1 646 ? -22.174 18.726 -2.559 1.00 83.06 646 MET A C 1
ATOM 5291 O O . MET A 1 646 ? -22.590 17.568 -2.601 1.00 83.06 646 MET A O 1
ATOM 5295 N N . THR A 1 647 ? -22.776 19.731 -3.190 1.00 78.38 647 THR A N 1
ATOM 5296 C CA . THR A 1 647 ? -23.943 19.532 -4.059 1.00 78.38 647 THR A CA 1
ATOM 5297 C C . THR A 1 647 ? -23.525 19.076 -5.459 1.00 78.38 647 THR A C 1
ATOM 5299 O O . THR A 1 647 ? -22.385 19.290 -5.869 1.00 78.38 647 THR A O 1
ATOM 5302 N N . ASP A 1 648 ? -24.467 18.545 -6.245 1.00 72.62 648 ASP A N 1
ATOM 5303 C CA . ASP A 1 648 ? -24.241 18.168 -7.654 1.00 72.62 648 ASP A CA 1
ATOM 5304 C C . ASP A 1 648 ? -23.746 19.335 -8.536 1.00 72.62 648 ASP A C 1
ATOM 5306 O O . ASP A 1 648 ? -23.086 19.131 -9.555 1.00 72.62 648 ASP A O 1
ATOM 5310 N N . GLU A 1 649 ? -24.047 20.580 -8.149 1.00 69.25 649 GLU A N 1
ATOM 5311 C CA . GLU A 1 649 ? -23.562 21.794 -8.823 1.00 69.25 649 GLU A CA 1
ATOM 5312 C C . GLU A 1 649 ? -22.128 22.186 -8.405 1.00 69.25 649 GLU A C 1
ATOM 5314 O O . GLU A 1 649 ? -21.582 23.164 -8.920 1.00 69.25 649 GLU A O 1
ATOM 5319 N N . GLY A 1 650 ? -21.513 21.440 -7.480 1.00 67.94 650 GLY A N 1
ATOM 5320 C CA . GLY A 1 650 ? -20.178 21.688 -6.932 1.00 67.94 650 GLY A CA 1
ATOM 5321 C C . GLY A 1 650 ? -20.129 22.778 -5.857 1.00 67.94 650 GLY A C 1
ATOM 5322 O O . GLY A 1 650 ? -19.043 23.254 -5.523 1.00 67.94 650 GLY A O 1
ATOM 5323 N N . ASN A 1 651 ? -21.278 23.204 -5.321 1.00 73.81 651 ASN A N 1
ATOM 5324 C CA . ASN A 1 651 ? -21.312 24.160 -4.214 1.00 73.81 651 ASN A CA 1
ATOM 5325 C C . ASN A 1 651 ? -20.941 23.449 -2.908 1.00 73.81 651 ASN A C 1
ATOM 5327 O O . ASN A 1 651 ? -21.425 22.350 -2.646 1.00 73.81 651 ASN A O 1
ATOM 5331 N N . ILE A 1 652 ? -20.115 24.099 -2.087 1.00 73.88 652 ILE A N 1
ATOM 5332 C CA . ILE A 1 652 ? -19.707 23.598 -0.773 1.00 73.88 652 ILE A CA 1
ATOM 5333 C C . ILE A 1 652 ? -20.493 24.351 0.302 1.00 73.88 652 ILE A C 1
ATOM 5335 O O . ILE A 1 652 ? -20.428 25.581 0.373 1.00 73.88 652 ILE A O 1
ATOM 5339 N N . LEU A 1 653 ? -21.239 23.615 1.122 1.00 75.44 653 LEU A N 1
ATOM 5340 C CA . LEU A 1 653 ? -22.157 24.134 2.134 1.00 75.44 653 LEU A CA 1
ATOM 5341 C C . LEU A 1 653 ? -21.870 23.488 3.499 1.00 75.44 653 LEU A C 1
ATOM 5343 O O . LEU A 1 653 ? -21.360 22.366 3.547 1.00 75.44 653 LEU A O 1
ATOM 5347 N N . PRO A 1 654 ? -22.187 24.154 4.622 1.00 72.75 654 PRO A N 1
ATOM 5348 C CA . PRO A 1 654 ? -22.225 23.466 5.906 1.00 72.75 654 PRO A CA 1
ATOM 5349 C C . PRO A 1 654 ? -23.283 22.345 5.873 1.00 72.75 654 PRO A C 1
ATOM 5351 O O . PRO A 1 654 ? -24.324 22.512 5.229 1.00 72.75 654 PRO A O 1
ATOM 5354 N N . PRO A 1 655 ? -23.046 21.207 6.547 1.00 68.44 655 PRO A N 1
ATOM 5355 C CA . PRO A 1 655 ? -24.066 20.183 6.715 1.00 68.44 655 PRO A CA 1
ATOM 5356 C C . PRO A 1 655 ? -25.126 20.716 7.690 1.00 68.44 655 PRO A C 1
ATOM 5358 O O . PRO A 1 655 ? -24.925 20.735 8.899 1.00 68.44 655 PRO A O 1
ATOM 5361 N N . GLU A 1 656 ? -26.239 21.227 7.168 1.00 72.19 656 GLU A N 1
ATOM 5362 C CA . GLU A 1 656 ? -27.366 21.696 7.982 1.00 72.19 656 GLU A CA 1
ATOM 5363 C C . GLU A 1 656 ? -28.419 20.590 8.133 1.00 72.19 656 GLU A C 1
ATOM 5365 O O . GLU A 1 656 ? -28.666 19.824 7.201 1.00 72.19 656 GLU A O 1
ATOM 5370 N N . PHE A 1 657 ? -29.078 20.518 9.298 1.00 59.66 657 PHE A N 1
ATOM 5371 C CA . PHE A 1 657 ? -30.086 19.486 9.588 1.00 59.66 657 PHE A CA 1
ATOM 5372 C C . PHE A 1 657 ? -31.241 19.462 8.573 1.00 59.66 657 PHE A C 1
ATOM 5374 O O . PHE A 1 657 ? -31.832 18.412 8.349 1.00 59.66 657 PHE A O 1
ATOM 5381 N N . GLU A 1 658 ? -31.559 20.590 7.928 1.00 70.50 658 GLU A N 1
ATOM 5382 C CA . GLU A 1 658 ? -32.644 20.661 6.941 1.00 70.50 658 GLU A CA 1
ATOM 5383 C C . GLU A 1 658 ? -32.458 19.683 5.765 1.00 70.50 658 GLU A C 1
ATOM 5385 O O . GLU A 1 658 ? -33.457 19.188 5.245 1.00 70.50 658 GLU A O 1
ATOM 5390 N N . TYR A 1 659 ? -31.216 19.339 5.397 1.00 67.88 659 TYR A N 1
ATOM 5391 C CA . TYR A 1 659 ? -30.919 18.351 4.347 1.00 67.88 659 TYR A CA 1
ATOM 5392 C C . TYR A 1 659 ? -31.140 16.895 4.800 1.00 67.88 659 TYR A C 1
ATOM 5394 O O . TYR A 1 659 ? -31.320 16.000 3.979 1.00 67.88 659 TYR A O 1
ATOM 5402 N N . PHE A 1 660 ? -31.154 16.655 6.114 1.00 71.62 660 PHE A N 1
ATOM 5403 C CA . PHE A 1 660 ? -31.152 15.328 6.741 1.00 71.62 660 PHE A CA 1
ATOM 5404 C C . PHE A 1 660 ? -32.332 15.145 7.709 1.00 71.62 660 PHE A C 1
ATOM 5406 O O . PHE A 1 660 ? -32.257 14.383 8.670 1.00 71.62 660 PHE A O 1
ATOM 5413 N N . ALA A 1 661 ? -33.426 15.878 7.478 1.00 67.19 661 ALA A N 1
ATOM 5414 C CA . ALA A 1 661 ? -34.534 16.006 8.424 1.00 67.19 661 ALA A CA 1
ATOM 5415 C C . ALA A 1 661 ? -35.322 14.703 8.680 1.00 67.19 661 ALA A C 1
ATOM 5417 O O . ALA A 1 661 ? -36.084 14.648 9.647 1.00 67.19 661 ALA A O 1
ATOM 5418 N N . ASP A 1 662 ? -35.153 13.682 7.832 1.00 75.44 662 ASP A N 1
ATOM 5419 C CA . ASP A 1 662 ? -35.674 12.326 8.030 1.00 75.44 662 ASP A CA 1
ATOM 5420 C C . ASP A 1 662 ? -34.506 11.319 8.084 1.00 75.44 662 ASP A C 1
ATOM 5422 O O . ASP A 1 662 ? -34.104 10.790 7.045 1.00 75.44 662 ASP A O 1
ATOM 5426 N N . PRO A 1 663 ? -33.923 11.078 9.276 1.00 70.81 663 PRO A N 1
ATOM 5427 C CA . PRO A 1 663 ? -32.764 10.199 9.438 1.00 70.81 663 PRO A CA 1
ATOM 5428 C C . PRO A 1 663 ? -32.987 8.779 8.908 1.00 70.81 663 PRO A C 1
ATOM 5430 O O . PRO A 1 663 ? -32.046 8.158 8.424 1.00 70.81 663 PRO A O 1
ATOM 5433 N N . ASP A 1 664 ? -34.230 8.288 8.936 1.00 75.38 664 ASP A N 1
ATOM 5434 C CA . ASP A 1 664 ? -34.590 6.942 8.472 1.00 75.38 664 ASP A CA 1
ATOM 5435 C C . ASP A 1 664 ? -34.497 6.797 6.939 1.00 75.38 664 ASP A C 1
ATOM 5437 O O . ASP A 1 664 ? -34.530 5.682 6.416 1.00 75.38 664 ASP A O 1
ATOM 5441 N N . GLN A 1 665 ? -34.392 7.911 6.204 1.00 78.50 665 GLN A N 1
ATOM 5442 C CA . GLN A 1 665 ? -34.221 7.925 4.747 1.00 78.50 665 GLN A CA 1
ATOM 5443 C C . GLN A 1 665 ? -32.772 8.114 4.301 1.00 78.50 665 GLN A C 1
ATOM 5445 O O . GLN A 1 665 ? -32.526 8.126 3.091 1.00 78.50 665 GLN A O 1
ATOM 5450 N N . ILE A 1 666 ? -31.832 8.278 5.238 1.00 79.25 666 ILE A N 1
ATOM 5451 C CA . ILE A 1 666 ? -30.415 8.398 4.910 1.00 79.25 666 ILE A CA 1
ATOM 5452 C C . ILE A 1 666 ? -29.873 7.003 4.591 1.00 79.25 666 ILE A C 1
ATOM 5454 O O . ILE A 1 666 ? -29.808 6.129 5.453 1.00 79.25 666 ILE A O 1
ATOM 5458 N N . ASP A 1 667 ? -29.472 6.802 3.342 1.00 79.25 667 ASP A N 1
ATOM 5459 C CA . ASP A 1 667 ? -28.851 5.576 2.857 1.00 79.25 667 ASP A CA 1
ATOM 5460 C C . ASP A 1 667 ? -27.407 5.849 2.437 1.00 79.25 667 ASP A C 1
ATOM 5462 O O . ASP A 1 667 ? -27.120 6.730 1.621 1.00 79.25 667 ASP A O 1
ATOM 5466 N N . TYR A 1 668 ? -26.481 5.067 2.980 1.00 77.56 668 TYR A N 1
ATOM 5467 C CA . TYR A 1 668 ? -25.076 5.123 2.605 1.00 77.56 668 TYR A CA 1
ATOM 5468 C C . TYR A 1 668 ? -24.757 3.985 1.634 1.00 77.56 668 TYR A C 1
ATOM 5470 O O . TYR A 1 668 ? -25.158 2.839 1.865 1.00 77.56 668 TYR A O 1
ATOM 5478 N N . PRO A 1 669 ? -24.006 4.246 0.547 1.00 68.31 669 PRO A N 1
ATOM 5479 C CA . PRO A 1 669 ? -23.650 3.212 -0.410 1.00 68.31 669 PRO A CA 1
ATOM 5480 C C . PRO A 1 669 ? -22.951 2.044 0.288 1.00 68.31 669 PRO A C 1
ATOM 5482 O O . PRO A 1 669 ? -21.861 2.192 0.844 1.00 68.31 669 PRO A O 1
ATOM 5485 N N . ARG A 1 670 ? -23.551 0.850 0.224 1.00 63.44 670 ARG A N 1
ATOM 5486 C CA . ARG A 1 670 ? -22.977 -0.337 0.869 1.00 63.44 670 ARG A CA 1
ATOM 5487 C C . ARG A 1 670 ? -21.580 -0.632 0.326 1.00 63.44 670 ARG A C 1
ATOM 5489 O O . ARG A 1 670 ? -21.400 -0.947 -0.854 1.00 63.44 670 ARG A O 1
ATOM 5496 N N . ASN A 1 671 ? -20.591 -0.625 1.214 1.00 64.75 671 ASN A N 1
ATOM 5497 C CA . ASN A 1 671 ? -19.230 -1.003 0.870 1.00 64.75 671 ASN A CA 1
ATOM 5498 C C . ASN A 1 671 ? -19.140 -2.514 0.577 1.00 64.75 671 ASN A C 1
ATOM 5500 O O . ASN A 1 671 ? -19.286 -3.351 1.473 1.00 64.75 671 ASN A O 1
ATOM 5504 N N . ARG A 1 672 ? -18.841 -2.881 -0.680 1.00 64.38 672 ARG A N 1
ATOM 5505 C CA . ARG A 1 672 ? -18.682 -4.288 -1.100 1.00 64.38 672 ARG A CA 1
ATOM 5506 C C . ARG A 1 672 ? -17.631 -5.037 -0.274 1.00 64.38 672 ARG A C 1
ATOM 5508 O O . ARG A 1 672 ? -17.797 -6.235 -0.061 1.00 64.38 672 ARG A O 1
ATOM 5515 N N . LYS A 1 673 ? -16.571 -4.368 0.200 1.00 65.94 673 LYS A N 1
ATOM 5516 C CA . LYS A 1 673 ? -15.519 -4.992 1.025 1.00 65.94 673 LYS A CA 1
ATOM 5517 C C . LYS A 1 673 ? -16.079 -5.438 2.383 1.00 65.94 673 LYS A C 1
ATOM 5519 O O . LYS A 1 673 ? -15.849 -6.577 2.779 1.00 65.94 673 LYS A O 1
ATOM 5524 N N . ASN A 1 674 ? -16.884 -4.600 3.039 1.00 70.19 674 ASN A N 1
ATOM 5525 C CA . ASN A 1 674 ? -17.523 -4.936 4.319 1.00 70.19 674 ASN A CA 1
ATOM 5526 C C . ASN A 1 674 ? -18.587 -6.013 4.178 1.00 70.19 674 ASN A C 1
ATOM 5528 O O . ASN A 1 674 ? -18.720 -6.860 5.056 1.00 70.19 674 ASN A O 1
ATOM 5532 N N . PHE A 1 675 ? -19.308 -6.021 3.057 1.00 75.38 675 PHE A N 1
ATOM 5533 C CA . PHE A 1 675 ? -20.267 -7.080 2.776 1.00 75.38 675 PHE A CA 1
ATOM 5534 C C . PHE A 1 675 ? -19.601 -8.467 2.762 1.00 75.38 675 PHE A C 1
ATOM 5536 O O . PHE A 1 675 ? -20.073 -9.368 3.449 1.00 75.38 675 PHE A O 1
ATOM 5543 N N . HIS A 1 676 ? -18.468 -8.620 2.067 1.00 82.56 676 HIS A N 1
ATOM 5544 C CA . HIS A 1 676 ? -17.723 -9.886 2.050 1.00 82.56 676 HIS A CA 1
ATOM 5545 C C . HIS A 1 676 ? -17.134 -10.233 3.424 1.00 82.56 676 HIS A C 1
ATOM 5547 O O . HIS A 1 676 ? -17.301 -11.362 3.874 1.00 82.56 676 HIS A O 1
ATOM 5553 N N . LYS A 1 677 ? -16.542 -9.258 4.136 1.00 84.88 677 LYS A N 1
ATOM 5554 C CA . LYS A 1 677 ? -16.041 -9.467 5.508 1.00 84.88 677 LYS A CA 1
ATOM 5555 C C . LYS A 1 677 ? -17.129 -10.001 6.445 1.00 84.88 677 LYS A C 1
ATOM 5557 O O . LYS A 1 677 ? -16.885 -10.938 7.195 1.00 84.88 677 LYS A O 1
ATOM 5562 N N . ARG A 1 678 ? -18.342 -9.438 6.382 1.00 84.44 678 ARG A N 1
ATOM 5563 C CA . ARG A 1 678 ? -19.475 -9.895 7.203 1.00 84.44 678 ARG A CA 1
ATOM 5564 C C . ARG A 1 678 ? -19.922 -11.307 6.848 1.00 84.44 678 ARG A C 1
ATOM 5566 O O . ARG A 1 678 ? -20.237 -12.069 7.754 1.00 84.44 678 ARG A O 1
ATOM 5573 N N . ILE A 1 679 ? -19.920 -11.670 5.563 1.00 90.12 679 ILE A N 1
ATOM 5574 C CA . ILE A 1 679 ? -20.195 -13.051 5.143 1.00 90.12 679 ILE A CA 1
ATOM 5575 C C . ILE A 1 679 ? -19.155 -13.991 5.748 1.00 90.12 679 ILE A C 1
ATOM 5577 O O . ILE A 1 679 ? -19.526 -14.962 6.402 1.00 90.12 679 ILE A O 1
ATOM 5581 N N . ASP A 1 680 ? -17.868 -13.687 5.587 1.00 92.38 680 ASP A N 1
ATOM 5582 C CA . ASP A 1 680 ? -16.791 -14.527 6.115 1.00 92.38 680 ASP A CA 1
ATOM 5583 C C . ASP A 1 680 ? -16.887 -14.667 7.641 1.00 92.38 680 ASP A C 1
ATOM 5585 O O . ASP A 1 680 ? -16.778 -15.776 8.171 1.00 92.38 680 ASP A O 1
ATOM 5589 N N . LEU A 1 681 ? -17.183 -13.574 8.352 1.00 93.44 681 LEU A N 1
ATOM 5590 C CA . LEU A 1 681 ? -17.401 -13.605 9.797 1.00 93.44 681 LEU A CA 1
ATOM 5591 C C . LEU A 1 681 ? -18.628 -14.442 10.180 1.00 93.44 681 LEU A C 1
ATOM 5593 O O . LEU A 1 681 ? -18.552 -15.236 11.119 1.00 93.44 681 LEU A O 1
ATOM 5597 N N . ALA A 1 682 ? -19.743 -14.321 9.455 1.00 94.75 682 ALA A N 1
ATOM 5598 C CA . ALA A 1 682 ? -20.944 -15.123 9.693 1.00 94.75 682 ALA A CA 1
ATOM 5599 C C . ALA A 1 682 ? -20.644 -16.623 9.573 1.00 94.75 682 ALA A C 1
ATOM 5601 O O . ALA A 1 682 ? -21.047 -17.407 10.432 1.00 94.75 682 ALA A O 1
ATOM 5602 N N . LYS A 1 683 ? -19.861 -17.017 8.561 1.00 95.06 683 LYS A N 1
ATOM 5603 C CA . LYS A 1 683 ? -19.418 -18.406 8.371 1.00 95.06 683 LYS A CA 1
ATOM 5604 C C . LYS A 1 683 ? -18.528 -18.886 9.516 1.00 95.06 683 LYS A C 1
ATOM 5606 O O . LYS A 1 683 ? -18.774 -19.957 10.067 1.00 95.06 683 LYS A O 1
ATOM 5611 N N . LYS A 1 684 ? -17.533 -18.086 9.916 1.00 94.25 684 LYS A N 1
ATOM 5612 C CA . LYS A 1 684 ? -16.607 -18.413 11.021 1.00 94.25 684 LYS A CA 1
ATOM 5613 C C . LYS A 1 684 ? -17.301 -18.489 12.384 1.00 94.25 684 LYS A C 1
ATOM 5615 O O . LYS A 1 684 ? -16.883 -19.249 13.252 1.00 94.25 684 LYS A O 1
ATOM 5620 N N . THR A 1 685 ? -18.376 -17.729 12.573 1.00 94.88 685 THR A N 1
ATOM 5621 C CA . THR A 1 685 ? -19.141 -17.675 13.831 1.00 94.88 685 THR A CA 1
ATOM 5622 C C . THR A 1 685 ? -20.344 -18.618 13.865 1.00 94.88 685 THR A C 1
ATOM 5624 O O . THR A 1 685 ? -21.025 -18.692 14.889 1.00 94.88 685 THR A O 1
ATOM 5627 N N . PHE A 1 686 ? -20.585 -19.390 12.799 1.00 94.88 686 PHE A N 1
ATOM 5628 C CA . PHE A 1 686 ? -21.717 -20.314 12.708 1.00 94.88 686 PHE A CA 1
ATOM 5629 C C . PHE A 1 686 ? -21.759 -21.320 13.864 1.00 94.88 686 PHE A C 1
ATOM 5631 O O . PHE A 1 686 ? -22.808 -21.516 14.477 1.00 94.88 686 PHE A O 1
ATOM 5638 N N . ASP A 1 687 ? -20.623 -21.933 14.206 1.00 92.81 687 ASP A N 1
ATOM 5639 C CA . ASP A 1 687 ? -20.571 -22.909 15.299 1.00 92.81 687 ASP A CA 1
ATOM 5640 C C . ASP A 1 687 ? -20.798 -22.259 16.672 1.00 92.81 687 ASP A C 1
ATOM 5642 O O . ASP A 1 687 ? -21.437 -22.866 17.536 1.00 92.81 687 ASP A O 1
ATOM 5646 N N . THR A 1 688 ? -20.351 -21.013 16.858 1.00 93.19 688 THR A N 1
ATOM 5647 C CA . THR A 1 688 ? -20.621 -20.219 18.067 1.00 93.19 688 THR A CA 1
ATOM 5648 C C . THR A 1 688 ? -22.116 -19.943 18.214 1.00 93.19 688 THR A C 1
ATOM 5650 O O . THR A 1 688 ? -22.687 -20.218 19.270 1.00 93.19 688 THR A O 1
ATOM 5653 N N . MET A 1 689 ? -22.766 -19.465 17.147 1.00 94.38 689 MET A N 1
ATOM 5654 C CA . MET A 1 689 ? -24.216 -19.248 17.108 1.00 94.38 689 MET A CA 1
ATOM 5655 C C . MET A 1 689 ? -24.969 -20.552 17.393 1.00 94.38 689 MET A C 1
ATOM 5657 O O . MET A 1 689 ? -25.815 -20.600 18.283 1.00 94.38 689 MET A O 1
ATOM 5661 N N . LYS A 1 690 ? -24.628 -21.633 16.683 1.00 93.62 690 LYS A N 1
ATOM 5662 C CA . LYS A 1 690 ? -25.262 -22.948 16.833 1.00 93.62 690 LYS A CA 1
ATOM 5663 C C . LYS A 1 690 ? -25.190 -23.457 18.271 1.00 93.62 690 LYS A C 1
ATOM 5665 O O . LYS A 1 690 ? -26.207 -23.865 18.821 1.00 93.62 690 LYS A O 1
ATOM 5670 N N . LYS A 1 691 ? -24.010 -23.399 18.892 1.00 92.25 691 LYS A N 1
ATOM 5671 C CA . LYS A 1 691 ? -23.825 -23.809 20.290 1.00 92.25 691 LYS A CA 1
ATOM 5672 C C . LYS A 1 691 ? -24.660 -22.951 21.244 1.00 92.25 691 LYS A C 1
ATOM 5674 O O . LYS A 1 691 ? -25.268 -23.483 22.166 1.00 92.25 691 LYS A O 1
ATOM 5679 N N . ALA A 1 692 ? -24.735 -21.641 21.012 1.00 91.81 692 ALA A N 1
ATOM 5680 C CA . ALA A 1 692 ? -25.551 -20.753 21.835 1.00 91.81 692 ALA A CA 1
ATOM 5681 C C . ALA A 1 692 ? -27.053 -21.072 21.730 1.00 91.81 692 ALA A C 1
ATOM 5683 O O . ALA A 1 692 ? -27.724 -21.107 22.758 1.00 91.81 692 ALA A O 1
ATOM 5684 N N . LEU A 1 693 ? -27.558 -21.382 20.530 1.00 92.19 693 LEU A N 1
ATOM 5685 C CA . LEU A 1 693 ? -28.945 -21.819 20.314 1.00 92.19 693 LEU A CA 1
ATOM 5686 C C . LEU A 1 693 ? -29.271 -23.152 21.018 1.00 92.19 693 LEU A C 1
ATOM 5688 O O . LEU A 1 693 ? -30.417 -23.383 21.394 1.00 92.19 693 LEU A O 1
ATOM 5692 N N . GLU A 1 694 ? -28.284 -24.035 21.208 1.00 90.44 694 GLU A N 1
ATOM 5693 C CA . GLU A 1 694 ? -28.453 -25.290 21.961 1.00 90.44 694 GLU A CA 1
ATOM 5694 C C . GLU A 1 694 ? -28.446 -25.080 23.488 1.00 90.44 694 GLU A C 1
ATOM 5696 O O . GLU A 1 694 ? -29.052 -25.860 24.227 1.00 90.44 694 GLU A O 1
ATOM 5701 N N . GLU A 1 695 ? -27.743 -24.053 23.974 1.00 89.25 695 GLU A N 1
ATOM 5702 C CA . GLU A 1 695 ? -27.499 -23.822 25.404 1.00 89.25 695 GLU A CA 1
ATOM 5703 C C . GLU A 1 695 ? -28.442 -22.793 26.041 1.00 89.25 695 GLU A C 1
ATOM 5705 O O . GLU A 1 695 ? -28.683 -22.855 27.252 1.00 89.25 695 GLU A O 1
ATOM 5710 N N . LYS A 1 696 ? -28.955 -21.841 25.255 1.00 87.94 696 LYS A N 1
ATOM 5711 C CA . LYS A 1 696 ? -29.727 -20.694 25.739 1.00 87.94 696 LYS A CA 1
ATOM 5712 C C . LYS A 1 696 ? -31.114 -20.627 25.095 1.00 87.94 696 LYS A C 1
ATOM 5714 O O . LYS A 1 696 ? -31.244 -20.910 23.906 1.00 87.94 696 LYS A O 1
ATOM 5719 N N . PRO A 1 697 ? -32.145 -20.211 25.849 1.00 87.19 697 PRO A N 1
ATOM 5720 C CA . PRO A 1 697 ? -33.428 -19.871 25.255 1.00 87.19 697 PRO A CA 1
ATOM 5721 C C . PRO A 1 697 ? -33.316 -18.579 24.426 1.00 87.19 697 PRO A C 1
ATOM 5723 O O . PRO A 1 697 ? -32.560 -17.667 24.773 1.00 87.19 697 PRO A O 1
ATOM 5726 N N . PHE A 1 698 ? -34.067 -18.514 23.331 1.00 89.38 698 PHE A N 1
ATOM 5727 C CA . PHE A 1 698 ? -34.140 -17.370 22.428 1.00 89.38 698 PHE A CA 1
ATOM 5728 C C . PHE A 1 698 ? -35.588 -17.158 21.983 1.00 89.38 698 PHE A C 1
ATOM 5730 O O . PHE A 1 698 ? -36.345 -18.123 21.860 1.00 89.38 698 PHE A O 1
ATOM 5737 N N . ASP A 1 699 ? -35.954 -15.902 21.749 1.00 88.31 699 ASP A N 1
ATOM 5738 C CA . ASP A 1 699 ? -37.289 -15.506 21.301 1.00 88.31 699 ASP A CA 1
ATOM 5739 C C . ASP A 1 699 ? -37.404 -15.598 19.774 1.00 88.31 699 ASP A C 1
ATOM 5741 O O . ASP A 1 699 ? -38.327 -16.216 19.243 1.00 88.31 699 ASP A O 1
ATOM 5745 N N . GLU A 1 700 ? -36.437 -15.005 19.070 1.00 91.81 700 GLU A N 1
ATOM 5746 C CA . GLU A 1 700 ? -36.386 -14.919 17.609 1.00 91.81 700 GLU A CA 1
ATOM 5747 C C . GLU A 1 700 ? -34.959 -15.181 17.127 1.00 91.81 700 GLU A C 1
ATOM 5749 O O . GLU A 1 700 ? -33.985 -14.757 17.750 1.00 91.81 700 GLU A O 1
ATOM 5754 N N . ALA A 1 701 ? -34.817 -15.900 16.019 1.00 95.12 701 ALA A N 1
ATOM 5755 C CA . ALA A 1 701 ? -33.523 -16.190 15.424 1.00 95.12 701 ALA A CA 1
ATOM 5756 C C . ALA A 1 701 ? -33.678 -16.308 13.912 1.00 95.12 701 ALA A C 1
ATOM 5758 O O . ALA A 1 701 ? -34.468 -17.123 13.441 1.00 95.12 701 ALA A O 1
ATOM 5759 N N . SER A 1 702 ? -32.902 -15.536 13.160 1.00 96.50 702 SER A N 1
ATOM 5760 C CA . SER A 1 702 ? -32.992 -15.484 11.703 1.00 96.50 702 SER A CA 1
ATOM 5761 C C . SER A 1 702 ? -31.602 -15.533 11.078 1.00 96.50 702 SER A C 1
ATOM 5763 O O . SER A 1 702 ? -30.621 -15.007 11.608 1.00 96.50 702 SER A O 1
ATOM 5765 N N . VAL A 1 703 ? -31.513 -16.173 9.922 1.00 96.38 703 VAL A N 1
ATOM 5766 C CA . VAL A 1 703 ? -30.301 -16.296 9.112 1.00 96.38 703 VAL A CA 1
ATOM 5767 C C . VAL A 1 703 ? -30.562 -15.753 7.723 1.00 96.38 703 VAL A C 1
ATOM 5769 O O . VAL A 1 703 ? -31.681 -15.818 7.220 1.00 96.38 703 VAL A O 1
ATOM 5772 N N . ARG A 1 704 ? -29.516 -15.248 7.079 1.00 95.81 704 ARG A N 1
ATOM 5773 C CA . ARG A 1 704 ? -29.563 -14.838 5.680 1.00 95.81 704 ARG A CA 1
ATOM 5774 C C . ARG A 1 704 ? -28.829 -15.860 4.826 1.00 95.81 704 ARG A C 1
ATOM 5776 O O . ARG A 1 704 ? -27.625 -16.067 5.002 1.00 95.81 704 ARG A O 1
ATOM 5783 N N . ILE A 1 705 ? -29.545 -16.476 3.897 1.00 94.25 705 ILE A N 1
ATOM 5784 C CA . ILE A 1 705 ? -29.085 -17.576 3.054 1.00 94.25 705 ILE A CA 1
ATOM 5785 C C . ILE A 1 705 ? -28.779 -17.076 1.642 1.00 94.25 705 ILE A C 1
ATOM 5787 O O . ILE A 1 705 ? -29.580 -16.353 1.061 1.00 94.25 705 ILE A O 1
ATOM 5791 N N . ALA A 1 706 ? -27.636 -17.483 1.093 1.00 92.50 706 ALA A N 1
ATOM 5792 C CA . ALA A 1 706 ? -27.304 -17.345 -0.319 1.00 92.50 706 ALA A CA 1
ATOM 5793 C C . ALA A 1 706 ? -27.758 -18.572 -1.108 1.00 92.50 706 ALA A C 1
ATOM 5795 O O . ALA A 1 706 ? -27.462 -19.709 -0.728 1.00 92.50 706 ALA A O 1
ATOM 5796 N N . ILE A 1 707 ? -28.423 -18.324 -2.233 1.00 89.12 707 ILE A N 1
ATOM 5797 C CA . ILE A 1 707 ? -28.849 -19.353 -3.179 1.00 89.12 707 ILE A CA 1
ATOM 5798 C C . ILE A 1 707 ? -28.281 -19.013 -4.554 1.00 89.12 707 ILE A C 1
ATOM 5800 O O . ILE A 1 707 ? -28.510 -17.924 -5.076 1.00 89.12 707 ILE A O 1
ATOM 5804 N N . GLU A 1 708 ? -27.498 -19.933 -5.118 1.00 88.38 708 GLU A N 1
ATOM 5805 C CA . GLU A 1 708 ? -26.918 -19.778 -6.454 1.00 88.38 708 GLU A CA 1
ATOM 5806 C C . GLU A 1 708 ? -27.988 -19.941 -7.535 1.00 88.38 708 GLU A C 1
ATOM 5808 O O . GLU A 1 708 ? -28.813 -20.858 -7.479 1.00 88.38 708 GLU A O 1
ATOM 5813 N N . LEU A 1 709 ? -27.935 -19.061 -8.532 1.00 84.31 709 LEU A N 1
ATOM 5814 C CA . LEU A 1 709 ? -28.800 -19.107 -9.706 1.00 84.31 709 LEU A CA 1
ATOM 5815 C C . LEU A 1 709 ? -28.133 -19.903 -10.831 1.00 84.31 709 LEU A C 1
ATOM 5817 O O . LEU A 1 709 ? -26.907 -19.911 -10.961 1.00 84.31 709 LEU A O 1
ATOM 5821 N N . ASP A 1 710 ? -28.936 -20.570 -11.659 1.00 88.31 710 ASP A N 1
ATOM 5822 C CA . ASP A 1 710 ? -28.435 -21.162 -12.900 1.00 88.31 710 ASP A CA 1
ATOM 5823 C C . ASP A 1 710 ? -28.017 -20.075 -13.909 1.00 88.31 710 ASP A C 1
ATOM 5825 O O . ASP A 1 710 ? -28.420 -18.919 -13.790 1.00 88.31 710 ASP A O 1
ATOM 5829 N N . GLU A 1 711 ? -27.188 -20.437 -14.896 1.00 84.44 711 GLU A N 1
ATOM 5830 C CA . GLU A 1 711 ? -26.624 -19.478 -15.862 1.00 84.44 711 GLU A CA 1
ATOM 5831 C C . GLU A 1 711 ? -27.701 -18.683 -16.618 1.00 84.44 711 GLU A C 1
ATOM 5833 O O . GLU A 1 711 ? -27.516 -17.484 -16.827 1.00 84.44 711 GLU A O 1
ATOM 5838 N N . ASP A 1 712 ? -28.821 -19.321 -16.987 1.00 84.44 712 ASP A N 1
ATOM 5839 C CA . ASP A 1 712 ? -29.890 -18.669 -17.750 1.00 84.44 712 ASP A CA 1
ATOM 5840 C C . ASP A 1 712 ? -30.603 -17.620 -16.874 1.00 84.44 712 ASP A C 1
ATOM 5842 O O . ASP A 1 712 ? -30.799 -16.478 -17.296 1.00 84.44 712 ASP A O 1
ATOM 5846 N N . THR A 1 713 ? -30.937 -17.981 -15.630 1.00 82.31 713 THR A N 1
ATOM 5847 C CA . THR A 1 713 ? -31.570 -17.068 -14.663 1.00 82.31 713 THR A CA 1
ATOM 5848 C C . THR A 1 713 ? -30.621 -15.935 -14.257 1.00 82.31 713 THR A C 1
ATOM 5850 O O . THR A 1 713 ? -31.026 -14.775 -14.177 1.00 82.31 713 THR A O 1
ATOM 5853 N N . ALA A 1 714 ? -29.335 -16.231 -14.057 1.00 79.38 714 ALA A N 1
ATOM 5854 C CA . ALA A 1 714 ? -28.341 -15.221 -13.706 1.00 79.38 714 ALA A CA 1
ATOM 5855 C C . ALA A 1 714 ? -28.133 -14.184 -14.825 1.00 79.38 714 ALA A C 1
ATOM 5857 O O . ALA A 1 714 ? -27.959 -12.997 -14.541 1.00 79.38 714 ALA A O 1
ATOM 5858 N N . GLU A 1 715 ? -28.173 -14.612 -16.093 1.00 78.94 715 GLU A N 1
ATOM 5859 C CA . GLU A 1 715 ? -28.102 -13.712 -17.251 1.00 78.94 715 GLU A CA 1
ATOM 5860 C C . GLU A 1 715 ? -29.377 -12.860 -17.395 1.00 78.94 715 GLU A C 1
ATOM 5862 O O . GLU A 1 715 ? -29.289 -11.689 -17.767 1.00 78.94 715 GLU A O 1
ATOM 5867 N N . GLU A 1 716 ? -30.555 -13.406 -17.067 1.00 85.12 716 GLU A N 1
ATOM 5868 C CA . GLU A 1 716 ? -31.824 -12.662 -17.100 1.00 85.12 716 GLU A CA 1
ATOM 5869 C C . GLU A 1 716 ? -31.883 -11.546 -16.043 1.00 85.12 716 GLU A C 1
ATOM 5871 O O . GLU A 1 716 ? -32.353 -10.443 -16.343 1.00 85.12 716 GLU A O 1
ATOM 5876 N N . TYR A 1 717 ? -31.395 -11.814 -14.829 1.00 77.19 717 TYR A N 1
ATOM 5877 C CA . TYR A 1 717 ? -31.530 -10.914 -13.678 1.00 77.19 717 TYR A CA 1
ATOM 5878 C C . TYR A 1 717 ? -30.267 -10.092 -13.347 1.00 77.19 717 TYR A C 1
ATOM 5880 O O . TYR A 1 717 ? -30.334 -9.207 -12.495 1.00 77.19 717 TYR A O 1
ATOM 5888 N N . ASP A 1 718 ? -29.148 -10.313 -14.049 1.00 78.75 718 ASP A N 1
ATOM 5889 C CA . ASP A 1 718 ? -27.858 -9.610 -13.875 1.00 78.75 718 ASP A CA 1
ATOM 5890 C C . ASP A 1 718 ? -27.233 -9.778 -12.469 1.00 78.75 718 ASP A C 1
ATOM 5892 O O . ASP A 1 718 ? -26.531 -8.905 -11.950 1.00 78.75 718 ASP A O 1
ATOM 5896 N N . TYR A 1 719 ? -27.476 -10.928 -11.833 1.00 76.81 719 TYR A N 1
ATOM 5897 C CA . TYR A 1 719 ? -26.789 -11.376 -10.619 1.00 76.81 719 TYR A CA 1
ATOM 5898 C C . TYR A 1 719 ? -26.796 -12.904 -10.519 1.00 76.81 719 TYR A C 1
ATOM 5900 O O . TYR A 1 719 ? -27.689 -13.559 -11.031 1.00 76.81 719 TYR A O 1
ATOM 5908 N N . SER A 1 720 ? -25.798 -13.491 -9.853 1.00 81.25 720 SER A N 1
ATOM 5909 C CA . SER A 1 720 ? -25.630 -14.954 -9.773 1.00 81.25 720 SER A CA 1
ATOM 5910 C C . SER A 1 720 ? -26.068 -15.576 -8.442 1.00 81.25 720 SER A C 1
ATOM 5912 O O . SER A 1 720 ? -25.979 -16.790 -8.276 1.00 81.25 720 SER A O 1
ATOM 5914 N N . ILE A 1 721 ? -26.465 -14.754 -7.468 1.00 85.81 721 ILE A N 1
ATOM 5915 C CA . ILE A 1 721 ? -26.840 -15.184 -6.116 1.00 85.81 721 ILE A CA 1
ATOM 5916 C C . ILE A 1 721 ? -28.047 -14.374 -5.651 1.00 85.81 721 ILE A C 1
ATOM 5918 O O . ILE A 1 721 ? -27.984 -13.145 -5.636 1.00 85.81 721 ILE A O 1
ATOM 5922 N N . GLU A 1 722 ? -29.092 -15.061 -5.201 1.00 88.12 722 GLU A N 1
ATOM 5923 C CA . GLU A 1 722 ? -30.215 -14.464 -4.479 1.00 88.12 722 GLU A CA 1
ATOM 5924 C C . GLU A 1 722 ? -30.019 -14.637 -2.960 1.00 88.12 722 GLU A C 1
ATOM 5926 O O . GL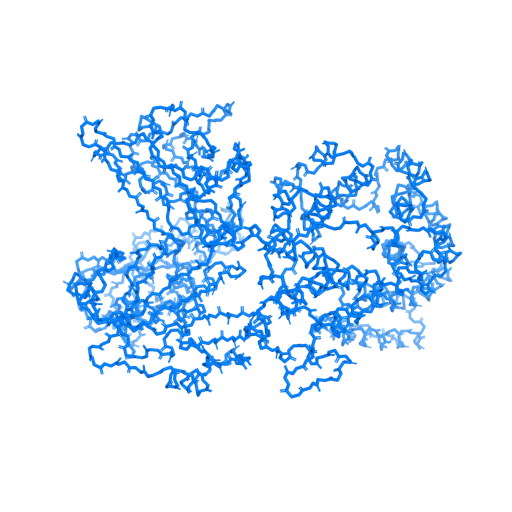U A 1 722 ? -29.539 -15.678 -2.502 1.00 88.12 722 GLU A O 1
ATOM 5931 N N . LEU A 1 723 ? -30.340 -13.605 -2.170 1.00 91.12 723 LEU A N 1
ATOM 5932 C CA . LEU A 1 723 ? -30.199 -13.610 -0.708 1.00 91.12 723 LEU A CA 1
ATOM 5933 C C . LEU A 1 723 ? -31.578 -13.593 -0.054 1.00 91.12 723 LEU A C 1
ATOM 5935 O O . LEU A 1 723 ? -32.319 -12.640 -0.267 1.00 91.12 723 LEU A O 1
ATOM 5939 N N . LEU A 1 724 ? -31.876 -14.586 0.782 1.00 93.00 724 LEU A N 1
ATOM 5940 C CA . LEU A 1 724 ? -33.174 -14.720 1.452 1.00 93.00 724 LEU A CA 1
ATOM 5941 C C . LEU A 1 724 ? -33.010 -14.842 2.965 1.00 93.00 724 LEU A C 1
ATOM 5943 O O . LEU A 1 724 ? -32.109 -15.533 3.449 1.00 93.00 724 LEU A O 1
ATOM 5947 N N . TRP A 1 725 ? -33.899 -14.215 3.725 1.00 95.25 725 TRP A N 1
ATOM 5948 C CA . TRP A 1 725 ? -34.034 -14.447 5.157 1.00 95.25 725 TRP A CA 1
ATOM 5949 C C . TRP A 1 725 ? -34.788 -15.747 5.443 1.00 95.25 725 TRP A C 1
ATOM 5951 O O . TRP A 1 725 ? -35.777 -16.086 4.791 1.00 95.25 725 TRP A O 1
ATOM 5961 N N . ALA A 1 726 ? -34.323 -16.477 6.451 1.00 96.44 726 ALA A N 1
ATOM 5962 C CA . ALA A 1 726 ? -34.980 -17.658 6.981 1.00 96.44 726 ALA A CA 1
ATOM 5963 C C . ALA A 1 726 ? -34.948 -17.647 8.513 1.00 96.44 726 ALA A C 1
ATOM 5965 O O . ALA A 1 726 ? -33.906 -17.391 9.115 1.00 96.44 726 ALA A O 1
ATOM 5966 N N . ASP A 1 727 ? -36.073 -17.965 9.140 1.00 97.25 727 ASP A N 1
ATOM 5967 C CA . ASP A 1 727 ? -36.213 -18.028 10.591 1.00 97.25 727 ASP A CA 1
ATOM 5968 C C . ASP A 1 727 ? -35.831 -19.418 11.094 1.00 97.25 727 ASP A C 1
ATOM 5970 O O . ASP A 1 727 ? -36.355 -20.434 10.626 1.00 97.25 727 ASP A O 1
ATOM 5974 N N . ILE A 1 728 ? -34.902 -19.478 12.045 1.00 95.00 728 ILE A N 1
ATOM 5975 C CA . ILE A 1 728 ? -34.450 -20.721 12.667 1.00 95.00 728 ILE A CA 1
ATOM 5976 C C . ILE A 1 728 ? -35.606 -21.315 13.470 1.00 95.00 728 ILE A C 1
ATOM 5978 O O . ILE A 1 728 ? -36.120 -20.694 14.400 1.00 95.00 728 ILE A O 1
ATOM 5982 N N . ASP A 1 729 ? -35.983 -22.553 13.146 1.00 87.31 729 ASP A N 1
ATOM 5983 C CA . ASP A 1 729 ? -37.097 -23.235 13.806 1.00 87.31 729 ASP A CA 1
ATOM 5984 C C . ASP A 1 729 ? -36.645 -24.299 14.814 1.00 87.31 729 ASP A C 1
ATOM 5986 O O . ASP A 1 729 ? -37.340 -24.547 15.804 1.00 87.31 729 ASP A O 1
ATOM 5990 N N . ARG A 1 730 ? -35.480 -24.925 14.594 1.00 88.69 730 ARG A N 1
ATOM 5991 C CA . ARG A 1 730 ? -34.891 -25.908 15.514 1.00 88.69 730 ARG A CA 1
ATOM 5992 C C . ARG A 1 730 ? -33.402 -26.145 15.270 1.00 88.69 730 ARG A C 1
ATOM 5994 O O . ARG A 1 730 ? -32.896 -26.030 14.153 1.00 88.69 730 ARG A O 1
ATOM 6001 N N . VAL A 1 731 ? -32.737 -26.627 16.318 1.00 89.31 731 VAL A N 1
ATOM 6002 C CA . VAL A 1 731 ? -31.418 -27.265 16.239 1.00 89.31 731 VAL A CA 1
ATOM 6003 C C . VAL A 1 731 ? -31.569 -28.737 16.626 1.00 89.31 731 VAL A C 1
ATOM 6005 O O . VAL A 1 731 ? -32.039 -29.053 17.719 1.00 89.31 731 VAL A O 1
ATOM 6008 N N . GLU A 1 732 ? -31.221 -29.658 15.724 1.00 87.75 732 GLU A N 1
ATOM 6009 C CA . GLU A 1 732 ? -31.360 -31.102 15.950 1.00 87.75 732 GLU A CA 1
ATOM 6010 C C . GLU A 1 732 ? -30.118 -31.857 15.464 1.00 87.75 732 GLU A C 1
ATOM 6012 O O . GLU A 1 732 ? -29.681 -31.702 14.326 1.00 87.75 732 GLU A O 1
ATOM 6017 N N . ASN A 1 733 ? -29.552 -32.717 16.319 1.00 86.19 733 ASN A N 1
ATOM 6018 C CA . ASN A 1 733 ? -28.358 -33.517 16.011 1.00 86.19 733 ASN A CA 1
ATOM 6019 C C . ASN A 1 733 ? -27.160 -32.675 15.512 1.00 86.19 733 ASN A C 1
ATOM 6021 O O . ASN A 1 733 ? -26.409 -33.125 14.645 1.00 86.19 733 ASN A O 1
ATOM 6025 N N . GLY A 1 734 ? -26.986 -31.458 16.042 1.00 84.56 734 GLY A N 1
ATOM 6026 C CA . GLY A 1 734 ? -25.916 -30.537 15.648 1.00 84.56 734 GLY A CA 1
ATOM 6027 C C . GLY A 1 734 ? -26.115 -29.865 14.283 1.00 84.56 734 GLY A C 1
ATOM 6028 O O . GLY A 1 734 ? -25.151 -29.328 13.735 1.00 84.56 734 GLY A O 1
ATOM 6029 N N . LYS A 1 735 ? -27.334 -29.906 13.728 1.00 91.94 735 LYS A N 1
ATOM 6030 C CA . LYS A 1 735 ? -27.743 -29.199 12.506 1.00 91.94 735 LYS A CA 1
ATOM 6031 C C . LYS A 1 735 ? -28.759 -28.114 12.834 1.00 91.94 735 LYS A C 1
ATOM 6033 O O . LYS A 1 735 ? -29.622 -28.325 13.684 1.00 91.94 735 LYS A O 1
ATOM 6038 N N . VAL A 1 736 ? -28.670 -26.992 12.128 1.00 95.38 736 VAL A N 1
ATOM 6039 C CA . VAL A 1 736 ? -29.594 -25.860 12.249 1.00 95.38 736 VAL A CA 1
ATOM 6040 C C . VAL A 1 736 ? -30.567 -25.915 11.076 1.00 95.38 736 VAL A C 1
ATOM 6042 O O . VAL A 1 736 ? -30.135 -25.983 9.925 1.00 95.38 736 VAL A O 1
ATOM 6045 N N . PHE A 1 737 ? -31.866 -25.902 11.365 1.00 95.38 737 PHE A N 1
ATOM 6046 C CA . PHE A 1 737 ? -32.917 -25.841 10.352 1.00 95.38 737 PHE A CA 1
ATOM 6047 C C . PHE A 1 737 ? -33.661 -24.516 10.468 1.00 95.38 737 PHE A C 1
ATOM 6049 O O . PHE A 1 737 ? -33.948 -24.044 11.572 1.00 95.38 737 PHE A O 1
ATOM 6056 N N . ALA A 1 738 ? -33.945 -23.920 9.317 1.00 96.75 738 ALA A N 1
ATOM 6057 C CA . ALA A 1 738 ? -34.667 -22.666 9.206 1.00 96.75 738 ALA A CA 1
ATOM 6058 C C . ALA A 1 738 ? -35.787 -22.783 8.170 1.00 96.75 738 ALA A C 1
ATOM 6060 O O . ALA A 1 738 ? -35.785 -23.692 7.336 1.00 96.75 738 ALA A O 1
ATOM 6061 N N . LYS A 1 739 ? -36.748 -21.866 8.230 1.00 96.81 739 LYS A N 1
ATOM 6062 C CA . LYS A 1 739 ? -37.821 -21.722 7.246 1.00 96.81 739 LYS A CA 1
ATOM 6063 C C . LYS A 1 739 ? -37.733 -20.364 6.593 1.00 96.81 739 LYS A C 1
ATOM 6065 O O . LYS A 1 739 ? -37.608 -19.376 7.306 1.00 96.81 739 LYS A O 1
ATOM 6070 N N . PHE A 1 740 ? -37.811 -20.307 5.270 1.00 96.38 740 PHE A N 1
ATOM 6071 C CA . PHE A 1 740 ? -37.747 -19.029 4.565 1.00 96.38 740 PHE A CA 1
ATOM 6072 C C . PHE A 1 740 ? -38.848 -18.078 5.045 1.00 96.38 740 PHE A C 1
ATOM 6074 O O . PHE A 1 740 ? -40.018 -18.458 5.102 1.00 96.38 740 PHE A O 1
ATOM 6081 N N . ALA A 1 741 ? -38.458 -16.855 5.396 1.00 93.38 741 ALA A N 1
ATOM 6082 C CA . ALA A 1 741 ? -39.361 -15.784 5.815 1.00 93.38 741 ALA A CA 1
ATOM 6083 C C . ALA A 1 741 ? -39.964 -15.038 4.609 1.00 93.38 741 ALA A C 1
ATOM 6085 O O . ALA A 1 741 ? -40.888 -14.243 4.756 1.00 93.38 741 ALA A O 1
ATOM 6086 N N . GLU A 1 742 ? -39.444 -15.305 3.411 1.00 91.44 742 GLU A N 1
ATOM 6087 C CA . GLU A 1 742 ? -39.843 -14.680 2.157 1.00 91.44 742 GLU A CA 1
ATOM 6088 C C . GLU A 1 742 ? -39.790 -15.685 0.994 1.00 91.44 742 GLU A C 1
ATOM 6090 O O . GLU A 1 742 ? -39.163 -16.739 1.084 1.00 91.44 742 GLU A O 1
ATOM 6095 N N . THR A 1 743 ? -40.512 -15.389 -0.089 1.00 90.62 743 THR A N 1
ATOM 6096 C CA . THR A 1 743 ? -40.510 -16.197 -1.322 1.00 90.62 743 THR A CA 1
ATOM 6097 C C . THR A 1 743 ? -39.441 -15.659 -2.261 1.00 90.62 743 THR A C 1
ATOM 6099 O O . THR A 1 743 ? -39.364 -14.444 -2.431 1.00 90.62 743 THR A O 1
ATOM 6102 N N . ALA A 1 744 ? -38.663 -16.543 -2.886 1.00 88.38 744 ALA A N 1
ATOM 6103 C CA . ALA A 1 744 ? -37.625 -16.129 -3.822 1.00 88.38 744 ALA A CA 1
ATOM 6104 C C . ALA A 1 744 ? -38.231 -15.453 -5.064 1.00 88.38 744 ALA A C 1
ATOM 6106 O O . ALA A 1 744 ? -39.221 -15.928 -5.631 1.00 88.38 744 ALA A O 1
ATOM 6107 N N . GLU A 1 745 ? -37.629 -14.354 -5.504 1.00 85.56 745 GLU A N 1
ATOM 6108 C CA . GLU A 1 745 ? -38.028 -13.611 -6.695 1.00 85.56 745 GLU A CA 1
ATOM 6109 C C . GLU A 1 745 ? -37.644 -14.348 -7.981 1.00 85.56 745 GLU A C 1
ATOM 6111 O O . GLU A 1 745 ? -38.416 -14.328 -8.945 1.00 85.56 745 GLU A O 1
ATOM 6116 N N . THR A 1 746 ? -36.480 -15.010 -8.005 1.00 86.00 746 THR A N 1
ATOM 6117 C CA . THR A 1 746 ? -35.951 -15.662 -9.221 1.00 86.00 746 THR A CA 1
ATOM 6118 C C . THR A 1 746 ? -36.090 -17.178 -9.220 1.00 86.00 746 THR A C 1
ATOM 6120 O O . THR A 1 746 ? -36.025 -17.806 -10.277 1.00 86.00 746 THR A O 1
ATOM 6123 N N . LEU A 1 747 ? -36.353 -17.778 -8.057 1.00 84.06 747 LEU A N 1
ATOM 6124 C CA . LEU A 1 747 ? -36.461 -19.226 -7.882 1.00 84.06 747 LEU A CA 1
ATOM 6125 C C . LEU A 1 747 ? -37.897 -19.622 -7.500 1.00 84.06 747 LEU A C 1
ATOM 6127 O O . LEU A 1 747 ? -38.198 -19.785 -6.319 1.00 84.06 747 LEU A O 1
ATOM 6131 N N . PRO A 1 748 ? -38.802 -19.851 -8.473 1.00 79.88 748 PRO A N 1
ATOM 6132 C CA . PRO A 1 748 ? -40.228 -20.078 -8.211 1.00 79.88 748 PRO A CA 1
ATOM 6133 C C . PRO A 1 748 ? -40.538 -21.366 -7.433 1.00 79.88 748 PRO A C 1
ATOM 6135 O O . PRO A 1 748 ? -41.687 -21.583 -7.063 1.00 79.88 748 PRO A O 1
ATOM 6138 N N . ASP A 1 749 ? -39.547 -22.231 -7.215 1.00 85.81 749 ASP A N 1
ATOM 6139 C CA . ASP A 1 749 ? -39.681 -23.443 -6.410 1.00 85.81 749 ASP A CA 1
ATOM 6140 C C . ASP A 1 749 ? -39.408 -23.204 -4.911 1.00 85.81 749 ASP A C 1
ATOM 6142 O O . ASP A 1 749 ? -39.667 -24.104 -4.114 1.00 85.81 749 ASP A O 1
ATOM 6146 N N . ILE A 1 750 ? -38.924 -22.017 -4.517 1.00 89.25 750 ILE A N 1
ATOM 6147 C CA . ILE A 1 750 ? -38.593 -21.662 -3.129 1.00 89.25 750 ILE A CA 1
ATOM 6148 C C . ILE A 1 750 ? -39.612 -20.660 -2.590 1.00 89.25 750 ILE A C 1
ATOM 6150 O O . ILE A 1 750 ? -39.660 -19.505 -3.016 1.00 89.25 750 ILE A O 1
ATOM 6154 N N . HIS A 1 751 ? -40.414 -21.100 -1.625 1.00 92.62 751 HIS A N 1
ATOM 6155 C CA . HIS A 1 751 ? -41.511 -20.327 -1.054 1.00 92.62 751 HIS A CA 1
ATOM 6156 C C . HIS A 1 751 ? -41.299 -20.020 0.429 1.00 92.62 751 HIS A C 1
ATOM 6158 O O . HIS A 1 751 ? -40.614 -20.743 1.153 1.00 92.62 751 HIS A O 1
ATOM 6164 N N . GLU A 1 752 ? -41.986 -18.978 0.899 1.00 94.56 752 GLU A N 1
ATOM 6165 C CA . GLU A 1 752 ? -42.114 -18.695 2.329 1.00 94.56 752 GLU A CA 1
ATOM 6166 C C . GLU A 1 752 ? -42.608 -19.946 3.085 1.00 94.56 752 GLU A C 1
ATOM 6168 O O . GLU A 1 752 ? -43.613 -20.571 2.726 1.00 94.56 752 GLU A O 1
ATOM 6173 N N . GLY A 1 753 ? -41.894 -20.312 4.149 1.00 93.12 753 GLY A N 1
ATOM 6174 C CA . GLY A 1 753 ? -42.161 -21.482 4.980 1.00 93.12 753 GLY A CA 1
ATOM 6175 C C . GLY A 1 753 ? -41.456 -22.771 4.547 1.00 93.12 753 GLY A C 1
ATOM 6176 O O . GLY A 1 753 ? -41.473 -23.731 5.328 1.00 93.12 753 GLY A O 1
ATOM 6177 N N . ASP A 1 754 ? -40.831 -22.809 3.364 1.00 95.25 754 ASP A N 1
ATOM 6178 C CA . ASP A 1 754 ? -40.018 -23.951 2.939 1.00 95.25 754 ASP A CA 1
ATOM 6179 C C . ASP A 1 754 ? -38.798 -24.111 3.856 1.00 95.25 754 ASP A C 1
ATOM 6181 O O . ASP A 1 754 ? -38.188 -23.137 4.298 1.00 95.25 754 ASP A O 1
ATOM 6185 N N . GLU A 1 755 ? -38.467 -25.363 4.180 1.00 95.00 755 GLU A N 1
ATOM 6186 C CA . GLU A 1 755 ? -37.401 -25.699 5.126 1.00 95.00 755 GLU A CA 1
ATOM 6187 C C . GLU A 1 755 ? -36.037 -25.797 4.434 1.00 95.00 755 GLU A C 1
ATOM 6189 O O . GLU A 1 755 ? -35.906 -26.412 3.373 1.00 95.00 755 GLU A O 1
ATOM 6194 N N . ILE A 1 756 ? -35.004 -25.273 5.092 1.00 94.31 756 ILE A N 1
ATOM 6195 C CA . ILE A 1 756 ? -33.611 -25.345 4.658 1.00 94.31 756 ILE A CA 1
ATOM 6196 C C . ILE A 1 756 ? -32.679 -25.726 5.813 1.00 94.31 756 ILE A C 1
ATOM 6198 O O . ILE A 1 756 ? -32.840 -25.285 6.952 1.00 94.31 756 ILE A O 1
ATOM 6202 N N . GLU A 1 757 ? -31.677 -26.558 5.514 1.00 95.62 757 GLU A N 1
ATOM 6203 C CA . GLU A 1 757 ? -30.539 -26.781 6.409 1.00 95.62 757 GLU A CA 1
ATOM 6204 C C . GLU A 1 757 ? -29.545 -25.623 6.254 1.00 95.62 757 GLU A C 1
ATOM 6206 O O . GLU A 1 757 ? -29.048 -25.354 5.157 1.00 95.62 757 GLU A O 1
ATOM 6211 N N . VAL A 1 758 ? -29.241 -24.951 7.361 1.00 96.06 758 VAL A N 1
ATOM 6212 C CA . VAL A 1 758 ? -28.265 -23.860 7.392 1.00 96.06 758 VAL A CA 1
ATOM 6213 C C . VAL A 1 758 ? -26.867 -24.454 7.531 1.00 96.06 758 VAL A C 1
ATOM 6215 O O . VAL A 1 758 ? -26.603 -25.241 8.445 1.00 96.06 758 VAL A O 1
ATOM 6218 N N . THR A 1 759 ? -25.963 -24.068 6.637 1.00 94.88 759 THR A N 1
ATOM 6219 C CA . THR A 1 759 ? -24.560 -24.493 6.637 1.00 94.88 759 THR A CA 1
ATOM 6220 C C . THR A 1 759 ? -23.644 -23.279 6.472 1.00 94.88 759 THR A C 1
ATOM 6222 O O . THR A 1 759 ? -24.074 -22.244 5.966 1.00 94.88 759 THR A O 1
ATOM 6225 N N . PRO A 1 760 ? -22.354 -23.373 6.834 1.00 93.69 760 PRO A N 1
ATOM 6226 C CA . PRO A 1 760 ? -21.407 -22.300 6.538 1.00 93.69 760 PRO A CA 1
ATOM 6227 C C . PRO A 1 760 ? -21.327 -21.949 5.043 1.00 93.69 760 PRO A C 1
ATOM 6229 O O . PRO A 1 760 ? -21.022 -20.815 4.702 1.00 93.69 760 PRO A O 1
ATOM 6232 N N . ASP A 1 761 ? -21.615 -22.880 4.133 1.00 91.38 761 ASP A N 1
ATOM 6233 C CA . ASP A 1 761 ? -21.512 -22.609 2.695 1.00 91.38 761 ASP A CA 1
ATOM 6234 C C . ASP A 1 761 ? -22.621 -21.673 2.201 1.00 91.38 761 ASP A C 1
ATOM 6236 O O . ASP A 1 761 ? -22.347 -20.785 1.392 1.00 91.38 761 ASP A O 1
ATOM 6240 N N . ASN A 1 762 ? -23.841 -21.827 2.730 1.00 93.62 762 ASN A N 1
ATOM 6241 C CA . ASN A 1 762 ? -25.007 -21.039 2.326 1.00 93.62 762 ASN A CA 1
ATOM 6242 C C . ASN A 1 762 ? -25.286 -19.825 3.230 1.00 93.62 762 ASN A C 1
ATOM 6244 O O . ASN A 1 762 ? -26.127 -18.998 2.894 1.00 93.62 762 ASN A O 1
ATOM 6248 N N . LEU A 1 763 ? -24.578 -19.672 4.349 1.00 95.19 763 LEU A N 1
ATOM 6249 C CA . LEU A 1 763 ? -24.788 -18.584 5.301 1.00 95.19 763 LEU A CA 1
ATOM 6250 C C . LEU A 1 763 ? -24.089 -17.280 4.881 1.00 95.19 763 LEU A C 1
ATOM 6252 O O . LEU A 1 763 ? -22.904 -17.265 4.546 1.00 95.19 763 LEU A O 1
ATOM 6256 N N . THR A 1 764 ? -24.812 -16.163 4.985 1.00 92.81 764 THR A N 1
ATOM 6257 C CA . THR A 1 764 ? -24.303 -14.808 4.688 1.00 92.81 764 THR A CA 1
ATOM 6258 C C . THR A 1 764 ? -24.503 -13.789 5.811 1.00 92.81 764 THR A C 1
ATOM 6260 O O . THR A 1 764 ? -24.123 -12.627 5.653 1.00 92.81 764 THR A O 1
ATOM 6263 N N . GLY A 1 765 ? -25.130 -14.185 6.916 1.00 94.38 765 GLY A N 1
ATOM 6264 C CA . GLY A 1 765 ? -25.408 -13.336 8.075 1.00 94.38 765 GLY A CA 1
ATOM 6265 C C . GLY A 1 765 ? -26.400 -14.008 9.015 1.00 94.38 765 GLY A C 1
ATOM 6266 O O . GLY A 1 765 ? -27.152 -14.886 8.582 1.00 94.38 765 GLY A O 1
ATOM 6267 N N . TRP A 1 766 ? -26.404 -13.620 10.286 1.00 95.75 766 TRP A N 1
ATOM 6268 C CA . TRP A 1 766 ? -27.354 -14.151 11.262 1.00 95.75 766 TRP A CA 1
ATOM 6269 C C . TRP A 1 766 ? -27.636 -13.152 12.382 1.00 95.75 766 TRP A C 1
ATOM 6271 O O . TRP A 1 766 ? -26.821 -12.286 12.694 1.00 95.75 766 TRP A O 1
ATOM 6281 N N . ILE A 1 767 ? -28.813 -13.273 12.988 1.00 95.62 767 ILE A N 1
ATOM 6282 C CA . ILE A 1 767 ? -29.242 -12.471 14.130 1.00 95.62 767 ILE A CA 1
ATOM 6283 C C . ILE A 1 767 ? -30.067 -13.339 15.078 1.00 95.62 767 ILE A C 1
ATOM 6285 O O . ILE A 1 767 ? -30.932 -14.095 14.644 1.00 95.62 767 ILE A O 1
ATOM 6289 N N . VAL A 1 768 ? -29.786 -13.252 16.376 1.00 94.12 768 VAL A N 1
ATOM 6290 C CA . VAL A 1 768 ? -30.490 -14.019 17.410 1.00 94.12 768 VAL A CA 1
ATOM 6291 C C . VAL A 1 768 ? -30.851 -13.114 18.579 1.00 94.12 768 VAL A C 1
ATOM 6293 O O . VAL A 1 768 ? -29.991 -12.431 19.132 1.00 94.12 768 VAL A O 1
ATOM 6296 N N . HIS A 1 769 ? -32.113 -13.140 18.989 1.00 93.06 769 HIS A N 1
ATOM 6297 C CA . HIS A 1 769 ? -32.615 -12.480 20.183 1.00 93.06 769 HIS A CA 1
ATOM 6298 C C . HIS A 1 769 ? -32.708 -13.488 21.336 1.00 93.06 769 HIS A C 1
ATOM 6300 O O . HIS A 1 769 ? -33.633 -14.295 21.398 1.00 93.06 769 HIS A O 1
ATOM 6306 N N . PHE A 1 770 ? -31.715 -13.483 22.228 1.00 89.12 770 PHE A N 1
ATOM 6307 C CA . PHE A 1 770 ? -31.695 -14.363 23.400 1.00 89.12 770 PHE A CA 1
ATOM 6308 C C . PHE A 1 770 ? -32.503 -13.764 24.554 1.00 89.12 770 PHE A C 1
ATOM 6310 O O . PHE A 1 770 ? -32.353 -12.583 24.845 1.00 89.12 770 PHE A O 1
ATOM 6317 N N . GLU A 1 771 ? -33.270 -14.587 25.278 1.00 88.50 771 GLU A N 1
ATOM 6318 C CA . GLU A 1 771 ? -34.116 -14.111 26.391 1.00 88.50 771 GLU A CA 1
ATOM 6319 C C . GLU A 1 771 ? -33.298 -13.484 27.543 1.00 88.50 771 GLU A C 1
ATOM 6321 O O . GLU A 1 771 ? -33.815 -12.697 28.337 1.00 88.50 771 GLU A O 1
ATOM 6326 N N . ASP A 1 772 ? -32.023 -13.873 27.683 1.00 83.62 772 ASP A N 1
ATOM 6327 C CA . ASP A 1 772 ? -31.117 -13.406 28.738 1.00 83.62 772 ASP A CA 1
ATOM 6328 C C . ASP A 1 772 ? -30.301 -12.162 28.355 1.00 83.62 772 ASP A C 1
ATOM 6330 O O . ASP A 1 772 ? -29.538 -11.664 29.186 1.00 83.62 772 ASP A O 1
ATOM 6334 N N . LEU A 1 773 ? -30.462 -11.651 27.130 1.00 79.25 773 LEU A N 1
ATOM 6335 C CA . LEU A 1 773 ? -29.757 -10.479 26.620 1.00 79.25 773 LEU A CA 1
ATOM 6336 C C . LEU A 1 773 ? -30.759 -9.399 26.205 1.00 79.25 773 LEU A C 1
ATOM 6338 O O . LEU A 1 773 ? -31.731 -9.660 25.509 1.00 79.25 773 LEU A O 1
ATOM 6342 N N . GLU A 1 774 ? -30.505 -8.147 26.590 1.00 76.19 774 GLU A N 1
ATOM 6343 C CA . GLU A 1 774 ? -31.395 -7.027 26.236 1.00 76.19 774 GLU A CA 1
ATOM 6344 C C . GLU A 1 774 ? -31.407 -6.710 24.727 1.00 76.19 774 GLU A C 1
ATOM 6346 O O . GLU A 1 774 ? -32.266 -5.961 24.265 1.00 76.19 774 GLU A O 1
ATOM 6351 N N . GLN A 1 775 ? -30.443 -7.229 23.963 1.00 78.88 775 GLN A N 1
ATOM 6352 C CA . GLN A 1 775 ? -30.182 -6.863 22.572 1.00 78.88 775 GLN A CA 1
ATOM 6353 C C . GLN A 1 775 ? -29.947 -8.102 21.714 1.00 78.88 775 GLN A C 1
ATOM 6355 O O . GLN A 1 775 ? -29.444 -9.123 22.190 1.00 78.88 775 GLN A O 1
ATOM 6360 N N . SER A 1 776 ? -30.292 -8.000 20.432 1.00 88.25 776 SER A N 1
ATOM 6361 C CA . SER A 1 776 ? -30.036 -9.063 19.463 1.00 88.25 776 SER A CA 1
ATOM 6362 C C . SER A 1 776 ? -28.543 -9.192 19.170 1.00 88.25 776 SER A C 1
ATOM 6364 O O . SER A 1 776 ? -27.843 -8.204 18.952 1.00 88.25 776 SER A O 1
ATOM 6366 N N . VAL A 1 777 ? -28.057 -10.427 19.139 1.00 90.94 777 VAL A N 1
ATOM 6367 C CA . VAL A 1 777 ? -26.670 -10.759 18.821 1.00 90.94 777 VAL A CA 1
ATOM 6368 C C . VAL A 1 777 ? -26.566 -11.077 17.337 1.00 90.94 777 VAL A C 1
ATOM 6370 O O . VAL A 1 777 ? -27.297 -11.924 16.829 1.00 90.94 777 VAL A O 1
ATOM 6373 N N . THR A 1 778 ? -25.644 -10.410 16.654 1.00 91.56 778 THR A N 1
ATOM 6374 C CA . THR A 1 778 ? -25.286 -10.637 15.247 1.00 91.56 778 THR A CA 1
ATOM 6375 C C . THR A 1 778 ? -23.907 -11.286 15.136 1.00 91.56 778 THR A C 1
ATOM 6377 O O . THR A 1 778 ? -23.195 -11.423 16.137 1.00 91.56 778 THR A O 1
ATOM 6380 N N . GLU A 1 779 ? -23.464 -11.608 13.917 1.00 91.25 779 GLU A N 1
ATOM 6381 C CA . GLU A 1 779 ? -22.111 -12.129 13.682 1.00 91.25 779 GLU A CA 1
ATOM 6382 C C . GLU A 1 779 ? -20.987 -11.220 14.217 1.00 91.25 779 GLU A C 1
ATOM 6384 O O . GLU A 1 779 ? -19.965 -11.722 14.686 1.00 91.25 779 GLU A O 1
ATOM 6389 N N . THR A 1 780 ? -21.180 -9.896 14.220 1.00 86.44 780 THR A N 1
ATOM 6390 C CA . THR A 1 780 ? -20.207 -8.919 14.746 1.00 86.44 780 THR A CA 1
ATOM 6391 C C . THR A 1 780 ? -20.196 -8.852 16.274 1.00 86.44 780 THR A C 1
ATOM 6393 O O . THR A 1 780 ? -19.178 -8.516 16.873 1.00 86.44 780 THR A O 1
ATOM 6396 N N . LEU A 1 781 ? -21.299 -9.231 16.924 1.00 89.44 781 LEU A N 1
ATOM 6397 C CA . LEU A 1 781 ? -21.426 -9.305 18.384 1.00 89.44 781 LEU A CA 1
ATOM 6398 C C . LEU A 1 781 ? -21.233 -10.727 18.926 1.00 89.44 781 LEU A C 1
ATOM 6400 O O . LEU A 1 781 ? -21.427 -10.974 20.117 1.00 89.44 781 LEU A O 1
ATOM 6404 N N . ALA A 1 782 ? -20.815 -11.675 18.084 1.00 91.38 782 ALA A N 1
ATOM 6405 C CA . ALA A 1 782 ? -20.647 -13.074 18.469 1.00 91.38 782 ALA A CA 1
ATOM 6406 C C . ALA A 1 782 ? -19.617 -13.280 19.599 1.00 91.38 782 ALA A C 1
ATOM 6408 O O . ALA A 1 782 ? -19.658 -14.303 20.285 1.00 91.38 782 ALA A O 1
ATOM 6409 N N . TYR A 1 783 ? -18.749 -12.296 19.860 1.00 90.19 783 TYR A N 1
ATOM 6410 C CA . TYR A 1 783 ? -17.857 -12.277 21.022 1.00 90.19 783 TYR A CA 1
ATOM 6411 C C . TYR A 1 783 ? -18.611 -12.361 22.364 1.00 90.19 783 TYR A C 1
ATOM 6413 O O . TYR A 1 783 ? -18.085 -12.921 23.326 1.00 90.19 783 TYR A O 1
ATOM 6421 N N . LEU A 1 784 ? -19.862 -11.886 22.439 1.00 88.12 784 LEU A N 1
ATOM 6422 C CA . LEU A 1 784 ? -20.723 -12.007 23.626 1.00 88.12 784 LEU A CA 1
ATOM 6423 C C . LEU A 1 784 ? -21.093 -13.465 23.941 1.00 88.12 784 LEU A C 1
ATOM 6425 O O . LEU A 1 784 ? -21.378 -13.816 25.086 1.00 88.12 784 LEU A O 1
ATOM 6429 N N . LEU A 1 785 ? -21.077 -14.325 22.923 1.00 87.56 785 LEU A N 1
ATOM 6430 C CA . LEU A 1 785 ? -21.354 -15.757 23.035 1.00 87.56 785 LEU A CA 1
ATOM 6431 C C . LEU A 1 785 ? -20.068 -16.583 23.158 1.00 87.56 785 LEU A C 1
ATOM 6433 O O . LEU A 1 785 ? -20.121 -17.772 23.478 1.00 87.56 785 LEU A O 1
ATOM 6437 N N . TRP A 1 786 ? -18.914 -15.964 22.911 1.00 77.56 786 TRP A N 1
ATOM 6438 C CA . TRP A 1 786 ? -17.629 -16.639 22.891 1.00 77.56 786 TRP A CA 1
ATOM 6439 C C . TRP A 1 786 ? -17.184 -17.000 24.305 1.00 77.56 786 TRP A C 1
ATOM 6441 O O . TRP A 1 786 ? -16.928 -16.145 25.153 1.00 77.56 786 TRP A O 1
ATOM 6451 N N . LYS A 1 787 ? -17.063 -18.302 24.550 1.00 65.44 787 LYS A N 1
ATOM 6452 C CA . LYS A 1 787 ? -16.450 -18.870 25.749 1.00 65.44 787 LYS A CA 1
ATOM 6453 C C . LYS A 1 787 ? -15.366 -19.831 25.277 1.00 65.44 787 LYS A C 1
ATOM 6455 O O . LYS A 1 787 ? -15.701 -20.775 24.561 1.00 65.44 787 LYS A O 1
ATOM 6460 N N . GLU A 1 788 ? -14.111 -19.546 25.632 1.00 50.09 788 GLU A N 1
ATOM 6461 C CA . GLU A 1 788 ? -12.980 -20.469 25.418 1.00 50.09 788 GLU A CA 1
ATOM 6462 C C . GLU A 1 788 ? -13.225 -21.832 26.083 1.00 50.09 788 GLU A C 1
ATOM 6464 O O . GLU A 1 788 ? -13.772 -21.866 27.216 1.00 50.09 788 GLU A O 1
#

pLDDT: mean 86.22, std 11.89, range [38.69, 98.25]

Foldseek 3Di:
DDDCVVLVVVLVPDDAEDVSLVSLVVQLVSCVVVVVLLSVLVSLLVSCVSCLQGHPNVVNLVSLVVSVVSCVVCVVCCVVCVLSNLQSLLSNLQLQLLDLVRFPVNSVVSLVVSVVSCVVVVHDCLSSLLSVLVNCLLFPNVVSVVSVVVNVVIDDDPSDDDPQVVLLSQLLNCLSVVNNVVSCVSCVCQQVVVDDDPCPPLSSLLSQLLSCQLVVNLFSNVQSLVVNCLNCPPPLVCLLSLLSNLLSCLQPPLPVSVQSCLLCVLSLLRDDRLNSVLSNLLSQLSSLVSVLVVCVVVVNPDDQDFPSCVSDPADADVRGDRSVNSNVVSLVSNVVSQVSSCVSSVHNRSVCVSPDDGNHDDPVVVVVCVVPVPPDDVDDQFQFQFAAADKWKKFFFFDPPPDDALVLLLVLCVVCVDPQKDWGDFDDDPQKTWTWIDHPSHIQTKIKHFDPDPDLDQQQADEDPPDDPVLVVVSRVTHGTIMIIGAQDHQRLVSVLCVLLSCVRSGVRTQFMAGSFQRYTGGPLLSVVSVVASLLDALCNQKHKDWDDDPVVQWIKIWITRVSSLRGFIEIATADGPVCVVLVRVVSSVLSRQCSVVSHAGTALDFSFKKDQAPAIKTKGWALDDPDPPPDDDDPSRRYTYIWIQHPVSDTHHPHCVRCVPSVRIGGPDDPVSQVSQLVLQLVCVLLVLVCVVVFAFDWKKFKWWDADDPVLCVVVVHGIDIFMWTFDDQDPNWTKTFTCAATPSDNVHGGRDIDIDHSVTTRWMWTGTPPGPDIAISSNSSVSDDD

Radius of gyration: 30.23 Å; chains: 1; bounding box: 74×67×86 Å

Sequence (788 aa):
MFDANQYLEKIREMEHGTGRLDALADAIREADNASAHSWRIYFRYQFIQESVFHDDCFKAIIRFPELLQIYDEHPELQDEYEEDMMIAFKWILENSFDFYQISKAEIEKYFEEFKKRCQKCDVSLRVYHMKRTKYLLKVNMEEAQKEYKLFHRIPRDRFCDCLACEMNFDMYVSLKLDDEKQALEIAQPILKGERRCAEIPHCTYGHLCDYYLYHDNLDEASYYGNLCERYTDGKPEFLGQTGTLLELYSATDISHGWKLFKQTVADFVSCKNPSMRLEYARGAYRLMKVMVKLEEITNGDGYTQSKAVMVLPIKPTDKGIAFSELQDYFYNITKEQSELLDKRNESTYYMDILNKKFPEIDFEEAQAEAENPDTEKPAKKTTHGLIAKSPSMIAVVLKEHCTPSLFDLEKRIRENVPEDYKLMTALEEDETLFISLEHHGKLVELQMKMLVTDENYKIEARPVAFLERETFEKMLESPVKYVARFEIDGEPIFFYHQIMKIFSVLFPEMVGIIDLVTQHAYPENWVRFAGEYPEAIAPSDLFGLYLAGDSEQDTVWMTTLGMNCLGMRELEMYGSDTKNYTTFADMLDEIASQCVDRNMIADMGEPIAECACGEEKYSFTWSNTSVNEDSSQNLDNNLSGVILLMTDEGNILPPEFEYFADPDQIDYPRNRKNFHKRIDLAKKTFDTMKKALEEKPFDEASVRIAIELDEDTAEEYDYSIELLWADIDRVENGKVFAKFAETAETLPDIHEGDEIEVTPDNLTGWIVHFEDLEQSVTETLAYLLWKE